Protein 6AIO (pdb70)

Organism: Pseudomonas putida (NCBI:txid303)

Foldseek 3Di:
DAEAAFEEEEELFLLSLLLLLLLLVLPGFYEYEYADLPFAQWKAAQVLLVLCVVSVQNVVLVVWWDWFQWAFEAELQRHTLFIQGLVLCVVPGPRSTMTTATRVVSSVSSVVSSVVGPSYHYDYNKDFPAWDDDQAWIKTWIQGPVGIDIYIYRAYEYEDADCVLVRYDWDKPPKDKFAKKKKWKKQAQLVVLPHGQWYFYAEQALTWIWHCHTPVRIIITMGHDHRPDDPVVVVVCPQVSCCRSGHPRDGPVRMDTPDMDIDMDIWIAIPWQDDNRYGYAFNSGTDAPRSLQRNLSLSSLLSVQQSVLSCCVSPVVDDCVSVRVSRVQQSCLVVVPRRVRSVVSVCLRNPDDPVVVVVSSVVNSCCRPDSVSSVVVSCSSNSSNGPD/DAEAAFEEEEALFLLSLLLLLLLLVLPGFYEYEHQAQQQQWKAAQVLLVLCVVSVQNVVQVVKWDWFQKEFEAALQRHTLFIFGLVLCVVPGPRSTMTGADRSVSSVSSVVSVVPRPSYHYQYNKDFPAWDDDQQWIKTWIQHPVGIDIYIYRAYEYAHVPPCVRVPWDWDFDWDQWKKKKWKKQAQQVVVPHGQWYFYAEQALTWIWHCHTPVRIIITMGTDNPPDDPVVVVVCVQVSCCRNGHPRDGPVRMDTPDIDMDIFTFIATPWQDDNRYGYAQPSGGGADCSLLRNPSLSSLLSSQQSVLSCCVSPVVDDCVSVRVSRVQQRCLSVVPRRVSSVVSVCLRNPDDVVVVVVSSVVNNCCNVVSVNSNVVSVSSCSSNGPDD

Solvent-accessible surface area: 32015 Å² total; per-residue (Å²): 122,68,37,0,108,1,0,0,0,17,1,15,21,12,23,0,2,1,0,0,2,52,0,3,113,42,42,2,100,1,0,0,2,33,18,188,97,68,25,100,34,10,12,15,5,1,4,13,0,20,0,0,57,138,7,44,0,5,103,44,0,117,152,114,5,11,142,0,42,22,8,0,30,14,55,12,112,8,113,85,14,4,64,4,49,0,67,34,0,54,170,56,26,125,34,38,11,1,2,0,2,2,54,76,47,1,18,84,1,0,13,86,22,2,163,141,31,136,45,16,78,27,38,124,70,43,83,16,61,107,20,97,34,86,137,76,28,0,42,0,71,6,16,20,114,109,34,161,57,42,3,81,0,48,16,0,0,1,6,58,17,83,101,17,6,39,96,7,68,27,83,31,64,59,33,68,24,11,66,38,0,0,2,0,4,0,73,13,82,0,41,135,65,49,14,10,77,0,0,24,3,13,29,41,103,10,17,0,9,0,3,12,1,18,142,96,25,18,5,18,0,10,0,9,20,57,67,61,28,63,74,53,46,0,118,164,88,10,53,83,22,0,114,101,2,2,14,60,63,1,70,82,125,91,23,187,60,89,61,10,35,21,44,60,27,16,39,15,5,0,30,114,0,40,96,38,43,0,0,0,0,3,72,0,0,9,16,11,7,25,7,2,10,28,14,2,44,12,5,13,3,1,0,3,4,0,0,70,4,0,22,18,23,53,106,132,70,33,69,52,147,38,0,51,63,0,9,89,8,7,61,85,10,10,82,122,15,3,22,62,40,0,65,34,39,15,62,83,3,77,36,80,68,100,54,57,65,66,140,11,31,64,82,12,56,96,5,17,148,52,105,146,49,4,63,102,71,2,44,61,25,68,108,2,39,39,161,102,142,69,38,0,106,1,0,0,0,10,5,7,32,14,27,0,0,1,0,0,1,45,0,3,107,42,40,2,99,0,0,0,2,19,48,125,84,77,162,44,4,7,11,4,1,4,14,0,19,0,0,60,133,4,43,0,9,106,48,0,105,138,78,4,12,140,0,38,28,8,0,29,16,60,27,117,12,113,56,15,6,28,5,26,0,40,0,1,35,31,39,12,93,35,36,20,0,1,0,1,10,61,96,40,1,20,68,5,0,23,67,45,3,153,122,31,136,45,16,78,43,42,68,55,43,79,13,60,89,18,90,57,92,134,77,32,0,39,0,89,5,16,21,119,114,35,161,59,47,4,77,0,45,15,0,0,0,10,50,92,63,0,19,47,89,21,58,16,53,41,73,50,91,52,28,78,49,33,5,0,6,0,21,0,72,22,79,0,40,136,72,52,16,12,83,0,0,20,6,13,31,43,94,20,7,0,4,0,1,14,0,10,136,97,26,18,6,22,0,8,0,8,20,59,51,128,31,66,74,45,55,0,118,168,92,10,46,99,20,0,84,113,6,2,22,62,60,0,61,74,132,99,19,184,57,91,92,9,43,24,43,113,10,51,16,54,6,0,42,91,0,49,89,38,44,0,0,0,0,3,98,0,0,9,27,21,0,37,1,2,5,15,14,2,43,10,5,15,3,1,0,2,9,0,0,72,4,0,22,17,24,53,107,133,72,32,74,57,155,48,0,55,64,0,11,76,1,5,72,80,9,5,79,111,20,2,12,62,43,0,44,33,39,0,55,80,2,48,39,77,66,104,55,61,70,64,134,8,33,64,76,14,52,94,7,16,145,49,32,147,31,5,52,84,65,2,49,60,26,64,110,1,41,31,134,62,189

Sequence (775 aa):
METIEGVVVVGGGPVGLLTALKLGKAGVRVVVLESEPSPRAVAYMPPTAAALDRFGLLDDIRKRAVWCPDFAYRHGNGELIAKMDWAVLAQDTDYPYMLLLAQNHVSNVIVEHLRKLPNVEIRWNHKVEEIDQDDDYVTMETSGPAGKASLRAKWVAATDGARVRGKIGLTFDGITWSERLVATNVFYDFSLHGYSRANFVHDPVDWAVVVQLDKTGLWRVCYGEDPDISEAEVRRRLPERFKRLLPGAPTPDQYRVDYLNPYRVHQRCAAEFRRGRVILAGDAAHATNPMGGLGLSGGVLDAEHLAEALIAVIKEGASTKVLDEYSVDRRKVFLEFTSPTATANFTWMKESDPAQRARDNAMFDHAGKDLKVMREILLDFEKLNGRRMETIEGVVVVGGGPVGLLTALKLGKAGVRVVVLESESGRAVAYMPPTAAALDRFGLLDDIRKRAVWCPDFAYRHGNGELIAKMDWAVLAQDTDYPYMLLLAQNHVSNVIVEHLRKLPNVEIRWNHKVEEIDQDDDYVTMETSGPAGKASLRAKWVAATDSTVRGKIGLTFDGITWSERLVATNVFYDFSLHGYSRANFVHDPVDWAVVVQLDKTGLWRVCYGEDPDISEAEVRRRLPERFKRLLPGAPTPDQYRVDYLNPYRVHQRCAAEFRRGRVILAGDAAHATNPMGGLGLSGGVLDAEHLAEALIAVIKEGASTKVLDEYSVDRRKVFLEFTSPTATANFTWMKESDPAQRARDNAMFDHAGKDLKVMREILLDFEKLNGRRV

InterPro domains:
  IPR002938 FAD-binding domain [PF01494] (15-347)
  IPR036188 FAD/NAD(P)-binding domain superfamily [G3DSA:3.50.50.60] (15-348)
  IPR036188 FAD/NAD(P)-binding domain superfamily [SSF51905] (15-377)
  IPR050631 PheA/TfdB FAD monooxygenase [PTHR43476] (15-374)

Nearest PDB structures (foldseek):
  6aio-assembly2_B  TM=1.003E+00  e=2.250E-89  Pseudomonas putida
  6ain-assembly2_B  TM=9.996E-01  e=2.953E-83  Pseudomonas putida
  6aio-assembly1_A  TM=9.840E-01  e=1.663E-80  Pseudomonas putida
  6ain-assembly1_A  TM=9.833E-01  e=2.372E-80  Pseudomonas putida
  7vwp-assembly1_A  TM=8.084E-01  e=1.422E-26  Micromonospora rosaria

Secondary structure (DSSP, 8-state):
-EEEEEEEEE--SHHHHHHHHHHHHTT-EEEEE-----S---EE-HHHHHHHHHTT-HHHHHHHSEEESEEEEEETTS-EEEEEEGGGGTTT-S--SEEE--HHHHHHHHHHHHTT-TTEEEETT-EEEEEEE-SS-EEEEEEETTEEEEEEEEEEEE------TTTTTPPEEEEEE---EEEEEEE--TGGGT--SEEEEE-SSS-EEEEE-STTSEEEEEEE--SSS-HHHHHHHHHHHHHHHSTT---GGG-EEEEEEEE--EEEEES-SEETTEEE-GGGTEE--TTT-TT---HHHHHHHHHHHHHHHHHH---THHHHHHHHHHHHHIIIIIHHHHHHHHHHHH---HHHHHHHHHHHHHHHH-HHHHHHHHHGGGGGGTT-/-EEEEEEEEE--SHHHHHHHHHHHHTT--EEEEESS-----EE-HHHHHHHHHTT-HHHHHHHSEEESEEEEEETTS-EEEEEEGGGGTTT-S--SEEE--HHHHHHHHHHHHHT-TTEEEEET-EEEEEEE-SS-EEEEEEETTEEEEEEEEEEEE----HHHHTT---EEEE-SSEEEEEEEE--TGGGT--SEEEEE-SSS-EEEEE--TTSEEEEEEEE-SSS-HHHHHHHHHHHHHHHSTT---GGG-EEEEEEEE--EEEE-S-SEETTEEE-GGGTEE--TTTTTT---HHHHHHHHHHHHHHHHHH---THHHHHHHHHHHHHIIIIIHHHHHHHHHHHH---HHHHHHHHHHHHHHHH-HHHHHHHHHGGGGGGTT--

Structure (mmCIF, N/CA/C/O backbone):
data_6AIO
#
_entry.id   6AIO
#
_cell.length_a   53.845
_cell.length_b   76.323
_cell.length_c   208.250
_cell.angle_alpha   90.00
_cell.angle_beta   90.00
_cell.angle_gamma   90.00
#
_symmetry.space_group_name_H-M   'P 21 21 21'
#
loop_
_entity.id
_entity.type
_entity.pdbx_description
1 polymer PnpA
2 water water
#
loop_
_atom_site.group_PDB
_atom_site.id
_atom_site.type_symbol
_atom_site.label_atom_id
_atom_site.label_alt_id
_atom_site.label_comp_id
_atom_site.label_asym_id
_atom_site.label_entity_id
_atom_site.label_seq_id
_atom_site.pdbx_PDB_ins_code
_atom_site.Cartn_x
_atom_site.Cartn_y
_atom_site.Cartn_z
_atom_site.occupancy
_atom_site.B_iso_or_equiv
_atom_site.auth_seq_id
_atom_site.auth_comp_id
_atom_site.auth_asym_id
_atom_site.auth_atom_id
_atom_site.pdbx_PDB_model_num
ATOM 1 N N . MET A 1 9 ? 46.493 89.138 9.041 1.00 58.94 9 MET A N 1
ATOM 2 C CA . MET A 1 9 ? 46.067 88.621 10.369 1.00 49.41 9 MET A CA 1
ATOM 3 C C . MET A 1 9 ? 46.635 87.224 10.600 1.00 38.61 9 MET A C 1
ATOM 4 O O . MET A 1 9 ? 47.166 86.567 9.698 1.00 42.55 9 MET A O 1
ATOM 9 N N . GLU A 1 10 ? 46.448 86.744 11.802 1.00 29.21 10 GLU A N 1
ATOM 10 C CA . GLU A 1 10 ? 47.003 85.460 12.195 1.00 23.73 10 GLU A CA 1
ATOM 11 C C . GLU A 1 10 ? 46.243 84.278 11.605 1.00 22.07 10 GLU A C 1
ATOM 12 O O . GLU A 1 10 ? 45.038 84.149 11.770 1.00 19.42 10 GLU A O 1
ATOM 18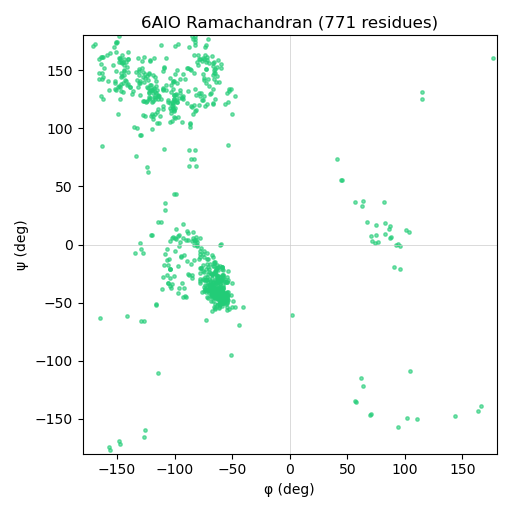 N N . THR A 1 11 ? 46.954 83.414 10.909 1.00 20.59 11 THR A N 1
ATOM 19 C CA . THR A 1 11 ? 46.331 82.242 10.289 1.00 20.51 11 THR A CA 1
ATOM 20 C C . THR A 1 11 ? 46.899 80.978 10.858 1.00 20.25 11 THR A C 1
ATOM 21 O O . THR A 1 11 ? 48.104 80.779 10.826 1.00 17.86 11 THR A O 1
ATOM 25 N N . ILE A 1 12 ? 45.993 80.109 11.328 1.00 21.42 12 ILE A N 1
ATOM 26 C CA . ILE A 1 12 ? 46.337 78.801 11.823 1.00 21.00 12 ILE A CA 1
ATOM 27 C C . ILE A 1 12 ? 45.999 77.720 10.786 1.00 22.17 12 ILE A C 1
ATOM 28 O O . ILE A 1 12 ? 44.806 77.425 10.527 1.00 21.81 12 ILE A O 1
ATOM 33 N N . GLU A 1 13 ? 47.046 77.078 10.265 1.00 21.81 13 GLU A N 1
ATOM 34 C CA . GLU A 1 13 ? 46.898 75.979 9.308 1.00 24.68 13 GLU A CA 1
ATOM 35 C C . GLU A 1 13 ? 46.710 74.711 10.124 1.00 23.99 13 GLU A C 1
ATOM 36 O O . GLU A 1 13 ? 47.617 73.881 10.276 1.00 24.83 13 GLU A O 1
ATOM 42 N N . GLY A 1 14 ? 45.526 74.598 10.696 1.00 22.73 14 GLY A N 1
ATOM 43 C CA . GLY A 1 14 ? 45.237 73.536 11.659 1.00 19.86 14 GLY A CA 1
ATOM 44 C C . GLY A 1 14 ? 43.942 73.922 12.352 1.00 19.73 14 GLY A C 1
ATOM 45 O O . GLY A 1 14 ? 43.018 74.483 11.719 1.00 18.03 14 GLY A O 1
ATOM 46 N N . VAL A 1 15 ? 43.896 73.703 13.664 1.00 17.12 15 VAL A N 1
ATOM 47 C CA . VAL A 1 15 ? 42.611 73.793 14.387 1.00 15.51 15 VAL A CA 1
ATOM 48 C C . VAL A 1 15 ? 42.708 74.778 15.524 1.00 14.64 15 VAL A C 1
ATOM 49 O O . VAL A 1 15 ? 43.677 74.763 16.311 1.00 13.45 15 VAL A O 1
ATOM 53 N N . VAL A 1 16 ? 41.691 75.603 15.653 1.00 13.84 16 VAL A N 1
ATOM 54 C CA . VAL A 1 16 ? 41.509 76.357 16.855 1.00 14.33 16 VAL A CA 1
ATOM 55 C C . VAL A 1 16 ? 40.434 75.647 17.685 1.00 13.99 16 VAL A C 1
ATOM 56 O O . VAL A 1 16 ? 39.329 75.361 17.200 1.00 14.52 16 VAL A O 1
ATOM 60 N N . VAL A 1 17 ? 40.799 75.331 18.917 1.00 13.84 17 VAL A N 1
ATOM 61 C CA . VAL A 1 17 ? 39.882 74.753 19.886 1.00 13.61 17 VAL A CA 1
ATOM 62 C C . VAL A 1 17 ? 39.354 75.854 20.809 1.00 13.49 17 VAL A C 1
ATOM 63 O O . VAL A 1 17 ? 40.124 76.573 21.403 1.00 12.15 17 VAL A O 1
ATOM 67 N N . VAL A 1 18 ? 38.037 76.017 20.864 1.00 13.71 18 VAL A N 1
ATOM 68 C CA . VAL A 1 18 ? 37.450 77.014 21.737 1.00 15.57 18 VAL A CA 1
ATOM 69 C C . VAL A 1 18 ? 36.945 76.300 22.982 1.00 16.73 18 VAL A C 1
ATOM 70 O O . VAL A 1 18 ? 36.004 75.503 22.918 1.00 16.20 18 VAL A O 1
ATOM 74 N N . GLY A 1 19 ? 37.562 76.651 24.107 1.00 18.82 19 GLY A N 1
ATOM 75 C CA . GLY A 1 19 ? 37.190 76.205 25.434 1.00 17.32 19 GLY A CA 1
ATOM 76 C C . GLY A 1 19 ? 38.356 75.376 25.943 1.00 18.33 19 GLY A C 1
ATOM 77 O O . GLY A 1 19 ? 38.839 74.489 25.230 1.00 20.19 19 GLY A O 1
ATOM 78 N N . GLY A 1 20 ? 38.783 75.666 27.170 1.00 17.61 20 GLY A N 1
ATOM 79 C CA . GLY A 1 20 ? 39.874 74.957 27.828 1.00 18.36 20 GLY A CA 1
ATOM 80 C C . GLY A 1 20 ? 39.459 74.043 28.975 1.00 17.55 20 GLY A C 1
ATOM 81 O O . GLY A 1 20 ? 40.237 73.816 29.888 1.00 16.82 20 GLY A O 1
ATOM 82 N N . GLY A 1 21 ? 38.240 73.497 28.889 1.00 15.73 21 GLY A N 1
ATOM 83 C CA . GLY A 1 21 ? 37.805 72.469 29.752 1.00 15.55 21 GLY A CA 1
ATOM 84 C C . GLY A 1 21 ? 38.328 71.177 29.236 1.00 15.63 21 GLY A C 1
ATOM 85 O O . GLY A 1 21 ? 38.947 71.117 28.144 1.00 16.15 21 GLY A O 1
ATOM 86 N N . PRO A 1 22 ? 38.024 70.084 29.936 1.00 15.70 22 PRO A N 1
ATOM 87 C CA . PRO A 1 22 ? 38.614 68.841 29.546 1.00 14.34 22 PRO A CA 1
ATOM 88 C C . PRO A 1 22 ? 38.299 68.460 28.112 1.00 14.96 22 PRO A C 1
ATOM 89 O O . PRO A 1 22 ? 39.138 67.876 27.443 1.00 16.82 22 PRO A O 1
ATOM 93 N N . VAL A 1 23 ? 37.109 68.788 27.624 1.00 14.69 23 VAL A N 1
ATOM 94 C CA . VAL A 1 23 ? 36.718 68.338 26.280 1.00 14.68 23 VAL A CA 1
ATOM 95 C C . VAL A 1 23 ? 37.596 69.031 25.202 1.00 15.54 23 VAL A C 1
ATOM 96 O O . VAL A 1 23 ? 38.126 68.383 24.294 1.00 15.48 23 VAL A O 1
ATOM 100 N N . GLY A 1 24 ? 37.789 70.323 25.385 1.00 14.73 24 GLY A N 1
ATOM 101 C CA . GLY A 1 24 ? 38.669 71.091 24.523 1.00 16.25 24 GLY A CA 1
ATOM 102 C C . GLY A 1 24 ? 40.113 70.645 24.630 1.00 15.02 24 GLY A C 1
ATOM 103 O O . GLY A 1 24 ? 40.772 70.443 23.624 1.00 15.37 24 GLY A O 1
ATOM 104 N N . LEU A 1 25 ? 40.577 70.407 25.845 1.00 13.44 25 LEU A N 1
ATOM 105 C CA . LEU A 1 25 ? 41.969 70.011 26.032 1.00 14.17 25 LEU A CA 1
ATOM 106 C C . LEU A 1 25 ? 42.280 68.655 25.482 1.00 13.46 25 LEU A C 1
ATOM 107 O O . LEU A 1 25 ? 43.346 68.416 24.909 1.00 12.56 25 LEU A O 1
ATOM 112 N N . LEU A 1 26 ? 41.341 67.737 25.654 1.00 13.89 26 LEU A N 1
ATOM 113 C CA . LEU A 1 26 ? 41.484 66.424 25.061 1.00 14.03 26 LEU A CA 1
ATOM 114 C C . LEU A 1 26 ? 41.529 66.423 23.528 1.00 14.01 26 LEU A C 1
ATOM 115 O O . LEU A 1 26 ? 42.289 65.639 22.900 1.00 13.83 26 LEU A O 1
ATOM 120 N N . THR A 1 27 ? 40.656 67.204 22.935 1.00 14.67 27 THR A N 1
ATOM 121 C CA . THR A 1 27 ? 40.602 67.291 21.494 1.00 14.40 27 THR A CA 1
ATOM 122 C C . THR A 1 27 ? 41.959 67.807 21.012 1.00 15.70 27 THR A C 1
ATOM 123 O O . THR A 1 27 ? 42.568 67.266 20.095 1.00 15.95 27 THR A O 1
ATOM 127 N N . ALA A 1 28 ? 42.459 68.843 21.660 1.00 14.91 28 ALA A N 1
ATOM 128 C CA . ALA A 1 28 ? 43.776 69.321 21.357 1.00 14.26 28 ALA A CA 1
ATOM 129 C C . ALA A 1 28 ? 44.906 68.297 21.526 1.00 14.73 28 ALA A C 1
ATOM 130 O O . ALA A 1 28 ? 45.856 68.301 20.754 1.00 16.48 28 ALA A O 1
ATOM 132 N N . LEU A 1 29 ? 44.856 67.531 22.599 1.00 15.04 29 LEU A N 1
ATOM 133 C CA . LEU A 1 29 ? 45.871 66.556 22.898 1.00 16.02 29 LEU A CA 1
ATOM 134 C C . LEU A 1 29 ? 45.950 65.532 21.802 1.00 15.49 29 LEU A C 1
ATOM 135 O O . LEU A 1 29 ? 47.032 65.263 21.311 1.00 16.11 29 LEU A O 1
ATOM 140 N N . LYS A 1 30 ? 44.827 64.961 21.402 1.00 16.74 30 LYS A N 1
ATOM 141 C CA . LYS A 1 30 ? 44.877 63.944 20.361 1.00 18.35 30 LYS A CA 1
ATOM 142 C C . LYS A 1 30 ? 45.233 64.568 18.992 1.00 16.52 30 LYS A C 1
ATOM 143 O O . LYS A 1 30 ? 46.062 64.007 18.260 1.00 16.56 30 LYS A O 1
ATOM 149 N N . LEU A 1 31 ? 44.705 65.738 18.678 1.00 16.25 31 LEU A N 1
ATOM 150 C CA . LEU A 1 31 ? 45.182 66.478 17.463 1.00 16.43 31 LEU A CA 1
ATOM 151 C C . LEU A 1 31 ? 46.703 66.711 17.510 1.00 16.93 31 LEU A C 1
ATOM 152 O O . LEU A 1 31 ? 47.417 66.461 16.526 1.00 16.51 31 LEU A O 1
ATOM 157 N N . GLY A 1 32 ? 47.173 67.195 18.650 1.00 16.94 32 GLY A N 1
ATOM 158 C CA . GLY A 1 32 ? 48.552 67.594 18.824 1.00 17.51 32 GLY A CA 1
ATOM 159 C C . GLY A 1 32 ? 49.488 66.423 18.618 1.00 20.15 32 GLY A C 1
ATOM 160 O O . GLY A 1 32 ? 50.511 66.517 17.920 1.00 21.36 32 GLY A O 1
ATOM 161 N N . LYS A 1 33 ? 49.146 65.309 19.233 1.00 20.34 33 LYS A N 1
ATOM 162 C CA . LYS A 1 33 ? 49.978 64.153 19.144 1.00 23.36 33 LYS A CA 1
ATOM 163 C C . LYS A 1 33 ? 50.068 63.590 17.716 1.00 23.40 33 LYS A C 1
ATOM 164 O O . LYS A 1 33 ? 51.044 62.936 17.369 1.00 21.21 33 LYS A O 1
ATOM 170 N N . ALA A 1 34 ? 49.072 63.850 16.900 1.00 22.63 34 ALA A N 1
ATOM 171 C CA . ALA A 1 34 ? 49.116 63.453 15.503 1.00 22.74 34 ALA A CA 1
ATOM 172 C C . ALA A 1 34 ? 49.836 64.464 14.612 1.00 23.28 34 ALA A C 1
ATOM 173 O O . ALA A 1 34 ? 49.921 64.269 13.420 1.00 25.71 34 ALA A O 1
ATOM 175 N N . GLY A 1 35 ? 50.387 65.519 15.177 1.00 21.42 35 GLY A N 1
ATOM 176 C CA . GLY A 1 35 ? 51.111 66.503 14.391 1.00 21.48 35 GLY A CA 1
ATOM 177 C C . GLY A 1 35 ? 50.284 67.667 13.912 1.00 21.98 35 GLY A C 1
ATOM 178 O O . GLY A 1 35 ? 50.811 68.548 13.280 1.00 25.25 35 GLY A O 1
ATOM 179 N N . VAL A 1 36 ? 48.988 67.732 14.206 1.00 19.68 36 VAL A N 1
ATOM 180 C CA . VAL A 1 36 ? 48.205 68.868 13.757 1.00 18.60 36 VAL A CA 1
ATOM 181 C C . VAL A 1 36 ? 48.535 70.096 14.618 1.00 18.43 36 VAL A C 1
ATOM 182 O O . VAL A 1 36 ? 48.772 69.964 15.819 1.00 21.33 36 VAL A O 1
ATOM 186 N N . ARG A 1 37 ? 48.595 71.278 14.013 1.00 17.32 37 ARG A N 1
ATOM 187 C CA . ARG A 1 37 ? 48.841 72.500 14.784 1.00 17.34 37 ARG A CA 1
ATOM 188 C C . ARG A 1 37 ? 47.588 72.908 15.490 1.00 16.34 37 ARG A C 1
ATOM 189 O O . ARG A 1 37 ? 46.527 72.997 14.860 1.00 18.07 37 ARG A O 1
ATOM 197 N N . VAL A 1 38 ? 47.689 73.174 16.787 1.00 15.52 38 VAL A N 1
ATOM 198 C CA . VAL A 1 38 ? 46.502 73.533 17.541 1.00 14.84 38 VAL A CA 1
ATOM 199 C C . VAL A 1 38 ? 46.699 74.778 18.340 1.00 13.84 38 VAL A C 1
ATOM 200 O O . VAL A 1 38 ? 47.746 74.924 19.018 1.00 13.13 38 VAL A O 1
ATOM 204 N N . VAL A 1 39 ? 45.675 75.623 18.356 1.00 12.99 39 VAL A N 1
ATOM 205 C CA . VAL A 1 39 ? 45.625 76.718 19.310 1.00 13.37 39 VAL A CA 1
ATOM 206 C C . VAL A 1 39 ? 44.353 76.599 20.128 1.00 13.72 39 VAL A C 1
ATOM 207 O O . VAL A 1 39 ? 43.246 76.571 19.557 1.00 14.56 39 VAL A O 1
ATOM 211 N N . VAL A 1 40 ? 44.492 76.563 21.440 1.00 11.76 40 VAL A N 1
ATOM 212 C CA . VAL A 1 40 ? 43.378 76.518 22.351 1.00 12.55 40 VAL A CA 1
ATOM 213 C C . VAL A 1 40 ? 43.101 77.888 22.931 1.00 12.47 40 VAL A C 1
ATOM 214 O O . VAL A 1 40 ? 43.988 78.529 23.502 1.00 13.24 40 VAL A O 1
ATOM 218 N N . LEU A 1 41 ? 41.879 78.363 22.759 1.00 11.94 41 LEU A N 1
ATOM 219 C CA . LEU A 1 41 ? 41.432 79.581 23.418 1.00 12.47 41 LEU A CA 1
ATOM 220 C C . LEU A 1 41 ? 40.667 79.196 24.679 1.00 13.45 41 LEU A C 1
ATOM 221 O O . LEU A 1 41 ? 39.553 78.672 24.599 1.00 12.71 41 LEU A O 1
ATOM 226 N N . GLU A 1 42 ? 41.257 79.472 25.835 1.00 14.46 42 GLU A N 1
ATOM 227 C CA . GLU A 1 42 ? 40.695 79.106 27.127 1.00 18.70 42 GLU A CA 1
ATOM 228 C C . GLU A 1 42 ? 40.041 80.360 27.730 1.00 20.05 42 GLU A C 1
ATOM 229 O O . GLU A 1 42 ? 40.616 81.454 27.630 1.00 18.11 42 GLU A O 1
ATOM 235 N N . SER A 1 43 ? 38.882 80.182 28.382 1.00 21.63 43 SER A N 1
ATOM 236 C CA . SER A 1 43 ? 38.191 81.249 29.124 1.00 28.67 43 SER A CA 1
ATOM 237 C C . SER A 1 43 ? 37.122 80.755 30.128 1.00 35.26 43 SER A C 1
ATOM 238 O O . SER A 1 43 ? 35.987 80.608 29.753 1.00 33.52 43 SER A O 1
ATOM 241 N N . GLU A 1 44 ? 37.575 80.408 31.343 1.00 44.65 44 GLU A N 1
ATOM 242 C CA . GLU A 1 44 ? 36.880 80.410 32.722 1.00 53.57 44 GLU A CA 1
ATOM 243 C C . GLU A 1 44 ? 36.223 79.128 33.225 1.00 56.43 44 GLU A C 1
ATOM 244 O O . GLU A 1 44 ? 36.488 78.694 34.351 1.00 47.36 44 GLU A O 1
ATOM 250 N N . PRO A 1 49 ? 29.821 77.302 39.144 1.00 46.59 49 PRO A N 1
ATOM 251 C CA . PRO A 1 49 ? 29.493 75.919 39.548 1.00 48.08 49 PRO A CA 1
ATOM 252 C C . PRO A 1 49 ? 30.877 75.269 39.671 1.00 45.54 49 PRO A C 1
ATOM 253 O O . PRO A 1 49 ? 31.223 74.473 38.856 1.00 41.81 49 PRO A O 1
ATOM 257 N N . SER A 1 50 ? 31.600 75.619 40.739 1.00 41.10 50 SER A N 1
ATOM 258 C CA . SER A 1 50 ? 33.040 75.264 40.854 1.00 43.11 50 SER A CA 1
ATOM 259 C C . SER A 1 50 ? 33.346 74.256 41.961 1.00 41.61 50 SER A C 1
ATOM 260 O O . SER A 1 50 ? 33.225 74.639 43.095 1.00 33.15 50 SER A O 1
ATOM 263 N N . PRO A 1 51 ? 33.743 72.999 41.652 1.00 43.94 51 PRO A N 1
ATOM 264 C CA . PRO A 1 51 ? 33.816 72.440 40.258 1.00 43.46 51 PRO A CA 1
ATOM 265 C C . PRO A 1 51 ? 32.654 71.591 39.687 1.00 45.03 51 PRO A C 1
ATOM 266 O O . PRO A 1 51 ? 31.846 71.177 40.498 1.00 36.81 51 PRO A O 1
ATOM 270 N N . ARG A 1 52 ? 32.664 71.216 38.381 1.00 49.08 52 ARG A N 1
ATOM 271 C CA . ARG A 1 52 ? 31.468 70.531 37.737 1.00 51.59 52 ARG A CA 1
ATOM 272 C C . ARG A 1 52 ? 31.533 69.056 37.216 1.00 51.15 52 ARG A C 1
ATOM 273 O O . ARG A 1 52 ? 31.461 68.167 38.066 1.00 52.67 52 ARG A O 1
ATOM 281 N N . ALA A 1 53 ? 31.500 68.777 35.888 1.00 50.24 53 ALA A N 1
ATOM 282 C CA . ALA A 1 53 ? 31.485 67.367 35.386 1.00 41.56 53 ALA A CA 1
ATOM 283 C C . ALA A 1 53 ? 32.593 66.503 36.010 1.00 38.68 53 ALA A C 1
ATOM 284 O O . ALA A 1 53 ? 33.738 66.776 35.728 1.00 31.00 53 ALA A O 1
ATOM 286 N N . VAL A 1 54 ? 32.253 65.506 36.851 1.00 30.55 54 VAL A N 1
ATOM 287 C CA . VAL A 1 54 ? 33.298 64.852 37.700 1.00 24.36 54 VAL A CA 1
ATOM 288 C C . VAL A 1 54 ? 33.417 63.301 37.701 1.00 20.40 54 VAL A C 1
ATOM 289 O O . VAL A 1 54 ? 34.296 62.851 38.388 1.00 14.94 54 VAL A O 1
ATOM 293 N N . ALA A 1 55 ? 32.572 62.511 37.036 1.00 17.33 55 ALA A N 1
ATOM 294 C CA . ALA A 1 55 ? 32.690 61.036 37.185 1.00 17.32 55 ALA A CA 1
ATOM 295 C C . ALA A 1 55 ? 33.058 60.295 35.891 1.00 16.76 55 ALA A C 1
ATOM 296 O O . ALA A 1 55 ? 32.447 60.558 34.883 1.00 17.15 55 ALA A O 1
ATOM 298 N N . TYR A 1 56 ? 33.970 59.331 35.974 1.00 13.89 56 TYR A N 1
ATOM 299 C CA . TYR A 1 56 ? 34.430 58.613 34.826 1.00 14.85 56 TYR A CA 1
ATOM 300 C C . TYR A 1 56 ? 34.110 57.152 34.973 1.00 15.65 56 TYR A C 1
ATOM 301 O O . TYR A 1 56 ? 34.709 56.473 35.790 1.00 12.94 56 TYR A O 1
ATOM 310 N N . MET A 1 57 ? 33.134 56.683 34.184 1.00 14.40 57 MET A N 1
ATOM 311 C CA . MET A 1 57 ? 32.728 55.252 34.149 1.00 15.74 57 MET A CA 1
ATOM 312 C C . MET A 1 57 ? 33.680 54.455 33.229 1.00 14.33 57 MET A C 1
ATOM 313 O O . MET A 1 57 ? 34.510 55.021 32.536 1.00 15.34 57 MET A O 1
ATOM 318 N N . PRO A 1 58 ? 33.537 53.122 33.178 1.00 13.56 58 PRO A N 1
ATOM 319 C CA . PRO A 1 58 ? 34.590 52.366 32.517 1.00 13.53 58 PRO A CA 1
ATOM 320 C C . PRO A 1 58 ? 34.889 52.671 31.066 1.00 13.07 58 PRO A C 1
ATOM 321 O O . PRO A 1 58 ? 36.089 52.666 30.705 1.00 13.20 58 PRO A O 1
ATOM 325 N N . PRO A 1 59 ? 33.860 52.929 30.228 1.00 12.65 59 PRO A N 1
ATOM 326 C CA . PRO A 1 59 ? 34.179 53.242 28.847 1.00 13.10 59 PRO A CA 1
ATOM 327 C C . PRO A 1 59 ? 34.982 54.554 28.696 1.00 11.81 59 PRO A C 1
ATOM 328 O O . PRO A 1 59 ? 35.780 54.718 27.758 1.00 12.07 59 PRO A O 1
ATOM 332 N N . THR A 1 60 ? 34.696 55.501 29.555 1.00 12.04 60 THR A N 1
ATOM 333 C CA . THR A 1 60 ? 35.429 56.777 29.554 1.00 11.94 60 THR A CA 1
ATOM 334 C C . THR A 1 60 ? 36.846 56.603 30.067 1.00 13.14 60 THR A C 1
ATOM 335 O O . THR A 1 60 ? 37.807 57.152 29.504 1.00 12.01 60 THR A O 1
ATOM 339 N N . ALA A 1 61 ? 37.016 55.754 31.086 1.00 13.63 61 ALA A N 1
ATOM 340 C CA . ALA A 1 61 ? 38.337 55.400 31.516 1.00 14.08 61 ALA A CA 1
ATOM 341 C C . ALA A 1 61 ? 39.134 54.750 30.392 1.00 14.74 61 ALA A C 1
ATOM 342 O O . ALA A 1 61 ? 40.341 54.977 30.267 1.00 13.50 61 ALA A O 1
ATOM 344 N N . ALA A 1 62 ? 38.481 53.860 29.637 1.00 14.53 62 ALA A N 1
ATOM 345 C CA . ALA A 1 62 ? 39.120 53.250 28.475 1.00 14.91 62 ALA A CA 1
ATOM 346 C C . ALA A 1 62 ? 39.611 54.294 27.483 1.00 15.42 62 ALA A C 1
ATOM 347 O O . ALA A 1 62 ? 40.737 54.199 27.013 1.00 14.21 62 ALA A O 1
ATOM 349 N N . ALA A 1 63 ? 38.775 55.288 27.206 1.00 15.22 63 ALA A N 1
ATOM 350 C CA . ALA A 1 63 ? 39.166 56.411 26.367 1.00 14.70 63 ALA A CA 1
ATOM 351 C C . ALA A 1 63 ? 40.346 57.178 26.945 1.00 13.88 63 ALA A C 1
ATOM 352 O O . ALA A 1 63 ? 41.279 57.524 26.222 1.00 12.21 63 ALA A O 1
ATOM 354 N N . LEU A 1 64 ? 40.302 57.477 28.241 1.00 13.69 64 LEU A N 1
ATOM 355 C CA . LEU A 1 64 ? 41.386 58.211 28.889 1.00 13.53 64 LEU A CA 1
ATOM 356 C C . LEU A 1 64 ? 42.691 57.423 28.771 1.00 15.30 64 LEU A C 1
ATOM 357 O O . LEU A 1 64 ? 43.784 58.020 28.578 1.00 14.74 64 LEU A O 1
ATOM 362 N N . ASP A 1 65 ? 42.587 56.092 28.804 1.00 14.79 65 ASP A N 1
ATOM 363 C CA . ASP A 1 65 ? 43.782 55.277 28.624 1.00 15.87 65 ASP A CA 1
ATOM 364 C C . ASP A 1 65 ? 44.268 55.437 27.196 1.00 15.93 65 ASP A C 1
ATOM 365 O O . ASP A 1 65 ? 45.482 55.581 26.969 1.00 14.36 65 ASP A O 1
ATOM 370 N N . ARG A 1 66 ? 43.372 55.425 26.214 1.00 15.97 66 ARG A N 1
ATOM 371 C CA . ARG A 1 66 ? 43.832 55.674 24.817 1.00 17.80 66 ARG A CA 1
ATOM 372 C C . ARG A 1 66 ? 44.482 57.027 24.627 1.00 18.30 66 ARG A C 1
ATOM 373 O O . ARG A 1 66 ? 45.425 57.132 23.869 1.00 17.20 66 ARG A O 1
ATOM 381 N N . PHE A 1 67 ? 44.029 58.054 25.355 1.00 17.23 67 PHE A N 1
ATOM 382 C CA . PHE A 1 67 ? 44.691 59.343 25.295 1.00 17.31 67 PHE A CA 1
ATOM 383 C C . PHE A 1 67 ? 46.055 59.393 25.975 1.00 18.55 67 PHE A C 1
ATOM 384 O O . PHE A 1 67 ? 46.727 60.421 25.867 1.00 18.28 67 PHE A O 1
ATOM 392 N N . GLY A 1 68 ? 46.404 58.355 26.767 1.00 17.33 68 GLY A N 1
ATOM 393 C CA . GLY A 1 68 ? 47.632 58.283 27.522 1.00 19.50 68 GLY A CA 1
ATOM 394 C C . GLY A 1 68 ? 47.564 58.947 28.898 1.00 19.41 68 GLY A C 1
ATOM 395 O O . GLY A 1 68 ? 48.583 59.189 29.545 1.00 18.51 68 GLY A O 1
ATOM 396 N N . LEU A 1 69 ? 46.361 59.243 29.341 1.00 18.54 69 LEU A N 1
ATOM 397 C CA . LEU A 1 69 ? 46.128 60.081 30.522 1.00 19.89 69 LEU A CA 1
ATOM 398 C C . LEU A 1 69 ? 45.704 59.340 31.765 1.00 17.86 69 LEU A C 1
ATOM 399 O O . LEU A 1 69 ? 45.675 59.917 32.865 1.00 18.20 69 LEU A O 1
ATOM 404 N N . LEU A 1 70 ? 45.337 58.080 31.623 1.00 18.59 70 LEU A N 1
ATOM 405 C CA . LEU A 1 70 ? 44.643 57.412 32.717 1.00 19.28 70 LEU A CA 1
ATOM 406 C C . LEU A 1 70 ? 45.505 57.193 33.941 1.00 18.91 70 LEU A C 1
ATOM 407 O O . LEU A 1 70 ? 45.066 57.473 35.063 1.00 17.36 70 LEU A O 1
ATOM 412 N N . ASP A 1 71 ? 46.743 56.763 33.752 1.00 17.82 71 ASP A N 1
ATOM 413 C CA . ASP A 1 71 ? 47.632 56.595 34.901 1.00 21.14 71 ASP A CA 1
ATOM 414 C C . ASP A 1 71 ? 47.722 57.893 35.724 1.00 19.22 71 ASP A C 1
ATOM 415 O O . ASP A 1 71 ? 47.684 57.872 36.980 1.00 19.39 71 ASP A O 1
ATOM 420 N N . ASP A 1 72 ? 47.851 59.030 35.053 1.00 16.17 72 ASP A N 1
ATOM 421 C CA . ASP A 1 72 ? 48.038 60.288 35.816 1.00 16.80 72 ASP A CA 1
ATOM 422 C C . ASP A 1 72 ? 46.764 60.708 36.488 1.00 16.37 72 ASP A C 1
ATOM 423 O O . ASP A 1 72 ? 46.774 61.182 37.621 1.00 17.56 72 ASP A O 1
ATOM 428 N N . ILE A 1 73 ? 45.644 60.536 35.797 1.00 15.94 73 ILE A N 1
ATOM 429 C CA . ILE A 1 73 ? 44.342 60.773 36.441 1.00 16.12 73 ILE A CA 1
ATOM 430 C C . ILE A 1 73 ? 44.106 59.849 37.657 1.00 16.69 73 ILE A C 1
ATOM 431 O O . ILE A 1 73 ? 43.686 60.333 38.728 1.00 15.89 73 ILE A O 1
ATOM 436 N N . ARG A 1 74 ? 44.470 58.552 37.515 1.00 14.13 74 ARG A N 1
ATOM 437 C CA . ARG A 1 74 ? 44.235 57.616 38.613 1.00 16.89 74 ARG A CA 1
ATOM 438 C C . ARG A 1 74 ? 45.041 57.984 39.851 1.00 16.03 74 ARG A C 1
ATOM 439 O O . ARG A 1 74 ? 44.619 57.685 40.974 1.00 15.83 74 ARG A O 1
ATOM 447 N N . LYS A 1 75 ? 46.227 58.577 39.764 1.00 17.55 75 LYS A N 1
ATOM 448 C CA . LYS A 1 75 ? 47.034 59.038 40.888 1.00 19.81 75 LYS A CA 1
ATOM 449 C C . LYS A 1 75 ? 46.336 60.064 41.751 1.00 18.94 75 LYS A C 1
ATOM 450 O O . LYS A 1 75 ? 46.572 60.142 42.939 1.00 21.87 75 LYS A O 1
ATOM 456 N N . ARG A 1 76 ? 45.468 60.858 41.149 1.00 17.02 76 ARG A N 1
ATOM 457 C CA . ARG A 1 76 ? 44.782 61.889 41.855 1.00 17.17 76 ARG A CA 1
ATOM 458 C C . ARG A 1 76 ? 43.288 61.578 42.130 1.00 15.78 76 ARG A C 1
ATOM 459 O O . ARG A 1 76 ? 42.709 62.135 43.046 1.00 17.29 76 ARG A O 1
ATOM 467 N N . ALA A 1 77 ? 42.652 60.756 41.307 1.00 14.10 77 ALA A N 1
ATOM 468 C CA . ALA A 1 77 ? 41.233 60.489 41.456 1.00 13.98 77 ALA A CA 1
ATOM 469 C C . ALA A 1 77 ? 40.853 59.732 42.723 1.00 13.77 77 ALA A C 1
ATOM 470 O O . ALA A 1 77 ? 41.651 58.980 43.318 1.00 14.67 77 ALA A O 1
ATOM 472 N N . VAL A 1 78 ? 39.613 59.910 43.125 1.00 13.27 78 VAL A N 1
ATOM 473 C CA . VAL A 1 78 ? 38.999 59.078 44.125 1.00 12.61 78 VAL A CA 1
ATOM 474 C C . VAL A 1 78 ? 38.519 57.813 43.422 1.00 14.05 78 VAL A C 1
ATOM 475 O O . VAL A 1 78 ? 37.664 57.837 42.519 1.00 12.19 78 VAL A O 1
ATOM 479 N N . TRP A 1 79 ? 39.152 56.679 43.821 1.00 9.05 79 TRP A N 1
ATOM 480 C CA . TRP A 1 79 ? 38.736 55.372 43.330 1.00 16.23 79 TRP A CA 1
ATOM 481 C C . TRP A 1 79 ? 37.367 55.023 43.902 1.00 17.79 79 TRP A C 1
ATOM 482 O O . TRP A 1 79 ? 37.156 55.081 45.118 1.00 19.04 79 TRP A O 1
ATOM 493 N N . CYS A 1 80 ? 36.398 54.608 43.046 1.00 15.66 80 CYS A N 1
ATOM 494 C CA . CYS A 1 80 ? 35.016 54.416 43.442 1.00 17.94 80 CYS A CA 1
ATOM 495 C C . CYS A 1 80 ? 34.582 53.018 42.974 1.00 18.94 80 CYS A C 1
ATOM 496 O O . CYS A 1 80 ? 34.174 52.848 41.854 1.00 20.56 80 CYS A O 1
ATOM 499 N N . PRO A 1 81 ? 34.678 51.999 43.835 1.00 18.89 81 PRO A N 1
ATOM 500 C CA . PRO A 1 81 ? 34.343 50.648 43.407 1.00 19.43 81 PRO A CA 1
ATOM 501 C C . PRO A 1 81 ? 32.862 50.374 43.334 1.00 16.74 81 PRO A C 1
ATOM 502 O O . PRO A 1 81 ? 32.460 49.341 42.827 1.00 14.62 81 PRO A O 1
ATOM 506 N N . ASP A 1 82 ? 32.050 51.278 43.856 1.00 14.86 82 ASP A N 1
ATOM 507 C CA . ASP A 1 82 ? 30.616 51.086 43.792 1.00 16.80 82 ASP A CA 1
ATOM 508 C C . ASP A 1 82 ? 29.893 52.403 43.880 1.00 15.85 82 ASP A C 1
ATOM 509 O O . ASP A 1 82 ? 30.446 53.396 44.327 1.00 14.39 82 ASP A O 1
ATOM 514 N N . PHE A 1 83 ? 28.624 52.405 43.530 1.00 15.44 83 PHE A N 1
ATOM 515 C CA . PHE A 1 83 ? 27.790 53.549 43.876 1.00 15.69 83 PHE A CA 1
ATOM 516 C C . PHE A 1 83 ? 26.509 53.043 44.500 1.00 16.22 83 PHE A C 1
ATOM 517 O O . PHE A 1 83 ? 26.134 51.863 44.335 1.00 16.23 83 PHE A O 1
ATOM 525 N N . ALA A 1 84 ? 25.835 53.929 45.223 1.00 14.08 84 ALA A N 1
ATOM 526 C CA . ALA A 1 84 ? 24.680 53.547 45.982 1.00 13.58 84 ALA A CA 1
ATOM 527 C C . ALA A 1 84 ? 23.425 54.336 45.626 1.00 14.35 84 ALA A C 1
ATOM 528 O O . ALA A 1 84 ? 23.472 55.567 45.433 1.00 15.53 84 ALA A O 1
ATOM 530 N N . TYR A 1 85 ? 22.300 53.642 45.610 1.00 13.94 85 TYR A N 1
ATOM 531 C CA . TYR A 1 85 ? 21.013 54.265 45.733 1.00 13.85 85 TYR A CA 1
ATOM 532 C C . TYR A 1 85 ? 20.605 54.210 47.162 1.00 14.39 85 TYR A C 1
ATOM 533 O O . TYR A 1 85 ? 20.677 53.134 47.806 1.00 13.77 85 TYR A O 1
ATOM 542 N N . ARG A 1 86 ? 20.142 55.344 47.673 1.00 14.30 86 ARG A N 1
ATOM 543 C CA . ARG A 1 86 ? 19.750 55.471 49.062 1.00 16.69 86 ARG A CA 1
ATOM 544 C C . ARG A 1 86 ? 18.393 56.117 49.227 1.00 17.14 86 ARG A C 1
ATOM 545 O O . ARG A 1 86 ? 18.001 56.952 48.461 1.00 15.31 86 ARG A O 1
ATOM 553 N N . HIS A 1 87 ? 17.688 55.741 50.291 1.00 19.41 87 HIS A N 1
ATOM 554 C CA . HIS A 1 87 ? 16.485 56.481 50.668 1.00 20.08 87 HIS A CA 1
ATOM 555 C C . HIS A 1 87 ? 16.905 57.822 51.285 1.00 20.30 87 HIS A C 1
ATOM 556 O O . HIS A 1 87 ? 18.081 58.008 51.664 1.00 18.48 87 HIS A O 1
ATOM 563 N N . GLY A 1 88 ? 15.920 58.692 51.489 1.00 20.70 88 GLY A N 1
ATOM 564 C CA . GLY A 1 88 ? 16.111 59.999 52.070 1.00 24.18 88 GLY A CA 1
ATOM 565 C C . GLY A 1 88 ? 16.681 59.925 53.464 1.00 25.44 88 GLY A C 1
ATOM 566 O O . GLY A 1 88 ? 17.398 60.806 53.861 1.00 25.11 88 GLY A O 1
ATOM 567 N N . ASN A 1 89 ? 16.404 58.840 54.174 1.00 29.00 89 ASN A N 1
ATOM 568 C CA . ASN A 1 89 ? 16.994 58.564 55.479 1.00 29.37 89 ASN A CA 1
ATOM 569 C C . ASN A 1 89 ? 18.376 57.951 55.457 1.00 29.43 89 ASN A C 1
ATOM 570 O O . ASN A 1 89 ? 18.903 57.640 56.495 1.00 27.13 89 ASN A O 1
ATOM 575 N N . GLY A 1 90 ? 18.982 57.766 54.290 1.00 29.02 90 GLY A N 1
ATOM 576 C CA . GLY A 1 90 ? 20.334 57.253 54.243 1.00 27.98 90 GLY A CA 1
ATOM 577 C C . GLY A 1 90 ? 20.403 55.780 54.042 1.00 27.77 90 GLY A C 1
ATOM 578 O O . GLY A 1 90 ? 21.441 55.297 53.559 1.00 25.90 90 GLY A O 1
ATOM 579 N N . GLU A 1 91 ? 19.316 55.056 54.354 1.00 25.72 91 GLU A N 1
ATOM 580 C CA . GLU A 1 91 ? 19.358 53.619 54.202 1.00 29.09 91 GLU A CA 1
ATOM 581 C C . GLU A 1 91 ? 19.545 53.182 52.742 1.00 26.85 91 GLU A C 1
ATOM 582 O O . GLU A 1 91 ? 19.017 53.774 51.817 1.00 24.23 91 GLU A O 1
ATOM 588 N N . LEU A 1 92 ? 20.359 52.154 52.569 1.00 22.20 92 LEU A N 1
ATOM 589 C CA . LEU A 1 92 ? 20.711 51.611 51.287 1.00 22.00 92 LEU A CA 1
ATOM 590 C C . LEU A 1 92 ? 19.527 50.990 50.531 1.00 22.93 92 LEU A C 1
ATOM 591 O O . LEU A 1 92 ? 18.825 50.118 51.055 1.00 21.47 92 LEU A O 1
ATOM 596 N N . ILE A 1 93 ? 19.274 51.429 49.301 1.00 19.73 93 ILE A N 1
ATOM 597 C CA . ILE A 1 93 ? 18.337 50.713 48.475 1.00 20.55 93 ILE A CA 1
ATOM 598 C C . ILE A 1 93 ? 19.050 49.664 47.673 1.00 20.49 93 ILE A C 1
ATOM 599 O O . ILE A 1 93 ? 18.560 48.535 47.520 1.00 20.74 93 ILE A O 1
ATOM 604 N N . ALA A 1 94 ? 20.187 50.036 47.090 1.00 20.06 94 ALA A N 1
ATOM 605 C CA . ALA A 1 94 ? 20.964 49.104 46.286 1.00 17.30 94 ALA A CA 1
ATOM 606 C C . ALA A 1 94 ? 22.350 49.642 46.118 1.00 18.19 94 ALA A C 1
ATOM 607 O O . ALA A 1 94 ? 22.543 50.874 45.935 1.00 16.10 94 ALA A O 1
ATOM 609 N N . LYS A 1 95 ? 23.313 48.747 46.151 1.00 15.71 95 LYS A N 1
ATOM 610 C CA . LYS A 1 95 ? 24.669 49.118 45.877 1.00 18.39 95 LYS A CA 1
ATOM 611 C C . LYS A 1 95 ? 25.137 48.444 44.611 1.00 16.60 95 LYS A C 1
ATOM 612 O O . LYS A 1 95 ? 25.063 47.255 44.494 1.00 19.50 95 LYS A O 1
ATOM 618 N N . MET A 1 96 ? 25.619 49.218 43.649 1.00 16.64 96 MET A N 1
ATOM 619 C CA . MET A 1 96 ? 25.971 48.729 42.372 1.00 15.29 96 MET A CA 1
ATOM 620 C C . MET A 1 96 ? 27.469 48.599 42.370 1.00 16.35 96 MET A C 1
ATOM 621 O O . MET A 1 96 ? 28.178 49.593 42.550 1.00 16.19 96 MET A O 1
ATOM 626 N N . ASP A 1 97 ? 27.981 47.385 42.228 1.00 15.85 97 ASP A N 1
ATOM 627 C CA . ASP A 1 97 ? 29.416 47.086 42.382 1.00 18.65 97 ASP A CA 1
ATOM 628 C C . ASP A 1 97 ? 30.100 46.910 41.037 1.00 14.62 97 ASP A C 1
ATOM 629 O O . ASP A 1 97 ? 29.781 45.991 40.326 1.00 14.44 97 ASP A O 1
ATOM 634 N N . TRP A 1 98 ? 31.030 47.771 40.706 1.00 13.37 98 TRP A N 1
ATOM 635 C CA . TRP A 1 98 ? 31.734 47.680 39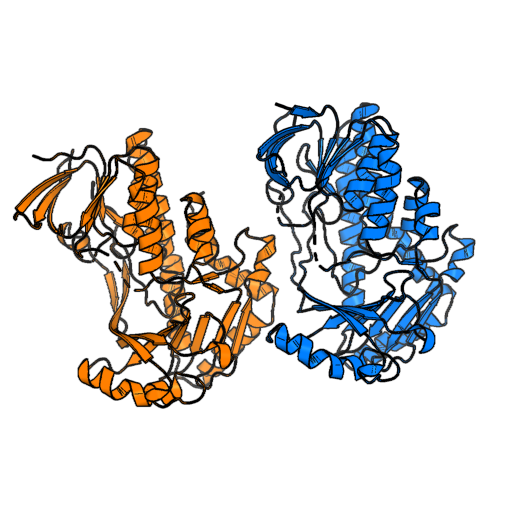.426 1.00 12.46 98 TRP A CA 1
ATOM 636 C C . TRP A 1 98 ? 32.542 46.422 39.250 1.00 13.01 98 TRP A C 1
ATOM 637 O O . TRP A 1 98 ? 32.815 46.072 38.146 1.00 11.87 98 TRP A O 1
ATOM 648 N N . ALA A 1 99 ? 32.891 45.717 40.341 1.00 13.97 99 ALA A N 1
ATOM 649 C CA . ALA A 1 99 ? 33.621 44.498 40.218 1.00 15.45 99 ALA A CA 1
ATOM 650 C C . ALA A 1 99 ? 32.866 43.389 39.467 1.00 16.16 99 ALA A C 1
ATOM 651 O O . ALA A 1 99 ? 33.504 42.459 38.954 1.00 13.74 99 ALA A O 1
ATOM 653 N N . VAL A 1 100 ? 31.538 43.505 39.329 1.00 15.31 100 VAL A N 1
ATOM 654 C CA . VAL A 1 100 ? 30.858 42.534 38.528 1.00 14.54 100 VAL A CA 1
ATOM 655 C C . VAL A 1 100 ? 31.258 42.633 37.054 1.00 15.05 100 VAL A C 1
ATOM 656 O O . VAL A 1 100 ? 30.905 41.745 36.315 1.00 13.04 100 VAL A O 1
ATOM 660 N N . LEU A 1 101 ? 31.983 43.692 36.627 1.00 13.79 101 LEU A N 1
ATOM 661 C CA . LEU A 1 101 ? 32.442 43.811 35.239 1.00 13.88 101 LEU A CA 1
ATOM 662 C C . LEU A 1 101 ? 33.873 43.354 35.031 1.00 15.06 101 LEU A C 1
ATOM 663 O O . LEU A 1 101 ? 34.446 43.585 34.001 1.00 14.45 101 LEU A O 1
ATOM 668 N N . ALA A 1 102 ? 34.468 42.781 36.045 1.00 16.60 102 ALA A N 1
ATOM 669 C CA . ALA A 1 102 ? 35.889 42.420 35.997 1.00 18.62 102 ALA A CA 1
ATOM 670 C C . ALA A 1 102 ? 36.256 41.493 34.869 1.00 19.43 102 ALA A C 1
ATOM 671 O O . ALA A 1 102 ? 37.378 41.518 34.435 1.00 18.54 102 ALA A O 1
ATOM 673 N N . GLN A 1 103 ? 35.309 40.745 34.321 1.00 22.35 103 GLN A N 1
ATOM 674 C CA . GLN A 1 103 ? 35.612 39.934 33.169 1.00 24.86 103 GLN A CA 1
ATOM 675 C C . GLN A 1 103 ? 35.344 40.632 31.869 1.00 24.43 103 GLN A C 1
ATOM 676 O O . GLN A 1 103 ? 35.671 40.109 30.810 1.00 22.83 103 GLN A O 1
ATOM 682 N N . ASP A 1 104 ? 34.712 41.788 31.927 1.00 19.19 104 ASP A N 1
ATOM 683 C CA . ASP A 1 104 ? 34.299 42.457 30.744 1.00 18.84 104 ASP A CA 1
ATOM 684 C C . ASP A 1 104 ? 35.164 43.652 30.371 1.00 19.32 104 ASP A C 1
ATOM 685 O O . ASP A 1 104 ? 35.082 44.109 29.286 1.00 17.44 104 ASP A O 1
ATOM 690 N N . THR A 1 105 ? 35.895 44.228 31.316 1.00 17.85 105 THR A N 1
ATOM 691 C CA . THR A 1 105 ? 36.627 45.454 31.042 1.00 17.33 105 THR A CA 1
ATOM 692 C C . THR A 1 105 ? 37.897 45.453 31.846 1.00 16.39 105 THR A C 1
ATOM 693 O O . THR A 1 105 ? 37.920 44.918 32.963 1.00 16.00 105 THR A O 1
ATOM 697 N N . ASP A 1 106 ? 38.935 46.071 31.288 1.00 16.23 106 ASP A N 1
ATOM 698 C CA . ASP A 1 106 ? 40.148 46.350 32.042 1.00 17.99 106 ASP A CA 1
ATOM 699 C C . ASP A 1 106 ? 39.958 47.519 33.036 1.00 15.86 106 ASP A C 1
ATOM 700 O O . ASP A 1 106 ? 40.840 47.749 33.861 1.00 16.29 106 ASP A O 1
ATOM 705 N N . TYR A 1 107 ? 38.811 48.205 33.028 1.00 15.08 107 TYR A N 1
ATOM 706 C CA . TYR A 1 107 ? 38.551 49.328 33.948 1.00 13.88 107 TYR A CA 1
ATOM 707 C C . TYR A 1 107 ? 37.275 49.149 34.792 1.00 14.74 107 TYR A C 1
ATOM 708 O O . TYR A 1 107 ? 36.381 49.957 34.687 1.00 12.72 107 TYR A O 1
ATOM 717 N N . PRO A 1 108 ? 37.257 48.149 35.722 1.00 14.87 108 PRO A N 1
ATOM 718 C CA . PRO A 1 108 ? 36.017 47.827 36.425 1.00 14.31 108 PRO A CA 1
ATOM 719 C C . PRO A 1 108 ? 35.845 48.677 37.665 1.00 13.56 108 PRO A C 1
ATOM 720 O O . PRO A 1 108 ? 35.889 48.147 38.757 1.00 13.96 108 PRO A O 1
ATOM 724 N N . TYR A 1 109 ? 35.638 49.963 37.476 1.00 11.94 109 TYR A N 1
ATOM 725 C CA . TYR A 1 109 ? 35.502 50.922 38.539 1.00 12.68 109 TYR A CA 1
ATOM 726 C C . TYR A 1 109 ? 35.050 52.258 37.962 1.00 13.45 109 TYR A C 1
ATOM 727 O O . TYR A 1 109 ? 35.039 52.454 36.755 1.00 14.14 109 TYR A O 1
ATOM 736 N N . MET A 1 110 ? 34.691 53.194 38.831 1.00 13.85 110 MET A N 1
ATOM 737 C CA . MET A 1 110 ? 34.497 54.575 38.496 1.00 15.17 110 MET A CA 1
ATOM 738 C C . MET A 1 110 ? 35.630 55.379 39.111 1.00 14.33 110 MET A C 1
ATOM 739 O O . MET A 1 110 ? 36.102 55.056 40.213 1.00 15.67 110 MET A O 1
ATOM 744 N N . LEU A 1 111 ? 35.965 56.489 38.504 1.00 12.48 111 LEU A N 1
ATOM 745 C CA . LEU A 1 111 ? 36.937 57.397 39.090 1.00 12.91 111 LEU A CA 1
ATOM 746 C C . LEU A 1 111 ? 36.223 58.720 39.264 1.00 12.58 111 LEU A C 1
ATOM 747 O O . LEU A 1 111 ? 35.474 59.143 38.367 1.00 13.38 111 LEU A O 1
ATOM 752 N N . LEU A 1 112 ? 36.430 59.372 40.407 1.00 12.29 112 LEU A N 1
ATOM 753 C CA . LEU A 1 112 ? 35.871 60.694 40.691 1.00 12.84 112 LEU A CA 1
ATOM 754 C C . LEU A 1 112 ? 36.979 61.722 40.844 1.00 11.77 112 LEU A C 1
ATOM 755 O O . LEU A 1 112 ? 37.927 61.538 41.598 1.00 12.14 112 LEU A O 1
ATOM 760 N N . LEU A 1 113 ? 36.838 62.853 40.200 1.00 11.78 113 LEU A N 1
ATOM 761 C CA . LEU A 1 113 ? 37.899 63.876 40.269 1.00 13.55 113 LEU A CA 1
ATOM 762 C C . LEU A 1 113 ? 37.349 65.188 39.788 1.00 14.70 113 LEU A C 1
ATOM 763 O O . LEU A 1 113 ? 36.847 65.253 38.676 1.00 19.70 113 LEU A O 1
ATOM 768 N N . ALA A 1 114 ? 37.487 66.265 40.543 1.00 14.88 114 ALA A N 1
ATOM 769 C CA . ALA A 1 114 ? 36.961 67.549 40.096 1.00 15.01 114 ALA A CA 1
ATOM 770 C C . ALA A 1 114 ? 37.622 67.967 38.761 1.00 13.79 114 ALA A C 1
ATOM 771 O O . ALA A 1 114 ? 38.811 67.653 38.461 1.00 13.01 114 ALA A O 1
ATOM 773 N N . GLN A 1 115 ? 36.873 68.745 37.997 1.00 15.58 115 GLN A N 1
ATOM 774 C CA . GLN A 1 115 ? 37.286 69.119 36.680 1.00 18.19 115 GLN A CA 1
ATOM 775 C C . GLN A 1 115 ? 38.596 69.884 36.640 1.00 18.14 115 GLN A C 1
ATOM 776 O O . GLN A 1 115 ? 39.394 69.664 35.742 1.00 17.35 115 GLN A O 1
ATOM 782 N N . ASN A 1 116 ? 38.828 70.770 37.577 1.00 16.81 116 ASN A N 1
ATOM 783 C CA . ASN A 1 116 ? 40.094 71.529 37.536 1.00 19.76 116 ASN A CA 1
ATOM 784 C C . ASN A 1 116 ? 41.321 70.633 37.655 1.00 17.49 116 ASN A C 1
ATOM 785 O O . ASN A 1 116 ? 42.344 70.871 36.997 1.00 17.49 116 ASN A O 1
ATOM 790 N N . HIS A 1 117 ? 41.231 69.578 38.470 1.00 15.90 117 HIS A N 1
ATOM 791 C CA . HIS A 1 117 ? 42.333 68.631 38.561 1.00 15.31 117 HIS A CA 1
ATOM 792 C C . HIS A 1 117 ? 42.532 67.891 37.247 1.00 13.56 117 HIS A C 1
ATOM 793 O O . HIS A 1 117 ? 43.655 67.721 36.770 1.00 13.16 117 HIS A O 1
ATOM 800 N N . VAL A 1 118 ? 41.424 67.476 36.629 1.00 13.13 118 VAL A N 1
ATOM 801 C CA . VAL A 1 118 ? 41.498 66.791 35.355 1.00 13.55 118 VAL A CA 1
ATOM 802 C C . VAL A 1 118 ? 42.146 67.696 34.300 1.00 13.97 118 VAL A C 1
ATOM 803 O O . VAL A 1 118 ? 43.054 67.276 33.583 1.00 13.69 118 VAL A O 1
ATOM 807 N N . SER A 1 119 ? 41.628 68.914 34.178 1.00 14.38 119 SER A N 1
ATOM 808 C CA . SER A 1 119 ? 42.214 69.901 33.277 1.00 14.83 119 SER A CA 1
ATOM 809 C C . SER A 1 119 ? 43.742 70.069 33.503 1.00 15.36 119 SER A C 1
ATOM 810 O O . SER A 1 119 ? 44.512 70.078 32.546 1.00 13.64 119 SER A O 1
ATOM 813 N N . ASN A 1 120 ? 44.174 70.131 34.763 1.00 15.36 120 ASN A N 1
ATOM 814 C CA . ASN A 1 120 ? 45.590 70.297 35.063 1.00 15.49 120 ASN A CA 1
ATOM 815 C C . ASN A 1 120 ? 46.405 69.134 34.563 1.00 15.48 120 ASN A C 1
ATOM 816 O O . ASN A 1 120 ? 47.510 69.331 34.085 1.00 16.05 120 ASN A O 1
ATOM 821 N N . VAL A 1 121 ? 45.893 67.917 34.707 1.00 14.26 121 VAL A N 1
ATOM 822 C CA . VAL A 1 121 ? 46.638 66.785 34.185 1.00 15.21 121 VAL A CA 1
ATOM 823 C C . VAL A 1 121 ? 46.795 66.916 32.677 1.00 14.49 121 VAL A C 1
ATOM 824 O O . VAL A 1 121 ? 47.903 66.672 32.123 1.00 12.51 121 VAL A O 1
ATOM 828 N N . ILE A 1 122 ? 45.718 67.327 32.004 1.00 12.90 122 ILE A N 1
ATOM 829 C CA . ILE A 1 122 ? 45.730 67.297 30.526 1.00 13.21 122 ILE A CA 1
ATOM 830 C C . ILE A 1 122 ? 46.679 68.364 30.051 1.00 13.44 122 ILE A C 1
ATOM 831 O O . ILE A 1 122 ? 47.493 68.135 29.124 1.00 12.85 122 ILE A O 1
ATOM 836 N N . VAL A 1 123 ? 46.626 69.495 30.737 1.00 12.75 123 VAL A N 1
ATOM 837 C CA . VAL A 1 123 ? 47.552 70.606 30.423 1.00 14.08 123 VAL A CA 1
ATOM 838 C C . VAL A 1 123 ? 49.017 70.186 30.562 1.00 15.05 123 VAL A C 1
ATOM 839 O O . VAL A 1 123 ? 49.827 70.522 29.710 1.00 15.06 123 VAL A O 1
ATOM 843 N N . GLU A 1 124 ? 49.356 69.388 31.580 1.00 15.89 124 GLU A N 1
ATOM 844 C CA . GLU A 1 124 ? 50.714 68.821 31.651 1.00 18.59 124 GLU A CA 1
ATOM 845 C C . GLU A 1 124 ? 51.119 68.051 30.396 1.00 19.10 124 GLU A C 1
ATOM 846 O O . GLU A 1 124 ? 52.276 68.139 29.930 1.00 17.64 124 GLU A O 1
ATOM 852 N N . HIS A 1 125 ? 50.206 67.235 29.873 1.00 17.86 125 HIS A N 1
ATOM 853 C CA . HIS A 1 125 ? 50.537 66.452 28.708 1.00 18.10 125 HIS A CA 1
ATOM 854 C C . HIS A 1 125 ? 50.631 67.365 27.466 1.00 18.54 125 HIS A C 1
ATOM 855 O O . HIS A 1 125 ? 51.442 67.125 26.586 1.00 18.41 125 HIS A O 1
ATOM 862 N N . LEU A 1 126 ? 49.800 68.399 27.400 1.00 17.36 126 LEU A N 1
ATOM 863 C CA . LEU A 1 126 ? 49.833 69.298 26.242 1.00 17.91 126 LEU A CA 1
ATOM 864 C C . LEU A 1 126 ? 51.120 70.111 26.181 1.00 19.20 126 LEU A C 1
ATOM 865 O O . LEU A 1 126 ? 51.587 70.429 25.098 1.00 19.47 126 LEU A O 1
ATOM 870 N N . ARG A 1 127 ? 51.716 70.378 27.335 1.00 19.71 127 ARG A N 1
ATOM 871 C CA . ARG A 1 127 ? 52.935 71.117 27.417 1.00 21.65 127 ARG A CA 1
ATOM 872 C C . ARG A 1 127 ? 54.089 70.388 26.753 1.00 22.24 127 ARG A C 1
ATOM 873 O O . ARG A 1 127 ? 55.042 71.017 26.402 1.00 25.75 127 ARG A O 1
ATOM 881 N N . LYS A 1 128 ? 54.013 69.077 26.567 1.00 21.17 128 LYS A N 1
ATOM 882 C CA . LYS A 1 128 ? 55.072 68.364 25.865 1.00 23.46 128 LYS A CA 1
ATOM 883 C C . LYS A 1 128 ? 54.978 68.459 24.347 1.00 22.86 128 LYS A C 1
ATOM 884 O O . LYS A 1 128 ? 55.793 67.862 23.657 1.00 23.97 128 LYS A O 1
ATOM 890 N N . LEU A 1 129 ? 53.959 69.144 23.832 1.00 20.64 129 LEU A N 1
ATOM 891 C CA . LEU A 1 129 ? 53.704 69.173 22.388 1.00 22.27 129 LEU A CA 1
ATOM 892 C C . LEU A 1 129 ? 53.931 70.560 21.878 1.00 21.98 129 LEU A C 1
ATOM 893 O O . LEU A 1 129 ? 53.110 71.425 22.098 1.00 20.10 129 LEU A O 1
ATOM 898 N N . PRO A 1 130 ? 55.068 70.780 21.186 1.00 25.17 130 PRO A N 1
ATOM 899 C CA . PRO A 1 130 ? 55.349 72.170 20.789 1.00 24.64 130 PRO A CA 1
ATOM 900 C C . PRO A 1 130 ? 54.341 72.725 19.764 1.00 22.28 130 PRO A C 1
ATOM 901 O O . PRO A 1 130 ? 54.235 73.922 19.611 1.00 22.05 130 PRO A O 1
ATOM 905 N N . ASN A 1 131 ? 53.604 71.854 19.082 1.00 19.76 131 ASN A N 1
ATOM 906 C CA . ASN A 1 131 ? 52.640 72.278 18.087 1.00 19.23 131 ASN A CA 1
ATOM 907 C C . ASN A 1 131 ? 51.272 72.667 18.651 1.00 17.55 131 ASN A C 1
ATOM 908 O O . ASN A 1 131 ? 50.369 72.930 17.869 1.00 17.16 131 ASN A O 1
ATOM 913 N N . VAL A 1 132 ? 51.131 72.686 19.986 1.00 16.00 132 VAL A N 1
ATOM 914 C CA . VAL A 1 132 ? 49.913 73.101 20.649 1.00 16.49 132 VAL A CA 1
ATOM 915 C C . VAL A 1 132 ? 50.214 74.316 21.533 1.00 15.98 132 VAL A C 1
ATOM 916 O O . VAL A 1 132 ? 51.154 74.279 22.298 1.00 17.18 132 VAL A O 1
ATOM 920 N N . GLU A 1 133 ? 49.421 75.356 21.424 1.00 15.63 133 GLU A N 1
ATOM 921 C CA . GLU A 1 133 ? 49.562 76.543 22.225 1.00 16.73 133 GLU A CA 1
ATOM 922 C C . GLU A 1 133 ? 48.284 76.723 22.956 1.00 16.63 133 GLU A C 1
ATOM 923 O O . GLU A 1 133 ? 47.234 76.687 22.331 1.00 18.28 133 GLU A O 1
ATOM 929 N N . ILE A 1 134 ? 48.341 76.981 24.260 1.00 15.31 134 ILE A N 1
ATOM 930 C CA . ILE A 1 134 ? 47.171 77.352 25.012 1.00 15.02 134 ILE A CA 1
ATOM 931 C C . ILE A 1 134 ? 47.216 78.819 25.274 1.00 14.40 134 ILE A C 1
ATOM 932 O O . ILE A 1 134 ? 48.188 79.332 25.815 1.00 14.32 134 ILE A O 1
ATOM 937 N N . ARG A 1 135 ? 46.182 79.523 24.825 1.00 13.12 135 ARG A N 1
ATOM 938 C CA . ARG A 1 135 ? 46.032 80.935 25.102 1.00 13.60 135 ARG A CA 1
ATOM 939 C C . ARG A 1 135 ? 45.053 81.217 26.258 1.00 13.61 135 ARG A C 1
ATOM 940 O O . ARG A 1 135 ? 43.824 81.052 26.102 1.00 14.52 135 ARG A O 1
ATOM 948 N N . TRP A 1 136 ? 45.579 81.661 27.411 1.00 14.40 136 TRP A N 1
ATOM 949 C CA . TRP A 1 136 ? 44.760 81.789 28.662 1.00 14.48 136 TRP A CA 1
ATOM 950 C C . TRP A 1 136 ? 43.860 83.020 28.687 1.00 13.92 136 TRP A C 1
ATOM 951 O O . TRP A 1 136 ? 44.321 84.167 28.465 1.00 12.12 136 TRP A O 1
ATOM 962 N N . ASN A 1 137 ? 42.572 82.800 28.950 1.00 13.39 137 ASN A N 1
ATOM 963 C CA . ASN A 1 137 ? 41.603 83.899 29.054 1.00 14.27 137 ASN A CA 1
ATOM 964 C C . ASN A 1 137 ? 41.426 84.662 27.726 1.00 14.03 137 ASN A C 1
ATOM 965 O O . ASN A 1 137 ? 41.248 85.868 27.719 1.00 15.29 137 ASN A O 1
ATOM 970 N N . HIS A 1 138 ? 41.454 83.950 26.617 1.00 13.79 138 HIS A N 1
ATOM 971 C CA . HIS A 1 138 ? 41.036 84.482 25.300 1.00 15.58 138 HIS A CA 1
ATOM 972 C C . HIS A 1 138 ? 39.609 84.053 24.950 1.00 18.61 138 HIS A C 1
ATOM 973 O O . HIS A 1 138 ? 39.262 82.849 25.041 1.00 18.65 138 HIS A O 1
ATOM 980 N N . LYS A 1 139 ? 38.785 85.019 24.582 1.00 19.73 139 LYS A N 1
ATOM 981 C CA . LYS A 1 139 ? 37.401 84.740 24.254 1.00 24.75 139 LYS A CA 1
ATOM 982 C C . LYS A 1 139 ? 37.085 85.106 22.802 1.00 21.54 139 LYS A C 1
ATOM 983 O O . LYS A 1 139 ? 37.611 86.070 22.223 1.00 20.32 139 LYS A O 1
ATOM 989 N N . VAL A 1 140 ? 36.210 84.319 22.218 1.00 20.68 140 VAL A N 1
ATOM 990 C CA . VAL A 1 140 ? 35.754 84.592 20.857 1.00 19.33 140 VAL A CA 1
ATOM 991 C C . VAL A 1 140 ? 34.595 85.572 20.928 1.00 20.57 140 VAL A C 1
ATOM 992 O O . VAL A 1 140 ? 33.577 85.293 21.518 1.00 21.31 140 VAL A O 1
ATOM 996 N N . GLU A 1 141 ? 34.770 86.719 20.311 1.00 22.83 141 GLU A N 1
ATOM 997 C CA . GLU A 1 141 ? 33.780 87.772 20.323 1.00 26.17 141 GLU A CA 1
ATOM 998 C C . GLU A 1 141 ? 32.917 87.701 19.044 1.00 25.20 141 GLU A C 1
ATOM 999 O O . GLU A 1 141 ? 31.722 87.962 19.092 1.00 24.08 141 GLU A O 1
ATOM 1005 N N . GLU A 1 142 ? 33.532 87.363 17.914 1.00 26.40 142 GLU A N 1
ATOM 1006 C CA . GLU A 1 142 ? 32.801 87.244 16.635 1.00 27.79 142 GLU A CA 1
ATOM 1007 C C . GLU A 1 142 ? 33.402 86.095 15.825 1.00 27.08 142 GLU A C 1
ATOM 1008 O O . GLU A 1 142 ? 34.583 85.774 15.959 1.00 19.85 142 GLU A O 1
ATOM 1014 N N . ILE A 1 143 ? 32.562 85.453 15.017 1.00 25.38 143 ILE A N 1
ATOM 1015 C CA . ILE A 1 143 ? 32.976 84.283 14.254 1.00 27.86 143 ILE A CA 1
ATOM 1016 C C . ILE A 1 143 ? 32.172 84.274 12.949 1.00 31.25 143 ILE A C 1
ATOM 1017 O O . ILE A 1 143 ? 30.990 84.611 12.927 1.00 29.12 143 ILE A O 1
ATOM 1022 N N . ASP A 1 144 ? 32.874 83.988 11.866 1.00 27.54 144 ASP A N 1
ATOM 1023 C CA . ASP A 1 144 ? 32.282 83.889 10.545 1.00 31.16 144 ASP A CA 1
ATOM 1024 C C . ASP A 1 144 ? 33.135 82.891 9.784 1.00 25.49 144 ASP A C 1
ATOM 1025 O O . ASP A 1 144 ? 34.250 82.595 10.197 1.00 24.20 144 ASP A O 1
ATOM 1030 N N . GLN A 1 145 ? 32.648 82.394 8.656 1.00 23.43 145 GLN A N 1
ATOM 1031 C CA . GLN A 1 145 ? 33.469 81.507 7.887 1.00 23.43 145 GLN A CA 1
ATOM 1032 C C . GLN A 1 145 ? 33.210 81.680 6.406 1.00 25.15 145 GLN A C 1
ATOM 1033 O O . GLN A 1 145 ? 32.133 82.131 5.988 1.00 22.40 145 GLN A O 1
ATOM 1039 N N . ASP A 1 146 ? 34.188 81.300 5.620 1.00 26.81 146 ASP A N 1
ATOM 1040 C CA . ASP A 1 146 ? 34.041 81.224 4.151 1.00 30.36 146 ASP A CA 1
ATOM 1041 C C . ASP A 1 146 ? 34.457 79.818 3.713 1.00 30.85 146 ASP A C 1
ATOM 1042 O O . ASP A 1 146 ? 34.714 78.983 4.550 1.00 28.27 146 ASP A O 1
ATOM 1047 N N . ASP A 1 147 ? 34.675 79.622 2.423 1.00 30.20 147 ASP A N 1
ATOM 1048 C CA . ASP A 1 147 ? 35.020 78.289 1.889 1.00 29.51 147 ASP A CA 1
ATOM 1049 C C . ASP A 1 147 ? 36.346 77.739 2.426 1.00 24.32 147 ASP A C 1
ATOM 1050 O O . ASP A 1 147 ? 36.465 76.548 2.484 1.00 22.75 147 ASP A O 1
ATOM 1055 N N . ASP A 1 148 ? 37.287 78.600 2.773 1.00 22.67 148 ASP A N 1
ATOM 1056 C CA . ASP A 1 148 ? 38.661 78.221 3.154 1.00 23.89 148 ASP A CA 1
ATOM 1057 C C . ASP A 1 148 ? 38.988 78.274 4.649 1.00 21.50 148 ASP A C 1
ATOM 1058 O O . ASP A 1 148 ? 39.794 77.471 5.056 1.00 21.35 148 ASP A O 1
ATOM 1063 N N . TYR A 1 149 ? 38.425 79.231 5.378 1.00 20.90 149 TYR A N 1
ATOM 1064 C CA . TYR A 1 149 ? 38.768 79.446 6.801 1.00 20.66 149 TYR A CA 1
ATOM 1065 C C . TYR A 1 149 ? 37.591 79.961 7.614 1.00 20.33 149 TYR A C 1
ATOM 1066 O O . TYR A 1 149 ? 36.612 80.478 7.067 1.00 19.49 149 TYR A O 1
ATOM 1075 N N . VAL A 1 150 ? 37.745 79.761 8.913 1.00 19.76 150 VAL A N 1
ATOM 1076 C CA . VAL A 1 150 ? 36.856 80.307 9.958 1.00 18.45 150 VAL A CA 1
ATOM 1077 C C . VAL A 1 150 ? 37.621 81.506 10.515 1.00 18.59 150 VAL A C 1
ATOM 1078 O O . VAL A 1 150 ? 38.749 81.345 10.912 1.00 18.02 150 VAL A O 1
ATOM 1082 N N . THR A 1 151 ? 37.021 82.669 10.456 1.00 19.80 151 THR A N 1
ATOM 1083 C CA . THR A 1 151 ? 37.658 83.886 11.001 1.00 22.78 151 THR A CA 1
ATOM 1084 C C . THR A 1 151 ? 36.974 84.330 12.287 1.00 22.61 151 THR A C 1
ATOM 1085 O O . THR A 1 151 ? 35.749 84.362 12.362 1.00 19.68 151 THR A O 1
ATOM 1089 N N . MET A 1 152 ? 37.792 84.636 13.298 1.00 20.78 152 MET A N 1
ATOM 1090 C CA . MET A 1 152 ? 37.300 84.987 14.613 1.00 20.92 152 MET A CA 1
ATOM 1091 C C . MET A 1 152 ? 37.884 86.332 15.034 1.00 22.45 152 MET A C 1
ATOM 1092 O O . MET A 1 152 ? 39.062 86.603 14.746 1.00 20.79 152 MET A O 1
ATOM 1097 N N . GLU A 1 153 ? 37.082 87.137 15.729 1.00 21.97 153 GLU A N 1
ATOM 1098 C CA . GLU A 1 153 ? 37.563 88.297 16.475 1.00 24.92 153 GLU A CA 1
ATOM 1099 C C . GLU A 1 153 ? 37.628 87.823 17.918 1.00 21.79 153 GLU A C 1
ATOM 1100 O O . GLU A 1 153 ? 36.695 87.215 18.399 1.00 21.97 153 GLU A O 1
ATOM 1106 N N . THR A 1 154 ? 38.767 88.023 18.543 1.00 18.65 154 THR A N 1
ATOM 1107 C CA . THR A 1 154 ? 39.024 87.543 19.872 1.00 19.94 154 THR A CA 1
ATOM 1108 C C . THR A 1 154 ? 39.355 88.717 20.768 1.00 20.02 154 THR A C 1
ATOM 1109 O O . THR A 1 154 ? 39.783 89.773 20.297 1.00 19.12 154 THR A O 1
ATOM 1113 N N . SER A 1 155 ? 39.191 88.501 22.065 1.00 21.49 155 SER A N 1
ATOM 1114 C CA . SER A 1 155 ? 39.722 89.397 23.079 1.00 22.69 155 SER A CA 1
ATOM 1115 C C . SER A 1 155 ? 40.444 88.571 24.169 1.00 21.69 155 SER A C 1
ATOM 1116 O O . SER A 1 155 ? 39.992 87.503 24.559 1.00 20.78 155 SER A O 1
ATOM 1119 N N . GLY A 1 156 ? 41.554 89.112 24.637 1.00 18.83 156 GLY A N 1
ATOM 1120 C CA . GLY A 1 156 ? 42.355 88.533 25.686 1.00 17.93 156 GLY A CA 1
ATOM 1121 C C . GLY A 1 156 ? 43.050 89.610 26.518 1.00 17.12 156 GLY A C 1
ATOM 1122 O O . GLY A 1 156 ? 42.772 90.788 26.383 1.00 14.93 156 GLY A O 1
ATOM 1123 N N . PRO A 1 157 ? 43.983 89.211 27.374 1.00 15.53 157 PRO A N 1
ATOM 1124 C CA . PRO A 1 157 ? 44.624 90.243 28.184 1.00 16.29 157 PRO A CA 1
ATOM 1125 C C . PRO A 1 157 ? 45.383 91.331 27.351 1.00 16.34 157 PRO A C 1
ATOM 1126 O O . PRO A 1 157 ? 45.506 92.451 27.787 1.00 16.29 157 PRO A O 1
ATOM 1130 N N . ALA A 1 158 ? 45.864 90.994 26.180 1.00 17.66 158 ALA A N 1
ATOM 1131 C CA . ALA A 1 158 ? 46.484 91.967 25.294 1.00 19.96 158 ALA A CA 1
ATOM 1132 C C . ALA A 1 158 ? 45.506 92.809 24.495 1.00 21.33 158 ALA A C 1
ATOM 1133 O O . ALA A 1 158 ? 45.943 93.650 23.721 1.00 24.31 158 ALA A O 1
ATOM 1135 N N . GLY A 1 159 ? 44.205 92.633 24.684 1.00 21.01 159 GLY A N 1
ATOM 1136 C CA . GLY A 1 159 ? 43.195 93.414 23.957 1.00 23.09 159 GLY A CA 1
ATOM 1137 C C . GLY A 1 159 ? 42.605 92.583 22.811 1.00 23.67 159 GLY A C 1
ATOM 1138 O O . GLY A 1 159 ? 42.529 91.358 22.891 1.00 21.17 159 GLY A O 1
ATOM 1139 N N . LYS A 1 160 ? 42.206 93.246 21.753 1.00 24.05 160 LYS A N 1
ATOM 1140 C CA . LYS A 1 160 ? 41.501 92.610 20.619 1.00 26.61 160 LYS A CA 1
ATOM 1141 C C . LYS A 1 160 ? 42.452 92.095 19.600 1.00 24.67 160 LYS A C 1
ATOM 1142 O O . LYS A 1 160 ? 43.516 92.664 19.412 1.00 24.08 160 LYS A O 1
ATOM 1148 N N . ALA A 1 161 ? 42.027 91.062 18.889 1.00 24.11 161 ALA A N 1
ATOM 1149 C CA . ALA A 1 161 ? 42.867 90.456 17.843 1.00 24.92 161 ALA A CA 1
ATOM 1150 C C . ALA A 1 161 ? 41.997 89.676 16.858 1.00 25.14 161 ALA A C 1
ATOM 1151 O O . ALA A 1 161 ? 40.854 89.410 17.173 1.00 23.92 161 ALA A O 1
ATOM 1153 N N . SER A 1 162 ? 42.563 89.382 15.699 1.00 23.06 162 SER A N 1
ATOM 1154 C CA . SER A 1 162 ? 41.882 88.588 14.656 1.00 25.23 162 SER A CA 1
ATOM 1155 C C . SER A 1 162 ? 42.672 87.308 14.460 1.00 23.58 162 SER A C 1
ATOM 1156 O O . SER A 1 162 ? 43.858 87.363 14.441 1.00 20.86 162 SER A O 1
ATOM 1159 N N . LEU A 1 163 ? 41.960 86.215 14.270 1.00 23.55 163 LEU A N 1
ATOM 1160 C CA . LEU A 1 163 ? 42.561 84.887 14.106 1.00 23.06 163 LEU A CA 1
ATOM 1161 C C . LEU A 1 163 ? 41.682 84.082 13.146 1.00 21.92 163 LEU A C 1
ATOM 1162 O O . LEU A 1 163 ? 40.480 84.182 13.244 1.00 20.70 163 LEU A O 1
ATOM 1167 N N . ARG A 1 164 ? 42.295 83.352 12.237 1.00 17.07 164 ARG A N 1
ATOM 1168 C CA . ARG A 1 164 ? 41.526 82.470 11.335 1.00 19.75 164 ARG A CA 1
ATOM 1169 C C . ARG A 1 164 ? 42.145 81.077 11.390 1.00 17.56 164 ARG A C 1
ATOM 1170 O O . ARG A 1 164 ? 43.309 80.977 11.696 1.00 15.17 164 ARG A O 1
ATOM 1178 N N . ALA A 1 165 ? 41.327 80.064 11.142 1.00 17.29 165 ALA A N 1
ATOM 1179 C CA . ALA A 1 165 ? 41.756 78.652 11.168 1.00 17.63 165 ALA A CA 1
ATOM 1180 C C . ALA A 1 165 ? 41.028 77.839 10.104 1.00 15.57 165 ALA A C 1
ATOM 1181 O O . ALA A 1 165 ? 39.951 78.207 9.707 1.00 14.74 165 ALA A O 1
ATOM 1183 N N . LYS A 1 166 ? 41.644 76.732 9.722 1.00 18.03 166 LYS A N 1
ATOM 1184 C CA . LYS A 1 166 ? 41.048 75.780 8.757 1.00 18.34 166 LYS A CA 1
ATOM 1185 C C . LYS A 1 166 ? 39.830 75.104 9.400 1.00 18.46 166 LYS A C 1
ATOM 1186 O O . LYS A 1 166 ? 38.894 74.835 8.699 1.00 18.45 166 LYS A O 1
ATOM 1192 N N . TRP A 1 167 ? 39.890 74.846 10.706 1.00 16.87 167 TRP A N 1
ATOM 1193 C CA . TRP A 1 167 ? 38.781 74.173 11.429 1.00 16.64 167 TRP A CA 1
ATOM 1194 C C . TRP A 1 167 ? 38.702 74.734 12.829 1.00 17.81 167 TRP A C 1
ATOM 1195 O O . TRP A 1 167 ? 39.746 75.083 13.452 1.00 15.65 167 TRP A O 1
ATOM 1206 N N . VAL A 1 168 ? 37.485 74.826 13.327 1.00 17.39 168 VAL A N 1
ATOM 1207 C CA . VAL A 1 168 ? 37.268 75.200 14.711 1.00 17.44 168 VAL A CA 1
ATOM 1208 C C . VAL A 1 168 ? 36.495 74.092 15.436 1.00 17.58 168 VAL A C 1
ATOM 1209 O O . VAL A 1 168 ? 35.394 73.711 15.003 1.00 21.53 168 VAL A O 1
ATOM 1213 N N . ALA A 1 169 ? 37.067 73.635 16.554 1.00 16.16 169 ALA A N 1
ATOM 1214 C CA . ALA A 1 169 ? 36.379 72.724 17.491 1.00 15.87 169 ALA A CA 1
ATOM 1215 C C . ALA A 1 169 ? 35.902 73.503 18.696 1.00 16.16 169 ALA A C 1
ATOM 1216 O O . ALA A 1 169 ? 36.715 73.953 19.532 1.00 15.04 169 ALA A O 1
ATOM 1218 N N . ALA A 1 170 ? 34.597 73.728 18.753 1.00 15.58 170 ALA A N 1
ATOM 1219 C CA . ALA A 1 170 ? 33.957 74.478 19.834 1.00 15.44 170 ALA A CA 1
ATOM 1220 C C . ALA A 1 170 ? 33.476 73.537 20.912 1.00 15.68 170 ALA A C 1
ATOM 1221 O O . ALA A 1 170 ? 32.715 72.578 20.620 1.00 15.32 170 ALA A O 1
ATOM 1223 N N . THR A 1 171 ? 33.904 73.805 22.146 1.00 15.62 171 THR A N 1
ATOM 1224 C CA . THR A 1 171 ? 33.641 72.921 23.249 1.00 15.85 171 THR A CA 1
ATOM 1225 C C . THR A 1 171 ? 33.014 73.585 24.450 1.00 18.54 171 THR A C 1
ATOM 1226 O O . THR A 1 171 ? 32.725 72.899 25.438 1.00 17.77 171 THR A O 1
ATOM 1230 N N . ASP A 1 172 ? 32.897 74.906 24.441 1.00 19.19 172 ASP A N 1
ATOM 1231 C CA . ASP A 1 172 ? 32.347 75.609 25.578 1.00 24.43 172 ASP A CA 1
ATOM 1232 C C . ASP A 1 172 ? 30.839 75.817 25.493 1.00 22.01 172 ASP A C 1
ATOM 1233 O O . ASP A 1 172 ? 30.304 76.071 24.475 1.00 20.26 172 ASP A O 1
ATOM 1238 N N . GLY A 1 173 ? 30.195 75.714 26.628 1.00 22.17 173 GLY A N 1
ATOM 1239 C CA . GLY A 1 173 ? 28.760 75.694 26.725 1.00 25.13 173 GLY A CA 1
ATOM 1240 C C . GLY A 1 173 ? 27.936 76.978 26.793 1.00 30.29 173 GLY A C 1
ATOM 1241 O O . GLY A 1 173 ? 26.744 76.960 26.575 1.00 36.48 173 GLY A O 1
ATOM 1242 N N . ALA A 1 174 ? 28.573 78.091 27.095 1.00 30.00 174 ALA A N 1
ATOM 1243 C CA . ALA A 1 174 ? 27.884 79.360 27.195 1.00 30.00 174 ALA A CA 1
ATOM 1244 C C . ALA A 1 174 ? 27.338 79.792 25.859 1.00 30.00 174 ALA A C 1
ATOM 1245 O O . ALA A 1 174 ? 27.947 79.603 24.864 1.00 30.00 174 ALA A O 1
ATOM 1247 N N . ARG A 1 175 ? 26.153 80.395 25.865 1.00 30.00 175 ARG A N 1
ATOM 1248 C CA . ARG A 1 175 ? 25.512 80.853 24.607 1.00 30.00 175 ARG A CA 1
ATOM 1249 C C . ARG A 1 175 ? 26.462 81.764 23.805 1.00 30.00 175 ARG A C 1
ATOM 1250 O O . ARG A 1 175 ? 27.340 82.400 24.412 1.00 30.00 175 ARG A O 1
ATOM 1258 N N . VAL A 1 178 ? 30.214 81.028 20.369 1.00 62.27 178 VAL A N 1
ATOM 1259 C CA . VAL A 1 178 ? 30.411 80.245 19.113 1.00 64.18 178 VAL A CA 1
ATOM 1260 C C . VAL A 1 178 ? 29.173 79.475 18.709 1.00 65.68 178 VAL A C 1
ATOM 1261 O O . VAL A 1 178 ? 28.645 79.663 17.618 1.00 65.65 178 VAL A O 1
ATOM 1265 N N . ARG A 1 179 ? 28.758 78.570 19.590 1.00 71.98 179 ARG A N 1
ATOM 1266 C CA . ARG A 1 179 ? 27.570 77.742 19.379 1.00 71.89 179 ARG A CA 1
ATOM 1267 C C . ARG A 1 179 ? 26.447 78.575 18.760 1.00 73.38 179 ARG A C 1
ATOM 1268 O O . ARG A 1 179 ? 25.891 78.211 17.732 1.00 74.89 179 ARG A O 1
ATOM 1276 N N . GLY A 1 180 ? 26.130 79.695 19.419 1.00 72.39 180 GLY A N 1
ATOM 1277 C CA . GLY A 1 180 ? 24.976 80.532 19.096 1.00 68.52 180 GLY A CA 1
ATOM 1278 C C . GLY A 1 180 ? 25.240 81.695 18.173 1.00 68.42 180 GLY A C 1
ATOM 1279 O O . GLY A 1 180 ? 24.286 82.325 17.731 1.00 62.05 180 GLY A O 1
ATOM 1280 N N . LYS A 1 181 ? 26.527 81.983 17.918 1.00 70.22 181 LYS A N 1
ATOM 1281 C CA . LYS A 1 181 ? 26.990 82.926 16.864 1.00 74.51 181 LYS A CA 1
ATOM 1282 C C . LYS A 1 181 ? 26.963 82.370 15.415 1.00 69.91 181 LYS A C 1
ATOM 1283 O O . LYS A 1 181 ? 26.727 83.121 14.467 1.00 62.01 181 LYS A O 1
ATOM 1289 N N . ILE A 1 182 ? 27.140 81.053 15.226 1.00 69.05 182 ILE A N 1
ATOM 1290 C CA . ILE A 1 182 ? 27.241 80.459 13.849 1.00 69.11 182 ILE A CA 1
ATOM 1291 C C . ILE A 1 182 ? 25.901 80.047 13.221 1.00 65.13 182 ILE A C 1
ATOM 1292 O O . ILE A 1 182 ? 25.924 79.468 12.120 1.00 57.64 182 ILE A O 1
ATOM 1297 N N . GLY A 1 183 ? 24.779 80.304 13.866 1.00 66.86 183 GLY A N 1
ATOM 1298 C CA . GLY A 1 183 ? 23.518 79.937 13.203 1.00 67.34 183 GLY A CA 1
ATOM 1299 C C . GLY A 1 183 ? 23.158 78.469 13.363 1.00 64.21 183 GLY A C 1
ATOM 1300 O O . GLY A 1 183 ? 22.660 77.882 12.408 1.00 61.20 183 GLY A O 1
ATOM 1301 N N . LEU A 1 184 ? 23.445 77.874 14.517 1.00 58.63 184 LEU A N 1
ATOM 1302 C CA . LEU A 1 184 ? 22.987 76.486 14.707 1.00 54.81 184 LEU A CA 1
ATOM 1303 C C . LEU A 1 184 ? 21.696 76.555 15.501 1.00 49.12 184 LEU A C 1
ATOM 1304 O O . LEU A 1 184 ? 21.534 77.454 16.301 1.00 50.40 184 LEU A O 1
ATOM 1309 N N . THR A 1 185 ? 20.855 75.580 15.245 1.00 45.80 185 THR A N 1
ATOM 1310 C CA . THR A 1 185 ? 19.574 75.360 15.919 1.00 45.12 185 THR A CA 1
ATOM 1311 C C . THR A 1 185 ? 19.859 74.393 17.070 1.00 39.89 185 THR A C 1
ATOM 1312 O O . THR A 1 185 ? 20.623 73.471 16.852 1.00 31.27 185 THR A O 1
ATOM 1316 N N . PHE A 1 186 ? 19.448 74.750 18.276 1.00 39.79 186 PHE A N 1
ATOM 1317 C CA . PHE A 1 186 ? 19.408 73.804 19.373 1.00 35.04 186 PHE A CA 1
ATOM 1318 C C . PHE A 1 186 ? 17.947 73.405 19.569 1.00 38.33 186 PHE A C 1
ATOM 1319 O O . PHE A 1 186 ? 17.035 74.224 19.447 1.00 37.90 186 PHE A O 1
ATOM 1327 N N . ASP A 1 187 ? 17.725 72.122 19.771 1.00 37.35 187 ASP A N 1
ATOM 1328 C CA . ASP A 1 187 ? 16.414 71.576 20.042 1.00 38.26 187 ASP A CA 1
ATOM 1329 C C . ASP A 1 187 ? 16.377 71.058 21.517 1.00 35.16 187 ASP A C 1
ATOM 1330 O O . ASP A 1 187 ? 17.418 70.966 22.254 1.00 28.78 187 ASP A O 1
ATOM 1335 N N . GLY A 1 188 ? 15.159 70.695 21.924 1.00 31.73 188 GLY A N 1
ATOM 1336 C CA . GLY A 1 188 ? 14.963 69.964 23.173 1.00 31.72 188 GLY A CA 1
ATOM 1337 C C . GLY A 1 188 ? 15.415 70.793 24.358 1.00 28.70 188 GLY A C 1
ATOM 1338 O O . GLY A 1 188 ? 15.914 70.244 25.352 1.00 30.60 188 GLY A O 1
ATOM 1339 N N . ILE A 1 189 ? 15.258 72.109 24.261 1.00 25.28 189 ILE A N 1
ATOM 1340 C CA . ILE A 1 189 ? 15.651 72.965 25.356 1.00 26.48 189 ILE A CA 1
ATOM 1341 C C . ILE A 1 189 ? 14.677 72.888 26.545 1.00 26.91 189 ILE A C 1
ATOM 1342 O O . ILE A 1 189 ? 13.486 73.203 26.412 1.00 23.14 189 ILE A O 1
ATOM 1347 N N . THR A 1 190 ? 15.169 72.470 27.713 1.00 26.37 190 THR A N 1
ATOM 1348 C CA . THR A 1 190 ? 14.337 72.469 28.932 1.00 26.02 190 THR A CA 1
ATOM 1349 C C . THR A 1 190 ? 15.123 72.947 30.135 1.00 24.24 190 THR A C 1
ATOM 1350 O O . THR A 1 190 ? 16.280 72.589 30.300 1.00 25.28 190 THR A O 1
ATOM 1354 N N . TRP A 1 191 ? 14.519 73.799 30.937 1.00 21.13 191 TRP A N 1
ATOM 1355 C CA . TRP A 1 191 ? 15.216 74.433 32.053 1.00 21.34 191 TRP A CA 1
ATOM 1356 C C . TRP A 1 191 ? 15.072 73.553 33.266 1.00 22.69 191 TRP A C 1
ATOM 1357 O O . TRP A 1 191 ? 14.068 72.857 33.396 1.00 22.03 191 TRP A O 1
ATOM 1368 N N . SER A 1 192 ? 16.024 73.592 34.180 1.00 21.80 192 SER A N 1
ATOM 1369 C CA . SER A 1 192 ? 15.893 72.790 35.398 1.00 21.93 192 SER A CA 1
ATOM 1370 C C . SER A 1 192 ? 15.136 73.569 36.467 1.00 20.29 192 SER A C 1
ATOM 1371 O O . SER A 1 192 ? 14.986 74.768 36.367 1.00 17.70 192 SER A O 1
ATOM 1374 N N . GLU A 1 193 ? 14.771 72.873 37.534 1.00 22.62 193 GLU A N 1
ATOM 1375 C CA . GLU A 1 193 ? 14.317 73.492 38.788 1.00 24.52 193 GLU A CA 1
ATOM 1376 C C . GLU A 1 193 ? 15.496 74.134 39.477 1.00 21.66 193 GLU A C 1
ATOM 1377 O O . GLU A 1 193 ? 16.616 73.994 39.016 1.00 19.57 193 GLU A O 1
ATOM 1383 N N . ARG A 1 194 ? 15.269 74.798 40.607 1.00 21.81 194 ARG A N 1
ATOM 1384 C CA . ARG A 1 194 ? 16.389 75.399 41.292 1.00 20.18 194 ARG A CA 1
ATOM 1385 C C . ARG A 1 194 ? 17.153 74.249 42.004 1.00 19.17 194 ARG A C 1
ATOM 1386 O O . ARG A 1 194 ? 16.590 73.456 42.793 1.00 18.36 194 ARG A O 1
ATOM 1394 N N . LEU A 1 195 ? 18.422 74.180 41.689 1.00 16.70 195 LEU A N 1
ATOM 1395 C CA . LEU A 1 195 ? 19.373 73.241 42.275 1.00 15.95 195 LEU A CA 1
ATOM 1396 C C . LEU A 1 195 ? 20.327 74.044 43.167 1.00 15.69 195 LEU A C 1
ATOM 1397 O O . LEU A 1 195 ? 20.571 75.264 42.926 1.00 15.08 195 LEU A O 1
ATOM 1402 N N . VAL A 1 196 ? 20.866 73.384 44.173 1.00 12.10 196 VAL A N 1
ATOM 1403 C CA . VAL A 1 196 ? 21.867 73.949 45.003 1.00 12.20 196 VAL A CA 1
ATOM 1404 C C . VAL A 1 196 ? 23.074 72.994 44.942 1.00 13.52 196 VAL A C 1
ATOM 1405 O O . VAL A 1 196 ? 22.949 71.802 45.247 1.00 14.56 196 VAL A O 1
ATOM 1409 N N . ALA A 1 197 ? 24.215 73.523 44.550 1.00 12.97 197 ALA A N 1
ATOM 1410 C CA . ALA A 1 197 ? 25.497 72.785 44.605 1.00 13.51 197 ALA A CA 1
ATOM 1411 C C . ALA A 1 197 ? 26.286 73.265 45.790 1.00 12.98 197 ALA A C 1
ATOM 1412 O O . ALA A 1 197 ? 26.546 74.483 45.908 1.00 13.13 197 ALA A O 1
ATOM 1414 N N . THR A 1 198 ? 26.642 72.350 46.692 1.00 11.48 198 THR A N 1
ATOM 1415 C CA . THR A 1 198 ? 27.471 72.670 47.828 1.00 12.33 198 THR A CA 1
ATOM 1416 C C . THR A 1 198 ? 28.706 71.776 47.836 1.00 11.65 198 THR A C 1
ATOM 1417 O O . THR A 1 198 ? 28.655 70.593 47.423 1.00 12.79 198 THR A O 1
ATOM 1421 N N . ASN A 1 199 ? 29.821 72.327 48.281 1.00 10.91 199 ASN A N 1
ATOM 1422 C CA . ASN A 1 199 ? 31.035 71.506 48.525 1.00 10.43 199 ASN A CA 1
ATOM 1423 C C . ASN A 1 199 ? 31.226 71.503 50.006 1.00 10.10 199 ASN A C 1
ATOM 1424 O O . ASN A 1 199 ? 31.257 72.589 50.663 1.00 12.18 199 ASN A O 1
ATOM 1429 N N . VAL A 1 200 ? 31.299 70.318 50.560 1.00 9.75 200 VAL A N 1
ATOM 1430 C CA . VAL A 1 200 ? 31.235 70.064 51.976 1.00 9.87 200 VAL A CA 1
ATOM 1431 C C . VAL A 1 200 ? 32.352 69.169 52.518 1.00 10.29 200 VAL A C 1
ATOM 1432 O O . VAL A 1 200 ? 32.540 68.118 51.980 1.00 9.52 200 VAL A O 1
ATOM 1436 N N . PHE A 1 201 ? 33.050 69.593 53.585 1.00 9.76 201 PHE A N 1
ATOM 1437 C CA . PHE A 1 201 ? 33.918 68.664 54.310 1.00 9.70 201 PHE A CA 1
ATOM 1438 C C . PHE A 1 201 ? 33.083 67.935 55.349 1.00 9.71 201 PHE A C 1
ATOM 1439 O O . PHE A 1 201 ? 32.737 68.518 56.398 1.00 9.65 201 PHE A O 1
ATOM 1447 N N . TYR A 1 202 ? 32.762 66.673 55.048 1.00 9.28 202 TYR A N 1
ATOM 1448 C CA . TYR A 1 202 ? 32.096 65.799 55.957 1.00 9.48 202 TYR A CA 1
ATOM 1449 C C . TYR A 1 202 ? 32.537 64.428 55.593 1.00 9.52 202 TYR A C 1
ATOM 1450 O O . TYR A 1 202 ? 32.533 64.087 54.432 1.00 8.85 202 TYR A O 1
ATOM 1459 N N . ASP A 1 203 ? 32.803 63.620 56.602 1.00 9.58 203 ASP A N 1
ATOM 1460 C CA . ASP A 1 203 ? 33.229 62.240 56.384 1.00 10.33 203 ASP A CA 1
ATOM 1461 C C . ASP A 1 203 ? 31.995 61.343 56.129 1.00 10.11 203 ASP A C 1
ATOM 1462 O O . ASP A 1 203 ? 31.530 60.604 56.993 1.00 10.46 203 ASP A O 1
ATOM 1467 N N . PHE A 1 204 ? 31.526 61.374 54.910 1.00 9.68 204 PHE A N 1
ATOM 1468 C CA . PHE A 1 204 ? 30.383 60.581 54.508 1.00 10.06 204 PHE A CA 1
ATOM 1469 C C . PHE A 1 204 ? 30.637 59.085 54.598 1.00 10.91 204 PHE A C 1
ATOM 1470 O O . PHE A 1 204 ? 29.753 58.275 54.976 1.00 10.03 204 PHE A O 1
ATOM 1478 N N . SER A 1 205 ? 31.874 58.720 54.266 1.00 11.86 205 SER A N 1
ATOM 1479 C CA . SER A 1 205 ? 32.269 57.342 54.225 1.00 13.80 205 SER A CA 1
ATOM 1480 C C . SER A 1 205 ? 32.249 56.739 55.656 1.00 15.52 205 SER A C 1
ATOM 1481 O O . SER A 1 205 ? 31.779 55.608 55.879 1.00 16.64 205 SER A O 1
ATOM 1484 N N . LEU A 1 206 ? 32.674 57.486 56.654 1.00 15.42 206 LEU A N 1
ATOM 1485 C CA . LEU A 1 206 ? 32.525 57.031 58.017 1.00 16.39 206 LEU A CA 1
ATOM 1486 C C . LEU A 1 206 ? 31.058 56.733 58.380 1.00 19.45 206 LEU A C 1
ATOM 1487 O O . LEU A 1 206 ? 30.799 55.870 59.216 1.00 17.20 206 LEU A O 1
ATOM 1492 N N . HIS A 1 207 ? 30.088 57.436 57.791 1.00 19.25 207 HIS A N 1
ATOM 1493 C CA . HIS A 1 207 ? 28.666 57.167 58.077 1.00 21.86 207 HIS A CA 1
ATOM 1494 C C . HIS A 1 207 ? 28.084 56.194 57.102 1.00 23.63 207 HIS A C 1
ATOM 1495 O O . HIS A 1 207 ? 26.891 56.111 56.978 1.00 32.36 207 HIS A O 1
ATOM 1502 N N . GLY A 1 208 ? 28.905 55.450 56.384 1.00 21.64 208 GLY A N 1
ATOM 1503 C CA . GLY A 1 208 ? 28.405 54.360 55.552 1.00 22.24 208 GLY A CA 1
ATOM 1504 C C . GLY A 1 208 ? 28.121 54.675 54.067 1.00 20.81 208 GLY A C 1
ATOM 1505 O O . GLY A 1 208 ? 27.694 53.782 53.326 1.00 23.50 208 GLY A O 1
ATOM 1506 N N . TYR A 1 209 ? 28.344 55.906 53.595 1.00 17.65 209 TYR A N 1
ATOM 1507 C CA . TYR A 1 209 ? 28.016 56.212 52.199 1.00 15.36 209 TYR A CA 1
ATOM 1508 C C . TYR A 1 209 ? 29.090 55.647 51.322 1.00 15.05 209 TYR A C 1
ATOM 1509 O O . TYR A 1 209 ? 30.191 55.391 51.779 1.00 16.65 209 TYR A O 1
ATOM 1518 N N . SER A 1 210 ? 28.771 55.450 50.054 1.00 13.69 210 SER A N 1
ATOM 1519 C CA . SER A 1 210 ? 29.744 55.131 49.054 1.00 13.11 210 SER A CA 1
ATOM 1520 C C . SER A 1 210 ? 30.354 56.430 48.550 1.00 11.79 210 SER A C 1
ATOM 1521 O O . SER A 1 210 ? 29.943 57.530 48.976 1.00 12.02 210 SER A O 1
ATOM 1524 N N . ARG A 1 211 ? 31.295 56.338 47.606 1.00 10.81 211 ARG A N 1
ATOM 1525 C CA . ARG A 1 211 ? 31.886 57.519 47.052 1.00 10.65 211 ARG A CA 1
ATOM 1526 C C . ARG A 1 211 ? 30.975 58.298 46.108 1.00 10.18 211 ARG A C 1
ATOM 1527 O O . ARG A 1 211 ? 31.202 59.489 45.894 1.00 9.85 211 ARG A O 1
ATOM 1535 N N . ALA A 1 212 ? 29.956 57.620 45.557 1.00 10.17 212 ALA A N 1
ATOM 1536 C CA . ALA A 1 212 ? 28.915 58.239 44.781 1.00 10.11 212 ALA A CA 1
ATOM 1537 C C . ALA A 1 212 ? 27.605 57.662 45.216 1.00 11.19 212 ALA A C 1
ATOM 1538 O O . ALA A 1 212 ? 27.494 56.465 45.379 1.00 11.22 212 ALA A O 1
ATOM 1540 N N . ASN A 1 213 ? 26.629 58.548 45.467 1.00 10.60 213 ASN A N 1
ATOM 1541 C CA . ASN A 1 213 ? 25.326 58.195 46.035 1.00 11.02 213 ASN A CA 1
ATOM 1542 C C . ASN A 1 213 ? 24.235 59.008 45.373 1.00 11.21 213 ASN A C 1
ATOM 1543 O O . ASN A 1 213 ? 24.361 60.228 45.178 1.00 10.93 213 ASN A O 1
ATOM 1548 N N . PHE A 1 214 ? 23.141 58.320 45.075 1.00 12.43 214 PHE A N 1
ATOM 1549 C CA . PHE A 1 214 ? 21.937 58.933 44.535 1.00 14.62 214 PHE A CA 1
ATOM 1550 C C . PHE A 1 214 ? 20.898 58.728 45.617 1.00 14.05 214 PHE A C 1
ATOM 1551 O O . PHE A 1 214 ? 20.556 57.562 45.958 1.00 13.02 214 PHE A O 1
ATOM 1559 N N . VAL A 1 215 ? 20.423 59.833 46.171 1.00 13.33 215 VAL A N 1
ATOM 1560 C CA . VAL A 1 215 ? 19.464 59.783 47.298 1.00 14.59 215 VAL A CA 1
ATOM 1561 C C . VAL A 1 215 ? 18.061 60.000 46.728 1.00 14.83 215 VAL A C 1
ATOM 1562 O O . VAL A 1 215 ? 17.796 61.031 46.073 1.00 14.77 215 VAL A O 1
ATOM 1566 N N . HIS A 1 216 ? 17.200 58.985 46.877 1.00 13.93 216 HIS A N 1
ATOM 1567 C CA . HIS A 1 216 ? 15.870 59.036 46.285 1.00 14.54 216 HIS A CA 1
ATOM 1568 C C . HIS A 1 216 ? 14.800 59.409 47.303 1.00 16.29 216 HIS A C 1
ATOM 1569 O O . HIS A 1 216 ? 14.567 58.658 48.273 1.00 18.50 216 HIS A O 1
ATOM 1576 N N . ASP A 1 217 ? 14.194 60.573 47.097 1.00 16.08 217 ASP A N 1
ATOM 1577 C CA . ASP A 1 217 ? 13.177 61.127 48.015 1.00 17.72 217 ASP A CA 1
ATOM 1578 C C . ASP A 1 217 ? 12.407 62.180 47.263 1.00 15.73 217 ASP A C 1
ATOM 1579 O O . ASP A 1 217 ? 12.978 62.801 46.419 1.00 16.18 217 ASP A O 1
ATOM 1584 N N . PRO A 1 218 ? 11.135 62.423 47.606 1.00 16.12 218 PRO A N 1
ATOM 1585 C CA . PRO A 1 218 ? 10.410 63.403 46.834 1.00 16.86 218 PRO A CA 1
ATOM 1586 C C . PRO A 1 218 ? 10.793 64.788 47.195 1.00 16.00 218 PRO A C 1
ATOM 1587 O O . PRO A 1 218 ? 10.610 65.669 46.396 1.00 16.01 218 PRO A O 1
ATOM 1591 N N . VAL A 1 219 ? 11.374 64.990 48.365 1.00 15.85 219 VAL A N 1
ATOM 1592 C CA . VAL A 1 219 ? 11.730 66.344 48.766 1.00 16.09 219 VAL A CA 1
ATOM 1593 C C . VAL A 1 219 ? 13.239 66.502 48.915 1.00 15.99 219 VAL A C 1
ATOM 1594 O O . VAL A 1 219 ? 13.842 67.423 48.377 1.00 13.75 219 VAL A O 1
ATOM 1598 N N . ASP A 1 220 ? 13.841 65.587 49.675 1.00 16.29 220 ASP A N 1
ATOM 1599 C CA . ASP A 1 220 ? 15.280 65.670 49.988 1.00 16.02 220 ASP A CA 1
ATOM 1600 C C . ASP A 1 220 ? 16.115 64.747 49.143 1.00 16.08 220 ASP A C 1
ATOM 1601 O O . ASP A 1 220 ? 16.984 64.073 49.660 1.00 14.99 220 ASP A O 1
ATOM 1606 N N . TRP A 1 221 ? 15.827 64.693 47.851 1.00 15.60 221 TRP A N 1
ATOM 1607 C CA . TRP A 1 221 ? 16.654 63.988 46.892 1.00 14.70 221 TRP A CA 1
ATOM 1608 C C . TRP A 1 221 ? 18.007 64.732 46.788 1.00 14.98 221 TRP A C 1
ATOM 1609 O O . TRP A 1 221 ? 18.119 65.924 47.078 1.00 13.74 221 TRP A O 1
ATOM 1620 N N . ALA A 1 222 ? 19.061 63.994 46.416 1.00 15.24 222 ALA A N 1
ATOM 1621 C CA . ALA A 1 222 ? 20.400 64.569 46.284 1.00 13.82 222 ALA A CA 1
ATOM 1622 C C . ALA A 1 222 ? 21.322 63.672 45.487 1.00 13.77 222 ALA A C 1
ATOM 1623 O O . ALA A 1 222 ? 21.084 62.455 45.425 1.00 12.40 222 ALA A O 1
ATOM 1625 N N . VAL A 1 223 ? 22.392 64.275 45.002 1.00 11.99 223 VAL A N 1
ATOM 1626 C CA . VAL A 1 223 ? 23.549 63.539 44.559 1.00 12.49 223 VAL A CA 1
ATOM 1627 C C . VAL A 1 223 ? 24.675 63.914 45.510 1.00 11.18 223 VAL A C 1
ATOM 1628 O O . VAL A 1 223 ? 24.920 65.105 45.797 1.00 10.16 223 VAL A O 1
ATOM 1632 N N . VAL A 1 224 ? 25.320 62.892 46.080 1.00 9.99 224 VAL A N 1
ATOM 1633 C CA . VAL A 1 224 ? 26.387 63.101 47.032 1.00 10.56 224 VAL A CA 1
ATOM 1634 C C . VAL A 1 224 ? 27.579 62.332 46.504 1.00 10.43 224 VAL A C 1
ATOM 1635 O O . VAL A 1 224 ? 27.536 61.074 46.383 1.00 9.68 224 VAL A O 1
ATOM 1639 N N . VAL A 1 225 ? 28.587 63.068 46.065 1.00 11.05 225 VAL A N 1
ATOM 1640 C CA . VAL A 1 225 ? 29.731 62.469 45.384 1.00 11.85 225 VAL A CA 1
ATOM 1641 C C . VAL A 1 225 ? 31.022 63.165 45.826 1.00 11.57 225 VAL A C 1
ATOM 1642 O O . VAL A 1 225 ? 31.065 64.377 45.913 1.00 10.22 225 VAL A O 1
ATOM 1646 N N . GLN A 1 226 ? 32.089 62.393 46.057 1.00 10.49 226 GLN A N 1
ATOM 1647 C CA . GLN A 1 226 ? 33.342 62.958 46.472 1.00 11.04 226 GLN A CA 1
ATOM 1648 C C . GLN A 1 226 ? 34.043 63.693 45.331 1.00 10.72 226 GLN A C 1
ATOM 1649 O O . GLN A 1 226 ? 34.001 63.293 44.184 1.00 10.84 226 GLN A O 1
ATOM 1655 N N . LEU A 1 227 ? 34.630 64.842 45.647 1.00 10.30 227 LEU A N 1
ATOM 1656 C CA . LEU A 1 227 ? 35.303 65.727 44.651 1.00 11.45 227 LEU A CA 1
ATOM 1657 C C . LEU A 1 227 ? 36.805 65.449 44.526 1.00 11.61 227 LEU A C 1
ATOM 1658 O O . LEU A 1 227 ? 37.276 65.440 43.435 1.00 11.49 227 LEU A O 1
ATOM 1663 N N . ASP A 1 228 ? 37.512 65.296 45.634 1.00 11.45 228 ASP A N 1
ATOM 1664 C CA . ASP A 1 228 ? 38.971 65.058 45.579 1.00 12.68 228 ASP A CA 1
ATOM 1665 C C . ASP A 1 228 ? 39.460 64.375 46.858 1.00 11.95 228 ASP A C 1
ATOM 1666 O O . ASP A 1 228 ? 38.660 64.133 47.753 1.00 10.74 228 ASP A O 1
ATOM 1671 N N . LYS A 1 229 ? 40.777 64.230 46.945 1.00 11.29 229 LYS A N 1
ATOM 1672 C CA . LYS A 1 229 ? 41.468 63.558 48.072 1.00 11.55 229 LYS A CA 1
ATOM 1673 C C . LYS A 1 229 ? 41.569 64.416 49.346 1.00 11.09 229 LYS A C 1
ATOM 1674 O O . LYS A 1 229 ? 42.040 63.904 50.341 1.00 10.63 229 LYS A O 1
ATOM 1680 N N . THR A 1 230 ? 41.109 65.662 49.321 1.00 10.06 230 THR A N 1
ATOM 1681 C CA . THR A 1 230 ? 41.098 66.501 50.545 1.00 10.29 230 THR A CA 1
ATOM 1682 C C . THR A 1 230 ? 39.968 66.077 51.491 1.00 9.71 230 THR A C 1
ATOM 1683 O O . THR A 1 230 ? 40.035 66.429 52.618 1.00 10.18 230 THR A O 1
ATOM 1687 N N . GLY A 1 231 ? 38.982 65.345 50.986 1.00 9.63 231 GLY A N 1
ATOM 1688 C CA . GLY A 1 231 ? 37.806 64.948 51.763 1.00 10.17 231 GLY A CA 1
ATOM 1689 C C . GLY A 1 231 ? 36.646 65.864 51.407 1.00 10.11 231 GLY A C 1
ATOM 1690 O O . GLY A 1 231 ? 35.742 65.873 52.122 1.00 10.98 231 GLY A O 1
ATOM 1691 N N . LEU A 1 232 ? 36.776 66.654 50.344 1.00 8.79 232 LEU A N 1
ATOM 1692 C CA . LEU A 1 232 ? 35.686 67.567 49.920 1.00 9.10 232 LEU A CA 1
ATOM 1693 C C . LEU A 1 232 ? 34.648 66.794 49.098 1.00 9.13 232 LEU A C 1
ATOM 1694 O O . LEU A 1 232 ? 35.038 66.130 48.158 1.00 8.19 232 LEU A O 1
ATOM 1699 N N . TRP A 1 233 ? 33.381 66.917 49.461 1.00 9.20 233 TRP A N 1
ATOM 1700 C CA . TRP A 1 233 ? 32.251 66.234 48.781 1.00 9.12 233 TRP A CA 1
ATOM 1701 C C . TRP A 1 233 ? 31.272 67.241 48.143 1.00 10.27 233 TRP A C 1
ATOM 1702 O O . TRP A 1 233 ? 31.041 68.299 48.693 1.00 11.44 233 TRP A O 1
ATOM 1713 N N . ARG A 1 234 ? 30.732 66.876 46.996 1.00 10.54 234 ARG A N 1
ATOM 1714 C CA . ARG A 1 234 ? 29.677 67.627 46.395 1.00 12.20 234 ARG A CA 1
ATOM 1715 C C . ARG A 1 234 ? 28.315 67.090 46.824 1.00 10.96 234 ARG A C 1
ATOM 1716 O O . ARG A 1 234 ? 28.036 65.900 46.671 1.00 9.35 234 ARG A O 1
ATOM 1724 N N . VAL A 1 235 ? 27.498 67.981 47.365 1.00 10.79 235 VAL A N 1
ATOM 1725 C CA . VAL A 1 235 ? 26.114 67.671 47.765 1.00 11.60 235 VAL A CA 1
ATOM 1726 C C . VAL A 1 235 ? 25.208 68.545 46.908 1.00 12.02 235 VAL A C 1
ATOM 1727 O O . VAL A 1 235 ? 25.277 69.782 46.990 1.00 11.87 235 VAL A O 1
ATOM 1731 N N . CYS A 1 236 ? 24.458 67.934 46.030 1.00 13.68 236 CYS A N 1
ATOM 1732 C CA . CYS A 1 236 ? 23.571 68.667 45.082 1.00 16.62 236 CYS A CA 1
ATOM 1733 C C . CYS A 1 236 ? 22.179 68.303 45.443 1.00 15.67 236 CYS A C 1
ATOM 1734 O O . CYS A 1 236 ? 21.905 67.122 45.637 1.00 12.80 236 CYS A O 1
ATOM 1737 N N . TYR A 1 237 ? 21.339 69.329 45.624 1.00 13.81 237 TYR A N 1
ATOM 1738 C CA . TYR A 1 237 ? 19.982 69.140 46.115 1.00 12.84 237 TYR A CA 1
ATOM 1739 C C . TYR A 1 237 ? 19.009 70.227 45.593 1.00 12.81 237 TYR A C 1
ATOM 1740 O O . TYR A 1 237 ? 19.430 71.177 44.923 1.00 12.27 237 TYR A O 1
ATOM 1749 N N . GLY A 1 238 ? 17.726 70.055 45.893 1.00 12.92 238 GLY A N 1
ATOM 1750 C CA . GLY A 1 238 ? 16.669 71.011 45.438 1.00 13.42 238 GLY A CA 1
ATOM 1751 C C . GLY A 1 238 ? 16.273 71.986 46.525 1.00 13.80 238 GLY A C 1
ATOM 1752 O O . GLY A 1 238 ? 16.201 71.624 47.678 1.00 12.64 238 GLY A O 1
ATOM 1753 N N . GLU A 1 239 ? 15.932 73.201 46.141 1.00 15.30 239 GLU A N 1
ATOM 1754 C CA . GLU A 1 239 ? 15.471 74.196 47.073 1.00 17.55 239 GLU A CA 1
ATOM 1755 C C . GLU A 1 239 ? 14.333 74.993 46.423 1.00 17.88 239 GLU A C 1
ATOM 1756 O O . GLU A 1 239 ? 14.206 74.991 45.245 1.00 16.11 239 GLU A O 1
ATOM 1762 N N . ASP A 1 240 ? 13.520 75.650 47.229 1.00 20.26 240 ASP A N 1
ATOM 1763 C CA . ASP A 1 240 ? 12.398 76.476 46.755 1.00 22.03 240 ASP A CA 1
ATOM 1764 C C . ASP A 1 240 ? 12.983 77.495 45.756 1.00 22.65 240 ASP A C 1
ATOM 1765 O O . ASP A 1 240 ? 14.013 78.100 46.022 1.00 20.71 240 ASP A O 1
ATOM 1770 N N . PRO A 1 241 ? 12.381 77.615 44.572 1.00 23.17 241 PRO A N 1
ATOM 1771 C CA . PRO A 1 241 ? 12.918 78.538 43.589 1.00 25.27 241 PRO A CA 1
ATOM 1772 C C . PRO A 1 241 ? 12.618 80.013 43.935 1.00 26.09 241 PRO A C 1
ATOM 1773 O O . PRO A 1 241 ? 13.201 80.888 43.317 1.00 28.04 241 PRO A O 1
ATOM 1777 N N . ASP A 1 242 ? 11.762 80.285 44.918 1.00 25.60 242 ASP A N 1
ATOM 1778 C CA . ASP A 1 242 ? 11.298 81.644 45.078 1.00 29.65 242 ASP A CA 1
ATOM 1779 C C . ASP A 1 242 ? 12.214 82.445 45.947 1.00 32.77 242 ASP A C 1
ATOM 1780 O O . ASP A 1 242 ? 12.308 83.660 45.748 1.00 33.23 242 ASP A O 1
ATOM 1785 N N . ILE A 1 243 ? 12.938 81.778 46.845 1.00 26.94 243 ILE A N 1
ATOM 1786 C CA . ILE A 1 243 ? 13.709 82.474 47.846 1.00 25.91 243 ILE A CA 1
ATOM 1787 C C . ILE A 1 243 ? 15.069 83.045 47.395 1.00 26.12 243 ILE A C 1
ATOM 1788 O O . ILE A 1 243 ? 15.651 82.651 46.379 1.00 24.37 243 ILE A O 1
ATOM 1793 N N . SER A 1 244 ? 15.588 83.964 48.198 1.00 24.97 244 SER A N 1
ATOM 1794 C CA . SER A 1 244 ? 16.886 84.561 47.915 1.00 26.75 244 SER A CA 1
ATOM 1795 C C . SER A 1 244 ? 18.026 83.589 48.192 1.00 26.68 244 SER A C 1
ATOM 1796 O O . SER A 1 244 ? 17.833 82.619 48.922 1.00 23.38 244 SER A O 1
ATOM 1799 N N . GLU A 1 245 ? 19.219 83.885 47.661 1.00 24.52 245 GLU A N 1
ATOM 1800 C CA . GLU A 1 245 ? 20.392 83.115 47.971 1.00 26.44 245 GLU A CA 1
ATOM 1801 C C . GLU A 1 245 ? 20.701 83.210 49.484 1.00 26.41 245 GLU A C 1
ATOM 1802 O O . GLU A 1 245 ? 21.081 82.237 50.101 1.00 20.35 245 GLU A O 1
ATOM 1808 N N . ALA A 1 246 ? 20.492 84.379 50.080 1.00 23.18 246 ALA A N 1
ATOM 1809 C CA . ALA A 1 246 ? 20.626 84.517 51.513 1.00 22.95 246 ALA A CA 1
ATOM 1810 C C . ALA A 1 246 ? 19.750 83.499 52.273 1.00 21.37 246 ALA A C 1
ATOM 1811 O O . ALA A 1 246 ? 20.196 82.911 53.291 1.00 21.97 246 ALA A O 1
ATOM 1813 N N . GLU A 1 247 ? 18.515 83.329 51.834 1.00 18.22 247 GLU A N 1
ATOM 1814 C CA . GLU A 1 247 ? 17.588 82.429 52.522 1.00 20.76 247 GLU A CA 1
ATOM 1815 C C . GLU A 1 247 ? 17.968 80.945 52.261 1.00 18.42 247 GLU A C 1
ATOM 1816 O O . GLU A 1 247 ? 17.842 80.121 53.132 1.00 16.97 247 GLU A O 1
ATOM 1822 N N . VAL A 1 248 ? 18.467 80.640 51.074 1.00 17.94 248 VAL A N 1
ATOM 1823 C CA . VAL A 1 248 ? 19.014 79.276 50.790 1.00 18.82 248 VAL A CA 1
ATOM 1824 C C . VAL A 1 248 ? 20.075 78.928 51.838 1.00 20.00 248 VAL A C 1
ATOM 1825 O O . VAL A 1 248 ? 20.019 77.863 52.432 1.00 17.17 248 VAL A O 1
ATOM 1829 N N . ARG A 1 249 ? 21.014 79.844 52.062 1.00 19.04 249 ARG A N 1
ATOM 1830 C CA . ARG A 1 249 ? 22.099 79.651 53.024 1.00 21.02 249 ARG A CA 1
ATOM 1831 C C . ARG A 1 249 ? 21.578 79.476 54.431 1.00 19.85 249 ARG A C 1
ATOM 1832 O O . ARG A 1 249 ? 22.027 78.616 55.200 1.00 15.62 249 ARG A O 1
ATOM 1840 N N . ARG A 1 250 ? 20.647 80.323 54.806 1.00 18.66 250 ARG A N 1
ATOM 1841 C CA . ARG A 1 250 ? 20.041 80.131 56.128 1.00 19.29 250 ARG A CA 1
ATOM 1842 C C . ARG A 1 250 ? 19.319 78.811 56.285 1.00 16.79 250 ARG A C 1
ATOM 1843 O O . ARG A 1 250 ? 19.220 78.310 57.401 1.00 16.45 250 ARG A O 1
ATOM 1851 N N . ARG A 1 251 ? 18.774 78.291 55.197 1.00 16.58 251 ARG A N 1
ATOM 1852 C CA . ARG A 1 251 ? 18.049 76.998 55.256 1.00 17.07 251 ARG A CA 1
ATOM 1853 C C . ARG A 1 251 ? 18.953 75.745 55.306 1.00 16.92 251 ARG A C 1
ATOM 1854 O O . ARG A 1 251 ? 18.490 74.662 55.696 1.00 15.41 251 ARG A O 1
ATOM 1862 N N . LEU A 1 252 ? 20.198 75.897 54.881 1.00 15.16 252 LEU A N 1
ATOM 1863 C CA . LEU A 1 252 ? 21.088 74.745 54.779 1.00 14.79 252 LEU A CA 1
ATOM 1864 C C . LEU A 1 252 ? 21.266 73.897 56.021 1.00 15.02 252 LEU A C 1
ATOM 1865 O O . LEU A 1 252 ? 21.112 72.670 55.925 1.00 17.29 252 LEU A O 1
ATOM 1870 N N . PRO A 1 253 ? 21.504 74.491 57.216 1.00 15.43 253 PRO A N 1
ATOM 1871 C 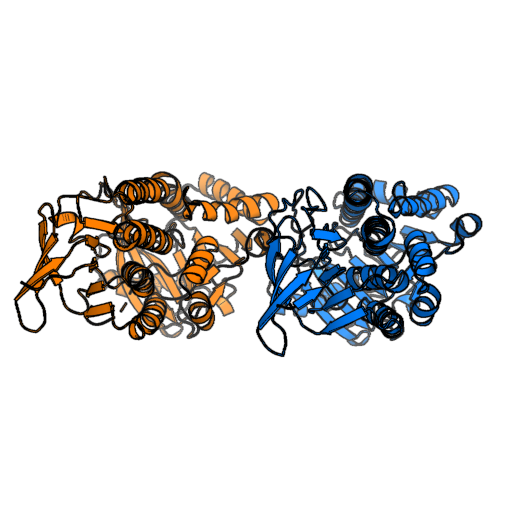CA . PRO A 1 253 ? 21.721 73.656 58.369 1.00 15.39 253 PRO A CA 1
ATOM 1872 C C . PRO A 1 253 ? 20.571 72.666 58.643 1.00 17.21 253 PRO A C 1
ATOM 1873 O O . PRO A 1 253 ? 20.819 71.494 59.031 1.00 16.04 253 PRO A O 1
ATOM 1877 N N . GLU A 1 254 ? 19.339 73.127 58.501 1.00 15.99 254 GLU A N 1
ATOM 1878 C CA . GLU A 1 254 ? 18.224 72.237 58.778 1.00 17.75 254 GLU A CA 1
ATOM 1879 C C . GLU A 1 254 ? 18.059 71.201 57.680 1.00 16.20 254 GLU A C 1
ATOM 1880 O O . GLU A 1 254 ? 17.752 70.026 57.962 1.00 15.65 254 GLU A O 1
ATOM 1886 N N . ARG A 1 255 ? 18.270 71.615 56.435 1.00 15.82 255 ARG A N 1
ATOM 1887 C CA . ARG A 1 255 ? 18.269 70.648 55.318 1.00 14.89 255 ARG A CA 1
ATOM 1888 C C . ARG A 1 255 ? 19.339 69.561 55.540 1.00 14.18 255 ARG A C 1
ATOM 1889 O O . ARG A 1 255 ? 19.114 68.362 55.288 1.00 13.51 255 ARG A O 1
ATOM 1897 N N . PHE A 1 256 ? 20.527 69.956 55.974 1.00 13.68 256 PHE A N 1
ATOM 1898 C CA . PHE A 1 256 ? 21.615 68.990 56.182 1.00 13.23 256 PHE A CA 1
ATOM 1899 C C . PHE A 1 256 ? 21.339 67.955 57.304 1.00 15.48 256 PHE A C 1
ATOM 1900 O O . PHE A 1 256 ? 22.011 66.927 57.376 1.00 13.12 256 PHE A O 1
ATOM 1908 N N . LYS A 1 257 ? 20.333 68.196 58.166 1.00 15.53 257 LYS A N 1
ATOM 1909 C CA . LYS A 1 257 ? 19.888 67.215 59.113 1.00 17.09 257 LYS A CA 1
ATOM 1910 C C . LYS A 1 257 ? 19.351 66.011 58.428 1.00 17.17 257 LYS A C 1
ATOM 1911 O O . LYS A 1 257 ? 19.384 64.949 59.016 1.00 14.93 257 LYS A O 1
ATOM 1917 N N . ARG A 1 258 ? 18.938 66.166 57.166 1.00 15.95 258 ARG A N 1
ATOM 1918 C CA . ARG A 1 258 ? 18.492 65.042 56.372 1.00 16.61 258 ARG A CA 1
ATOM 1919 C C . ARG A 1 258 ? 19.431 64.673 55.222 1.00 16.60 258 ARG A C 1
ATOM 1920 O O . ARG A 1 258 ? 19.578 63.499 54.866 1.00 16.67 258 ARG A O 1
ATOM 1928 N N . LEU A 1 259 ? 20.001 65.658 54.581 1.00 14.53 259 LEU A N 1
ATOM 1929 C CA . LEU A 1 259 ? 20.866 65.356 53.441 1.00 13.96 259 LEU A CA 1
ATOM 1930 C C . LEU A 1 259 ? 22.225 64.701 53.841 1.00 14.53 259 LEU A C 1
ATOM 1931 O O . LEU A 1 259 ? 22.861 64.042 53.019 1.00 15.47 259 LEU A O 1
ATOM 1936 N N . LEU A 1 260 ? 22.699 64.924 55.051 1.00 13.14 260 LEU A N 1
ATOM 1937 C CA . LEU A 1 260 ? 23.922 64.264 55.494 1.00 14.40 260 LEU A CA 1
ATOM 1938 C C . LEU A 1 260 ? 23.558 63.109 56.381 1.00 13.66 260 LEU A C 1
ATOM 1939 O O . LEU A 1 260 ? 22.682 63.248 57.219 1.00 14.84 260 LEU A O 1
ATOM 1944 N N . PRO A 1 261 ? 24.251 61.953 56.265 1.00 15.27 261 PRO A N 1
ATOM 1945 C CA . PRO A 1 261 ? 23.886 60.850 57.146 1.00 14.42 261 PRO A CA 1
ATOM 1946 C C . PRO A 1 261 ? 24.338 61.125 58.535 1.00 16.11 261 PRO A C 1
ATOM 1947 O O . PRO A 1 261 ? 25.371 61.797 58.737 1.00 16.52 261 PRO A O 1
ATOM 1951 N N . GLY A 1 262 ? 23.605 60.575 59.504 1.00 16.63 262 GLY A N 1
ATOM 1952 C CA . GLY A 1 262 ? 23.896 60.799 60.896 1.00 17.61 262 GLY A CA 1
ATOM 1953 C C . GLY A 1 262 ? 23.240 62.040 61.462 1.00 17.09 262 GLY A C 1
ATOM 1954 O O . GLY A 1 262 ? 23.511 62.381 62.583 1.00 17.80 262 GLY A O 1
ATOM 1955 N N . ALA A 1 263 ? 22.394 62.732 60.703 1.00 17.60 263 ALA A N 1
ATOM 1956 C CA . ALA A 1 263 ? 21.743 63.937 61.169 1.00 16.33 263 ALA A CA 1
ATOM 1957 C C . ALA A 1 263 ? 22.707 64.879 61.897 1.00 17.30 263 ALA A C 1
ATOM 1958 O O . ALA A 1 263 ? 22.439 65.261 62.998 1.00 15.76 263 ALA A O 1
ATOM 1960 N N . PRO A 1 264 ? 23.833 65.284 61.250 1.00 15.67 264 PRO A N 1
ATOM 1961 C CA . PRO A 1 264 ? 24.788 66.129 61.952 1.00 15.74 264 PRO A CA 1
ATOM 1962 C C . PRO A 1 264 ? 24.269 67.545 62.299 1.00 15.24 264 PRO A C 1
ATOM 1963 O O . PRO A 1 264 ? 23.545 68.153 61.534 1.00 16.35 264 PRO A O 1
ATOM 1967 N N . THR A 1 265 ? 24.742 68.012 63.440 1.00 16.87 265 THR A N 1
ATOM 1968 C CA . THR A 1 265 ? 24.716 69.413 63.859 1.00 16.51 265 THR A CA 1
ATOM 1969 C C . THR A 1 265 ? 25.811 70.160 63.077 1.00 15.08 265 THR A C 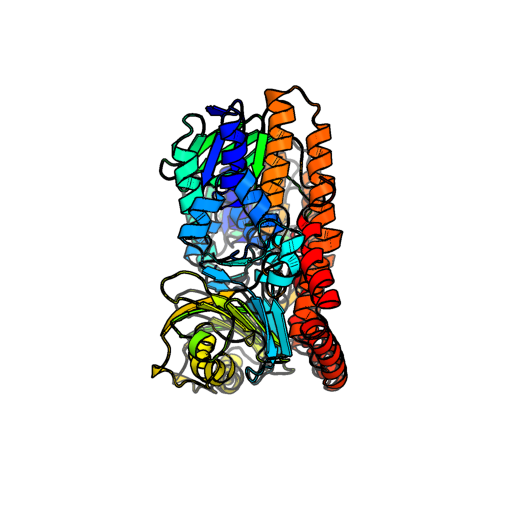1
ATOM 1970 O O . THR A 1 265 ? 26.755 69.536 62.588 1.00 16.01 265 THR A O 1
ATOM 1974 N N . PRO A 1 266 ? 25.708 71.489 62.994 1.00 15.02 266 PRO A N 1
ATOM 1975 C CA . PRO A 1 266 ? 26.622 72.230 62.149 1.00 15.23 266 PRO A CA 1
ATOM 1976 C C . PRO A 1 266 ? 28.109 72.002 62.492 1.00 15.10 266 PRO A C 1
ATOM 1977 O O . PRO A 1 266 ? 28.957 72.080 61.621 1.00 15.55 266 PRO A O 1
ATOM 1981 N N . ASP A 1 267 ? 28.397 71.729 63.757 1.00 14.68 267 ASP A N 1
ATOM 1982 C CA . ASP A 1 267 ? 29.771 71.594 64.187 1.00 17.03 267 ASP A CA 1
ATOM 1983 C C . ASP A 1 267 ? 30.445 70.356 63.598 1.00 15.95 267 ASP A C 1
ATOM 1984 O O . ASP A 1 267 ? 31.658 70.230 63.677 1.00 14.14 267 ASP A O 1
ATOM 1989 N N . GLN A 1 268 ? 29.689 69.477 62.938 1.00 14.32 268 GLN A N 1
ATOM 1990 C CA . GLN A 1 268 ? 30.284 68.210 62.419 1.00 13.49 268 GLN A CA 1
ATOM 1991 C C . GLN A 1 268 ? 30.698 68.302 60.950 1.00 13.20 268 GLN A C 1
ATOM 1992 O O . GLN A 1 268 ? 31.235 67.351 60.390 1.00 13.17 268 GLN A O 1
ATOM 1998 N N . TYR A 1 269 ? 30.465 69.434 60.312 1.00 13.18 269 TYR A N 1
ATOM 1999 C CA . TYR A 1 269 ? 30.779 69.574 58.880 1.00 13.11 269 TYR A CA 1
ATOM 2000 C C . TYR A 1 269 ? 31.185 70.998 58.552 1.00 12.76 269 TYR A C 1
ATOM 2001 O O . TYR A 1 269 ? 30.905 71.896 59.315 1.00 12.11 269 TYR A O 1
ATOM 2010 N N . ARG A 1 270 ? 31.865 71.199 57.433 1.00 12.83 270 ARG A N 1
ATOM 2011 C CA . ARG A 1 270 ? 32.208 72.572 56.982 1.00 15.26 270 ARG A CA 1
ATOM 2012 C C . ARG A 1 270 ? 31.748 72.725 55.586 1.00 13.84 270 ARG A C 1
ATOM 2013 O O . ARG A 1 270 ? 32.159 71.981 54.721 1.00 13.58 270 ARG A O 1
ATOM 2021 N N . VAL A 1 271 ? 30.921 73.725 55.326 1.00 12.90 271 VAL A N 1
ATOM 2022 C CA . VAL A 1 271 ? 30.496 74.015 53.959 1.00 12.88 271 VAL A CA 1
ATOM 2023 C C . VAL A 1 271 ? 31.556 74.891 53.326 1.00 14.60 271 VAL A C 1
ATOM 2024 O O . VAL A 1 271 ? 31.769 75.988 53.814 1.00 16.35 271 VAL A O 1
ATOM 2028 N N . ASP A 1 272 ? 32.205 74.445 52.258 1.00 13.56 272 ASP A N 1
ATOM 2029 C CA . ASP A 1 272 ? 33.311 75.183 51.632 1.00 14.56 272 ASP A CA 1
ATOM 2030 C C . ASP A 1 272 ? 32.809 76.149 50.597 1.00 15.84 272 ASP A C 1
ATOM 2031 O O . ASP A 1 272 ? 33.487 77.098 50.301 1.00 14.27 272 ASP A O 1
ATOM 2036 N N . TYR A 1 273 ? 31.626 75.859 50.034 1.00 16.53 273 TYR A N 1
ATOM 2037 C CA . TYR A 1 273 ? 31.095 76.549 48.857 1.00 17.61 273 TYR A CA 1
ATOM 2038 C C . TYR A 1 273 ? 29.607 76.227 48.711 1.00 16.45 273 TYR A C 1
ATOM 2039 O O . TYR A 1 273 ? 29.174 75.084 48.934 1.00 12.96 273 TYR A O 1
ATOM 2048 N N . LEU A 1 274 ? 28.844 77.219 48.296 1.00 14.14 274 LEU A N 1
ATOM 2049 C CA . LEU A 1 274 ? 27.438 76.996 48.044 1.00 15.81 274 LEU A CA 1
ATOM 2050 C C . LEU A 1 274 ? 27.004 77.892 46.885 1.00 15.11 274 LEU A C 1
ATOM 2051 O O . LEU A 1 274 ? 27.344 79.082 46.841 1.00 14.13 274 LEU A O 1
ATOM 2056 N N . ASN A 1 275 ? 26.309 77.305 45.960 1.00 14.58 275 ASN A N 1
ATOM 2057 C CA . ASN A 1 275 ? 25.826 78.006 44.778 1.00 18.23 275 ASN A CA 1
ATOM 2058 C C . ASN A 1 275 ? 24.529 77.460 44.246 1.00 16.90 275 ASN A C 1
ATOM 2059 O O . ASN A 1 275 ? 24.502 76.351 43.701 1.00 14.63 275 ASN A O 1
ATOM 2064 N N . PRO A 1 276 ? 23.457 78.245 44.352 1.00 17.54 276 PRO A N 1
ATOM 2065 C CA . PRO A 1 276 ? 22.238 77.853 43.708 1.00 18.80 276 PRO A CA 1
ATOM 2066 C C . PRO A 1 276 ? 22.382 78.098 42.211 1.00 19.35 276 PRO A C 1
ATOM 2067 O O . PRO A 1 276 ? 23.077 79.022 41.797 1.00 19.16 276 PRO A O 1
ATOM 2071 N N . TYR A 1 277 ? 21.763 77.258 41.394 1.00 18.03 277 TYR A N 1
ATOM 2072 C CA . TYR A 1 277 ? 21.987 77.396 39.966 1.00 18.32 277 TYR A CA 1
ATOM 2073 C C . TYR A 1 277 ? 20.857 76.640 39.272 1.00 18.86 277 TYR A C 1
ATOM 2074 O O . TYR A 1 277 ? 20.148 75.797 39.864 1.00 16.12 277 TYR A O 1
ATOM 2083 N N . ARG A 1 278 ? 20.690 76.975 38.020 1.00 19.14 278 ARG A N 1
ATOM 2084 C CA . ARG A 1 278 ? 19.753 76.310 37.120 1.00 22.67 278 ARG A CA 1
ATOM 2085 C C . ARG A 1 278 ? 20.540 75.999 35.876 1.00 24.09 278 ARG A C 1
ATOM 2086 O O . ARG A 1 278 ? 21.482 76.691 35.567 1.00 24.76 278 ARG A O 1
ATOM 2094 N N . VAL A 1 279 ? 20.157 74.945 35.191 1.00 25.58 279 VAL A N 1
ATOM 2095 C CA . VAL A 1 279 ? 20.812 74.466 33.954 1.00 29.13 279 VAL A CA 1
ATOM 2096 C C . VAL A 1 279 ? 19.732 74.301 32.862 1.00 26.00 279 VAL A C 1
ATOM 2097 O O . VAL A 1 279 ? 18.614 73.915 33.226 1.00 22.21 279 VAL A O 1
ATOM 2101 N N . HIS A 1 280 ? 20.068 74.591 31.577 1.00 22.39 280 HIS A N 1
ATOM 2102 C CA . HIS A 1 280 ? 19.273 74.070 30.439 1.00 20.70 280 HIS A CA 1
ATOM 2103 C C . HIS A 1 280 ? 19.845 72.773 29.854 1.00 22.93 280 HIS A C 1
ATOM 2104 O O . HIS A 1 280 ? 21.051 72.690 29.547 1.00 20.48 280 HIS A O 1
ATOM 2111 N N . GLN A 1 281 ? 18.988 71.785 29.683 1.00 21.71 281 GLN A N 1
ATOM 2112 C CA . GLN A 1 281 ? 19.224 70.742 28.688 1.00 23.01 281 GLN A CA 1
ATOM 2113 C C . GLN A 1 281 ? 19.024 71.223 27.268 1.00 21.17 281 GLN A C 1
ATOM 2114 O O . GLN A 1 281 ? 18.230 72.132 27.004 1.00 23.82 281 GLN A O 1
ATOM 2120 N N . ARG A 1 282 ? 19.654 70.520 26.339 1.00 19.69 282 ARG A N 1
ATOM 2121 C CA . ARG A 1 282 ? 19.629 70.915 24.935 1.00 18.68 282 ARG A CA 1
ATOM 2122 C C . ARG A 1 282 ? 20.514 69.951 24.130 1.00 17.59 282 ARG A C 1
ATOM 2123 O O . ARG A 1 282 ? 21.406 69.273 24.681 1.00 15.18 282 ARG A O 1
ATOM 2131 N N . CYS A 1 283 ? 20.272 69.926 22.820 1.00 15.78 283 CYS A N 1
ATOM 2132 C CA . CYS A 1 283 ? 21.055 69.173 21.872 1.00 15.85 283 CYS A CA 1
ATOM 2133 C C . CYS A 1 283 ? 21.045 69.946 20.611 1.00 16.17 283 CYS A C 1
ATOM 2134 O O . CYS A 1 283 ? 19.953 70.282 20.088 1.00 16.01 283 CYS A O 1
ATOM 2137 N N . ALA A 1 284 ? 22.217 70.251 20.077 1.00 15.89 284 ALA A N 1
ATOM 2138 C CA . ALA A 1 284 ? 22.241 70.951 18.788 1.00 15.56 284 ALA A CA 1
ATOM 2139 C C . ALA A 1 284 ? 21.677 70.082 17.698 1.00 16.68 284 ALA A C 1
ATOM 2140 O O . ALA A 1 284 ? 21.854 68.818 17.735 1.00 13.09 284 ALA A O 1
ATOM 2142 N N . ALA A 1 285 ? 21.035 70.708 16.705 1.00 16.59 285 ALA A N 1
ATOM 2143 C CA . ALA A 1 285 ? 20.353 69.938 15.657 1.00 19.52 285 ALA A CA 1
ATOM 2144 C C . ALA A 1 285 ? 21.366 69.224 14.769 1.00 20.13 285 ALA A C 1
ATOM 2145 O O . ALA A 1 285 ? 21.128 68.099 14.311 1.00 18.29 285 ALA A O 1
ATOM 2147 N N . GLU A 1 286 ? 22.541 69.843 14.608 1.00 19.71 286 GLU A N 1
ATOM 2148 C CA . GLU A 1 286 ? 23.673 69.245 13.974 1.00 21.53 286 GLU A CA 1
ATOM 2149 C C . GLU A 1 286 ? 24.948 69.742 14.712 1.00 20.27 286 GLU A C 1
ATOM 2150 O O . GLU A 1 286 ? 25.026 70.877 15.169 1.00 18.70 286 GLU A O 1
ATOM 2156 N N . PHE A 1 287 ? 25.938 68.880 14.792 1.00 18.54 287 PHE A N 1
ATOM 2157 C CA . PHE A 1 287 ? 27.146 69.162 15.554 1.00 18.63 287 PHE A CA 1
ATOM 2158 C C . PHE A 1 287 ? 28.175 69.754 14.669 1.00 20.59 287 PHE A C 1
ATOM 2159 O O . PHE A 1 287 ? 29.229 70.048 15.147 1.00 23.29 287 PHE A O 1
ATOM 2167 N N . ARG A 1 288 ? 27.958 70.058 13.476 1.00 18.76 288 ARG A N 1
ATOM 2168 C CA . ARG A 1 288 ? 28.899 70.761 12.621 1.00 25.20 288 ARG A CA 1
ATOM 2169 C C . ARG A 1 288 ? 28.147 71.725 11.722 1.00 22.24 288 ARG A C 1
ATOM 2170 O O . ARG A 1 288 ? 27.045 71.422 11.256 1.00 19.96 288 ARG A O 1
ATOM 2178 N N . ARG A 1 289 ? 28.731 72.906 11.528 1.00 20.02 289 ARG A N 1
ATOM 2179 C CA . ARG A 1 289 ? 28.251 73.886 10.555 1.00 26.28 289 ARG A CA 1
ATOM 2180 C C . ARG A 1 289 ? 29.472 74.355 9.773 1.00 19.57 289 ARG A C 1
ATOM 2181 O O . ARG A 1 289 ? 30.235 75.202 10.249 1.00 14.29 289 ARG A O 1
ATOM 2189 N N . GLY A 1 290 ? 29.653 73.807 8.576 1.00 19.47 290 GLY A N 1
ATOM 2190 C CA . GLY A 1 290 ? 30.826 74.105 7.781 1.00 16.42 290 GLY A CA 1
ATOM 2191 C C . GLY A 1 290 ? 32.108 73.672 8.457 1.00 17.63 290 GLY A C 1
ATOM 2192 O O . GLY A 1 290 ? 32.324 72.477 8.680 1.00 17.13 290 GLY A O 1
ATOM 2193 N N . ARG A 1 291 ? 32.956 74.636 8.807 1.00 15.46 291 ARG A N 1
ATOM 2194 C CA . ARG A 1 291 ? 34.254 74.342 9.394 1.00 13.20 291 ARG A CA 1
ATOM 2195 C C . ARG A 1 291 ? 34.266 74.492 10.910 1.00 15.78 291 ARG A C 1
ATOM 2196 O O . ARG A 1 291 ? 35.332 74.378 11.523 1.00 15.77 291 ARG A O 1
ATOM 2204 N N . VAL A 1 292 ? 33.116 74.747 11.530 1.00 16.30 292 VAL A N 1
ATOM 2205 C CA . VAL A 1 292 ? 32.998 74.786 12.982 1.00 17.61 292 VAL A CA 1
ATOM 2206 C C . VAL A 1 292 ? 32.279 73.524 13.427 1.00 19.62 292 VAL A C 1
ATOM 2207 O O . VAL A 1 292 ? 31.196 73.208 12.921 1.00 17.92 292 VAL A O 1
ATOM 2211 N N . ILE A 1 293 ? 32.938 72.777 14.329 1.00 16.25 293 ILE A N 1
ATOM 2212 C CA . ILE A 1 293 ? 32.402 71.498 14.872 1.00 17.58 293 ILE A CA 1
ATOM 2213 C C . ILE A 1 293 ? 32.240 71.589 16.400 1.00 17.34 293 ILE A C 1
ATOM 2214 O O . ILE A 1 293 ? 33.143 72.065 17.081 1.00 14.50 293 ILE A O 1
ATOM 2219 N N . LEU A 1 294 ? 31.089 71.152 16.880 1.00 15.15 294 LEU A N 1
ATOM 2220 C CA . LEU A 1 294 ? 30.732 71.207 18.311 1.00 15.89 294 LEU A CA 1
ATOM 2221 C C . LEU A 1 294 ? 31.053 69.887 19.003 1.00 14.25 294 LEU A C 1
ATOM 2222 O O . LEU A 1 294 ? 30.884 68.852 18.408 1.00 15.98 294 LEU A O 1
ATOM 2227 N N . ALA A 1 295 ? 31.510 69.993 20.231 1.00 14.29 295 ALA A N 1
ATOM 2228 C CA . ALA A 1 295 ? 31.640 68.817 21.094 1.00 13.97 295 ALA A CA 1
ATOM 2229 C C . ALA A 1 295 ? 31.305 69.179 22.524 1.00 13.11 295 ALA A C 1
ATOM 2230 O O . ALA A 1 295 ? 31.352 70.363 22.912 1.00 11.86 295 ALA A O 1
ATOM 2232 N N . GLY A 1 296 ? 30.973 68.164 23.324 1.00 13.20 296 GLY A N 1
ATOM 2233 C CA . GLY A 1 296 ? 30.739 68.397 24.757 1.00 13.05 296 GLY A CA 1
ATOM 2234 C C . GLY A 1 296 ? 29.669 69.420 25.044 1.00 14.46 296 GLY A C 1
ATOM 2235 O O . GLY A 1 296 ? 28.592 69.393 24.429 1.00 13.12 296 GLY A O 1
ATOM 2236 N N . ASP A 1 297 ? 29.947 70.334 25.989 1.00 15.11 297 ASP A N 1
ATOM 2237 C CA . ASP A 1 297 ? 28.954 71.310 26.431 1.00 17.15 297 ASP A CA 1
ATOM 2238 C C . ASP A 1 297 ? 28.524 72.273 25.323 1.00 17.00 297 ASP A C 1
ATOM 2239 O O . ASP A 1 297 ? 27.481 72.864 25.427 1.00 16.21 297 ASP A O 1
ATOM 2244 N N . ALA A 1 298 ? 29.326 72.458 24.281 1.00 15.54 298 ALA A N 1
ATOM 2245 C CA . ALA A 1 298 ? 28.871 73.308 23.170 1.00 16.84 298 ALA A CA 1
ATOM 2246 C C . ALA A 1 298 ? 27.756 72.574 22.352 1.00 16.25 298 ALA A C 1
ATOM 2247 O O . ALA A 1 298 ? 26.931 73.216 21.748 1.00 15.99 298 ALA A O 1
ATOM 2249 N N . ALA A 1 299 ? 27.779 71.234 22.351 1.00 14.13 299 ALA A N 1
ATOM 2250 C CA . ALA A 1 299 ? 26.869 70.445 21.560 1.00 14.81 299 ALA A CA 1
ATOM 2251 C C . ALA A 1 299 ? 25.589 70.052 22.295 1.00 15.14 299 ALA A C 1
ATOM 2252 O O . ALA A 1 299 ? 24.508 69.962 21.684 1.00 15.63 299 ALA A O 1
ATOM 2254 N N . HIS A 1 300 ? 25.695 69.749 23.590 1.00 13.42 300 HIS A N 1
ATOM 2255 C CA . HIS A 1 300 ? 24.572 69.127 24.296 1.00 14.18 300 HIS A CA 1
ATOM 2256 C C . HIS A 1 300 ? 24.770 69.193 25.807 1.00 13.90 300 HIS A C 1
ATOM 2257 O O . HIS A 1 300 ? 25.901 69.396 26.312 1.00 13.49 300 HIS A O 1
ATOM 2264 N N . ALA A 1 301 ? 23.676 69.064 26.523 1.00 13.13 301 ALA A N 1
ATOM 2265 C CA . ALA A 1 301 ? 23.733 68.959 27.972 1.00 14.83 301 ALA A CA 1
ATOM 2266 C C . ALA A 1 301 ? 22.524 68.159 28.398 1.00 16.52 301 ALA A C 1
ATOM 2267 O O . ALA A 1 301 ? 21.387 68.368 27.930 1.00 14.68 301 ALA A O 1
ATOM 2269 N N . THR A 1 302 ? 22.765 67.305 29.377 1.00 18.65 302 THR A N 1
ATOM 2270 C CA . THR A 1 302 ? 21.781 66.305 29.756 1.00 23.80 302 THR A CA 1
ATOM 2271 C C . THR A 1 302 ? 21.104 66.875 30.986 1.00 26.26 302 THR A C 1
ATOM 2272 O O . THR A 1 302 ? 21.620 67.834 31.622 1.00 21.79 302 THR A O 1
ATOM 2276 N N . ASN A 1 303 ? 20.018 66.231 31.426 1.00 27.72 303 ASN A N 1
ATOM 2277 C CA . ASN A 1 303 ? 19.540 66.643 32.754 1.00 31.35 303 ASN A CA 1
ATOM 2278 C C . ASN A 1 303 ? 20.688 66.595 33.841 1.00 27.34 303 ASN A C 1
ATOM 2279 O O . ASN A 1 303 ? 21.479 65.645 33.976 1.00 27.45 303 ASN A O 1
ATOM 2284 N N . PRO A 1 304 ? 20.790 67.630 34.640 1.00 28.63 304 PRO A N 1
ATOM 2285 C CA . PRO A 1 304 ? 21.996 67.745 35.526 1.00 28.86 304 PRO A CA 1
ATOM 2286 C C . PRO A 1 304 ? 22.082 66.723 36.682 1.00 30.03 304 PRO A C 1
ATOM 2287 O O . PRO A 1 304 ? 23.140 66.157 36.976 1.00 36.64 304 PRO A O 1
ATOM 2291 N N . MET A 1 305 ? 20.942 66.480 37.318 1.00 26.99 305 MET A N 1
ATOM 2292 C CA . MET A 1 305 ? 20.828 65.543 38.451 1.00 23.83 305 MET A CA 1
ATOM 2293 C C . MET A 1 305 ? 20.910 64.019 38.096 1.00 22.34 305 MET A C 1
ATOM 2294 O O . MET A 1 305 ? 21.373 63.241 38.892 1.00 21.70 305 MET A O 1
ATOM 2299 N N . GLY A 1 306 ? 20.475 63.585 36.926 1.00 18.34 306 GLY A N 1
ATOM 2300 C CA . GLY A 1 306 ? 20.627 62.160 36.524 1.00 18.26 306 GLY A CA 1
ATOM 2301 C C . GLY A 1 306 ? 21.817 61.869 35.599 1.00 16.59 306 GLY A C 1
ATOM 2302 O O . GLY A 1 306 ? 21.967 60.753 35.154 1.00 15.37 306 GLY A O 1
ATOM 2303 N N . GLY A 1 307 ? 22.654 62.874 35.320 1.00 16.69 307 GLY A N 1
ATOM 2304 C CA . GLY A 1 307 ? 23.648 62.771 34.273 1.00 18.61 307 GLY A CA 1
ATOM 2305 C C . GLY A 1 307 ? 25.058 62.426 34.756 1.00 16.53 307 GLY A C 1
ATOM 2306 O O . GLY A 1 307 ? 26.010 62.473 33.959 1.00 16.83 307 GLY A O 1
ATOM 2307 N N . LEU A 1 308 ? 25.188 62.003 36.000 1.00 16.03 308 LEU A N 1
ATOM 2308 C CA . LEU A 1 308 ? 26.509 61.670 36.523 1.00 16.95 308 LEU A CA 1
ATOM 2309 C C . LEU A 1 308 ? 27.207 60.616 35.671 1.00 14.89 308 LEU A C 1
ATOM 2310 O O . LEU A 1 308 ? 26.666 59.516 35.456 1.00 12.90 308 LEU A O 1
ATOM 2315 N N . GLY A 1 309 ? 28.381 60.956 35.135 1.00 13.00 309 GLY A N 1
ATOM 2316 C CA . GLY A 1 309 ? 29.087 60.082 34.243 1.00 14.50 309 GLY A CA 1
ATOM 2317 C C . GLY A 1 309 ? 28.594 59.908 32.827 1.00 15.73 309 GLY A C 1
ATOM 2318 O O . GLY A 1 309 ? 29.172 59.090 32.049 1.00 17.55 309 GLY A O 1
ATOM 2319 N N . LEU A 1 310 ? 27.529 60.619 32.480 1.00 15.82 310 LEU A N 1
ATOM 2320 C CA . LEU A 1 310 ? 26.900 60.482 31.144 1.00 16.71 310 LEU A CA 1
ATOM 2321 C C . LEU A 1 310 ? 27.074 61.753 30.277 1.00 18.34 310 LEU A C 1
ATOM 2322 O O . LEU A 1 310 ? 26.274 61.949 29.330 1.00 19.76 310 LEU A O 1
ATOM 2327 N N . SER A 1 311 ? 28.034 62.626 30.587 1.00 17.27 311 SER A N 1
ATOM 2328 C CA . SER A 1 311 ? 28.147 63.891 29.817 1.00 19.02 311 SER A CA 1
ATOM 2329 C C . SER A 1 311 ? 28.589 63.586 28.354 1.00 21.90 311 SER A C 1
ATOM 2330 O O . SER A 1 311 ? 28.242 64.343 27.426 1.00 24.04 311 SER A O 1
ATOM 2333 N N . GLY A 1 312 ? 29.296 62.460 28.158 1.00 19.25 312 GLY A N 1
ATOM 2334 C CA . GLY A 1 312 ? 29.804 62.040 26.865 1.00 18.38 312 GLY A CA 1
ATOM 2335 C C . GLY A 1 312 ? 30.941 62.861 26.287 1.00 19.08 312 GLY A C 1
ATOM 2336 O O . GLY A 1 312 ? 31.367 62.612 25.140 1.00 21.83 312 GLY A O 1
ATOM 2337 N N . GLY A 1 313 ? 31.479 63.790 27.068 1.00 16.84 313 GLY A N 1
ATOM 2338 C CA . GLY A 1 313 ? 32.461 64.729 26.578 1.00 16.16 313 GLY A CA 1
ATOM 2339 C C . GLY A 1 313 ? 33.793 64.129 26.102 1.00 14.56 313 GLY A C 1
ATOM 2340 O O . GLY A 1 313 ? 34.293 64.483 25.035 1.00 15.22 313 GLY A O 1
ATOM 2341 N N . VAL A 1 314 ? 34.320 63.176 26.840 1.00 14.44 314 VAL A N 1
ATOM 2342 C CA . VAL A 1 314 ? 35.603 62.578 26.545 1.00 13.86 314 VAL A CA 1
ATOM 2343 C C . VAL A 1 314 ? 35.522 61.821 25.239 1.00 14.49 314 VAL A C 1
ATOM 2344 O O . VAL A 1 314 ? 36.415 61.946 24.382 1.00 12.78 314 VAL A O 1
ATOM 2348 N N . LEU A 1 315 ? 34.452 61.036 25.064 1.00 13.96 315 LEU A N 1
ATOM 2349 C CA . LEU A 1 315 ? 34.303 60.258 23.871 1.00 14.26 315 LEU A CA 1
ATOM 2350 C C . LEU A 1 315 ? 33.891 61.126 22.651 1.00 15.57 315 LEU A C 1
ATOM 2351 O O . LEU A 1 315 ? 34.302 60.816 21.534 1.00 15.47 315 LEU A O 1
ATOM 2356 N N . ASP A 1 316 ? 33.166 62.217 22.868 1.00 12.89 316 ASP A N 1
ATOM 2357 C CA . ASP A 1 316 ? 33.010 63.251 21.834 1.00 13.68 316 ASP A CA 1
ATOM 2358 C C . ASP A 1 316 ? 34.404 63.756 21.330 1.00 13.26 316 ASP A C 1
ATOM 2359 O O . ASP A 1 316 ? 34.661 63.809 20.126 1.00 13.16 316 ASP A O 1
ATOM 2364 N N . ALA A 1 317 ? 35.231 64.225 22.258 1.00 11.90 317 ALA A N 1
ATOM 2365 C CA . ALA A 1 317 ? 36.549 64.692 21.951 1.00 11.61 317 ALA A CA 1
ATOM 2366 C C . ALA A 1 317 ? 37.392 63.679 21.184 1.00 12.25 317 ALA A C 1
ATOM 2367 O O . ALA A 1 317 ? 38.115 64.067 20.263 1.00 13.04 317 ALA A O 1
ATOM 2369 N N . GLU A 1 318 ? 37.318 62.415 21.550 1.00 12.55 318 GLU A N 1
ATOM 2370 C CA . GLU A 1 318 ? 38.149 61.427 20.912 1.00 14.74 318 GLU A CA 1
ATOM 2371 C C . GLU A 1 318 ? 37.727 61.269 19.433 1.00 16.44 318 GLU A C 1
ATOM 2372 O O . GLU A 1 318 ? 38.562 61.189 18.491 1.00 14.44 318 GLU A O 1
ATOM 2378 N N . HIS A 1 319 ? 36.424 61.124 19.247 1.00 16.11 319 HIS A N 1
ATOM 2379 C CA . HIS A 1 319 ? 35.891 60.959 17.883 1.00 15.81 319 HIS A CA 1
ATOM 2380 C C . HIS A 1 319 ? 36.149 62.229 17.047 1.00 15.26 319 HIS A C 1
ATOM 2381 O O . HIS A 1 319 ? 36.603 62.166 15.902 1.00 14.44 319 HIS A O 1
ATOM 2388 N N . LEU A 1 320 ? 35.947 63.389 17.643 1.00 16.30 320 LEU A N 1
ATOM 2389 C CA . LEU A 1 320 ? 36.161 64.641 16.922 1.00 16.19 320 LEU A CA 1
ATOM 2390 C C . LEU A 1 320 ? 37.624 64.781 16.444 1.00 15.81 320 LEU A C 1
ATOM 2391 O O . LEU A 1 320 ? 37.857 65.047 15.276 1.00 15.04 320 LEU A O 1
ATOM 2396 N N . ALA A 1 321 ? 38.594 64.542 17.326 1.00 14.13 321 ALA A N 1
ATOM 2397 C CA . ALA A 1 321 ? 39.991 64.597 16.945 1.00 14.88 321 ALA A CA 1
ATOM 2398 C C . ALA A 1 321 ? 40.324 63.586 15.867 1.00 16.76 321 ALA A C 1
ATOM 2399 O O . ALA A 1 321 ? 41.056 63.888 14.936 1.00 15.53 321 ALA A O 1
ATOM 2401 N N . GLU A 1 322 ? 39.801 62.378 15.999 1.00 17.34 322 GLU A N 1
ATOM 2402 C CA . GLU A 1 322 ? 40.044 61.358 14.985 1.00 21.64 322 GLU A CA 1
ATOM 2403 C C . GLU A 1 322 ? 39.555 61.795 13.571 1.00 20.05 322 GLU A C 1
ATOM 2404 O O . GLU A 1 322 ? 40.288 61.653 12.614 1.00 19.57 322 GLU A O 1
ATOM 2410 N N . ALA A 1 323 ? 38.343 62.347 13.494 1.00 16.33 323 ALA A N 1
ATOM 2411 C CA . ALA A 1 323 ? 37.781 62.792 12.270 1.00 17.31 323 ALA A CA 1
ATOM 2412 C C . ALA A 1 323 ? 38.563 63.945 11.673 1.00 17.81 323 ALA A C 1
ATOM 2413 O O . ALA A 1 323 ? 38.786 63.979 10.440 1.00 18.70 323 ALA A O 1
ATOM 2415 N N . LEU A 1 324 ? 38.987 64.892 12.509 1.00 17.81 324 LEU A N 1
ATOM 2416 C CA . LEU A 1 324 ? 39.800 66.042 12.042 1.00 18.62 324 LEU A CA 1
ATOM 2417 C C . LEU A 1 324 ? 41.173 65.622 11.581 1.00 20.38 324 LEU A C 1
ATOM 2418 O O . LEU A 1 324 ? 41.656 66.130 10.575 1.00 20.33 324 LEU A O 1
ATOM 2423 N N . ILE A 1 325 ? 41.799 64.711 12.300 1.00 21.73 325 ILE A N 1
ATOM 2424 C CA . ILE A 1 325 ? 43.033 64.131 11.848 1.00 22.33 325 ILE A CA 1
ATOM 2425 C C . ILE A 1 325 ? 42.850 63.511 10.429 1.00 25.65 325 ILE A C 1
ATOM 2426 O O . ILE A 1 325 ? 43.732 63.654 9.571 1.00 24.50 325 ILE A O 1
ATOM 2431 N N . ALA A 1 326 ? 41.762 62.765 10.207 1.00 24.33 326 ALA A N 1
ATOM 2432 C CA . ALA A 1 326 ? 41.568 62.071 8.935 1.00 23.15 326 ALA A CA 1
ATOM 2433 C C . ALA A 1 326 ? 41.496 63.112 7.815 1.00 22.69 326 ALA A C 1
ATOM 2434 O O . ALA A 1 326 ? 42.179 62.969 6.798 1.00 21.45 326 ALA A O 1
ATOM 2436 N N . VAL A 1 327 ? 40.738 64.184 8.035 1.00 20.81 327 VAL A N 1
ATOM 2437 C CA . VAL A 1 327 ? 40.684 65.294 7.087 1.00 23.13 327 VAL A CA 1
ATOM 2438 C C . VAL A 1 327 ? 42.035 65.974 6.895 1.00 26.15 327 VAL A C 1
ATOM 2439 O O . VAL A 1 327 ? 42.550 66.087 5.770 1.00 22.00 327 VAL A O 1
ATOM 2443 N N . ILE A 1 328 ? 42.649 66.391 7.991 1.00 25.18 328 ILE A N 1
ATOM 2444 C CA . ILE A 1 328 ? 43.806 67.248 7.881 1.00 26.99 328 ILE A CA 1
ATOM 2445 C C . ILE A 1 328 ? 45.030 66.505 7.436 1.00 27.05 328 ILE A C 1
ATOM 2446 O O . ILE A 1 328 ? 45.832 67.041 6.686 1.00 27.00 328 ILE A O 1
ATOM 2451 N N . LYS A 1 329 ? 45.226 65.308 7.936 1.00 26.69 329 LYS A N 1
ATOM 2452 C CA . LYS A 1 329 ? 46.445 64.591 7.664 1.00 32.51 329 LYS A CA 1
ATOM 2453 C C . LYS A 1 329 ? 46.301 63.478 6.637 1.00 32.79 329 LYS A C 1
ATOM 2454 O O . LYS A 1 329 ? 47.303 63.014 6.130 1.00 30.75 329 LYS A O 1
ATOM 2460 N N . GLU A 1 330 ? 45.098 62.975 6.411 1.00 32.20 330 GLU A N 1
ATOM 2461 C CA . GLU A 1 330 ? 44.956 61.711 5.671 1.00 33.11 330 GLU A CA 1
ATOM 2462 C C . GLU A 1 330 ? 44.114 61.932 4.414 1.00 35.64 330 GLU A C 1
ATOM 2463 O O . GLU A 1 330 ? 43.746 60.980 3.738 1.00 43.08 330 GLU A O 1
ATOM 2469 N N . GLY A 1 331 ? 43.803 63.192 4.110 1.00 32.73 331 GLY A N 1
ATOM 2470 C CA . GLY A 1 331 ? 43.059 63.570 2.913 1.00 34.65 331 GLY A CA 1
ATOM 2471 C C . GLY A 1 331 ? 41.566 63.330 2.903 1.00 32.92 331 GLY A C 1
ATOM 2472 O O . GLY A 1 331 ? 40.917 63.662 1.913 1.00 30.65 331 GLY A O 1
ATOM 2473 N N . ALA A 1 332 ? 41.007 62.819 4.003 1.00 28.51 332 ALA A N 1
ATOM 2474 C CA . ALA A 1 332 ? 39.671 62.227 3.955 1.00 26.78 332 ALA A CA 1
ATOM 2475 C C . ALA A 1 332 ? 38.707 63.286 3.561 1.00 25.40 332 ALA A C 1
ATOM 2476 O O . ALA A 1 332 ? 38.956 64.470 3.773 1.00 23.19 332 ALA A O 1
ATOM 2478 N N . SER A 1 333 ? 37.560 62.882 3.046 1.00 26.01 333 SER A N 1
ATOM 2479 C CA . SER A 1 333 ? 36.548 63.876 2.768 1.00 27.91 333 SER A CA 1
ATOM 2480 C C . SER A 1 333 ? 35.912 64.282 4.086 1.00 27.93 333 SER A C 1
ATOM 2481 O O . SER A 1 333 ? 35.887 63.512 5.031 1.00 26.85 333 SER A O 1
ATOM 2484 N N . THR A 1 334 ? 35.318 65.458 4.091 1.00 26.90 334 THR A N 1
ATOM 2485 C CA . THR A 1 334 ? 34.553 65.938 5.228 1.00 29.60 334 THR A CA 1
ATOM 2486 C C . THR A 1 334 ? 33.343 65.043 5.596 1.00 27.60 334 THR A C 1
ATOM 2487 O O . THR A 1 334 ? 32.647 65.313 6.566 1.00 30.12 334 THR A O 1
ATOM 2491 N N . LYS A 1 335 ? 33.101 63.967 4.870 1.00 25.55 335 LYS A N 1
ATOM 2492 C CA . LYS A 1 335 ? 32.054 63.045 5.301 1.00 31.23 335 LYS A CA 1
ATOM 2493 C C . LYS A 1 335 ? 32.360 62.404 6.672 1.00 26.83 335 LYS A C 1
ATOM 2494 O O . LYS A 1 335 ? 31.451 62.072 7.392 1.00 26.99 335 LYS A O 1
ATOM 2500 N N . VAL A 1 336 ? 33.633 62.284 7.038 1.00 24.74 336 VAL A N 1
ATOM 2501 C CA . VAL A 1 336 ? 34.000 61.800 8.373 1.00 25.99 336 VAL A CA 1
ATOM 2502 C C . VAL A 1 336 ? 33.504 62.711 9.466 1.00 21.84 336 VAL A C 1
ATOM 2503 O O . VAL A 1 336 ? 33.243 62.250 10.551 1.00 21.34 336 VAL A O 1
ATOM 2507 N N . LEU A 1 337 ? 33.380 63.996 9.157 1.00 21.12 337 LEU A N 1
ATOM 2508 C CA . LEU A 1 337 ? 32.897 64.975 10.107 1.00 20.69 337 LEU A CA 1
ATOM 2509 C C . LEU A 1 337 ? 31.410 64.913 10.253 1.00 21.54 337 LEU A C 1
ATOM 2510 O O . LEU A 1 337 ? 30.875 65.118 11.353 1.00 18.86 337 LEU A O 1
ATOM 2515 N N . ASP A 1 338 ? 30.729 64.546 9.168 1.00 22.09 338 ASP A N 1
ATOM 2516 C CA . ASP A 1 338 ? 29.286 64.327 9.218 1.00 22.86 338 ASP A CA 1
ATOM 2517 C C . ASP A 1 338 ? 28.988 63.089 10.023 1.00 20.65 338 ASP A C 1
ATOM 2518 O O . ASP A 1 338 ? 28.011 63.048 10.751 1.00 20.01 338 ASP A O 1
ATOM 2523 N N . GLU A 1 339 ? 29.824 62.085 9.842 1.00 19.99 339 GLU A N 1
ATOM 2524 C CA . GLU A 1 339 ? 29.732 60.830 10.580 1.00 21.99 339 GLU A CA 1
ATOM 2525 C C . GLU A 1 339 ? 29.944 61.014 12.135 1.00 18.51 339 GLU A C 1
ATOM 2526 O O . GLU A 1 339 ? 29.230 60.435 12.930 1.00 16.13 339 GLU A O 1
ATOM 2532 N N . TYR A 1 340 ? 30.944 61.798 12.518 1.00 16.19 340 TYR A N 1
ATOM 2533 C CA . TYR A 1 340 ? 31.087 62.310 13.898 1.00 15.49 340 TYR A CA 1
ATOM 2534 C C . TYR A 1 340 ? 29.784 62.883 14.423 1.00 14.97 340 TYR A C 1
ATOM 2535 O O . TYR A 1 340 ? 29.303 62.460 15.455 1.00 13.82 340 TYR A O 1
ATOM 2544 N N . SER A 1 341 ? 29.189 63.812 13.682 1.00 14.47 341 SER A N 1
ATOM 2545 C CA . SER A 1 341 ? 27.946 64.470 14.155 1.00 16.44 341 SER A CA 1
ATOM 2546 C C . SER A 1 341 ? 26.853 63.436 14.347 1.00 18.07 341 SER A C 1
ATOM 2547 O O . SER A 1 341 ? 26.272 63.441 15.363 1.00 20.38 341 SER A O 1
ATOM 2550 N N . VAL A 1 342 ? 26.636 62.588 13.362 1.00 16.76 342 VAL A N 1
ATOM 2551 C CA . VAL A 1 342 ? 25.555 61.582 13.454 1.00 18.97 342 VAL A CA 1
ATOM 2552 C C . VAL A 1 342 ? 25.805 60.627 14.630 1.00 17.68 342 VAL A C 1
ATOM 2553 O O . VAL A 1 342 ? 24.901 60.431 15.384 1.00 14.23 342 VAL A O 1
ATOM 2557 N N . ASP A 1 343 ? 27.022 60.134 14.770 1.00 18.15 343 ASP A N 1
ATOM 2558 C CA . ASP A 1 343 ? 27.377 59.176 15.845 1.00 20.97 343 ASP A CA 1
ATOM 2559 C C . ASP A 1 343 ? 27.169 59.791 17.241 1.00 17.24 343 ASP A C 1
ATOM 2560 O O . ASP A 1 343 ? 26.410 59.247 18.000 1.00 15.35 343 ASP A O 1
ATOM 2565 N N . ARG A 1 344 ? 27.778 60.943 17.494 1.00 15.22 344 ARG A N 1
ATOM 2566 C CA . ARG A 1 344 ? 27.751 61.559 18.845 1.00 15.31 344 ARG A CA 1
ATOM 2567 C C . ARG A 1 344 ? 26.351 62.083 19.186 1.00 14.68 344 ARG A C 1
ATOM 2568 O O . ARG A 1 344 ? 25.960 61.996 20.312 1.00 12.54 344 ARG A O 1
ATOM 2576 N N . ARG A 1 345 ? 25.629 62.592 18.199 1.00 15.22 345 ARG A N 1
ATOM 2577 C CA . ARG A 1 345 ? 24.258 63.090 18.459 1.00 16.07 345 ARG A CA 1
ATOM 2578 C C . ARG A 1 345 ? 23.351 61.883 18.746 1.00 16.65 345 ARG A C 1
ATOM 2579 O O . ARG A 1 345 ? 22.477 61.991 19.570 1.00 14.54 345 ARG A O 1
ATOM 2587 N N . LYS A 1 346 ? 23.603 60.764 18.083 1.00 17.46 346 LYS A N 1
ATOM 2588 C CA . LYS A 1 346 ? 22.789 59.563 18.356 1.00 20.27 346 LYS A CA 1
ATOM 2589 C C . LYS A 1 346 ? 23.017 59.094 19.798 1.00 17.53 346 LYS A C 1
ATOM 2590 O O . LYS A 1 346 ? 22.050 58.763 20.442 1.00 16.64 346 LYS A O 1
ATOM 2596 N N . VAL A 1 347 ? 24.271 59.080 20.242 1.00 16.11 347 VAL A N 1
ATOM 2597 C CA . VAL A 1 347 ? 24.607 58.658 21.632 1.00 14.87 347 VAL A CA 1
ATOM 2598 C C . VAL A 1 347 ? 23.787 59.504 22.618 1.00 14.72 347 VAL A C 1
ATOM 2599 O O . VAL A 1 347 ? 23.173 58.948 23.477 1.00 14.13 347 VAL A O 1
ATOM 2603 N N . PHE A 1 348 ? 23.742 60.813 22.398 1.00 13.32 348 PHE A N 1
ATOM 2604 C CA . PHE A 1 348 ? 23.002 61.720 23.299 1.00 12.97 348 PHE A CA 1
ATOM 2605 C C . PHE A 1 348 ? 21.498 61.450 23.285 1.00 13.57 348 PHE A C 1
ATOM 2606 O O . PHE A 1 348 ? 20.946 61.288 24.325 1.00 12.35 348 PHE A O 1
ATOM 2614 N N . LEU A 1 349 ? 20.899 61.478 22.103 1.00 13.49 349 LEU A N 1
ATOM 2615 C CA . LEU A 1 349 ? 19.437 61.340 21.917 1.00 14.74 349 LEU A CA 1
ATOM 2616 C C . LEU A 1 349 ? 18.961 59.932 22.279 1.00 16.48 349 LEU A C 1
ATOM 2617 O O . LEU A 1 349 ? 17.943 59.811 22.866 1.00 15.87 349 LEU A O 1
ATOM 2622 N N . GLU A 1 350 ? 19.749 58.913 21.900 1.00 13.57 350 GLU A N 1
ATOM 2623 C CA . GLU A 1 350 ? 19.303 57.528 22.101 1.00 18.66 350 GLU A CA 1
ATOM 2624 C C . GLU A 1 350 ? 19.616 56.990 23.503 1.00 18.02 350 GLU A C 1
ATOM 2625 O O . GLU A 1 350 ? 18.866 56.157 24.032 1.00 16.58 350 GLU A O 1
ATOM 2631 N N . PHE A 1 351 ? 20.702 57.507 24.132 1.00 15.31 351 PHE A N 1
ATOM 2632 C CA . PHE A 1 351 ? 21.160 56.906 25.402 1.00 14.14 351 PHE A CA 1
ATOM 2633 C C . PHE A 1 351 ? 21.308 57.910 26.549 1.00 15.16 351 PHE A C 1
ATOM 2634 O O . PHE A 1 351 ? 20.580 57.801 27.486 1.00 14.95 351 PHE A O 1
ATOM 2642 N N . THR A 1 352 ? 22.247 58.833 26.429 1.00 12.87 352 THR A N 1
ATOM 2643 C CA . THR A 1 352 ? 22.606 59.804 27.490 1.00 15.06 352 THR A CA 1
ATOM 2644 C C . THR A 1 352 ? 21.400 60.611 27.997 1.00 14.48 352 THR A C 1
ATOM 2645 O O . THR A 1 352 ? 21.164 60.599 29.163 1.00 13.27 352 THR A O 1
ATOM 2649 N N . SER A 1 353 ? 20.664 61.249 27.099 1.00 14.86 353 SER A N 1
ATOM 2650 C CA . SER A 1 353 ? 19.543 62.125 27.504 1.00 14.78 353 SER A CA 1
ATOM 2651 C C . SER A 1 353 ? 18.400 61.323 28.161 1.00 15.18 353 SER A C 1
ATOM 2652 O O . SER A 1 353 ? 18.033 61.660 29.248 1.00 13.37 353 SER A O 1
ATOM 2655 N N . PRO A 1 354 ? 17.855 60.268 27.531 1.00 14.03 354 PRO A N 1
ATOM 2656 C CA . PRO A 1 354 ? 16.780 59.485 28.124 1.00 14.85 354 PRO A CA 1
ATOM 2657 C C . PRO A 1 354 ? 17.186 58.845 29.453 1.00 14.53 354 PRO A C 1
ATOM 2658 O O . PRO A 1 354 ? 16.412 58.846 30.330 1.00 16.21 354 PRO A O 1
ATOM 2662 N N . THR A 1 355 ? 18.419 58.376 29.546 1.00 13.89 355 THR A N 1
ATOM 2663 C CA . THR A 1 355 ? 18.913 57.753 30.792 1.00 14.26 355 THR A CA 1
ATOM 2664 C C . THR A 1 355 ? 18.954 58.791 31.915 1.00 14.80 355 THR A C 1
ATOM 2665 O O . THR A 1 355 ? 18.437 58.501 32.981 1.00 12.73 355 THR A O 1
ATOM 2669 N N . ALA A 1 356 ? 19.578 59.927 31.640 1.00 14.72 356 ALA A N 1
ATOM 2670 C CA . ALA A 1 356 ? 19.693 60.954 32.650 1.00 15.27 356 ALA A CA 1
ATOM 2671 C C . ALA A 1 356 ? 18.288 61.435 33.047 1.00 14.92 356 ALA A C 1
ATOM 2672 O O . ALA A 1 356 ? 17.983 61.667 34.235 1.00 13.13 356 ALA A O 1
ATOM 2674 N N . THR A 1 357 ? 17.403 61.534 32.069 1.00 16.19 357 THR A N 1
ATOM 2675 C CA . THR A 1 357 ? 15.996 61.921 32.373 1.00 17.01 357 THR A CA 1
ATOM 2676 C C . THR A 1 357 ? 15.280 60.862 33.277 1.00 15.92 357 THR A C 1
ATOM 2677 O O . THR A 1 357 ? 14.629 61.210 34.274 1.00 14.80 357 THR A O 1
ATOM 2681 N N . ALA A 1 358 ? 15.416 59.612 32.938 1.00 14.27 358 ALA A N 1
ATOM 2682 C CA . ALA A 1 358 ? 14.803 58.550 33.754 1.00 16.40 358 ALA A CA 1
ATOM 2683 C C . ALA A 1 358 ? 15.397 58.477 35.192 1.00 14.48 358 ALA A C 1
ATOM 2684 O O . ALA A 1 358 ? 14.635 58.343 36.148 1.00 14.63 358 ALA A O 1
ATOM 2686 N N . ASN A 1 359 ? 16.727 58.624 35.309 1.00 12.95 359 ASN A N 1
ATOM 2687 C CA . ASN A 1 359 ? 17.416 58.687 36.596 1.00 13.68 359 ASN A CA 1
ATOM 2688 C C . ASN A 1 359 ? 16.804 59.760 37.491 1.00 13.76 359 ASN A C 1
ATOM 2689 O O . ASN A 1 359 ? 16.521 59.536 38.678 1.00 13.28 359 ASN A O 1
ATOM 2694 N N . PHE A 1 360 ? 16.608 60.952 36.931 1.00 13.91 360 PHE A N 1
ATOM 2695 C CA . PHE A 1 360 ? 16.089 62.013 37.759 1.00 14.89 360 PHE A CA 1
ATOM 2696 C C . PHE A 1 360 ? 14.583 61.798 38.127 1.00 14.73 360 PHE A C 1
ATOM 2697 O O . PHE A 1 360 ? 14.160 62.087 39.266 1.00 15.69 360 PHE A O 1
ATOM 2705 N N . THR A 1 361 ? 13.801 61.292 37.190 1.00 14.90 361 THR A N 1
ATOM 2706 C CA . THR A 1 361 ? 12.397 60.967 37.457 1.00 16.25 361 THR A CA 1
ATOM 2707 C C . THR A 1 361 ? 12.241 59.993 38.609 1.00 15.07 361 THR A C 1
ATOM 2708 O O . THR A 1 361 ? 11.479 60.232 39.548 1.00 14.41 361 THR A O 1
ATOM 2712 N N . TRP A 1 362 ? 13.025 58.933 38.568 1.00 13.90 362 TRP A N 1
ATOM 2713 C CA . TRP A 1 362 ? 13.056 57.965 39.664 1.00 15.43 362 TRP A CA 1
ATOM 2714 C C . TRP A 1 362 ? 13.468 58.642 40.955 1.00 14.57 362 TRP A C 1
ATOM 2715 O O . TRP A 1 362 ? 12.896 58.413 42.021 1.00 12.58 362 TRP A O 1
ATOM 2726 N N . MET A 1 363 ? 14.506 59.449 40.862 1.00 13.64 363 MET A N 1
ATOM 2727 C CA . MET A 1 363 ? 15.029 60.099 42.029 1.00 14.46 363 MET A CA 1
ATOM 2728 C C . MET A 1 363 ? 13.957 60.889 42.801 1.00 13.91 363 MET A C 1
ATOM 2729 O O . MET A 1 363 ? 13.879 60.822 44.033 1.00 13.48 363 MET A O 1
ATOM 2734 N N . LYS A 1 364 ? 13.189 61.665 42.089 1.00 14.78 364 LYS A N 1
ATOM 2735 C CA . LYS A 1 364 ? 12.289 62.584 42.735 1.00 16.98 364 LYS A CA 1
ATOM 2736 C C . LYS A 1 364 ? 10.840 62.080 42.769 1.00 15.79 364 LYS A C 1
ATOM 2737 O O . LYS A 1 364 ? 9.948 62.808 43.171 1.00 18.13 364 LYS A O 1
ATOM 2743 N N . GLU A 1 365 ? 10.581 60.859 42.349 1.00 16.53 365 GLU A N 1
ATOM 2744 C CA . GLU A 1 365 ? 9.191 60.331 42.311 1.00 18.35 365 GLU A CA 1
ATOM 2745 C C . GLU A 1 365 ? 8.419 60.604 43.627 1.00 17.52 365 GLU A C 1
ATOM 2746 O O . GLU A 1 365 ? 8.963 60.337 44.723 1.00 15.89 365 GLU A O 1
ATOM 2752 N N . SER A 1 366 ? 7.219 61.202 43.533 1.00 16.70 366 SER A N 1
ATOM 2753 C CA . SER A 1 366 ? 6.448 61.566 44.720 1.00 20.33 366 SER A CA 1
ATOM 2754 C C . SER A 1 366 ? 5.192 60.721 44.990 1.00 21.27 366 SER A C 1
ATOM 2755 O O . SER A 1 366 ? 4.575 60.884 46.032 1.00 25.28 366 SER A O 1
ATOM 2758 N N . ASP A 1 367 ? 4.821 59.875 44.065 1.00 23.09 367 ASP A N 1
ATOM 2759 C CA . ASP A 1 367 ? 3.728 58.991 44.278 1.00 24.63 367 ASP A CA 1
ATOM 2760 C C . ASP A 1 367 ? 4.191 57.783 45.073 1.00 26.33 367 ASP A C 1
ATOM 2761 O O . ASP A 1 367 ? 5.003 56.999 44.584 1.00 20.57 367 ASP A O 1
ATOM 2766 N N . PRO A 1 368 ? 3.663 57.609 46.293 1.00 27.36 368 PRO A N 1
ATOM 2767 C CA . PRO A 1 368 ? 4.170 56.558 47.174 1.00 27.55 368 PRO A CA 1
ATOM 2768 C C . PRO A 1 368 ? 4.101 55.159 46.601 1.00 26.39 368 PRO A C 1
ATOM 2769 O O . PRO A 1 368 ? 5.003 54.354 46.833 1.00 25.96 368 PRO A O 1
ATOM 2773 N N . ALA A 1 369 ? 3.053 54.860 45.867 1.00 26.20 369 ALA A N 1
ATOM 2774 C CA . ALA A 1 369 ? 2.929 53.561 45.209 1.00 28.15 369 ALA A CA 1
ATOM 2775 C C . ALA A 1 369 ? 3.969 53.365 44.094 1.00 27.61 369 ALA A C 1
ATOM 2776 O O . ALA A 1 369 ? 4.485 52.245 43.905 1.00 25.73 369 ALA A O 1
ATOM 2778 N N . GLN A 1 370 ? 4.220 54.401 43.296 1.00 21.91 370 GLN A N 1
ATOM 2779 C CA . GLN A 1 370 ? 5.200 54.274 42.246 1.00 21.77 370 GLN A CA 1
ATOM 2780 C C . GLN A 1 370 ? 6.600 54.143 42.880 1.00 19.25 370 GLN A C 1
ATOM 2781 O O . GLN A 1 370 ? 7.430 53.374 42.384 1.00 18.37 370 GLN A O 1
ATOM 2787 N N . ARG A 1 371 ? 6.835 54.867 43.969 1.00 18.62 371 ARG A N 1
ATOM 2788 C CA . ARG A 1 371 ? 8.094 54.788 44.665 1.00 21.88 371 ARG A CA 1
ATOM 2789 C C . ARG A 1 371 ? 8.345 53.380 45.136 1.00 23.47 371 ARG A C 1
ATOM 2790 O O . ARG A 1 371 ? 9.460 52.895 45.000 1.00 21.63 371 ARG A O 1
ATOM 2798 N N . ALA A 1 372 ? 7.309 52.738 45.686 1.00 23.59 372 ALA A N 1
ATOM 2799 C CA . ALA A 1 372 ? 7.485 51.389 46.226 1.00 25.71 372 ALA A CA 1
ATOM 2800 C C . ALA A 1 372 ? 7.837 50.453 45.084 1.00 24.34 372 ALA A C 1
ATOM 2801 O O . ALA A 1 372 ? 8.728 49.634 45.227 1.00 25.94 372 ALA A O 1
ATOM 2803 N N . ARG A 1 373 ? 7.218 50.622 43.927 1.00 23.79 373 ARG A N 1
ATOM 2804 C CA . ARG A 1 373 ? 7.580 49.806 42.767 1.00 23.70 373 ARG A CA 1
ATOM 2805 C C . ARG A 1 373 ? 8.993 50.070 42.291 1.00 23.30 373 ARG A C 1
ATOM 2806 O O . ARG A 1 373 ? 9.713 49.121 41.935 1.00 21.33 373 ARG A O 1
ATOM 2814 N N . ASP A 1 374 ? 9.370 51.359 42.205 1.00 18.46 374 ASP A N 1
ATOM 2815 C CA . ASP A 1 374 ? 10.688 51.707 41.780 1.00 18.55 374 ASP A CA 1
ATOM 2816 C C . ASP A 1 374 ? 11.685 51.099 42.758 1.00 15.65 374 ASP A C 1
ATOM 2817 O O . ASP A 1 374 ? 12.714 50.569 42.331 1.00 16.99 374 ASP A O 1
ATOM 2822 N N . ASN A 1 375 ? 11.420 51.178 44.045 1.00 15.43 375 ASN A N 1
ATOM 2823 C CA . ASN A 1 375 ? 12.368 50.656 45.028 1.00 17.28 375 ASN A CA 1
ATOM 2824 C C . ASN A 1 375 ? 12.507 49.142 44.954 1.00 18.51 375 ASN A C 1
ATOM 2825 O O . ASN A 1 375 ? 13.595 48.627 45.181 1.00 16.30 375 ASN A O 1
ATOM 2830 N N . ALA A 1 376 ? 11.415 48.459 44.609 1.00 18.95 376 ALA A N 1
ATOM 2831 C CA . ALA A 1 376 ? 11.491 47.022 44.390 1.00 22.14 376 ALA A CA 1
ATOM 2832 C C . ALA A 1 376 ? 12.392 46.704 43.202 1.00 19.44 376 ALA A C 1
ATOM 2833 O O . ALA A 1 376 ? 13.176 45.764 43.259 1.00 19.71 376 ALA A O 1
ATOM 2835 N N . MET A 1 377 ? 12.295 47.492 42.162 1.00 18.97 377 MET A N 1
ATOM 2836 C CA . MET A 1 377 ? 13.168 47.361 40.970 1.00 21.96 377 MET A CA 1
ATOM 2837 C C . MET A 1 377 ? 14.648 47.567 41.371 1.00 18.52 377 MET A C 1
ATOM 2838 O O . MET A 1 377 ? 15.499 46.712 41.090 1.00 18.72 377 MET A O 1
ATOM 2843 N N . PHE A 1 378 ? 14.953 48.661 42.076 1.00 16.82 378 PHE A N 1
ATOM 2844 C CA . PHE A 1 378 ? 16.354 48.923 42.476 1.00 17.17 378 PHE A CA 1
ATOM 2845 C C . PHE A 1 378 ? 16.894 47.857 43.423 1.00 17.97 378 PHE A C 1
ATOM 2846 O O . PHE A 1 378 ? 18.049 47.456 43.310 1.00 16.54 378 PHE A O 1
ATOM 2854 N N . ASP A 1 379 ? 16.026 47.404 44.337 1.00 17.68 379 ASP A N 1
ATOM 2855 C CA . ASP A 1 379 ? 16.383 46.409 45.334 1.00 18.08 379 ASP A CA 1
ATOM 2856 C C . ASP A 1 379 ? 16.802 45.121 44.595 1.00 17.54 379 ASP A C 1
ATOM 2857 O O . ASP A 1 379 ? 17.865 44.528 44.868 1.00 17.31 379 ASP A O 1
ATOM 2862 N N . HIS A 1 380 ? 16.001 44.730 43.615 1.00 16.77 380 HIS A N 1
ATOM 2863 C CA . HIS A 1 380 ? 16.286 43.556 42.759 1.00 21.98 380 HIS A CA 1
ATOM 2864 C C . HIS A 1 380 ? 17.628 43.738 42.041 1.00 20.61 380 HIS A C 1
ATOM 2865 O O . HIS A 1 380 ? 18.461 42.854 42.131 1.00 20.09 380 HIS A O 1
ATOM 2872 N N . ALA A 1 381 ? 17.798 44.866 41.362 1.00 18.49 381 ALA A N 1
ATOM 2873 C CA . ALA A 1 381 ? 19.029 45.164 40.612 1.00 18.50 381 ALA A CA 1
ATOM 2874 C C . ALA A 1 381 ? 20.271 45.154 41.490 1.00 18.43 381 ALA A C 1
ATOM 2875 O O . ALA A 1 381 ? 21.371 44.877 41.003 1.00 18.60 381 ALA A O 1
ATOM 2877 N N . GLY A 1 382 ? 20.112 45.486 42.759 1.00 17.64 382 GLY A N 1
ATOM 2878 C CA . GLY A 1 382 ? 21.198 45.483 43.689 1.00 18.32 382 GLY A CA 1
ATOM 2879 C C . GLY A 1 382 ? 21.514 44.123 44.299 1.00 20.34 382 GLY A C 1
ATOM 2880 O O . GLY A 1 382 ? 22.566 43.964 44.889 1.00 21.93 382 GLY A O 1
ATOM 2881 N N . LYS A 1 383 ? 20.633 43.147 44.148 1.00 21.76 383 LYS A N 1
ATOM 2882 C CA . LYS A 1 383 ? 20.838 41.819 44.712 1.00 22.13 383 LYS A CA 1
ATOM 2883 C C . LYS A 1 383 ? 21.107 40.724 43.664 1.00 22.00 383 LYS A C 1
ATOM 2884 O O . LYS A 1 383 ? 21.710 39.738 43.970 1.00 25.23 383 LYS A O 1
ATOM 2890 N N . ASP A 1 384 ? 20.605 40.885 42.459 1.00 19.41 384 ASP A N 1
ATOM 2891 C CA . ASP A 1 384 ? 20.882 39.944 41.401 1.00 17.53 384 ASP A CA 1
ATOM 2892 C C . ASP A 1 384 ? 22.077 40.416 40.587 1.00 17.24 384 ASP A C 1
ATOM 2893 O O . ASP A 1 384 ? 21.951 41.364 39.781 1.00 16.02 384 ASP A O 1
ATOM 2898 N N . LEU A 1 385 ? 23.223 39.770 40.779 1.00 15.73 385 LEU A N 1
ATOM 2899 C CA . LEU A 1 385 ? 24.429 40.284 40.191 1.00 16.82 385 LEU A CA 1
ATOM 2900 C C . LEU A 1 385 ? 24.464 40.220 38.678 1.00 15.26 385 LEU A C 1
ATOM 2901 O O . LEU A 1 385 ? 25.199 40.978 38.087 1.00 14.24 385 LEU A O 1
ATOM 2906 N N . LYS A 1 386 ? 23.726 39.296 38.051 1.00 14.68 386 LYS A N 1
ATOM 2907 C CA . LYS A 1 386 ? 23.596 39.312 36.590 1.00 13.82 386 LYS A CA 1
ATOM 2908 C C . LYS A 1 386 ? 22.847 40.524 36.104 1.00 14.36 386 LYS A C 1
ATOM 2909 O O . LYS A 1 386 ? 23.197 41.081 35.063 1.00 12.65 386 LYS A O 1
ATOM 2915 N N . VAL A 1 387 ? 21.815 40.919 36.821 1.00 13.44 387 VAL A N 1
ATOM 2916 C CA . VAL A 1 387 ? 21.039 42.112 36.436 1.00 15.23 387 VAL A CA 1
ATOM 2917 C C . VAL A 1 387 ? 21.855 43.352 36.719 1.00 14.32 387 VAL A C 1
ATOM 2918 O O . VAL A 1 387 ? 21.939 44.241 35.860 1.00 14.57 387 VAL A O 1
ATOM 2922 N N . MET A 1 388 ? 22.568 43.343 37.830 1.00 13.62 388 MET A N 1
ATOM 2923 C CA . MET A 1 388 ? 23.520 44.455 38.143 1.00 13.42 388 MET A CA 1
ATOM 2924 C C . MET A 1 388 ? 24.547 44.639 37.022 1.00 14.17 388 MET A C 1
ATOM 2925 O O . MET A 1 388 ? 24.778 45.749 36.516 1.00 13.68 388 MET A O 1
ATOM 2930 N N . ARG A 1 389 ? 25.126 43.535 36.572 1.00 12.64 389 ARG A N 1
ATOM 2931 C CA . ARG A 1 389 ? 26.052 43.525 35.468 1.00 12.80 389 ARG A CA 1
ATOM 2932 C C . ARG A 1 389 ? 25.428 44.079 34.186 1.00 13.48 389 ARG A C 1
ATOM 2933 O O . ARG A 1 389 ? 26.085 44.853 33.521 1.00 12.67 389 ARG A O 1
ATOM 2941 N N . GLU A 1 390 ? 24.212 43.663 33.805 1.00 13.58 390 GLU A N 1
ATOM 2942 C CA . GLU A 1 390 ? 23.642 44.202 32.586 1.00 15.35 390 GLU A CA 1
ATOM 2943 C C . GLU A 1 390 ? 23.468 45.700 32.663 1.00 15.37 390 GLU A C 1
ATOM 2944 O O . GLU A 1 390 ? 23.671 46.390 31.676 1.00 15.17 390 GLU A O 1
ATOM 2950 N N . ILE A 1 391 ? 23.040 46.183 33.814 1.00 14.34 391 ILE A N 1
ATOM 2951 C CA . ILE A 1 391 ? 22.848 47.585 33.997 1.00 16.42 391 ILE A CA 1
ATOM 2952 C C . ILE A 1 391 ? 24.190 48.361 33.885 1.00 14.67 391 ILE A C 1
ATOM 2953 O O . ILE A 1 391 ? 24.242 49.386 33.243 1.00 15.69 391 ILE A O 1
ATOM 2958 N N . LEU A 1 392 ? 25.245 47.874 34.509 1.00 13.17 392 LEU A N 1
ATOM 2959 C CA . LEU A 1 392 ? 26.538 48.562 34.476 1.00 13.12 392 LEU A CA 1
ATOM 2960 C C . LEU A 1 392 ? 27.199 48.468 33.101 1.00 14.94 392 LEU A C 1
ATOM 2961 O O . LEU A 1 392 ? 27.898 49.402 32.649 1.00 12.70 392 LEU A O 1
ATOM 2966 N N . LEU A 1 393 ? 26.934 47.375 32.407 1.00 14.86 393 LEU A N 1
ATOM 2967 C CA . LEU A 1 393 ? 27.376 47.271 31.021 1.00 16.86 393 LEU A CA 1
ATOM 2968 C C . LEU A 1 393 ? 26.711 48.248 30.074 1.00 18.52 393 LEU A C 1
ATOM 2969 O O . LEU A 1 393 ? 27.286 48.532 29.020 1.00 17.56 393 LEU A O 1
ATOM 2974 N N . ASP A 1 394 ? 25.516 48.729 30.414 1.00 20.53 394 ASP A N 1
ATOM 2975 C CA . ASP A 1 394 ? 24.813 49.730 29.596 1.00 24.12 394 ASP A CA 1
ATOM 2976 C C . ASP A 1 394 ? 25.615 50.963 29.305 1.00 20.14 394 ASP A C 1
ATOM 2977 O O . ASP A 1 394 ? 25.417 51.579 28.259 1.00 17.01 394 ASP A O 1
ATOM 2982 N N . PHE A 1 395 ? 26.485 51.359 30.243 1.00 16.67 395 PHE A N 1
ATOM 2983 C CA . PHE A 1 395 ? 27.337 52.526 30.023 1.00 16.89 395 PHE A CA 1
ATOM 2984 C C . PHE A 1 395 ? 28.241 52.415 28.782 1.00 16.65 395 PHE A C 1
ATOM 2985 O O . PHE A 1 395 ? 28.744 53.471 28.263 1.00 17.57 395 PHE A O 1
ATOM 2993 N N . GLU A 1 396 ? 28.464 51.195 28.275 1.00 15.62 396 GLU A N 1
ATOM 2994 C CA . GLU A 1 396 ? 29.219 51.015 27.010 1.00 17.20 396 GLU A CA 1
ATOM 2995 C C . GLU A 1 396 ? 28.556 51.747 25.813 1.00 15.37 396 GLU A C 1
ATOM 2996 O O . GLU A 1 396 ? 29.213 52.076 24.827 1.00 14.69 396 GLU A O 1
ATOM 3002 N N . LYS A 1 397 ? 27.279 52.042 25.926 1.00 13.93 397 LYS A N 1
ATOM 3003 C CA . LYS A 1 397 ? 26.591 52.786 24.912 1.00 15.26 397 LYS A CA 1
ATOM 3004 C C . LYS A 1 397 ? 27.094 54.224 24.770 1.00 15.09 397 LYS A C 1
ATOM 3005 O O . LYS A 1 397 ? 26.840 54.877 23.763 1.00 14.66 397 LYS A O 1
ATOM 3011 N N . LEU A 1 398 ? 27.844 54.713 25.743 1.00 14.40 398 LEU A N 1
ATOM 3012 C CA . LEU A 1 398 ? 28.587 55.960 25.559 1.00 15.62 398 LEU A CA 1
ATOM 3013 C C . LEU A 1 398 ? 29.479 55.939 24.336 1.00 17.12 398 LEU A C 1
ATOM 3014 O O . LEU A 1 398 ? 29.768 56.988 23.784 1.00 18.60 398 LEU A O 1
ATOM 3019 N N . ASN A 1 399 ? 29.927 54.755 23.941 1.00 18.75 399 ASN A N 1
ATOM 3020 C CA . ASN A 1 399 ? 30.835 54.581 22.784 1.00 23.31 399 ASN A CA 1
ATOM 3021 C C . ASN A 1 399 ? 30.118 54.723 21.442 1.00 24.02 399 ASN A C 1
ATOM 3022 O O . ASN A 1 399 ? 30.798 54.965 20.496 1.00 28.30 399 ASN A O 1
ATOM 3027 N N . GLY A 1 400 ? 28.850 54.531 21.395 1.00 23.91 400 GLY A N 1
ATOM 3028 C CA . GLY A 1 400 ? 28.175 54.573 20.109 1.00 29.89 400 GLY A CA 1
ATOM 3029 C C . GLY A 1 400 ? 28.529 53.366 19.255 1.00 37.18 400 GLY A C 1
ATOM 3030 O O . GLY A 1 400 ? 28.737 52.256 19.750 1.00 41.19 400 GLY A O 1
ATOM 3031 N N . ARG A 1 401 ? 28.599 53.591 17.942 1.00 37.97 401 ARG A N 1
ATOM 3032 C CA . ARG A 1 401 ? 28.947 52.536 17.000 1.00 47.83 401 ARG A CA 1
ATOM 3033 C C . ARG A 1 401 ? 30.407 52.577 16.569 1.00 55.47 401 ARG A C 1
ATOM 3034 O O . ARG A 1 401 ? 30.852 51.670 15.857 1.00 53.40 401 ARG A O 1
ATOM 3042 N N . ARG A 1 402 ? 31.156 53.595 16.981 1.00 55.01 402 ARG A N 1
ATOM 3043 C CA . ARG A 1 402 ? 32.566 53.716 16.632 1.00 57.88 402 ARG A CA 1
ATOM 3044 C C . ARG A 1 402 ? 33.388 52.618 17.294 1.00 57.50 402 ARG A C 1
ATOM 3045 O O . ARG A 1 402 ? 32.934 51.975 18.241 1.00 50.18 402 ARG A O 1
ATOM 3053 N N . MET B 1 9 ? 15.753 131.480 4.895 1.00 56.29 9 MET B N 1
ATOM 3054 C CA . MET B 1 9 ? 15.201 130.704 6.045 1.00 51.09 9 MET B CA 1
ATOM 3055 C C . MET B 1 9 ? 16.219 129.684 6.500 1.00 49.58 9 MET B C 1
ATOM 3056 O O . MET B 1 9 ? 16.985 129.166 5.666 1.00 46.69 9 MET B O 1
ATOM 3061 N N . GLU B 1 10 ? 16.184 129.331 7.789 1.00 46.01 10 GLU B N 1
ATOM 3062 C CA . GLU B 1 10 ? 17.050 128.268 8.280 1.00 39.68 10 GLU B CA 1
ATOM 3063 C C . GLU B 1 10 ? 16.616 126.936 7.643 1.00 34.35 10 GLU B C 1
ATOM 3064 O O . GLU B 1 10 ? 15.478 126.496 7.801 1.00 31.42 10 GLU B O 1
ATOM 3070 N N . THR B 1 11 ? 17.538 126.313 6.934 1.00 28.38 11 THR B N 1
ATOM 3071 C CA . THR B 1 11 ? 17.245 125.089 6.235 1.00 30.34 11 THR B CA 1
ATOM 3072 C C . THR B 1 11 ? 18.149 123.983 6.765 1.00 30.76 11 THR B C 1
ATOM 3073 O O . THR B 1 11 ? 19.352 124.134 6.739 1.00 27.93 11 THR B O 1
ATOM 3077 N N . ILE B 1 12 ? 17.535 122.895 7.254 1.00 28.73 12 ILE B N 1
ATOM 3078 C CA . ILE B 1 12 ? 18.239 121.717 7.738 1.00 28.26 12 ILE B CA 1
ATOM 3079 C C . ILE B 1 12 ? 18.236 120.608 6.681 1.00 27.76 12 ILE B C 1
ATOM 3080 O O . ILE B 1 12 ? 17.172 120.039 6.380 1.00 25.65 12 ILE B O 1
ATOM 3085 N N . GLU B 1 13 ? 19.415 120.341 6.091 1.00 28.80 13 GLU B N 1
ATOM 3086 C CA . GLU B 1 13 ? 19.546 119.303 5.057 1.00 33.33 13 GLU B CA 1
ATOM 3087 C C . GLU B 1 13 ? 19.711 117.990 5.795 1.00 31.15 13 GLU B C 1
ATOM 3088 O O . GLU B 1 13 ? 20.814 117.467 5.920 1.00 36.22 13 GLU B O 1
ATOM 3094 N N . GLY B 1 14 ? 18.609 117.514 6.362 1.00 28.80 14 GLY B N 1
ATOM 3095 C CA . GLY B 1 14 ? 18.638 116.420 7.325 1.00 26.67 14 GLY B CA 1
ATOM 3096 C C . GLY B 1 14 ? 17.299 116.410 8.072 1.00 25.94 14 GLY B C 1
ATOM 3097 O O . GLY B 1 14 ? 16.237 116.674 7.486 1.00 24.33 14 GLY B O 1
ATOM 3098 N N . VAL B 1 15 ? 17.352 116.097 9.363 1.00 22.95 15 VAL B N 1
ATOM 3099 C CA . VAL B 1 15 ? 16.160 115.725 10.111 1.00 19.91 15 VAL B CA 1
ATOM 3100 C C . VAL B 1 15 ? 15.959 116.640 11.303 1.00 19.33 15 VAL B C 1
ATOM 3101 O O . VAL B 1 15 ? 16.905 116.926 12.059 1.00 18.49 15 VAL B O 1
ATOM 3105 N N . VAL B 1 16 ? 14.755 117.137 11.451 1.00 17.49 16 VAL B N 1
ATOM 3106 C CA . VAL B 1 16 ? 14.416 117.788 12.677 1.00 19.53 16 VAL B CA 1
ATOM 3107 C C . VAL B 1 16 ? 13.623 116.734 13.466 1.00 19.46 16 VAL B C 1
ATOM 3108 O O . VAL B 1 16 ? 12.620 116.165 12.997 1.00 17.24 16 VAL B O 1
ATOM 3112 N N . VAL B 1 17 ? 14.090 116.472 14.675 1.00 18.52 17 VAL B N 1
ATOM 3113 C CA . VAL B 1 17 ? 13.340 115.618 15.625 1.00 18.93 17 VAL B CA 1
ATOM 3114 C C . VAL B 1 17 ? 12.528 116.496 16.557 1.00 18.58 17 VAL B C 1
ATOM 3115 O O . VAL B 1 17 ? 13.081 117.393 17.262 1.00 18.77 17 VAL B O 1
ATOM 3119 N N . VAL B 1 18 ? 11.246 116.248 16.650 1.00 17.94 18 VAL B N 1
ATOM 3120 C CA . VAL B 1 18 ? 10.448 116.959 17.607 1.00 16.90 18 VAL B CA 1
ATOM 3121 C C . VAL B 1 18 ? 10.125 116.059 18.836 1.00 20.01 18 VAL B C 1
ATOM 3122 O O . VAL B 1 18 ? 9.444 115.014 18.715 1.00 19.52 18 VAL B O 1
ATOM 3126 N N . GLY B 1 19 ? 10.611 116.489 20.000 1.00 18.64 19 GLY B N 1
ATOM 3127 C CA . GLY B 1 19 ? 10.396 115.801 21.332 1.00 20.03 19 GLY B CA 1
ATOM 3128 C C . GLY B 1 19 ? 11.754 115.324 21.793 1.00 19.44 19 GLY B C 1
ATOM 3129 O O . GLY B 1 19 ? 12.459 114.678 21.031 1.00 20.63 19 GLY B O 1
ATOM 3130 N N . GLY B 1 20 ? 12.158 115.704 22.997 1.00 19.22 20 GLY B N 1
ATOM 3131 C CA . GLY B 1 20 ? 13.443 115.273 23.540 1.00 20.30 20 GLY B CA 1
ATOM 3132 C C . GLY B 1 20 ? 13.348 114.258 24.659 1.00 21.34 20 GLY B C 1
ATOM 3133 O O . GLY B 1 20 ? 14.186 114.266 25.563 1.00 21.37 20 GLY B O 1
ATOM 3134 N N . GLY B 1 21 ? 12.360 113.356 24.573 1.00 19.88 21 GLY B N 1
ATOM 3135 C CA . GLY B 1 21 ? 12.306 112.174 25.423 1.00 20.35 21 GLY B CA 1
ATOM 3136 C C . GLY B 1 21 ? 13.190 111.088 24.857 1.00 19.69 21 GLY B C 1
ATOM 3137 O O . GLY B 1 21 ? 13.823 111.293 23.822 1.00 19.53 21 GLY B O 1
ATOM 3138 N N . PRO B 1 22 ? 13.299 109.942 25.563 1.00 17.86 22 PRO B N 1
ATOM 3139 C CA . PRO B 1 22 ? 14.257 108.973 25.060 1.00 17.23 22 PRO B CA 1
ATOM 3140 C C . PRO B 1 22 ? 14.014 108.607 23.601 1.00 15.48 22 PRO B C 1
ATOM 3141 O O . PRO B 1 22 ? 14.982 108.327 22.888 1.00 17.51 22 PRO B O 1
ATOM 3145 N N . VAL B 1 23 ? 12.768 108.608 23.156 1.00 13.97 23 VAL B N 1
ATOM 3146 C CA . VAL B 1 23 ? 12.481 108.142 21.795 1.00 14.64 23 VAL B CA 1
ATOM 3147 C C . VAL B 1 23 ? 13.054 109.109 20.753 1.00 14.23 23 VAL B C 1
ATOM 3148 O O . VAL B 1 23 ? 13.731 108.697 19.797 1.00 14.16 23 VAL B O 1
ATOM 3152 N N . GLY B 1 24 ? 12.850 110.374 21.008 1.00 13.71 24 GLY B N 1
ATOM 3153 C CA . GLY B 1 24 ? 13.447 111.432 20.191 1.00 15.68 24 GLY B CA 1
ATOM 3154 C C . GLY B 1 24 ? 14.954 111.474 20.261 1.00 15.70 24 GLY B C 1
ATOM 3155 O O . GLY B 1 24 ? 15.624 111.593 19.212 1.00 15.46 24 GLY B O 1
ATOM 3156 N N . LEU B 1 25 ? 15.513 111.293 21.435 1.00 14.94 25 LEU B N 1
ATOM 3157 C CA . LEU B 1 25 ? 16.985 111.317 21.577 1.00 14.94 25 LEU B CA 1
ATOM 3158 C C . LEU B 1 25 ? 17.654 110.126 20.928 1.00 13.61 25 LEU B C 1
ATOM 3159 O O . LEU B 1 25 ? 18.691 110.273 20.327 1.00 13.19 25 LEU B O 1
ATOM 3164 N N . LEU B 1 26 ? 17.041 108.958 21.034 1.00 14.14 26 LEU B N 1
ATOM 3165 C CA . LEU B 1 26 ? 17.531 107.766 20.360 1.00 14.77 26 LEU B CA 1
ATOM 3166 C C . LEU B 1 26 ? 17.528 107.903 18.830 1.00 15.09 26 LEU B C 1
ATOM 3167 O O . LEU B 1 26 ? 18.491 107.517 18.159 1.00 16.16 26 LEU B O 1
ATOM 3172 N N . THR B 1 27 ? 16.434 108.433 18.296 1.00 16.22 27 THR B N 1
ATOM 3173 C CA . THR B 1 27 ? 16.311 108.617 16.897 1.00 16.73 27 THR B CA 1
ATOM 3174 C C . THR B 1 27 ? 17.457 109.545 16.467 1.00 18.63 27 THR B C 1
ATOM 3175 O O . THR B 1 27 ? 18.158 109.299 15.476 1.00 18.30 27 THR B O 1
ATOM 3179 N N . ALA B 1 28 ? 17.624 110.647 17.183 1.00 17.17 28 ALA B N 1
ATOM 3180 C CA . ALA B 1 28 ? 18.701 111.574 16.865 1.00 17.31 28 ALA B CA 1
ATOM 3181 C C . ALA B 1 28 ? 20.106 110.982 16.959 1.00 17.05 28 ALA B C 1
ATOM 3182 O O . ALA B 1 28 ? 20.973 111.291 16.144 1.00 15.89 28 ALA B O 1
ATOM 3184 N N . LEU B 1 29 ? 20.342 110.141 17.962 1.00 15.94 29 LEU B N 1
ATOM 3185 C CA . LEU B 1 29 ? 21.616 109.482 18.145 1.00 16.32 29 LEU B CA 1
ATOM 3186 C C . LEU B 1 29 ? 21.966 108.574 16.981 1.00 19.35 29 LEU B C 1
ATOM 3187 O O . LEU B 1 29 ? 23.084 108.644 16.464 1.00 20.26 29 LEU B O 1
ATOM 3192 N N . LYS B 1 30 ? 21.049 107.688 16.591 1.00 18.29 30 LYS B N 1
ATOM 3193 C CA . LYS B 1 30 ? 21.380 106.779 15.531 1.00 21.19 30 LYS B CA 1
ATOM 3194 C C . LYS B 1 30 ? 21.505 107.550 14.199 1.00 18.69 30 LYS B C 1
ATOM 3195 O O . LYS B 1 30 ? 22.463 107.301 13.438 1.00 18.60 30 LYS B O 1
ATOM 3201 N N . LEU B 1 31 ? 20.627 108.533 13.968 1.00 17.13 31 LEU B N 1
ATOM 3202 C CA . LEU B 1 31 ? 20.820 109.445 12.812 1.00 17.99 31 LEU B CA 1
ATOM 3203 C C . LEU B 1 31 ? 22.196 110.106 12.842 1.00 19.36 31 LEU B C 1
ATOM 3204 O O . LEU B 1 31 ? 22.933 110.108 11.846 1.00 21.01 31 LEU B O 1
ATOM 3209 N N . GLY B 1 32 ? 22.523 110.689 13.992 1.00 19.80 32 GLY B N 1
ATOM 3210 C CA . GLY B 1 32 ? 23.707 111.515 14.167 1.00 19.66 32 GLY B CA 1
ATOM 3211 C C . GLY B 1 32 ? 24.953 110.690 13.899 1.00 23.06 32 GLY B C 1
ATOM 3212 O O . GLY B 1 32 ? 25.908 111.146 13.207 1.00 20.07 32 GLY B O 1
ATOM 3213 N N . LYS B 1 33 ? 24.975 109.478 14.434 1.00 21.47 33 LYS B N 1
ATOM 3214 C CA . LYS B 1 33 ? 26.161 108.666 14.273 1.00 24.40 33 LYS B CA 1
ATOM 3215 C C . LYS B 1 33 ? 26.428 108.216 12.851 1.00 24.19 33 LYS B C 1
ATOM 3216 O O . LYS B 1 33 ? 27.561 107.907 12.498 1.00 23.23 33 LYS B O 1
ATOM 3222 N N . ALA B 1 34 ? 25.378 108.138 12.065 1.00 21.30 34 ALA B N 1
ATOM 3223 C CA . ALA B 1 34 ? 25.509 107.845 10.668 1.00 23.74 34 ALA B CA 1
ATOM 3224 C C . ALA B 1 34 ? 25.897 109.077 9.825 1.00 26.86 34 ALA B C 1
ATOM 3225 O O . ALA B 1 34 ? 25.994 108.976 8.623 1.00 29.66 34 ALA B O 1
ATOM 3227 N N . GLY B 1 35 ? 26.060 110.241 10.430 1.00 24.45 35 GLY B N 1
ATOM 3228 C CA . GLY B 1 35 ? 26.413 111.426 9.705 1.00 22.74 35 GLY B CA 1
ATOM 3229 C C . GLY B 1 35 ? 25.260 112.300 9.324 1.00 23.48 35 GLY B C 1
ATOM 3230 O O . GLY B 1 35 ? 25.471 113.320 8.728 1.00 24.71 35 GLY B O 1
ATOM 3231 N N . VAL B 1 36 ? 24.030 111.942 9.631 1.00 21.92 36 VAL B N 1
ATOM 3232 C CA . VAL B 1 36 ? 22.949 112.793 9.245 1.00 22.31 36 VAL B CA 1
ATOM 3233 C C . VAL B 1 36 ? 22.927 114.015 10.142 1.00 23.80 36 VAL B C 1
ATOM 3234 O O . VAL B 1 36 ? 23.202 113.931 11.340 1.00 21.19 36 VAL B O 1
ATOM 3238 N N . ARG B 1 37 ? 22.586 115.172 9.577 1.00 24.14 37 ARG B N 1
ATOM 3239 C CA . ARG B 1 37 ? 22.462 116.379 10.406 1.00 24.09 37 ARG B CA 1
ATOM 3240 C C . ARG B 1 37 ? 21.142 116.360 11.131 1.00 20.25 37 ARG B C 1
ATOM 3241 O O . ARG B 1 37 ? 20.128 116.158 10.514 1.00 17.86 37 ARG B O 1
ATOM 3249 N N . VAL B 1 38 ? 21.169 116.591 12.439 1.00 19.24 38 VAL B N 1
ATOM 3250 C CA . VAL B 1 38 ? 19.949 116.556 13.220 1.00 18.85 38 VAL B CA 1
ATOM 3251 C C . VAL B 1 38 ? 19.807 117.770 14.112 1.00 17.55 38 VAL B C 1
ATOM 3252 O O . VAL B 1 38 ? 20.770 118.192 14.759 1.00 15.87 38 VAL B O 1
ATOM 3256 N N . VAL B 1 39 ? 18.586 118.280 14.175 1.00 17.91 39 VAL B N 1
ATOM 3257 C CA . VAL B 1 39 ? 18.231 119.311 15.163 1.00 20.83 39 VAL B CA 1
ATOM 3258 C C . VAL B 1 39 ? 17.026 118.790 15.946 1.00 19.78 39 VAL B C 1
ATOM 3259 O O . VAL B 1 39 ? 16.020 118.426 15.365 1.00 18.90 39 VAL B O 1
ATOM 3263 N N . VAL B 1 40 ? 17.170 118.711 17.255 1.00 19.18 40 VAL B N 1
ATOM 3264 C CA . VAL B 1 40 ? 16.117 118.274 18.149 1.00 19.34 40 VAL B CA 1
ATOM 3265 C C . VAL B 1 40 ? 15.445 119.488 18.726 1.00 18.28 40 VAL B C 1
ATOM 3266 O O . VAL B 1 40 ? 16.118 120.324 19.356 1.00 21.86 40 VAL B O 1
ATOM 3270 N N . LEU B 1 41 ? 14.155 119.614 18.540 1.00 18.83 41 LEU B N 1
ATOM 3271 C CA . LEU B 1 41 ? 13.380 120.648 19.209 1.00 21.61 41 LEU B CA 1
ATOM 3272 C C . LEU B 1 41 ? 12.632 120.007 20.363 1.00 27.19 41 LEU B C 1
ATOM 3273 O O . LEU B 1 41 ? 11.915 119.041 20.149 1.00 23.20 41 LEU B O 1
ATOM 3278 N N . GLU B 1 42 ? 12.910 120.459 21.596 1.00 34.38 42 GLU B N 1
ATOM 3279 C CA . GLU B 1 42 ? 12.143 120.002 22.781 1.00 35.81 42 GLU B CA 1
ATOM 3280 C C . GLU B 1 42 ? 11.516 121.143 23.516 1.00 39.13 42 GLU B C 1
ATOM 3281 O O . GLU B 1 42 ? 12.185 122.184 23.800 1.00 38.14 42 GLU B O 1
ATOM 3287 N N . SER B 1 43 ? 10.230 120.941 23.774 1.00 41.47 43 SER B N 1
ATOM 3288 C CA . SER B 1 43 ? 9.398 121.804 24.600 1.00 57.61 43 SER B CA 1
ATOM 3289 C C . SER B 1 43 ? 10.159 122.201 25.865 1.00 63.91 43 SER B C 1
ATOM 3290 O O . SER B 1 43 ? 10.579 123.362 26.003 1.00 56.46 43 SER B O 1
ATOM 3293 N N . GLU B 1 44 ? 10.367 121.203 26.736 1.00 67.02 44 GLU B N 1
ATOM 3294 C CA . GLU B 1 44 ? 10.824 121.403 28.126 1.00 69.66 44 GLU B CA 1
ATOM 3295 C C . GLU B 1 44 ? 12.366 121.651 28.181 1.00 67.60 44 GLU B C 1
ATOM 3296 O O . GLU B 1 44 ? 13.134 121.220 27.268 1.00 58.42 44 GLU B O 1
ATOM 3302 N N . SER B 1 45 ? 12.779 122.354 29.256 1.00 63.39 45 SER B N 1
ATOM 3303 C CA . SER B 1 45 ? 14.160 122.910 29.407 1.00 56.88 45 SER B CA 1
ATOM 3304 C C . SER B 1 45 ? 15.271 121.903 29.677 1.00 56.74 45 SER B C 1
ATOM 3305 O O . SER B 1 45 ? 16.428 122.304 29.638 1.00 53.32 45 SER B O 1
ATOM 3308 N N . GLY B 1 46 ? 14.940 120.616 29.906 1.00 58.14 46 GLY B N 1
ATOM 3309 C CA . GLY B 1 46 ? 15.952 119.579 30.161 1.00 56.59 46 GLY B CA 1
ATOM 3310 C C . GLY B 1 46 ? 15.447 118.151 30.049 1.00 61.04 46 GLY B C 1
ATOM 3311 O O . GLY B 1 46 ? 14.551 117.872 29.258 1.00 63.05 46 GLY B O 1
ATOM 3312 N N . ARG B 1 52 ? 7.761 107.355 33.473 1.00 44.40 52 ARG B N 1
ATOM 3313 C CA . ARG B 1 52 ? 6.881 106.769 32.407 1.00 51.24 52 ARG B CA 1
ATOM 3314 C C . ARG B 1 52 ? 7.501 105.460 31.891 1.00 46.45 52 ARG B C 1
ATOM 3315 O O . ARG B 1 52 ? 7.408 104.500 32.643 1.00 57.07 52 ARG B O 1
ATOM 3323 N N . ALA B 1 53 ? 8.039 105.374 30.669 1.00 44.76 53 ALA B N 1
ATOM 3324 C CA . ALA B 1 53 ? 8.675 104.083 30.293 1.00 42.36 53 ALA B CA 1
ATOM 3325 C C . ALA B 1 53 ? 9.901 103.901 31.189 1.00 37.74 53 ALA B C 1
ATOM 3326 O O . ALA B 1 53 ? 10.715 104.790 31.186 1.00 35.16 53 ALA B O 1
ATOM 3328 N N . VAL B 1 54 ? 9.979 102.809 31.958 1.00 32.20 54 VAL B N 1
ATOM 3329 C CA . VAL B 1 54 ? 11.099 102.609 32.927 1.00 25.87 54 VAL B CA 1
ATOM 3330 C C . VAL B 1 54 ? 11.695 101.180 32.850 1.00 19.77 54 VAL B C 1
ATOM 3331 O O . VAL B 1 54 ? 12.691 100.956 33.487 1.00 14.52 54 VAL B O 1
ATOM 3335 N N . ALA B 1 55 ? 11.088 100.261 32.086 1.00 17.30 55 ALA B N 1
ATOM 3336 C CA . ALA B 1 55 ? 11.548 98.852 32.032 1.00 17.27 55 ALA B CA 1
ATOM 3337 C C . ALA B 1 55 ? 12.001 98.416 30.639 1.00 17.03 55 ALA B C 1
ATOM 3338 O O . ALA B 1 55 ? 11.268 98.627 29.713 1.00 15.58 55 ALA B O 1
ATOM 3340 N N . TYR B 1 56 ? 13.141 97.744 30.562 1.00 16.45 56 TYR B N 1
ATOM 3341 C CA . TYR B 1 56 ? 13.692 97.294 29.287 1.00 16.94 56 TYR B CA 1
ATOM 3342 C C . TYR B 1 56 ? 13.843 95.772 29.287 1.00 16.31 56 TYR B C 1
ATOM 3343 O O . TYR B 1 56 ? 14.659 95.245 30.015 1.00 15.83 56 TYR B O 1
ATOM 3352 N N . MET B 1 57 ? 13.021 95.109 28.480 1.00 15.42 57 MET B N 1
ATOM 3353 C CA . MET B 1 57 ? 13.017 93.652 28.300 1.00 15.00 57 MET B CA 1
ATOM 3354 C C . MET B 1 57 ? 14.095 93.234 27.308 1.00 14.28 57 MET B C 1
ATOM 3355 O O . MET B 1 57 ? 14.703 94.081 26.651 1.00 14.42 57 MET B O 1
ATOM 3360 N N . PRO B 1 58 ? 14.343 91.917 27.167 1.00 13.45 58 PRO B N 1
ATOM 3361 C CA . PRO B 1 58 ? 15.512 91.540 26.384 1.00 14.15 58 PRO B CA 1
ATOM 3362 C C . PRO B 1 58 ? 15.613 92.085 24.952 1.00 13.46 58 PRO B C 1
ATOM 3363 O O . PRO B 1 58 ? 16.723 92.482 24.538 1.00 13.02 58 PRO B O 1
ATOM 3367 N N . PRO B 1 59 ? 14.519 92.101 24.200 1.00 14.11 59 PRO B N 1
ATOM 3368 C CA . PRO B 1 59 ? 14.692 92.656 22.822 1.00 15.23 59 PRO B CA 1
ATOM 3369 C C . PRO B 1 59 ? 15.078 94.144 22.794 1.00 14.35 59 PRO B C 1
ATOM 3370 O O . PRO B 1 59 ? 15.739 94.636 21.864 1.00 14.10 59 PRO B O 1
ATOM 3374 N N . THR B 1 60 ? 14.597 94.877 23.774 1.00 14.01 60 THR B N 1
ATOM 3375 C CA . THR B 1 60 ? 14.883 96.293 23.870 1.00 13.83 60 THR B CA 1
ATOM 3376 C C . THR B 1 60 ? 16.334 96.508 24.349 1.00 13.93 60 THR B C 1
ATOM 3377 O O . THR B 1 60 ? 17.021 97.412 23.880 1.00 15.04 60 THR B O 1
ATOM 3381 N N . ALA B 1 61 ? 16.808 95.652 25.249 1.00 14.18 61 ALA B N 1
ATOM 3382 C CA . ALA B 1 61 ? 18.189 95.692 25.637 1.00 14.50 61 ALA B CA 1
ATOM 3383 C C . ALA B 1 61 ? 19.070 95.423 24.427 1.00 14.54 61 ALA B C 1
ATOM 3384 O O . ALA B 1 61 ? 20.142 95.997 24.290 1.00 13.82 61 ALA B O 1
ATOM 3386 N N . ALA B 1 62 ? 18.658 94.471 23.606 1.00 13.99 62 ALA B N 1
ATOM 3387 C CA . ALA B 1 62 ? 19.428 94.173 22.393 1.00 15.74 62 ALA B CA 1
ATOM 3388 C C . ALA B 1 62 ? 19.513 95.424 21.526 1.00 15.35 62 ALA B C 1
ATOM 3389 O O . ALA B 1 62 ? 20.600 95.745 21.025 1.00 17.74 62 ALA B O 1
ATOM 3391 N N . ALA B 1 63 ? 18.383 96.106 21.341 1.00 14.49 63 ALA B N 1
ATOM 3392 C CA . ALA B 1 63 ? 18.360 97.411 20.625 1.00 15.52 63 ALA B CA 1
ATOM 3393 C C . ALA B 1 63 ? 19.274 98.465 21.274 1.00 15.95 63 ALA B C 1
ATOM 3394 O O . ALA B 1 63 ? 20.082 99.114 20.586 1.00 15.76 63 ALA B O 1
ATOM 3396 N N . LEU B 1 64 ? 19.202 98.599 22.593 1.00 15.57 64 LEU B N 1
ATOM 3397 C CA . LEU B 1 64 ? 20.103 99.555 23.268 1.00 16.25 64 LEU B CA 1
ATOM 3398 C C . LEU B 1 64 ? 21.580 99.206 22.981 1.00 16.14 64 LEU B C 1
ATOM 3399 O O . LEU B 1 64 ? 22.448 100.117 22.905 1.00 15.71 64 LEU B O 1
ATOM 3404 N N . ASP B 1 65 ? 21.884 97.914 22.904 1.00 16.27 65 ASP B N 1
ATOM 3405 C CA . ASP B 1 65 ? 23.256 97.495 22.624 1.00 18.08 65 ASP B CA 1
ATOM 3406 C C . ASP B 1 65 ? 23.661 97.929 21.197 1.00 19.21 65 ASP B C 1
ATOM 3407 O O . ASP B 1 65 ? 24.734 98.474 20.999 1.00 19.53 65 ASP B O 1
ATOM 3412 N N . ARG B 1 66 ? 22.765 97.771 20.225 1.00 19.30 66 ARG B N 1
ATOM 3413 C CA . ARG B 1 66 ? 23.044 98.269 18.860 1.00 18.90 66 ARG B CA 1
ATOM 3414 C C . ARG B 1 66 ? 23.211 99.765 18.817 1.00 19.94 66 ARG B C 1
ATOM 3415 O O . ARG B 1 66 ? 24.033 100.245 18.060 1.00 21.13 66 ARG B O 1
ATOM 3423 N N . PHE B 1 67 ? 22.511 100.515 19.648 1.00 18.58 67 PHE B N 1
ATOM 3424 C CA . PHE B 1 67 ? 22.740 101.977 19.715 1.00 18.14 67 PHE B CA 1
ATOM 3425 C C . PHE B 1 67 ? 24.078 102.358 20.371 1.00 18.09 67 PHE B C 1
ATOM 3426 O O . PHE B 1 67 ? 24.416 103.555 20.382 1.00 19.26 67 PHE B O 1
ATOM 3434 N N . GLY B 1 68 ? 24.752 101.405 21.019 1.00 17.44 68 GLY B N 1
ATOM 3435 C CA . GLY B 1 68 ? 26.012 101.660 21.743 1.00 19.75 68 GLY B CA 1
ATOM 3436 C C . GLY B 1 68 ? 25.809 102.207 23.157 1.00 20.88 68 GLY B C 1
ATOM 3437 O O . GLY B 1 68 ? 26.736 102.716 23.772 1.00 20.25 68 GLY B O 1
ATOM 3438 N N . LEU B 1 69 ? 24.606 102.021 23.684 1.00 19.23 69 LEU B N 1
ATOM 3439 C CA . LEU B 1 69 ? 24.198 102.624 24.941 1.00 21.48 69 LEU B CA 1
ATOM 3440 C C . LEU B 1 69 ? 24.121 101.656 26.126 1.00 20.31 69 LEU B C 1
ATOM 3441 O O . LEU B 1 69 ? 23.995 102.092 27.268 1.00 19.65 69 LEU B O 1
ATOM 3446 N N . LEU B 1 70 ? 24.158 100.358 25.875 1.00 20.40 70 LEU B N 1
ATOM 3447 C CA . LEU B 1 70 ? 23.793 99.399 26.904 1.00 20.61 70 LEU B CA 1
ATOM 3448 C C . LEU B 1 70 ? 24.770 99.385 28.064 1.00 20.05 70 LEU B C 1
ATOM 3449 O O . LEU B 1 70 ? 24.315 99.336 29.212 1.00 18.19 70 LEU B O 1
ATOM 3454 N N . ASP B 1 71 ? 26.076 99.415 27.797 1.00 17.71 71 ASP B N 1
ATOM 3455 C CA . ASP B 1 71 ? 27.062 99.426 28.838 1.00 20.18 71 ASP B CA 1
ATOM 3456 C C . ASP B 1 71 ? 26.787 100.576 29.808 1.00 19.82 71 ASP B C 1
ATOM 3457 O O . ASP B 1 71 ? 26.797 100.373 31.024 1.00 19.23 71 ASP B O 1
ATOM 3462 N N . ASP B 1 72 ? 26.488 101.754 29.279 1.00 18.25 72 ASP B N 1
ATOM 3463 C CA . ASP B 1 72 ? 26.321 102.876 30.171 1.00 18.93 72 ASP B CA 1
ATOM 3464 C C . ASP B 1 72 ? 25.011 102.707 30.913 1.00 18.56 72 ASP B C 1
ATOM 3465 O O . ASP B 1 72 ? 24.938 103.079 32.082 1.00 17.59 72 ASP B O 1
ATOM 3470 N N . ILE B 1 73 ? 23.967 102.259 30.209 1.00 15.22 73 ILE B N 1
ATOM 3471 C CA . ILE B 1 73 ? 22.673 102.037 30.895 1.00 17.08 73 ILE B CA 1
ATOM 3472 C C . ILE B 1 73 ? 22.791 100.992 32.044 1.00 16.73 73 ILE B C 1
ATOM 3473 O O . ILE B 1 73 ? 22.307 101.229 33.164 1.00 15.91 73 ILE B O 1
ATOM 3478 N N . ARG B 1 74 ? 23.498 99.891 31.738 1.00 15.05 74 ARG B N 1
ATOM 3479 C CA . ARG B 1 74 ? 23.638 98.813 32.716 1.00 17.77 74 ARG B CA 1
ATOM 3480 C C . ARG B 1 74 ? 24.374 99.274 33.966 1.00 17.87 74 ARG B C 1
ATOM 3481 O O . ARG B 1 74 ? 24.164 98.714 35.049 1.00 18.51 74 ARG B O 1
ATOM 3489 N N . LYS B 1 75 ? 25.304 100.265 33.830 1.00 20.63 75 LYS B N 1
ATOM 3490 C CA . LYS B 1 75 ? 25.992 100.824 35.002 1.00 22.72 75 LYS B CA 1
ATOM 3491 C C . LYS B 1 75 ? 25.035 101.438 35.998 1.00 20.45 75 LYS B C 1
ATOM 3492 O O . LYS B 1 75 ? 25.326 101.467 37.174 1.00 20.43 75 LYS B O 1
ATOM 3498 N N . ARG B 1 76 ? 23.948 101.969 35.512 1.00 17.96 76 ARG B N 1
ATOM 3499 C CA . ARG B 1 76 ? 23.033 102.709 36.302 1.00 18.83 76 ARG B CA 1
ATOM 3500 C C . ARG B 1 76 ? 21.749 101.936 36.643 1.00 17.62 76 ARG B C 1
ATOM 3501 O O . ARG B 1 76 ? 21.140 102.144 37.638 1.00 19.04 76 ARG B O 1
ATOM 3509 N N . ALA B 1 77 ? 21.377 101.033 35.773 1.00 15.67 77 ALA B N 1
ATOM 3510 C CA . ALA B 1 77 ? 20.107 100.340 35.922 1.00 15.60 77 ALA B CA 1
ATOM 3511 C C . ALA B 1 77 ? 20.065 99.351 37.089 1.00 13.65 77 ALA B C 1
ATOM 3512 O O . ALA B 1 77 ? 21.075 98.783 37.502 1.00 12.95 77 ALA B O 1
ATOM 3514 N N . VAL B 1 78 ? 18.852 99.099 37.553 1.00 12.74 78 VAL B N 1
ATOM 3515 C CA . VAL B 1 78 ? 18.581 98.015 38.457 1.00 13.24 78 VAL B CA 1
ATOM 3516 C C . VAL B 1 78 ? 18.417 96.742 37.658 1.00 13.66 78 VAL B C 1
ATOM 3517 O O . VAL B 1 78 ? 17.540 96.616 36.786 1.00 12.50 78 VAL B O 1
ATOM 3521 N N . TRP B 1 79 ? 19.270 95.800 37.964 1.00 13.49 79 TRP B N 1
ATOM 3522 C CA . TRP B 1 79 ? 19.194 94.500 37.336 1.00 17.09 79 TRP B CA 1
ATOM 3523 C C . TRP B 1 79 ? 18.009 93.709 37.912 1.00 15.60 79 TRP B C 1
ATOM 3524 O O . TRP B 1 79 ? 17.844 93.613 39.119 1.00 15.98 79 TRP B O 1
ATOM 3535 N N . CYS B 1 80 ? 17.155 93.188 37.049 1.00 14.96 80 CYS B N 1
ATOM 3536 C CA . CYS B 1 80 ? 15.885 92.612 37.504 1.00 15.29 80 CYS B CA 1
ATOM 3537 C C . CYS B 1 80 ? 15.790 91.225 36.865 1.00 15.51 80 CYS B C 1
ATOM 3538 O O . CYS B 1 80 ? 15.450 91.074 35.728 1.00 15.15 80 CYS B O 1
ATOM 3541 N N . PRO B 1 81 ? 16.220 90.196 37.563 1.00 16.73 81 PRO B N 1
ATOM 3542 C CA . PRO B 1 81 ? 16.277 88.859 36.937 1.00 17.57 81 PRO B CA 1
ATOM 3543 C C . PRO B 1 81 ? 14.919 88.182 36.874 1.00 18.27 81 PRO B C 1
ATOM 3544 O O . PRO B 1 81 ? 14.802 87.118 36.273 1.00 16.77 81 PRO B O 1
ATOM 3548 N N . ASP B 1 82 ? 13.939 88.733 37.590 1.00 17.07 82 ASP B N 1
ATOM 3549 C CA . ASP B 1 82 ? 12.636 88.125 37.667 1.00 18.62 82 ASP B CA 1
ATOM 3550 C C . ASP B 1 82 ? 11.558 89.154 37.924 1.00 18.73 82 ASP B C 1
ATOM 3551 O O . ASP B 1 82 ? 11.862 90.324 38.096 1.00 21.87 82 ASP B O 1
ATOM 3556 N N . PHE B 1 83 ? 10.308 88.767 37.815 1.00 15.76 83 PHE B N 1
ATOM 3557 C CA . PHE B 1 83 ? 9.266 89.655 38.197 1.00 14.78 83 PHE B CA 1
ATOM 3558 C C . PHE B 1 83 ? 8.139 88.834 38.795 1.00 15.20 83 PHE B C 1
ATOM 3559 O O . PHE B 1 83 ? 8.045 87.623 38.528 1.00 13.80 83 PHE B O 1
ATOM 3567 N N . ALA B 1 84 ? 7.331 89.493 39.625 1.00 12.09 84 ALA B N 1
ATOM 3568 C CA . ALA B 1 84 ? 6.322 88.801 40.378 1.00 11.65 84 ALA B CA 1
ATOM 3569 C C . ALA B 1 84 ? 4.915 89.291 40.139 1.00 11.13 84 ALA B C 1
ATOM 3570 O O . ALA B 1 84 ? 4.674 90.491 40.009 1.00 11.91 84 ALA B O 1
ATOM 3572 N N . TYR B 1 85 ? 3.955 88.365 40.200 1.00 10.64 85 TYR B N 1
ATOM 3573 C CA . TYR B 1 85 ? 2.570 88.681 40.371 1.00 10.08 85 TYR B CA 1
ATOM 3574 C C . TYR B 1 85 ? 2.247 88.431 41.821 1.00 10.43 85 TYR B C 1
ATOM 3575 O O . TYR B 1 85 ? 2.628 87.361 42.385 1.00 11.53 85 TYR B O 1
ATOM 3584 N N . ARG B 1 86 ? 1.567 89.363 42.428 1.00 9.71 86 ARG B N 1
ATOM 3585 C CA . ARG B 1 86 ? 1.284 89.297 43.870 1.00 11.45 86 ARG B CA 1
ATOM 3586 C C . ARG B 1 86 ? -0.180 89.617 44.145 1.00 12.97 86 ARG B C 1
ATOM 3587 O O . ARG B 1 86 ? -0.783 90.420 43.457 1.00 11.39 86 ARG B O 1
ATOM 3595 N N . HIS B 1 87 ? -0.715 89.005 45.194 1.00 13.59 87 HIS B N 1
ATOM 3596 C CA . HIS B 1 87 ? -2.010 89.459 45.699 1.00 17.02 87 HIS B CA 1
ATOM 3597 C C . HIS B 1 87 ? -1.830 90.833 46.438 1.00 17.22 87 HIS B C 1
ATOM 3598 O O . HIS B 1 87 ? -0.696 91.247 46.756 1.00 16.88 87 HIS B O 1
ATOM 3605 N N . GLY B 1 88 ? -2.943 91.463 46.797 1.00 19.35 88 GLY B N 1
ATOM 3606 C CA . GLY B 1 88 ? -2.931 92.732 47.546 1.00 22.23 88 GLY B CA 1
ATOM 3607 C C . GLY B 1 88 ? -2.162 92.697 48.836 1.00 24.76 88 GLY B C 1
ATOM 3608 O O . GLY B 1 88 ? -1.587 93.701 49.221 1.00 33.60 88 GLY B O 1
ATOM 3609 N N . ASN B 1 89 ? -2.156 91.535 49.500 1.00 24.73 89 ASN B N 1
ATOM 3610 C CA . ASN B 1 89 ? -1.411 91.311 50.743 1.00 24.60 89 ASN B CA 1
ATOM 3611 C C . ASN B 1 89 ? 0.047 91.007 50.536 1.00 23.54 89 ASN B C 1
ATOM 3612 O O . ASN B 1 89 ? 0.737 90.675 51.465 1.00 24.00 89 ASN B O 1
ATOM 3617 N N . GLY B 1 90 ? 0.534 91.100 49.307 1.00 19.92 90 GLY B N 1
ATOM 3618 C CA . GLY B 1 90 ? 1.919 90.846 49.111 1.00 20.42 90 GLY B CA 1
ATOM 3619 C C . GLY B 1 90 ? 2.268 89.424 48.797 1.00 19.83 90 GLY B C 1
ATOM 3620 O O . GLY B 1 90 ? 3.345 89.189 48.259 1.00 19.53 90 GLY B O 1
ATOM 3621 N N . GLU B 1 91 ? 1.380 88.455 49.111 1.00 20.28 91 GLU B N 1
ATOM 3622 C CA . GLU B 1 91 ? 1.671 87.030 48.835 1.00 21.35 91 GLU B CA 1
ATOM 3623 C C . GLU B 1 91 ? 1.863 86.766 47.318 1.00 17.53 91 GLU B C 1
ATOM 3624 O O . GLU B 1 91 ? 1.180 87.338 46.480 1.00 14.39 91 GLU B O 1
ATOM 3630 N N . LEU B 1 92 ? 2.837 85.921 47.015 1.00 16.27 92 LEU B N 1
ATOM 3631 C CA . LEU B 1 92 ? 3.230 85.632 45.681 1.00 16.96 92 LEU B CA 1
ATOM 3632 C C . LEU B 1 92 ? 2.118 84.858 44.984 1.00 18.17 92 LEU B C 1
ATOM 3633 O O . LEU B 1 92 ? 1.625 83.854 45.492 1.00 17.81 92 LEU B O 1
ATOM 3638 N N . ILE B 1 93 ? 1.726 85.293 43.801 1.00 15.51 93 ILE B N 1
ATOM 3639 C CA . ILE B 1 93 ? 0.930 84.434 42.941 1.00 15.44 93 ILE B CA 1
ATOM 3640 C C . ILE B 1 93 ? 1.829 83.615 42.024 1.00 16.01 93 ILE B C 1
ATOM 3641 O O . ILE B 1 93 ? 1.568 82.431 41.823 1.00 15.38 93 ILE B O 1
ATOM 3646 N N . ALA B 1 94 ? 2.840 84.259 41.424 1.00 13.74 94 ALA B N 1
ATOM 3647 C CA . ALA B 1 94 ? 3.757 83.597 40.514 1.00 13.83 94 ALA B CA 1
ATOM 3648 C C . ALA B 1 94 ? 4.955 84.476 40.282 1.00 14.22 94 ALA B C 1
ATOM 3649 O O . ALA B 1 94 ? 4.847 85.701 40.278 1.00 13.23 94 ALA B O 1
ATOM 3651 N N . LYS B 1 95 ? 6.095 83.849 40.079 1.00 14.02 95 LYS B N 1
ATOM 3652 C CA . LYS B 1 95 ? 7.286 84.551 39.755 1.00 17.43 95 LYS B CA 1
ATOM 3653 C C . LYS B 1 95 ? 7.758 84.089 38.354 1.00 17.26 95 LYS B C 1
ATOM 3654 O O . LYS B 1 95 ? 7.742 82.913 38.063 1.00 18.50 95 LYS B O 1
ATOM 3660 N N . MET B 1 96 ? 8.146 85.003 37.480 1.00 15.25 96 MET B N 1
ATOM 3661 C CA . MET B 1 96 ? 8.664 84.671 36.134 1.00 15.91 96 MET B CA 1
ATOM 3662 C C . MET B 1 96 ? 10.153 84.984 36.118 1.00 16.14 96 MET B C 1
ATOM 3663 O O . MET B 1 96 ? 10.545 86.084 36.536 1.00 15.18 96 MET B O 1
ATOM 3668 N N . ASP B 1 97 ? 10.963 84.072 35.588 1.00 15.21 97 ASP B N 1
ATOM 3669 C CA . ASP B 1 97 ? 12.408 84.172 35.728 1.00 17.72 97 ASP B CA 1
ATOM 3670 C C . ASP B 1 97 ? 13.086 84.298 34.375 1.00 16.65 97 ASP B C 1
ATOM 3671 O O . ASP B 1 97 ? 13.069 83.360 33.560 1.00 15.94 97 ASP B O 1
ATOM 3676 N N . TRP B 1 98 ? 13.632 85.479 34.101 1.00 15.93 98 TRP B N 1
ATOM 3677 C CA . TRP B 1 98 ? 14.279 85.713 32.797 1.00 16.27 98 TRP B CA 1
ATOM 3678 C C . TRP B 1 98 ? 15.432 84.751 32.464 1.00 15.81 98 TRP B C 1
ATOM 3679 O O . TRP B 1 98 ? 15.710 84.561 31.306 1.00 15.78 98 TRP B O 1
ATOM 3690 N N . ALA B 1 99 ? 16.098 84.186 33.453 1.00 15.47 99 ALA B N 1
ATOM 3691 C CA . ALA B 1 99 ? 17.146 83.228 33.178 1.00 18.42 99 ALA B CA 1
ATOM 3692 C C . ALA B 1 99 ? 16.648 82.009 32.376 1.00 17.53 99 ALA B C 1
ATOM 3693 O O . ALA B 1 99 ? 17.461 81.291 31.798 1.00 18.24 99 ALA B O 1
ATOM 3695 N N . VAL B 1 100 ? 15.343 81.750 32.353 1.00 15.34 100 VAL B N 1
ATOM 3696 C CA . VAL B 1 100 ? 14.823 80.689 31.513 1.00 16.00 100 VAL B CA 1
ATOM 3697 C C . VAL B 1 100 ? 15.166 80.932 30.020 1.00 17.64 100 VAL B C 1
ATOM 3698 O O . VAL B 1 100 ? 15.077 80.004 29.208 1.00 15.54 100 VAL B O 1
ATOM 3702 N N . LEU B 1 101 ? 15.505 82.189 29.649 1.00 16.11 101 LEU B N 1
ATOM 3703 C CA . LEU B 1 101 ? 15.834 82.542 28.271 1.00 17.00 101 LEU B CA 1
ATOM 3704 C C . LEU B 1 101 ? 17.331 82.544 27.974 1.00 16.63 101 LEU B C 1
ATOM 3705 O O . LEU B 1 101 ? 17.746 82.998 26.906 1.00 18.25 101 LEU B O 1
ATOM 3710 N N . ALA B 1 102 ? 18.133 82.093 28.895 1.00 17.89 102 ALA B N 1
ATOM 3711 C CA . ALA B 1 102 ? 19.565 82.123 28.730 1.00 21.26 102 ALA B CA 1
ATOM 3712 C C . ALA B 1 102 ? 20.108 81.469 27.446 1.00 23.39 102 ALA B C 1
ATOM 3713 O O . ALA B 1 102 ? 21.178 81.832 27.039 1.00 24.50 102 ALA B O 1
ATOM 3715 N N . GLN B 1 103 ? 19.381 80.554 26.820 1.00 24.59 103 GLN B N 1
ATOM 3716 C CA . GLN B 1 103 ? 19.816 79.927 25.592 1.00 26.14 103 GLN B CA 1
ATOM 3717 C C . GLN B 1 103 ? 19.262 80.642 24.394 1.00 26.98 103 GLN B C 1
ATOM 3718 O O . GLN B 1 103 ? 19.630 80.327 23.253 1.00 25.37 103 GLN B O 1
ATOM 3724 N N . ASP B 1 104 ? 18.336 81.558 24.624 1.00 21.02 104 ASP B N 1
ATOM 3725 C CA . ASP B 1 104 ? 17.670 82.204 23.534 1.00 21.80 104 ASP B CA 1
ATOM 3726 C C . ASP B 1 104 ? 18.148 83.646 23.328 1.00 21.06 104 ASP B C 1
ATOM 3727 O O . ASP B 1 104 ? 17.860 84.225 22.313 1.00 19.28 104 ASP B O 1
ATOM 3732 N N . THR B 1 105 ? 18.800 84.261 24.295 1.00 21.82 105 THR B N 1
ATOM 3733 C CA . THR B 1 105 ? 19.161 85.695 24.116 1.00 22.24 105 THR B CA 1
ATOM 3734 C C . THR B 1 105 ? 20.409 85.987 24.881 1.00 20.57 105 THR B C 1
ATOM 3735 O O . THR B 1 105 ? 20.674 85.347 25.923 1.00 18.55 105 THR B O 1
ATOM 3739 N N . ASP B 1 106 ? 21.192 86.927 24.376 1.00 18.62 106 ASP B N 1
ATOM 3740 C CA . ASP B 1 106 ? 22.367 87.429 25.121 1.00 20.02 106 ASP B CA 1
ATOM 3741 C C . ASP B 1 106 ? 21.950 88.370 26.259 1.00 19.15 106 ASP B C 1
ATOM 3742 O O . ASP B 1 106 ? 22.792 88.769 27.047 1.00 17.85 106 ASP B O 1
ATOM 3747 N N . TYR B 1 107 ? 20.661 88.752 26.346 1.00 18.06 107 TYR B N 1
ATOM 3748 C CA . TYR B 1 107 ? 20.199 89.680 27.416 1.00 17.54 107 TYR B CA 1
ATOM 3749 C C . TYR B 1 107 ? 19.055 89.090 28.299 1.00 17.46 107 TYR B C 1
ATOM 3750 O O . TYR B 1 107 ? 17.942 89.607 28.259 1.00 17.23 107 TYR B O 1
ATOM 3759 N N . PRO B 1 108 ? 19.299 87.982 29.020 1.00 18.14 108 PRO B N 1
ATOM 3760 C CA . PRO B 1 108 ? 18.214 87.250 29.729 1.00 17.81 108 PRO B CA 1
ATOM 3761 C C . PRO B 1 108 ? 17.886 87.895 31.062 1.00 16.66 108 PRO B C 1
ATOM 3762 O O . PRO B 1 108 ? 18.119 87.307 32.074 1.00 16.03 108 PRO B O 1
ATOM 3766 N N . TYR B 1 109 ? 17.330 89.101 31.026 1.00 14.83 109 TYR B N 1
ATOM 3767 C CA . TYR B 1 109 ? 17.000 89.872 32.194 1.00 15.64 109 TYR B CA 1
ATOM 3768 C C . TYR B 1 109 ? 16.143 91.062 31.766 1.00 15.04 109 TYR B C 1
ATOM 3769 O O . TYR B 1 109 ? 16.004 91.322 30.603 1.00 14.39 109 TYR B O 1
ATOM 3778 N N . MET B 1 110 ? 15.630 91.783 32.746 1.00 15.02 110 MET B N 1
ATOM 3779 C CA . MET B 1 110 ? 15.067 93.101 32.587 1.00 17.40 110 MET B CA 1
ATOM 3780 C C . MET B 1 110 ? 15.985 94.111 33.243 1.00 15.14 110 MET B C 1
ATOM 3781 O O . MET B 1 110 ? 16.633 93.804 34.226 1.00 15.54 110 MET B O 1
ATOM 3786 N N . LEU B 1 111 ? 16.014 95.322 32.719 1.00 14.12 111 LEU B N 1
ATOM 3787 C CA . LEU B 1 111 ? 16.739 96.405 33.342 1.00 13.14 111 LEU B CA 1
ATOM 3788 C C . LEU B 1 111 ? 15.719 97.491 33.648 1.00 12.74 111 LEU B C 1
ATOM 3789 O O . LEU B 1 111 ? 14.822 97.727 32.851 1.00 11.93 111 LEU B O 1
ATOM 3794 N N . LEU B 1 112 ? 15.831 98.070 34.847 1.00 11.73 112 LEU B N 1
ATOM 3795 C CA . LEU B 1 112 ? 14.971 99.116 35.297 1.00 12.68 112 LEU B CA 1
ATOM 3796 C C . LEU B 1 112 ? 15.774 100.378 35.497 1.00 11.90 112 LEU B C 1
ATOM 3797 O O . LEU B 1 112 ? 16.769 100.385 36.214 1.00 12.11 112 LEU B O 1
ATOM 3802 N N . LEU B 1 113 ? 15.283 101.461 34.941 1.00 12.92 113 LEU B N 1
ATOM 3803 C CA . LEU B 1 113 ? 15.941 102.766 35.073 1.00 15.02 113 LEU B CA 1
ATOM 3804 C C . LEU B 1 113 ? 15.017 103.914 34.732 1.00 15.15 113 LEU B C 1
ATOM 3805 O O . LEU B 1 113 ? 14.420 103.912 33.669 1.00 17.19 113 LEU B O 1
ATOM 3810 N N . ALA B 1 114 ? 14.844 104.881 35.610 1.00 14.30 114 ALA B N 1
ATOM 3811 C CA . ALA B 1 114 ? 13.951 105.982 35.342 1.00 13.57 114 ALA B CA 1
ATOM 3812 C C . ALA B 1 114 ? 14.362 106.728 34.114 1.00 14.30 114 ALA B C 1
ATOM 3813 O O . ALA B 1 114 ? 15.549 106.768 33.766 1.00 11.97 114 ALA B O 1
ATOM 3815 N N . GLN B 1 115 ? 13.381 107.395 33.505 1.00 13.54 115 GLN B N 1
ATOM 3816 C CA . GLN B 1 115 ? 13.579 108.064 32.265 1.00 18.70 115 GLN B CA 1
ATOM 3817 C C . GLN B 1 115 ? 14.566 109.227 32.321 1.00 16.56 115 GLN B C 1
ATOM 3818 O O . GLN B 1 115 ? 15.249 109.463 31.399 1.00 15.92 115 GLN B O 1
ATOM 3824 N N . ASN B 1 116 ? 14.634 109.940 33.416 1.00 17.04 116 ASN B N 1
ATOM 3825 C CA . ASN B 1 116 ? 15.645 111.010 33.521 1.00 18.47 116 ASN B CA 1
ATOM 3826 C C . ASN B 1 116 ? 17.048 110.450 33.410 1.00 16.62 116 ASN B C 1
ATOM 3827 O O . ASN B 1 116 ? 17.915 111.065 32.808 1.00 16.84 116 ASN B O 1
ATOM 3832 N N . HIS B 1 117 ? 17.283 109.281 33.980 1.00 14.01 117 HIS B N 1
ATOM 3833 C CA . HIS B 1 117 ? 18.623 108.712 33.902 1.00 14.18 117 HIS B CA 1
ATOM 3834 C C . HIS B 1 117 ? 18.913 108.228 32.494 1.00 14.30 117 HIS B C 1
ATOM 3835 O O . HIS B 1 117 ? 19.989 108.483 31.930 1.00 13.60 117 HIS B O 1
ATOM 3842 N N . VAL B 1 118 ? 17.959 107.538 31.891 1.00 13.38 118 VAL B N 1
ATOM 3843 C CA . VAL B 1 118 ? 18.141 107.091 30.505 1.00 13.39 118 VAL B CA 1
ATOM 3844 C C . VAL B 1 118 ? 18.405 108.315 29.605 1.00 13.57 118 VAL B C 1
ATOM 3845 O O . VAL B 1 118 ? 19.334 108.281 28.800 1.00 13.64 118 VAL B O 1
ATOM 3849 N N . SER B 1 119 ? 17.579 109.364 29.688 1.00 13.73 119 SER B N 1
ATOM 3850 C CA . SER B 1 119 ? 17.768 110.567 28.836 1.00 14.91 119 SER B CA 1
ATOM 3851 C C . SER B 1 119 ? 19.153 111.197 29.038 1.00 16.63 119 SER B C 1
ATOM 3852 O O . SER B 1 119 ? 19.815 111.543 28.046 1.00 16.75 119 SER B O 1
ATOM 3855 N N . ASN B 1 120 ? 19.604 111.282 30.268 1.00 17.49 120 ASN B N 1
ATOM 3856 C CA . ASN B 1 120 ? 20.931 111.775 30.574 1.00 19.64 120 ASN B CA 1
ATOM 3857 C C . ASN B 1 120 ? 22.041 110.951 29.910 1.00 18.35 120 ASN B C 1
ATOM 3858 O O . ASN B 1 120 ? 22.969 111.471 29.421 1.00 16.57 120 ASN B O 1
ATOM 3863 N N . VAL B 1 121 ? 21.899 109.651 29.893 1.00 16.35 121 VAL B N 1
ATOM 3864 C CA . VAL B 1 121 ? 22.869 108.828 29.218 1.00 16.90 121 VAL B CA 1
ATOM 3865 C C . VAL B 1 121 ? 22.879 109.167 27.733 1.00 16.94 121 VAL B C 1
ATOM 3866 O O . VAL B 1 121 ? 23.969 109.311 27.135 1.00 17.32 121 VAL B O 1
ATOM 3870 N N . ILE B 1 122 ? 2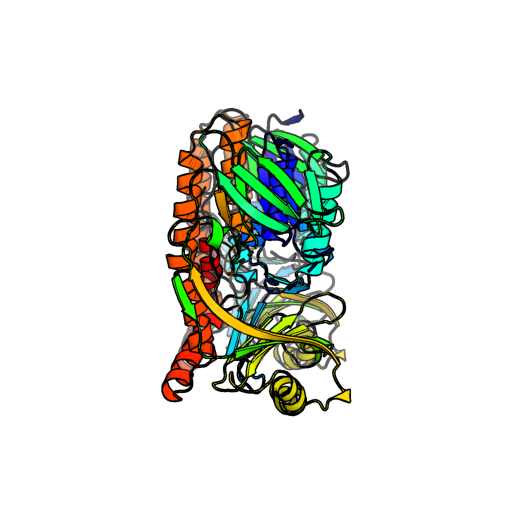1.705 109.278 27.130 1.00 16.00 122 ILE B N 1
ATOM 3871 C CA . ILE B 1 122 ? 21.644 109.447 25.681 1.00 17.11 122 ILE B CA 1
ATOM 3872 C C . ILE B 1 122 ? 22.224 110.846 25.311 1.00 17.64 122 ILE B C 1
ATOM 3873 O O . ILE B 1 122 ? 22.995 110.974 24.352 1.00 15.88 122 ILE B O 1
ATOM 3878 N N . VAL B 1 123 ? 21.859 111.854 26.093 1.00 17.63 123 VAL B N 1
ATOM 3879 C CA . VAL B 1 123 ? 22.341 113.233 25.898 1.00 17.43 123 VAL B CA 1
ATOM 3880 C C . VAL B 1 123 ? 23.870 113.231 25.978 1.00 16.82 123 VAL B C 1
ATOM 3881 O O . VAL B 1 123 ? 24.480 113.916 25.184 1.00 17.49 123 VAL B O 1
ATOM 3885 N N . GLU B 1 124 ? 24.479 112.440 26.881 1.00 16.99 124 GLU B N 1
ATOM 3886 C CA . GLU B 1 124 ? 25.945 112.312 26.934 1.00 19.62 124 GLU B CA 1
ATOM 3887 C C . GLU B 1 124 ? 26.532 111.792 25.612 1.00 19.28 124 GLU B C 1
ATOM 3888 O O . GLU B 1 124 ? 27.528 112.312 25.092 1.00 17.51 124 GLU B O 1
ATOM 3894 N N . HIS B 1 125 ? 25.912 110.768 25.037 1.00 17.81 125 HIS B N 1
ATOM 3895 C CA . HIS B 1 125 ? 26.388 110.279 23.755 1.00 19.09 125 HIS B CA 1
ATOM 3896 C C . HIS B 1 125 ? 26.118 111.301 22.621 1.00 18.18 125 HIS B C 1
ATOM 3897 O O . HIS B 1 125 ? 26.928 111.422 21.721 1.00 21.42 125 HIS B O 1
ATOM 3904 N N . LEU B 1 126 ? 25.022 112.028 22.668 1.00 18.23 126 LEU B N 1
ATOM 3905 C CA . LEU B 1 126 ? 24.737 113.026 21.623 1.00 18.95 126 LEU B CA 1
ATOM 3906 C C . LEU B 1 126 ? 25.738 114.138 21.645 1.00 21.55 126 LEU B C 1
ATOM 3907 O O . LEU B 1 126 ? 26.015 114.745 20.601 1.00 22.22 126 LEU B O 1
ATOM 3912 N N . ARG B 1 127 ? 26.215 114.509 22.909 1.00 20.81 127 ARG B N 1
ATOM 3913 C CA . ARG B 1 127 ? 27.097 115.662 23.049 1.00 24.59 127 ARG B CA 1
ATOM 3914 C C . ARG B 1 127 ? 28.362 115.509 22.211 1.00 25.61 127 ARG B C 1
ATOM 3915 O O . ARG B 1 127 ? 28.983 116.509 21.837 1.00 26.25 127 ARG B O 1
ATOM 3923 N N . LYS B 1 128 ? 28.795 114.226 21.925 1.00 29.03 128 LYS B N 1
ATOM 3924 C CA . LYS B 1 128 ? 29.984 113.960 21.160 1.00 31.08 128 LYS B CA 1
ATOM 3925 C C . LYS B 1 128 ? 29.806 114.049 19.623 1.00 32.15 128 LYS B C 1
ATOM 3926 O O . LYS B 1 128 ? 30.717 113.760 18.888 1.00 33.12 128 LYS B O 1
ATOM 3932 N N . LEU B 1 129 ? 28.629 114.424 19.173 1.00 26.98 129 LEU B N 1
ATOM 3933 C CA . LEU B 1 129 ? 28.326 114.448 17.741 1.00 24.85 129 LEU B CA 1
ATOM 3934 C C . LEU B 1 129 ? 28.076 115.868 17.355 1.00 25.66 129 LEU B C 1
ATOM 3935 O O . LEU B 1 129 ? 27.030 116.393 17.654 1.00 23.59 129 LEU B O 1
ATOM 3940 N N . PRO B 1 130 ? 29.048 116.510 16.679 1.00 27.27 130 PRO B N 1
ATOM 3941 C CA . PRO B 1 130 ? 28.869 117.931 16.341 1.00 26.73 130 PRO B CA 1
ATOM 3942 C C . PRO B 1 130 ? 27.731 118.166 15.332 1.00 25.49 130 PRO B C 1
ATOM 3943 O O . PRO B 1 130 ? 27.200 119.246 15.271 1.00 24.17 130 PRO B O 1
ATOM 3947 N N . ASN B 1 131 ? 27.310 117.134 14.603 1.00 24.00 131 ASN B N 1
ATOM 3948 C CA . ASN B 1 131 ? 26.231 117.281 13.663 1.00 24.03 131 ASN B CA 1
ATOM 3949 C C . ASN B 1 131 ? 24.840 117.183 14.284 1.00 23.57 131 ASN B C 1
ATOM 3950 O O . ASN B 1 131 ? 23.865 117.188 13.547 1.00 21.35 131 ASN B O 1
ATOM 3955 N N . VAL B 1 132 ? 24.749 117.055 15.613 1.00 22.56 132 VAL B N 1
ATOM 3956 C CA . VAL B 1 132 ? 23.445 117.036 16.296 1.00 21.18 132 VAL B CA 1
ATOM 3957 C C . VAL B 1 132 ? 23.382 118.229 17.223 1.00 20.98 132 VAL B C 1
ATOM 3958 O O . VAL B 1 132 ? 24.285 118.434 18.012 1.00 20.70 132 VAL B O 1
ATOM 3962 N N . GLU B 1 133 ? 22.301 118.968 17.165 1.00 20.83 133 GLU B N 1
ATOM 3963 C CA . GLU B 1 133 ? 22.093 120.101 18.061 1.00 23.72 133 GLU B CA 1
ATOM 3964 C C . GLU B 1 133 ? 20.777 119.871 18.809 1.00 23.90 133 GLU B C 1
ATOM 3965 O O . GLU B 1 133 ? 19.790 119.529 18.172 1.00 22.27 133 GLU B O 1
ATOM 3971 N N . ILE B 1 134 ? 20.745 120.086 20.125 1.00 21.30 134 ILE B N 1
ATOM 3972 C CA . ILE B 1 134 ? 19.510 119.973 20.868 1.00 22.87 134 ILE B CA 1
ATOM 3973 C C . ILE B 1 134 ? 19.095 121.380 21.184 1.00 22.49 134 ILE B C 1
ATOM 3974 O O . ILE B 1 134 ? 19.825 122.093 21.862 1.00 22.23 134 ILE B O 1
ATOM 3979 N N . ARG B 1 135 ? 17.866 121.745 20.749 1.00 24.92 135 ARG B N 1
ATOM 3980 C CA . ARG B 1 135 ? 17.323 123.071 21.024 1.00 28.43 135 ARG B CA 1
ATOM 3981 C C . ARG B 1 135 ? 16.194 122.914 22.038 1.00 30.41 135 ARG B C 1
ATOM 3982 O O . ARG B 1 135 ? 15.015 122.855 21.685 1.00 29.34 135 ARG B O 1
ATOM 3990 N N . TRP B 1 136 ? 16.518 122.824 23.304 1.00 32.87 136 TRP B N 1
ATOM 3991 C CA . TRP B 1 136 ? 15.542 122.809 24.389 1.00 38.46 136 TRP B CA 1
ATOM 3992 C C . TRP B 1 136 ? 14.802 124.135 24.462 1.00 33.01 136 TRP B C 1
ATOM 3993 O O . TRP B 1 136 ? 15.340 125.208 24.195 1.00 42.86 136 TRP B O 1
ATOM 4004 N N . ASN B 1 137 ? 13.593 124.053 24.936 1.00 38.83 137 ASN B N 1
ATOM 4005 C CA . ASN B 1 137 ? 12.723 125.219 25.004 1.00 45.89 137 ASN B CA 1
ATOM 4006 C C . ASN B 1 137 ? 12.527 125.866 23.652 1.00 40.25 137 ASN B C 1
ATOM 4007 O O . ASN B 1 137 ? 12.462 127.078 23.574 1.00 31.77 137 ASN B O 1
ATOM 4012 N N . HIS B 1 138 ? 12.458 125.044 22.603 1.00 42.38 138 HIS B N 1
ATOM 4013 C CA . HIS B 1 138 ? 11.956 125.446 21.287 1.00 37.19 138 HIS B CA 1
ATOM 4014 C C . HIS B 1 138 ? 10.748 124.573 21.000 1.00 38.86 138 HIS B C 1
ATOM 4015 O O . HIS B 1 138 ? 10.809 123.325 21.083 1.00 37.93 138 HIS B O 1
ATOM 4022 N N . LYS B 1 139 ? 9.633 125.252 20.745 1.00 31.34 139 LYS B N 1
ATOM 4023 C CA . LYS B 1 139 ? 8.350 124.651 20.489 1.00 31.54 139 LYS B CA 1
ATOM 4024 C C . LYS B 1 139 ? 8.058 124.814 19.016 1.00 30.99 139 LYS B C 1
ATOM 4025 O O . LYS B 1 139 ? 8.226 125.908 18.477 1.00 24.23 139 LYS B O 1
ATOM 4031 N N . VAL B 1 140 ? 7.539 123.753 18.414 1.00 28.43 140 VAL B N 1
ATOM 4032 C CA . VAL B 1 140 ? 6.898 123.828 17.130 1.00 27.33 140 VAL B CA 1
ATOM 4033 C C . VAL B 1 140 ? 5.513 124.368 17.346 1.00 28.94 140 VAL B C 1
ATOM 4034 O O . VAL B 1 140 ? 4.724 123.769 18.037 1.00 29.28 140 VAL B O 1
ATOM 4038 N N . GLU B 1 141 ? 5.217 125.503 16.715 1.00 26.81 141 GLU B N 1
ATOM 4039 C CA . GLU B 1 141 ? 3.914 126.159 16.815 1.00 29.43 141 GLU B CA 1
ATOM 4040 C C . GLU B 1 141 ? 3.057 125.888 15.563 1.00 27.12 141 GLU B C 1
ATOM 4041 O O . GLU B 1 141 ? 1.833 125.866 15.634 1.00 26.44 141 GLU B O 1
ATOM 4047 N N . GLU B 1 142 ? 3.706 125.780 14.393 1.00 28.21 142 GLU B N 1
ATOM 4048 C CA . GLU B 1 142 ? 2.992 125.530 13.129 1.00 27.24 142 GLU B CA 1
ATOM 4049 C C . GLU B 1 142 ? 3.858 124.630 12.272 1.00 25.59 142 GLU B C 1
ATOM 4050 O O . GLU B 1 142 ? 5.081 124.693 12.345 1.00 23.81 142 GLU B O 1
ATOM 4056 N N . ILE B 1 143 ? 3.224 123.823 11.437 1.00 24.64 143 ILE B N 1
ATOM 4057 C CA . ILE B 1 143 ? 3.959 122.893 10.588 1.00 28.15 143 ILE B CA 1
ATOM 4058 C C . ILE B 1 143 ? 3.180 122.636 9.294 1.00 29.82 143 ILE B C 1
ATOM 4059 O O . ILE B 1 143 ? 1.981 122.484 9.308 1.00 27.26 143 ILE B O 1
ATOM 4064 N N . ASP B 1 144 ? 3.877 122.703 8.184 1.00 31.80 144 ASP B N 1
ATOM 4065 C CA . ASP B 1 144 ? 3.293 122.380 6.920 1.00 38.69 144 ASP B CA 1
ATOM 4066 C C . ASP B 1 144 ? 4.411 121.811 6.076 1.00 33.49 144 ASP B C 1
ATOM 4067 O O . ASP B 1 144 ? 5.536 121.762 6.495 1.00 35.21 144 ASP B O 1
ATOM 4072 N N . GLN B 1 145 ? 4.095 121.432 4.876 1.00 28.64 145 GLN B N 1
ATOM 4073 C CA . GLN B 1 145 ? 5.119 120.862 4.033 1.00 29.76 145 GLN B CA 1
ATOM 4074 C C . GLN B 1 145 ? 4.803 121.081 2.557 1.00 28.22 145 GLN B C 1
ATOM 4075 O O . GLN B 1 145 ? 3.644 121.211 2.205 1.00 25.81 145 GLN B O 1
ATOM 4081 N N . ASP B 1 146 ? 5.842 121.090 1.730 1.00 31.18 146 ASP B N 1
ATOM 4082 C CA . ASP B 1 146 ? 5.696 120.994 0.271 1.00 35.70 146 ASP B CA 1
ATOM 4083 C C . ASP B 1 146 ? 6.557 119.821 -0.202 1.00 39.64 146 ASP B C 1
ATOM 4084 O O . ASP B 1 146 ? 6.906 118.951 0.614 1.00 30.21 146 ASP B O 1
ATOM 4089 N N . ASP B 1 147 ? 6.927 119.766 -1.484 1.00 35.26 147 ASP B N 1
ATOM 4090 C CA . ASP B 1 147 ? 7.463 118.500 -2.017 1.00 34.68 147 ASP B CA 1
ATOM 4091 C C . ASP B 1 147 ? 8.857 118.227 -1.558 1.00 28.60 147 ASP B C 1
ATOM 4092 O O . ASP B 1 147 ? 9.290 117.103 -1.526 1.00 25.27 147 ASP B O 1
ATOM 4097 N N . ASP B 1 148 ? 9.552 119.273 -1.204 1.00 27.66 148 ASP B N 1
ATOM 4098 C CA . ASP B 1 148 ? 10.932 119.218 -0.904 1.00 27.63 148 ASP B CA 1
ATOM 4099 C C . ASP B 1 148 ? 11.289 119.327 0.574 1.00 28.49 148 ASP B C 1
ATOM 4100 O O . ASP B 1 148 ? 12.343 118.822 0.994 1.00 23.79 148 ASP B O 1
ATOM 4105 N N . TYR B 1 149 ? 10.471 120.099 1.308 1.00 26.67 149 TYR B N 1
ATOM 4106 C CA . TYR B 1 149 ? 10.744 120.447 2.678 1.00 26.13 149 TYR B CA 1
ATOM 4107 C C . TYR B 1 149 ? 9.517 120.512 3.533 1.00 24.91 149 TYR B C 1
ATOM 4108 O O . TYR B 1 149 ? 8.409 120.800 3.068 1.00 22.26 149 TYR B O 1
ATOM 4117 N N . VAL B 1 150 ? 9.758 120.300 4.840 1.00 25.37 150 VAL B N 1
ATOM 4118 C CA . VAL B 1 150 ? 8.771 120.580 5.894 1.00 23.91 150 VAL B CA 1
ATOM 4119 C C . VAL B 1 150 ? 9.200 121.912 6.484 1.00 23.73 150 VAL B C 1
ATOM 4120 O O . VAL B 1 150 ? 10.353 122.061 6.895 1.00 23.97 150 VAL B O 1
ATOM 4124 N N . THR B 1 151 ? 8.248 122.849 6.575 1.00 25.50 151 THR B N 1
ATOM 4125 C CA . THR B 1 151 ? 8.490 124.137 7.209 1.00 26.68 151 THR B CA 1
ATOM 4126 C C . THR B 1 151 ? 7.726 124.269 8.540 1.00 26.43 151 THR B C 1
ATOM 4127 O O . THR B 1 151 ? 6.526 123.959 8.634 1.00 25.18 151 THR B O 1
ATOM 4131 N N . MET B 1 152 ? 8.441 124.764 9.543 1.00 25.17 152 MET B N 1
ATOM 4132 C CA . MET B 1 152 ? 7.921 124.873 10.897 1.00 27.95 152 MET B CA 1
ATOM 4133 C C . MET B 1 152 ? 8.102 126.303 11.369 1.00 28.40 152 MET B C 1
ATOM 4134 O O . MET B 1 152 ? 9.096 126.971 11.036 1.00 26.53 152 MET B O 1
ATOM 4139 N N . GLU B 1 153 ? 7.103 126.812 12.073 1.00 27.62 153 GLU B N 1
ATOM 4140 C CA . GLU B 1 153 ? 7.229 128.040 12.827 1.00 31.12 153 GLU B CA 1
ATOM 4141 C C . GLU B 1 153 ? 7.482 127.598 14.241 1.00 26.71 153 GLU B C 1
ATOM 4142 O O . GLU B 1 153 ? 6.770 126.780 14.746 1.00 25.08 153 GLU B O 1
ATOM 4148 N N . THR B 1 154 ? 8.508 128.148 14.857 1.00 24.86 154 THR B N 1
ATOM 4149 C CA . THR B 1 154 ? 8.953 127.782 16.153 1.00 24.34 154 THR B CA 1
ATOM 4150 C C . THR B 1 154 ? 8.925 129.003 17.081 1.00 26.91 154 THR B C 1
ATOM 4151 O O . THR B 1 154 ? 8.931 130.166 16.635 1.00 23.47 154 THR B O 1
ATOM 4155 N N . SER B 1 155 ? 8.874 128.743 18.376 1.00 26.12 155 SER B N 1
ATOM 4156 C CA . SER B 1 155 ? 9.105 129.788 19.395 1.00 27.93 155 SER B CA 1
ATOM 4157 C C . SER B 1 155 ? 10.119 129.296 20.405 1.00 27.89 155 SER B C 1
ATOM 4158 O O . SER B 1 155 ? 10.123 128.108 20.802 1.00 29.52 155 SER B O 1
ATOM 4161 N N . GLY B 1 156 ? 10.976 130.215 20.813 1.00 28.99 156 GLY B N 1
ATOM 4162 C CA . GLY B 1 156 ? 12.096 129.948 21.690 1.00 27.70 156 GLY B CA 1
ATOM 4163 C C . GLY B 1 156 ? 12.395 131.145 22.589 1.00 27.24 156 GLY B C 1
ATOM 4164 O O . GLY B 1 156 ? 11.656 132.124 22.619 1.00 23.85 156 GLY B O 1
ATOM 4165 N N . PRO B 1 157 ? 13.509 131.088 23.309 1.00 27.74 157 PRO B N 1
ATOM 4166 C CA . PRO B 1 157 ? 13.778 132.228 24.207 1.00 27.90 157 PRO B CA 1
ATOM 4167 C C . PRO B 1 157 ? 13.905 133.593 23.488 1.00 25.20 157 PRO B C 1
ATOM 4168 O O . PRO B 1 157 ? 13.580 134.589 24.061 1.00 26.50 157 PRO B O 1
ATOM 4172 N N . ALA B 1 158 ? 14.381 133.635 22.242 1.00 24.67 158 ALA B N 1
ATOM 4173 C CA . ALA B 1 158 ? 14.483 134.876 21.516 1.00 24.75 158 ALA B CA 1
ATOM 4174 C C . ALA B 1 158 ? 13.195 135.315 20.826 1.00 27.55 158 ALA B C 1
ATOM 4175 O O . ALA B 1 158 ? 13.207 136.371 20.209 1.00 34.72 158 ALA B O 1
ATOM 4177 N N . GLY B 1 159 ? 12.109 134.549 20.921 1.00 25.90 159 GLY B N 1
ATOM 4178 C CA . GLY B 1 159 ? 10.843 134.864 20.220 1.00 25.43 159 GLY B CA 1
ATOM 4179 C C . GLY B 1 159 ? 10.547 133.864 19.082 1.00 25.82 159 GLY B C 1
ATOM 4180 O O . GLY B 1 159 ? 10.941 132.702 19.152 1.00 25.64 159 GLY B O 1
ATOM 4181 N N . LYS B 1 160 ? 9.871 134.301 18.038 1.00 25.19 160 LYS B N 1
ATOM 4182 C CA . LYS B 1 160 ? 9.486 133.420 16.955 1.00 30.89 160 LYS B CA 1
ATOM 4183 C C . LYS B 1 160 ? 10.556 133.248 15.876 1.00 30.83 160 LYS B C 1
ATOM 4184 O O . LYS B 1 160 ? 11.319 134.138 15.630 1.00 28.90 160 LYS B O 1
ATOM 4190 N N . ALA B 1 161 ? 10.565 132.089 15.254 1.00 28.99 161 ALA B N 1
ATOM 4191 C CA . ALA B 1 161 ? 11.513 131.823 14.163 1.00 28.40 161 ALA B CA 1
ATOM 4192 C C . ALA B 1 161 ? 10.880 130.814 13.198 1.00 28.79 161 ALA B C 1
ATOM 4193 O O . ALA B 1 161 ? 9.816 130.302 13.481 1.00 30.20 161 ALA B O 1
ATOM 4195 N N . SER B 1 162 ? 11.545 130.573 12.090 1.00 28.41 162 SER B N 1
ATOM 4196 C CA . SER B 1 162 ? 11.069 129.661 11.033 1.00 31.62 162 SER B CA 1
ATOM 4197 C C . SER B 1 162 ? 12.221 128.724 10.689 1.00 30.35 162 SER B C 1
ATOM 4198 O O . SER B 1 162 ? 13.363 129.144 10.727 1.00 28.07 162 SER B O 1
ATOM 4201 N N . LEU B 1 163 ? 11.864 127.551 10.379 1.00 24.93 163 LEU B N 1
ATOM 4202 C CA . LEU B 1 163 ? 12.809 126.462 10.193 1.00 30.32 163 LEU B CA 1
ATOM 4203 C C . LEU B 1 163 ? 12.244 125.500 9.160 1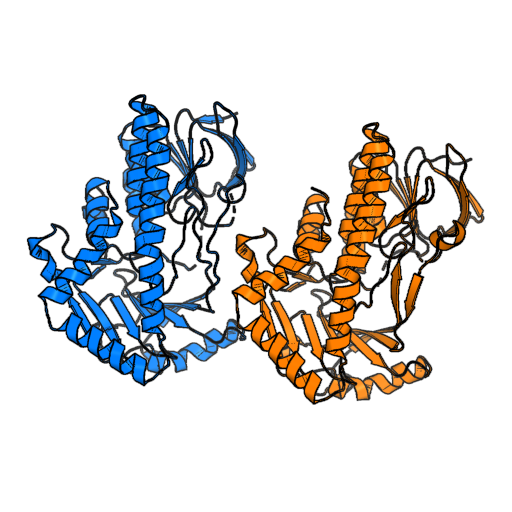.00 31.12 163 LEU B C 1
ATOM 4204 O O . LEU B 1 163 ? 11.058 125.163 9.207 1.00 26.60 163 LEU B O 1
ATOM 4209 N N . ARG B 1 164 ? 13.091 125.059 8.230 1.00 24.44 164 ARG B N 1
ATOM 4210 C CA . ARG B 1 164 ? 12.689 124.076 7.234 1.00 26.69 164 ARG B CA 1
ATOM 4211 C C . ARG B 1 164 ? 13.658 122.900 7.257 1.00 27.26 164 ARG B C 1
ATOM 4212 O O . ARG B 1 164 ? 14.850 123.060 7.536 1.00 27.68 164 ARG B O 1
ATOM 4220 N N . ALA B 1 165 ? 13.132 121.708 6.976 1.00 18.06 165 ALA B N 1
ATOM 4221 C CA . ALA B 1 165 ? 13.935 120.496 7.051 1.00 21.91 165 ALA B CA 1
ATOM 4222 C C . ALA B 1 165 ? 13.460 119.489 6.014 1.00 20.73 165 ALA B C 1
ATOM 4223 O O . ALA B 1 165 ? 12.314 119.525 5.557 1.00 18.64 165 ALA B O 1
ATOM 4225 N N . LYS B 1 166 ? 14.399 118.493 5.601 1.00 20.02 166 LYS B N 1
ATOM 4226 C CA . LYS B 1 166 ? 14.052 117.458 4.609 1.00 22.64 166 LYS B CA 1
ATOM 4227 C C . LYS B 1 166 ? 13.032 116.469 5.198 1.00 23.07 166 LYS B C 1
ATOM 4228 O O . LYS B 1 166 ? 12.168 116.042 4.458 1.00 21.44 166 LYS B O 1
ATOM 4234 N N . TRP B 1 167 ? 13.143 116.159 6.492 1.00 20.29 167 TRP B N 1
ATOM 4235 C CA . TRP B 1 167 ? 12.325 115.160 7.194 1.00 19.60 167 TRP B CA 1
ATOM 4236 C C . TRP B 1 167 ? 12.091 115.592 8.640 1.00 19.24 167 TRP B C 1
ATOM 4237 O O . TRP B 1 167 ? 13.001 116.152 9.280 1.00 19.85 167 TRP B O 1
ATOM 4248 N N . VAL B 1 168 ? 10.910 115.302 9.144 1.00 18.50 168 VAL B N 1
ATOM 4249 C CA . VAL B 1 168 ? 10.628 115.531 10.542 1.00 18.58 168 VAL B CA 1
ATOM 4250 C C . VAL B 1 168 ? 10.193 114.239 11.235 1.00 18.25 168 VAL B C 1
ATOM 4251 O O . VAL B 1 168 ? 9.306 113.507 10.737 1.00 20.10 168 VAL B O 1
ATOM 4255 N N . ALA B 1 169 ? 10.881 113.921 12.329 1.00 16.27 169 ALA B N 1
ATOM 4256 C CA . ALA B 1 169 ? 10.533 112.774 13.176 1.00 17.33 169 ALA B CA 1
ATOM 4257 C C . ALA B 1 169 ? 9.862 113.322 14.406 1.00 18.17 169 ALA B C 1
ATOM 4258 O O . ALA B 1 169 ? 10.520 113.944 15.252 1.00 19.94 169 ALA B O 1
ATOM 4260 N N . ALA B 1 170 ? 8.550 113.164 14.474 1.00 18.30 170 ALA B N 1
ATOM 4261 C CA . ALA B 1 170 ? 7.718 113.633 15.594 1.00 18.55 170 ALA B CA 1
ATOM 4262 C C . ALA B 1 170 ? 7.637 112.544 16.660 1.00 19.41 170 ALA B C 1
ATOM 4263 O O . ALA B 1 170 ? 7.225 111.454 16.341 1.00 20.13 170 ALA B O 1
ATOM 4265 N N . THR B 1 171 ? 8.067 112.856 17.877 1.00 18.86 171 THR B N 1
ATOM 4266 C CA . THR B 1 171 ? 8.053 111.888 19.000 1.00 21.09 171 THR B CA 1
ATOM 4267 C C . THR B 1 171 ? 7.386 112.520 20.230 1.00 22.83 171 THR B C 1
ATOM 4268 O O . THR B 1 171 ? 7.279 111.840 21.233 1.00 28.88 171 THR B O 1
ATOM 4272 N N . ASP B 1 172 ? 6.929 113.753 20.096 1.00 19.94 172 ASP B N 1
ATOM 4273 C CA . ASP B 1 172 ? 6.338 114.581 21.178 1.00 24.49 172 ASP B CA 1
ATOM 4274 C C . ASP B 1 172 ? 5.236 113.822 21.923 1.00 28.56 172 ASP B C 1
ATOM 4275 O O . ASP B 1 172 ? 4.247 114.438 22.177 1.00 41.18 172 ASP B O 1
ATOM 4280 N N . SER B 1 176 ? 1.402 114.438 20.669 1.00 35.29 176 SER B N 1
ATOM 4281 C CA . SER B 1 176 ? 0.150 115.121 21.047 1.00 31.84 176 SER B CA 1
ATOM 4282 C C . SER B 1 176 ? 0.194 116.549 20.504 1.00 30.14 176 SER B C 1
ATOM 4283 O O . SER B 1 176 ? -0.606 117.325 21.032 1.00 22.37 176 SER B O 1
ATOM 4286 N N . THR B 1 177 ? 1.085 116.886 19.553 1.00 37.68 177 THR B N 1
ATOM 4287 C CA . THR B 1 177 ? 1.079 118.268 18.973 1.00 30.02 177 THR B CA 1
ATOM 4288 C C . THR B 1 177 ? 1.355 118.236 17.465 1.00 28.08 177 THR B C 1
ATOM 4289 O O . THR B 1 177 ? 0.536 118.718 16.746 1.00 24.13 177 THR B O 1
ATOM 4293 N N . VAL B 1 178 ? 2.517 117.753 17.038 1.00 25.31 178 VAL B N 1
ATOM 4294 C CA . VAL B 1 178 ? 2.809 117.690 15.581 1.00 25.90 178 VAL B CA 1
ATOM 4295 C C . VAL B 1 178 ? 1.772 116.770 14.935 1.00 24.08 178 VAL B C 1
ATOM 4296 O O . VAL B 1 178 ? 1.254 117.126 13.916 1.00 21.32 178 VAL B O 1
ATOM 4300 N N . ARG B 1 179 ? 1.453 115.657 15.584 1.00 24.55 179 ARG B N 1
ATOM 4301 C CA . ARG B 1 179 ? 0.451 114.712 15.026 1.00 22.62 179 ARG B CA 1
ATOM 4302 C C . ARG B 1 179 ? -0.863 115.448 14.739 1.00 25.25 179 ARG B C 1
ATOM 4303 O O . ARG B 1 179 ? -1.402 115.249 13.684 1.00 25.16 179 ARG B O 1
ATOM 4311 N N . GLY B 1 180 ? -1.269 116.343 15.629 1.00 25.35 180 GLY B N 1
ATOM 4312 C CA . GLY B 1 180 ? -2.543 117.004 15.462 1.00 26.18 180 GLY B CA 1
ATOM 4313 C C . GLY B 1 180 ? -2.399 117.964 14.289 1.00 26.29 180 GLY B C 1
ATOM 4314 O O . GLY B 1 180 ? -3.210 117.971 13.413 1.00 24.19 180 GLY B O 1
ATOM 4315 N N . LYS B 1 181 ? -1.318 118.727 14.247 1.00 28.97 181 LYS B N 1
ATOM 4316 C CA . LYS B 1 181 ? -1.214 119.789 13.284 1.00 31.91 181 LYS B CA 1
ATOM 4317 C C . LYS B 1 181 ? -1.136 119.261 11.870 1.00 33.89 181 LYS B C 1
ATOM 4318 O O . LYS B 1 181 ? -1.672 119.901 10.972 1.00 33.98 181 LYS B O 1
ATOM 4324 N N . ILE B 1 182 ? -0.534 118.087 11.660 1.00 32.18 182 ILE B N 1
ATOM 4325 C CA . ILE B 1 182 ? -0.588 117.460 10.331 1.00 32.12 182 ILE B CA 1
ATOM 4326 C C . ILE B 1 182 ? -1.872 116.627 10.072 1.00 32.76 182 ILE B C 1
ATOM 4327 O O . ILE B 1 182 ? -1.948 115.878 9.083 1.00 32.61 182 ILE B O 1
ATOM 4332 N N . GLY B 1 183 ? -2.856 116.758 10.973 1.00 32.29 183 GLY B N 1
ATOM 4333 C CA . GLY B 1 183 ? -4.221 116.265 10.813 1.00 32.17 183 GLY B CA 1
ATOM 4334 C C . GLY B 1 183 ? -4.362 114.768 10.979 1.00 38.00 183 GLY B C 1
ATOM 4335 O O . GLY B 1 183 ? -5.363 114.201 10.548 1.00 36.67 183 GLY B O 1
ATOM 4336 N N . LEU B 1 184 ? -3.358 114.114 11.582 1.00 35.98 184 LEU B N 1
ATOM 4337 C CA . LEU B 1 184 ? -3.521 112.735 11.956 1.00 36.77 184 LEU B CA 1
ATOM 4338 C C . LEU B 1 184 ? -4.321 112.635 13.228 1.00 37.52 184 LEU B C 1
ATOM 4339 O O . LEU B 1 184 ? -4.477 113.545 14.032 1.00 43.87 184 LEU B O 1
ATOM 4344 N N . THR B 1 185 ? -4.831 111.452 13.350 1.00 37.91 185 THR B N 1
ATOM 4345 C CA . THR B 1 185 ? -5.801 111.079 14.292 1.00 37.89 185 THR B CA 1
ATOM 4346 C C . THR B 1 185 ? -5.126 110.188 15.368 1.00 31.77 185 THR B C 1
ATOM 4347 O O . THR B 1 185 ? -4.061 109.635 15.141 1.00 31.97 185 THR B O 1
ATOM 4351 N N . PHE B 1 186 ? -5.744 110.058 16.532 1.00 31.42 186 PHE B N 1
ATOM 4352 C CA . PHE B 1 186 ? -5.210 109.210 17.629 1.00 28.93 186 PHE B CA 1
ATOM 4353 C C . PHE B 1 186 ? -6.377 108.380 18.154 1.00 27.40 186 PHE B C 1
ATOM 4354 O O . PHE B 1 186 ? -6.953 108.654 19.177 1.00 26.94 186 PHE B O 1
ATOM 4362 N N . ASP B 1 187 ? -6.718 107.370 17.390 1.00 30.67 187 ASP B N 1
ATOM 4363 C CA . ASP B 1 187 ? -7.915 106.560 17.589 1.00 30.71 187 ASP B CA 1
ATOM 4364 C C . ASP B 1 187 ? -7.749 105.438 18.626 1.00 29.52 187 ASP B C 1
ATOM 4365 O O . ASP B 1 187 ? -6.692 104.807 18.704 1.00 24.14 187 ASP B O 1
ATOM 4370 N N . GLY B 1 188 ? -8.833 105.127 19.337 1.00 27.38 188 GLY B N 1
ATOM 4371 C CA . GLY B 1 188 ? -8.816 104.083 20.370 1.00 28.20 188 GLY B CA 1
ATOM 4372 C C . GLY B 1 188 ? -9.700 104.474 21.539 1.00 29.51 188 GLY B C 1
ATOM 4373 O O . GLY B 1 188 ? -10.691 105.216 21.358 1.00 27.24 188 GLY B O 1
ATOM 4374 N N . ILE B 1 189 ? -9.294 104.043 22.735 1.00 26.66 189 ILE B N 1
ATOM 4375 C CA . ILE B 1 189 ? -10.074 104.190 23.947 1.00 28.16 189 ILE B CA 1
ATOM 4376 C C . ILE B 1 189 ? -9.271 104.863 25.036 1.00 27.17 189 ILE B C 1
ATOM 4377 O O . ILE B 1 189 ? -8.014 104.866 25.012 1.00 25.34 189 ILE B O 1
ATOM 4382 N N . THR B 1 190 ? -10.005 105.375 26.017 1.00 25.13 190 THR B N 1
ATOM 4383 C CA . THR B 1 190 ? -9.414 105.873 27.242 1.00 25.32 190 THR B CA 1
ATOM 4384 C C . THR B 1 190 ? -9.939 105.020 28.357 1.00 26.83 190 THR B C 1
ATOM 4385 O O . THR B 1 190 ? -11.122 104.832 28.457 1.00 26.11 190 THR B O 1
ATOM 4389 N N . TRP B 1 191 ? -9.053 104.458 29.183 1.00 24.63 191 TRP B N 1
ATOM 4390 C CA . TRP B 1 191 ? -9.504 103.684 30.327 1.00 21.28 191 TRP B CA 1
ATOM 4391 C C . TRP B 1 191 ? -10.270 104.599 31.283 1.00 21.73 191 TRP B C 1
ATOM 4392 O O . TRP B 1 191 ? -9.925 105.764 31.436 1.00 19.71 191 TRP B O 1
ATOM 4403 N N . SER B 1 192 ? -11.307 104.088 31.947 1.00 21.91 192 SER B N 1
ATOM 4404 C CA . SER B 1 192 ? -12.026 104.974 32.888 1.00 25.11 192 SER B CA 1
ATOM 4405 C C . SER B 1 192 ? -11.250 105.161 34.218 1.00 24.05 192 SER B C 1
ATOM 4406 O O . SER B 1 192 ? -11.415 106.165 34.905 1.00 21.71 192 SER B O 1
ATOM 4409 N N . GLU B 1 193 ? -10.334 104.247 34.511 1.00 23.38 193 GLU B N 1
ATOM 4410 C CA . GLU B 1 193 ? -9.540 104.309 35.727 1.00 22.96 193 GLU B CA 1
ATOM 4411 C C . GLU B 1 193 ? -8.548 105.451 35.661 1.00 22.04 193 GLU B C 1
ATOM 4412 O O . GLU B 1 193 ? -7.860 105.649 34.656 1.00 22.52 193 GLU B O 1
ATOM 4418 N N . ARG B 1 194 ? -8.441 106.182 36.766 1.00 20.96 194 ARG B N 1
ATOM 4419 C CA . ARG B 1 194 ? -7.377 107.149 36.912 1.00 20.20 194 ARG B CA 1
ATOM 4420 C C . ARG B 1 194 ? -6.080 106.502 37.520 1.00 19.93 194 ARG B C 1
ATOM 4421 O O . ARG B 1 194 ? -6.102 105.837 38.555 1.00 19.04 194 ARG B O 1
ATOM 4429 N N . LEU B 1 195 ? -4.951 106.778 36.904 1.00 17.30 195 LEU B N 1
ATOM 4430 C CA . LEU B 1 195 ? -3.710 106.212 37.370 1.00 16.67 195 LEU B CA 1
ATOM 4431 C C . LEU B 1 195 ? -3.064 107.282 38.217 1.00 15.71 195 LEU B C 1
ATOM 4432 O O . LEU B 1 195 ? -3.089 108.486 37.854 1.00 17.00 195 LEU B O 1
ATOM 4437 N N . VAL B 1 196 ? -2.475 106.875 39.332 1.00 14.29 196 VAL B N 1
ATOM 4438 C CA . VAL B 1 196 ? -1.644 107.745 40.145 1.00 13.73 196 VAL B CA 1
ATOM 4439 C C . VAL B 1 196 ? -0.237 107.163 40.099 1.00 13.44 196 VAL B C 1
ATOM 4440 O O . VAL B 1 196 ? -0.005 106.015 40.493 1.00 11.61 196 VAL B O 1
ATOM 4444 N N . ALA B 1 197 ? 0.686 107.906 39.487 1.00 13.06 197 ALA B N 1
ATOM 4445 C CA . ALA B 1 197 ? 2.116 107.483 39.421 1.00 13.26 197 ALA B CA 1
ATOM 4446 C C . ALA B 1 197 ? 2.888 108.222 40.516 1.00 13.17 197 ALA B C 1
ATOM 4447 O O . ALA B 1 197 ? 2.785 109.438 40.601 1.00 13.64 197 ALA B O 1
ATOM 4449 N N . THR B 1 198 ? 3.578 107.481 41.389 1.00 12.03 198 THR B N 1
ATOM 4450 C CA . THR B 1 198 ? 4.343 108.044 42.479 1.00 12.37 198 THR B CA 1
ATOM 4451 C C . THR B 1 198 ? 5.732 107.517 42.447 1.00 13.54 198 THR B C 1
ATOM 4452 O O . THR B 1 198 ? 5.951 106.356 42.046 1.00 15.64 198 THR B O 1
ATOM 4456 N N . ASN B 1 199 ? 6.694 108.322 42.889 1.00 12.82 199 ASN B N 1
ATOM 4457 C CA . ASN B 1 199 ? 8.034 107.825 43.129 1.00 12.37 199 ASN B CA 1
ATOM 4458 C C . ASN B 1 199 ? 8.202 107.931 44.627 1.00 11.92 199 ASN B C 1
ATOM 4459 O O . ASN B 1 199 ? 7.978 109.013 45.209 1.00 11.73 199 ASN B O 1
ATOM 4464 N N . VAL B 1 200 ? 8.592 106.836 45.229 1.00 10.43 200 VAL B N 1
ATOM 4465 C CA . VAL B 1 200 ? 8.668 106.666 46.635 1.00 12.10 200 VAL B CA 1
ATOM 4466 C C . VAL B 1 200 ? 9.990 106.071 47.100 1.00 11.41 200 VAL B C 1
ATOM 4467 O O . VAL B 1 200 ? 10.496 105.114 46.499 1.00 10.31 200 VAL B O 1
ATOM 4471 N N . PHE B 1 201 ? 10.552 106.650 48.161 1.00 10.26 201 PHE B N 1
ATOM 4472 C CA . PHE B 1 201 ? 11.598 105.975 48.929 1.00 10.31 201 PHE B CA 1
ATOM 4473 C C . PHE B 1 201 ? 10.972 105.091 50.002 1.00 9.79 201 PHE B C 1
ATOM 4474 O O . PHE B 1 201 ? 10.515 105.616 51.065 1.00 10.55 201 PHE B O 1
ATOM 4482 N N . TYR B 1 202 ? 10.983 103.769 49.758 1.00 8.88 202 TYR B N 1
ATOM 4483 C CA . TYR B 1 202 ? 10.570 102.776 50.718 1.00 8.60 202 TYR B CA 1
ATOM 4484 C C . TYR B 1 202 ? 11.210 101.446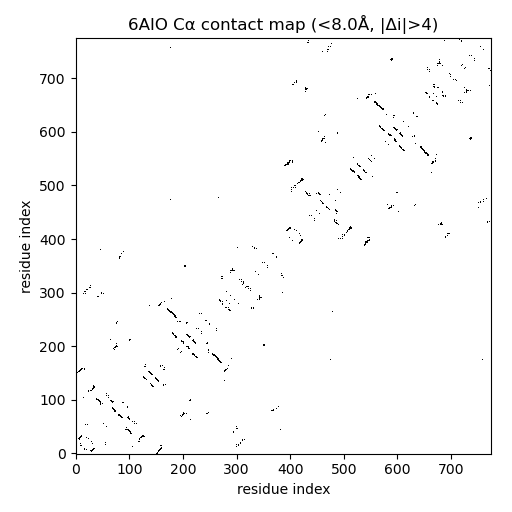 50.341 1.00 8.84 202 TYR B C 1
ATOM 4485 O O . TYR B 1 202 ? 11.348 101.145 49.170 1.00 8.19 202 TYR B O 1
ATOM 4494 N N . ASP B 1 203 ? 11.650 100.703 51.330 1.00 9.06 203 ASP B N 1
ATOM 4495 C CA . ASP B 1 203 ? 12.479 99.578 51.083 1.00 9.14 203 ASP B CA 1
ATOM 4496 C C . ASP B 1 203 ? 11.593 98.392 50.828 1.00 9.15 203 ASP B C 1
ATOM 4497 O O . ASP B 1 203 ? 11.357 97.563 51.697 1.00 8.86 203 ASP B O 1
ATOM 4502 N N . PHE B 1 204 ? 11.102 98.292 49.585 1.00 10.22 204 PHE B N 1
ATOM 4503 C CA . PHE B 1 204 ? 10.192 97.162 49.217 1.00 10.59 204 PHE B CA 1
ATOM 4504 C C . PHE B 1 204 ? 10.893 95.834 49.236 1.00 11.14 204 PHE B C 1
ATOM 4505 O O . PHE B 1 204 ? 10.317 94.786 49.654 1.00 11.68 204 PHE B O 1
ATOM 4513 N N . SER B 1 205 ? 12.162 95.847 48.860 1.00 10.88 205 SER B N 1
ATOM 4514 C CA . SER B 1 205 ? 12.931 94.610 48.838 1.00 12.54 205 SER B CA 1
ATOM 4515 C C . SER B 1 205 ? 13.141 94.019 50.264 1.00 12.46 205 SER B C 1
ATOM 4516 O O . SER B 1 205 ? 13.093 92.809 50.476 1.00 12.26 205 SER B O 1
ATOM 4519 N N . LEU B 1 206 ? 13.348 94.883 51.243 1.00 11.28 206 LEU B N 1
ATOM 4520 C CA . LEU B 1 206 ? 13.416 94.404 52.632 1.00 11.66 206 LEU B CA 1
ATOM 4521 C C . LEU B 1 206 ? 12.152 93.640 53.002 1.00 12.42 206 LEU B C 1
ATOM 4522 O O . LEU B 1 206 ? 12.196 92.743 53.824 1.00 13.22 206 LEU B O 1
ATOM 4527 N N . HIS B 1 207 ? 11.018 94.008 52.439 1.00 12.73 207 HIS B N 1
ATOM 4528 C CA . HIS B 1 207 ? 9.780 93.309 52.773 1.00 15.99 207 HIS B CA 1
ATOM 4529 C C . HIS B 1 207 ? 9.508 92.117 51.881 1.00 16.28 207 HIS B C 1
ATOM 4530 O O . HIS B 1 207 ? 8.407 91.626 51.855 1.00 19.09 207 HIS B O 1
ATOM 4537 N N . GLY B 1 208 ? 10.479 91.694 51.093 1.00 16.67 208 GLY B N 1
ATOM 4538 C CA . GLY B 1 208 ? 10.256 90.529 50.231 1.00 17.11 208 GLY B CA 1
ATOM 4539 C C . GLY B 1 208 ? 9.658 90.795 48.845 1.00 16.35 208 GLY B C 1
ATOM 4540 O O . GLY B 1 208 ? 9.428 89.860 48.103 1.00 15.65 208 GLY B O 1
ATOM 4541 N N . TYR B 1 209 ? 9.477 92.045 48.414 1.00 13.47 209 TYR B N 1
ATOM 4542 C CA . TYR B 1 209 ? 9.029 92.257 47.046 1.00 12.97 209 TYR B CA 1
ATOM 4543 C C . TYR B 1 209 ? 10.175 91.990 46.086 1.00 12.70 209 TYR B C 1
ATOM 4544 O O . TYR B 1 209 ? 11.361 92.102 46.446 1.00 13.32 209 TYR B O 1
ATOM 4553 N N . SER B 1 210 ? 9.842 91.732 44.847 1.00 11.58 210 SER B N 1
ATOM 4554 C CA . SER B 1 210 ? 10.850 91.639 43.769 1.00 11.97 210 SER B CA 1
ATOM 4555 C C . SER B 1 210 ? 11.150 93.040 43.271 1.00 11.08 210 SER B C 1
ATOM 4556 O O . SER B 1 210 ? 10.500 94.018 43.696 1.00 10.39 210 SER B O 1
ATOM 4559 N N . ARG B 1 211 ? 12.072 93.156 42.347 1.00 11.10 211 ARG B N 1
ATOM 4560 C CA . ARG B 1 211 ? 12.336 94.464 41.748 1.00 11.54 211 ARG B CA 1
ATOM 4561 C C . ARG B 1 211 ? 11.217 94.990 40.834 1.00 9.96 211 ARG B C 1
ATOM 4562 O O . ARG B 1 211 ? 11.149 96.200 40.618 1.00 8.83 211 ARG B O 1
ATOM 4570 N N . ALA B 1 212 ? 10.386 94.088 40.285 1.00 8.83 212 ALA B N 1
ATOM 4571 C CA . ALA B 1 212 ? 9.225 94.439 39.527 1.00 8.85 212 ALA B CA 1
ATOM 4572 C C . ALA B 1 212 ? 8.123 93.558 39.936 1.00 9.50 212 ALA B C 1
ATOM 4573 O O . ALA B 1 212 ? 8.269 92.334 39.954 1.00 9.95 212 ALA B O 1
ATOM 4575 N N . ASN B 1 213 ? 6.980 94.178 40.264 1.00 9.66 213 ASN B N 1
ATOM 4576 C CA . ASN B 1 213 ? 5.817 93.500 40.820 1.00 10.17 213 ASN B CA 1
ATOM 4577 C C . ASN B 1 213 ? 4.515 94.027 40.213 1.00 11.06 213 ASN B C 1
ATOM 4578 O O . ASN B 1 213 ? 4.342 95.244 40.042 1.00 10.05 213 ASN B O 1
ATOM 4583 N N . PHE B 1 214 ? 3.631 93.085 39.862 1.00 11.66 214 PHE B N 1
ATOM 4584 C CA . PHE B 1 214 ? 2.283 93.384 39.452 1.00 12.44 214 PHE B CA 1
ATOM 4585 C C . PHE B 1 214 ? 1.416 92.894 40.549 1.00 11.69 214 PHE B C 1
ATOM 4586 O O . PHE B 1 214 ? 1.406 91.694 40.855 1.00 11.18 214 PHE B O 1
ATOM 4594 N N . VAL B 1 215 ? 0.701 93.810 41.194 1.00 11.75 215 VAL B N 1
ATOM 4595 C CA . VAL B 1 215 ? -0.141 93.483 42.310 1.00 12.35 215 VAL B CA 1
ATOM 4596 C C . VAL B 1 215 ? -1.561 93.428 41.795 1.00 12.26 215 VAL B C 1
ATOM 4597 O O . VAL B 1 215 ? -2.097 94.421 41.320 1.00 11.62 215 VAL B O 1
ATOM 4601 N N . HIS B 1 216 ? -2.190 92.267 41.932 1.00 11.92 216 HIS B N 1
ATOM 4602 C CA . HIS B 1 216 ? -3.576 92.051 41.382 1.00 12.62 216 HIS B CA 1
ATOM 4603 C C . HIS B 1 216 ? -4.676 92.149 42.463 1.00 12.64 216 HIS B C 1
ATOM 4604 O O . HIS B 1 216 ? -4.673 91.395 43.429 1.00 14.15 216 HIS B O 1
ATOM 4611 N N . ASP B 1 217 ? -5.554 93.125 42.298 1.00 13.30 217 ASP B N 1
ATOM 4612 C CA . ASP B 1 217 ? -6.662 93.375 43.205 1.00 13.14 217 ASP B CA 1
ATOM 4613 C C . ASP B 1 217 ? -7.650 94.257 42.513 1.00 13.89 217 ASP B C 1
ATOM 4614 O O . ASP B 1 217 ? -7.242 95.080 41.685 1.00 13.27 217 ASP B O 1
ATOM 4619 N N . PRO B 1 218 ? -8.961 94.109 42.798 1.00 13.47 218 PRO B N 1
ATOM 4620 C CA . PRO B 1 218 ? -9.898 94.934 42.100 1.00 13.89 218 PRO B CA 1
ATOM 4621 C C . PRO B 1 218 ? -9.818 96.438 42.472 1.00 13.19 218 PRO B C 1
ATOM 4622 O O . PRO B 1 218 ? -10.228 97.247 41.719 1.00 12.88 218 PRO B O 1
ATOM 4626 N N . VAL B 1 219 ? -9.329 96.775 43.630 1.00 13.89 219 VAL B N 1
ATOM 4627 C CA . VAL B 1 219 ? -9.253 98.159 44.067 1.00 14.54 219 VAL B CA 1
ATOM 4628 C C . VAL B 1 219 ? -7.795 98.640 44.270 1.00 14.67 219 VAL B C 1
ATOM 4629 O O . VAL B 1 219 ? -7.390 99.667 43.726 1.00 14.48 219 VAL B O 1
ATOM 4633 N N . ASP B 1 220 ? -7.018 97.887 45.041 1.00 13.80 220 ASP B N 1
ATOM 4634 C CA . ASP B 1 220 ? -5.645 98.225 45.366 1.00 14.24 220 ASP B CA 1
ATOM 4635 C C . ASP B 1 220 ? -4.656 97.480 44.485 1.00 13.00 220 ASP B C 1
ATOM 4636 O O . ASP B 1 220 ? -3.662 96.939 44.957 1.00 10.85 220 ASP B O 1
ATOM 4641 N N . TRP B 1 221 ? -4.955 97.417 43.174 1.00 11.36 221 TRP B N 1
ATOM 4642 C CA . TRP B 1 221 ? -3.953 96.927 42.198 1.00 10.66 221 TRP B CA 1
ATOM 4643 C C . TRP B 1 221 ? -2.788 97.922 42.174 1.00 10.12 221 TRP B C 1
ATOM 4644 O O . TRP B 1 221 ? -2.971 99.079 42.514 1.00 9.81 221 TRP B O 1
ATOM 4655 N N . ALA B 1 222 ? -1.611 97.477 41.747 1.00 9.59 222 ALA B N 1
ATOM 4656 C CA . ALA B 1 222 ? -0.470 98.374 41.590 1.00 9.78 222 ALA B CA 1
ATOM 4657 C C . ALA B 1 222 ? 0.608 97.781 40.745 1.00 10.45 222 ALA B C 1
ATOM 4658 O O . ALA B 1 222 ? 0.650 96.549 40.540 1.00 10.54 222 ALA B O 1
ATOM 4660 N N . VAL B 1 223 ? 1.461 98.649 40.248 1.00 11.11 223 VAL B N 1
ATOM 4661 C CA . VAL B 1 223 ? 2.744 98.246 39.675 1.00 12.59 223 VAL B CA 1
ATOM 4662 C C . VAL B 1 223 ? 3.802 98.886 40.566 1.00 12.10 223 VAL B C 1
ATOM 4663 O O . VAL B 1 223 ? 3.712 100.074 40.889 1.00 12.66 223 VAL B O 1
ATOM 4667 N N . VAL B 1 224 ? 4.694 98.053 41.083 1.00 10.63 224 VAL B N 1
ATOM 4668 C CA . VAL B 1 224 ? 5.675 98.476 42.041 1.00 10.66 224 VAL B CA 1
ATOM 4669 C C . VAL B 1 224 ? 7.006 98.012 41.458 1.00 11.06 224 VAL B C 1
ATOM 4670 O O . VAL B 1 224 ? 7.233 96.811 41.256 1.00 11.01 224 VAL B O 1
ATOM 4674 N N . VAL B 1 225 ? 7.814 98.963 41.060 1.00 10.67 225 VAL B N 1
ATOM 4675 C CA . VAL B 1 225 ? 8.983 98.676 40.276 1.00 11.45 225 VAL B CA 1
ATOM 4676 C C . VAL B 1 225 ? 10.110 99.617 40.634 1.00 10.59 225 VAL B C 1
ATOM 4677 O O . VAL B 1 225 ? 9.913 100.768 40.747 1.00 11.16 225 VAL B O 1
ATOM 4681 N N . GLN B 1 226 ? 11.282 99.100 40.871 1.00 9.26 226 GLN B N 1
ATOM 4682 C CA . GLN B 1 226 ? 12.367 100.002 41.313 1.00 9.85 226 GLN B CA 1
ATOM 4683 C C . GLN B 1 226 ? 12.842 100.920 40.173 1.00 9.90 226 GLN B C 1
ATOM 4684 O O . GLN B 1 226 ? 12.844 100.543 38.998 1.00 8.54 226 GLN B O 1
ATOM 4690 N N . LEU B 1 227 ? 13.149 102.158 40.530 1.00 9.86 227 LEU B N 1
ATOM 4691 C CA . LEU B 1 227 ? 13.524 103.187 39.528 1.00 10.68 227 LEU B CA 1
ATOM 4692 C C . LEU B 1 227 ? 15.038 103.345 39.367 1.00 11.92 227 LEU B C 1
ATOM 4693 O O . LEU B 1 227 ? 15.457 103.522 38.263 1.00 12.90 227 LEU B O 1
ATOM 4698 N N . ASP B 1 228 ? 15.788 103.336 40.461 1.00 12.76 228 ASP B N 1
ATOM 4699 C CA . ASP B 1 228 ? 17.250 103.506 40.376 1.00 13.00 228 ASP B CA 1
ATOM 4700 C C . ASP B 1 228 ? 17.955 102.907 41.596 1.00 12.09 228 ASP B C 1
ATOM 4701 O O . ASP B 1 228 ? 17.304 102.401 42.462 1.00 12.57 228 ASP B O 1
ATOM 4706 N N . LYS B 1 229 ? 19.269 103.069 41.626 1.00 11.89 229 LYS B N 1
ATOM 4707 C CA . LYS B 1 229 ? 20.141 102.552 42.703 1.00 11.95 229 LYS B CA 1
ATOM 4708 C C . LYS B 1 229 ? 20.091 103.412 43.974 1.00 11.01 229 LYS B C 1
ATOM 4709 O O . LYS B 1 229 ? 20.632 102.968 44.955 1.00 9.93 229 LYS B O 1
ATOM 4715 N N . THR B 1 230 ? 19.437 104.574 43.935 1.00 9.32 230 THR B N 1
ATOM 4716 C CA . THR B 1 230 ? 19.212 105.399 45.152 1.00 9.99 230 THR B CA 1
ATOM 4717 C C . THR B 1 230 ? 18.200 104.728 46.103 1.00 10.30 230 THR B C 1
ATOM 4718 O O . THR B 1 230 ? 18.212 105.078 47.233 1.00 11.84 230 THR B O 1
ATOM 4722 N N . GLY B 1 231 ? 17.360 103.816 45.623 1.00 9.99 231 GLY B N 1
ATOM 4723 C CA . GLY B 1 231 ? 16.300 103.203 46.442 1.00 9.29 231 GLY B CA 1
ATOM 4724 C C . GLY B 1 231 ? 14.942 103.805 46.088 1.00 9.21 231 GLY B C 1
ATOM 4725 O O . GLY B 1 231 ? 14.024 103.552 46.771 1.00 7.82 231 GLY B O 1
ATOM 4726 N N . LEU B 1 232 ? 14.884 104.580 45.009 1.00 9.14 232 LEU B N 1
ATOM 4727 C CA . LEU B 1 232 ? 13.637 105.163 44.628 1.00 10.02 232 LEU B CA 1
ATOM 4728 C C . LEU B 1 232 ? 12.810 104.143 43.845 1.00 9.69 232 LEU B C 1
ATOM 4729 O O . LEU B 1 232 ? 13.362 103.484 42.954 1.00 9.06 232 LEU B O 1
ATOM 4734 N N . TRP B 1 233 ? 11.518 104.006 44.180 1.00 9.37 233 TRP B N 1
ATOM 4735 C CA . TRP B 1 233 ? 10.635 103.034 43.556 1.00 9.78 233 TRP B CA 1
ATOM 4736 C C . TRP B 1 233 ? 9.427 103.739 42.915 1.00 10.12 233 TRP B C 1
ATOM 4737 O O . TRP B 1 233 ? 8.935 104.759 43.424 1.00 10.17 233 TRP B O 1
ATOM 4748 N N . ARG B 1 234 ? 8.941 103.191 41.834 1.00 10.60 234 ARG B N 1
ATOM 4749 C CA . ARG B 1 234 ? 7.682 103.661 41.214 1.00 12.52 234 ARG B CA 1
ATOM 4750 C C . ARG B 1 234 ? 6.536 102.802 41.761 1.00 11.51 234 ARG B C 1
ATOM 4751 O O . ARG B 1 234 ? 6.593 101.568 41.684 1.00 10.77 234 ARG B O 1
ATOM 4759 N N . VAL B 1 235 ? 5.517 103.471 42.293 1.00 11.11 235 VAL B N 1
ATOM 4760 C CA . VAL B 1 235 ? 4.280 102.872 42.747 1.00 11.11 235 VAL B CA 1
ATOM 4761 C C . VAL B 1 235 ? 3.167 103.526 41.909 1.00 11.50 235 VAL B C 1
ATOM 4762 O O . VAL B 1 235 ? 2.889 104.729 42.042 1.00 10.32 235 VAL B O 1
ATOM 4766 N N . CYS B 1 236 ? 2.549 102.719 41.051 1.00 10.90 236 CYS B N 1
ATOM 4767 C CA . CYS B 1 236 ? 1.437 103.157 40.249 1.00 12.54 236 CYS B CA 1
ATOM 4768 C C . CYS B 1 236 ? 0.221 102.456 40.774 1.00 12.72 236 CYS B C 1
ATOM 4769 O O . CYS B 1 236 ? 0.272 101.220 40.918 1.00 12.37 236 CYS B O 1
ATOM 4772 N N . TYR B 1 237 ? -0.867 103.202 40.989 1.00 11.72 237 TYR B N 1
ATOM 4773 C CA . TYR B 1 237 ? -2.089 102.653 41.518 1.00 11.34 237 TYR B CA 1
ATOM 4774 C C . TYR B 1 237 ? -3.274 103.424 40.999 1.00 12.01 237 TYR B C 1
ATOM 4775 O O . TYR B 1 237 ? -3.130 104.420 40.267 1.00 12.37 237 TYR B O 1
ATOM 4784 N N . GLY B 1 238 ? -4.441 102.927 41.338 1.00 11.95 238 GLY B N 1
ATOM 4785 C CA . GLY B 1 238 ? -5.761 103.460 40.822 1.00 12.79 238 GLY B CA 1
ATOM 4786 C C . GLY B 1 238 ? -6.418 104.335 41.842 1.00 12.92 238 GLY B C 1
ATOM 4787 O O . GLY B 1 238 ? -6.405 104.022 43.027 1.00 12.13 238 GLY B O 1
ATOM 4788 N N . GLU B 1 239 ? -7.028 105.407 41.386 1.00 14.90 239 GLU B N 1
ATOM 4789 C CA . GLU B 1 239 ? -7.771 106.314 42.284 1.00 17.92 239 GLU B CA 1
ATOM 4790 C C . GLU B 1 239 ? -9.041 106.784 41.598 1.00 17.53 239 GLU B C 1
ATOM 4791 O O . GLU B 1 239 ? -9.159 106.689 40.388 1.00 15.89 239 GLU B O 1
ATOM 4797 N N . ASP B 1 240 ? -10.008 107.240 42.380 1.00 18.74 240 ASP B N 1
ATOM 4798 C CA . ASP B 1 240 ? -11.272 107.744 41.798 1.00 20.72 240 ASP B CA 1
ATOM 4799 C C . ASP B 1 240 ? -10.932 108.803 40.741 1.00 20.88 240 ASP B C 1
ATOM 4800 O O . ASP B 1 240 ? -10.111 109.680 41.016 1.00 20.11 240 ASP B O 1
ATOM 4805 N N . PRO B 1 241 ? -11.528 108.725 39.529 1.00 21.22 241 PRO B N 1
ATOM 4806 C CA . PRO B 1 241 ? -11.135 109.671 38.492 1.00 24.98 241 PRO B CA 1
ATOM 4807 C C . PRO B 1 241 ? -11.743 111.086 38.652 1.00 28.34 241 PRO B C 1
ATOM 4808 O O . PRO B 1 241 ? -11.369 111.984 37.904 1.00 27.06 241 PRO B O 1
ATOM 4812 N N . ASP B 1 242 ? -12.640 111.292 39.629 1.00 30.68 242 ASP B N 1
ATOM 4813 C CA . ASP B 1 242 ? -13.397 112.565 39.685 1.00 33.36 242 ASP B CA 1
ATOM 4814 C C . ASP B 1 242 ? -12.863 113.540 40.687 1.00 30.93 242 ASP B C 1
ATOM 4815 O O . ASP B 1 242 ? -12.940 114.730 40.455 1.00 29.69 242 ASP B O 1
ATOM 4820 N N . ILE B 1 243 ? -12.218 113.037 41.733 1.00 26.85 243 ILE B N 1
ATOM 4821 C CA . ILE B 1 243 ? -11.736 113.889 42.772 1.00 23.15 243 ILE B CA 1
ATOM 4822 C C . ILE B 1 243 ? -10.594 114.808 42.293 1.00 22.02 243 ILE B C 1
ATOM 4823 O O . ILE B 1 243 ? -9.925 114.557 41.272 1.00 23.51 243 ILE B O 1
ATOM 4828 N N . SER B 1 244 ? -10.364 115.834 43.070 1.00 21.69 244 SER B N 1
ATOM 4829 C CA . SER B 1 244 ? -9.310 116.790 42.774 1.00 24.07 244 SER B CA 1
ATOM 4830 C C . SER B 1 244 ? -7.919 116.149 43.029 1.00 24.93 244 SER B C 1
ATOM 4831 O O . SER B 1 244 ? -7.793 115.158 43.783 1.00 21.35 244 SER B O 1
ATOM 4834 N N . GLU B 1 245 ? -6.884 116.745 42.455 1.00 24.17 245 GLU B N 1
ATOM 4835 C CA . GLU B 1 245 ? -5.527 116.316 42.771 1.00 25.27 245 GLU B CA 1
ATOM 4836 C C . GLU B 1 245 ? -5.232 116.484 44.260 1.00 25.10 245 GLU B C 1
ATOM 4837 O O . GLU B 1 245 ? -4.544 115.642 44.875 1.00 22.68 245 GLU B O 1
ATOM 4843 N N . ALA B 1 246 ? -5.745 117.543 44.882 1.00 22.63 246 ALA B N 1
ATOM 4844 C CA . ALA B 1 246 ? -5.575 117.674 46.323 1.00 22.59 246 ALA B CA 1
ATOM 4845 C C . ALA B 1 246 ? -6.103 116.472 47.096 1.00 20.53 246 ALA B C 1
ATOM 4846 O O . ALA B 1 246 ? -5.490 116.001 48.095 1.00 19.46 246 ALA B O 1
ATOM 4848 N N . GLU B 1 247 ? -7.265 116.007 46.683 1.00 20.31 247 GLU B N 1
ATOM 4849 C CA . GLU B 1 247 ? -7.892 114.899 47.393 1.00 20.66 247 GLU B CA 1
ATOM 4850 C C . GLU B 1 247 ? -7.107 113.584 47.132 1.00 15.24 247 GLU B C 1
ATOM 4851 O O . GLU B 1 247 ? -7.025 112.759 48.002 1.00 15.01 247 GLU B O 1
ATOM 4857 N N . VAL B 1 248 ? -6.524 113.440 45.950 1.00 15.13 248 VAL B N 1
ATOM 4858 C CA . VAL B 1 248 ? -5.668 112.261 45.623 1.00 14.12 248 VAL B CA 1
ATOM 4859 C C . VAL B 1 248 ? -4.522 112.221 46.638 1.00 14.98 248 VAL B C 1
ATOM 4860 O O . VAL B 1 248 ? -4.339 111.221 47.261 1.00 14.50 248 VAL B O 1
ATOM 4864 N N . ARG B 1 249 ? -3.866 113.355 46.832 1.00 14.82 249 ARG B N 1
ATOM 4865 C CA . ARG B 1 249 ? -2.726 113.499 47.768 1.00 16.44 249 ARG B CA 1
ATOM 4866 C C . ARG B 1 249 ? -3.159 113.193 49.200 1.00 16.75 249 ARG B C 1
ATOM 4867 O O . ARG B 1 249 ? -2.492 112.463 49.862 1.00 14.29 249 ARG B O 1
ATOM 4875 N N . ARG B 1 250 ? -4.321 113.749 49.645 1.00 16.71 250 ARG B N 1
ATOM 4876 C CA . ARG B 1 250 ? -4.801 113.482 51.002 1.00 16.14 250 ARG B CA 1
ATOM 4877 C C . ARG B 1 250 ? -5.159 112.009 51.194 1.00 11.31 250 ARG B C 1
ATOM 4878 O O . ARG B 1 250 ? -5.058 111.483 52.311 1.00 13.27 250 ARG B O 1
ATOM 4886 N N . ARG B 1 251 ? -5.607 111.294 50.163 1.00 14.87 251 ARG B N 1
ATOM 4887 C CA . ARG B 1 251 ? -6.017 109.876 50.262 1.00 14.14 251 ARG B CA 1
ATOM 4888 C C . ARG B 1 251 ? -4.792 108.955 50.304 1.00 13.78 251 ARG B C 1
ATOM 4889 O O . ARG B 1 251 ? -4.907 107.869 50.829 1.00 12.51 251 ARG B O 1
ATOM 4897 N N . LEU B 1 252 ? -3.674 109.421 49.775 1.00 13.86 252 LEU B N 1
ATOM 4898 C CA . LEU B 1 252 ? -2.451 108.580 49.648 1.00 12.60 252 LEU B CA 1
ATOM 4899 C C . LEU B 1 252 ? -2.052 107.851 50.946 1.00 13.00 252 LEU B C 1
ATOM 4900 O O . LEU B 1 252 ? -1.772 106.679 50.882 1.00 13.25 252 LEU B O 1
ATOM 4905 N N . PRO B 1 253 ? -1.983 108.507 52.112 1.00 14.37 253 PRO B N 1
ATOM 4906 C CA . PRO B 1 253 ? -1.539 107.836 53.339 1.00 15.06 253 PRO B CA 1
ATOM 4907 C C . PRO B 1 253 ? -2.359 106.571 53.661 1.00 15.68 253 PRO B C 1
ATOM 4908 O O . PRO B 1 253 ? -1.780 105.566 53.856 1.00 14.14 253 PRO B O 1
ATOM 4912 N N . GLU B 1 254 ? -3.684 106.656 53.582 1.00 14.80 254 GLU B N 1
ATOM 4913 C CA . GLU B 1 254 ? -4.520 105.460 53.830 1.00 15.97 254 GLU B CA 1
ATOM 4914 C C . GLU B 1 254 ? -4.290 104.440 52.697 1.00 13.62 254 GLU B C 1
ATOM 4915 O O . GLU B 1 254 ? -4.221 103.291 52.999 1.00 13.07 254 GLU B O 1
ATOM 4921 N N . ARG B 1 255 ? -4.090 104.888 51.463 1.00 12.19 255 ARG B N 1
ATOM 4922 C CA . ARG B 1 255 ? -3.899 103.912 50.360 1.00 12.50 255 ARG B CA 1
ATOM 4923 C C . ARG B 1 255 ? -2.580 103.150 50.573 1.00 12.98 255 ARG B C 1
ATOM 4924 O O . ARG B 1 255 ? -2.561 101.959 50.382 1.00 12.19 255 ARG B O 1
ATOM 4932 N N . PHE B 1 256 ? -1.549 103.861 51.006 1.00 11.62 256 PHE B N 1
ATOM 4933 C CA . PHE B 1 256 ? -0.248 103.255 51.215 1.00 12.94 256 PHE B CA 1
ATOM 4934 C C . PHE B 1 256 ? -0.201 102.268 52.401 1.00 13.85 256 PHE B C 1
ATOM 4935 O O . PHE B 1 256 ? 0.687 101.433 52.451 1.00 13.63 256 PHE B O 1
ATOM 4943 N N . LYS B 1 257 ? -1.193 102.304 53.312 1.00 13.81 257 LYS B N 1
ATOM 4944 C CA . LYS B 1 257 ? -1.289 101.293 54.329 1.00 15.71 257 LYS B CA 1
ATOM 4945 C C . LYS B 1 257 ? -1.522 99.987 53.709 1.00 13.90 257 LYS B C 1
ATOM 4946 O O . LYS B 1 257 ? -1.110 98.994 54.317 1.00 13.11 257 LYS B O 1
ATOM 4952 N N . ARG B 1 258 ? -2.118 99.968 52.517 1.00 12.91 258 ARG B N 1
ATOM 4953 C CA . ARG B 1 258 ? -2.391 98.688 51.832 1.00 14.39 258 ARG B CA 1
ATOM 4954 C C . ARG B 1 258 ? -1.386 98.432 50.702 1.00 14.21 258 ARG B C 1
ATOM 4955 O O . ARG B 1 258 ? -0.986 97.292 50.463 1.00 14.62 258 ARG B O 1
ATOM 4963 N N . LEU B 1 259 ? -1.005 99.490 50.008 1.00 12.70 259 LEU B N 1
ATOM 4964 C CA . LEU B 1 259 ? -0.114 99.340 48.850 1.00 13.24 259 LEU B CA 1
ATOM 4965 C C . LEU B 1 259 ? 1.330 99.031 49.197 1.00 13.43 259 LEU B C 1
ATOM 4966 O O . LEU B 1 259 ? 2.020 98.471 48.375 1.00 13.19 259 LEU B O 1
ATOM 4971 N N . LEU B 1 260 ? 1.802 99.449 50.362 1.00 12.57 260 LEU B N 1
ATOM 4972 C CA . LEU B 1 260 ? 3.174 99.218 50.744 1.00 13.11 260 LEU B CA 1
ATOM 4973 C C . LEU B 1 260 ? 3.209 98.066 51.762 1.00 13.60 260 LEU B C 1
ATOM 4974 O O . LEU B 1 260 ? 2.446 98.075 52.689 1.00 13.96 260 LEU B O 1
ATOM 4979 N N . PRO B 1 261 ? 4.070 97.076 51.581 1.00 13.54 261 PRO B N 1
ATOM 4980 C CA . PRO B 1 261 ? 4.098 96.013 52.577 1.00 15.25 261 PRO B CA 1
ATOM 4981 C C . PRO B 1 261 ? 4.591 96.535 53.927 1.00 16.45 261 PRO B C 1
ATOM 4982 O O . PRO B 1 261 ? 5.370 97.498 53.979 1.00 16.20 261 PRO B O 1
ATOM 4986 N N . GLY B 1 262 ? 4.105 95.919 55.001 1.00 16.69 262 GLY B N 1
ATOM 4987 C CA . GLY B 1 262 ? 4.369 96.380 56.353 1.00 17.20 262 GLY B CA 1
ATOM 4988 C C . GLY B 1 262 ? 3.478 97.519 56.858 1.00 17.58 262 GLY B C 1
ATOM 4989 O O . GLY B 1 262 ? 3.691 97.999 57.927 1.00 18.67 262 GLY B O 1
ATOM 4990 N N . ALA B 1 263 ? 2.432 97.887 56.123 1.00 16.61 263 ALA B N 1
ATOM 4991 C CA . ALA B 1 263 ? 1.473 98.898 56.537 1.00 15.57 263 ALA B CA 1
ATOM 4992 C C . ALA B 1 263 ? 2.045 100.157 57.119 1.00 14.72 263 ALA B C 1
ATOM 4993 O O . ALA B 1 263 ? 1.688 100.536 58.232 1.00 15.18 263 ALA B O 1
ATOM 4995 N N . PRO B 1 264 ? 2.939 100.828 56.389 1.00 14.82 264 PRO B N 1
ATOM 4996 C CA . PRO B 1 264 ? 3.632 101.942 56.997 1.00 14.09 264 PRO B CA 1
ATOM 4997 C C . PRO B 1 264 ? 2.773 103.174 57.200 1.00 14.76 264 PRO B C 1
ATOM 4998 O O . PRO B 1 264 ? 1.864 103.488 56.415 1.00 13.07 264 PRO B O 1
ATOM 5002 N N . THR B 1 265 ? 3.149 103.917 58.228 1.00 15.76 265 THR B N 1
ATOM 5003 C CA . THR B 1 265 ? 2.595 105.262 58.492 1.00 15.87 265 THR B CA 1
ATOM 5004 C C . THR B 1 265 ? 3.374 106.257 57.610 1.00 15.45 265 THR B C 1
ATOM 5005 O O . THR B 1 265 ? 4.460 105.931 57.176 1.00 12.84 265 THR B O 1
ATOM 5009 N N . PRO B 1 266 ? 2.883 107.489 57.382 1.00 15.49 266 PRO B N 1
ATOM 5010 C CA . PRO B 1 266 ? 3.575 108.484 56.552 1.00 15.04 266 PRO B CA 1
ATOM 5011 C C . PRO B 1 266 ? 5.055 108.739 56.869 1.00 16.69 266 PRO B C 1
ATOM 5012 O O . PRO B 1 266 ? 5.802 108.909 56.003 1.00 16.04 266 PRO B O 1
ATOM 5016 N N . ASP B 1 267 ? 5.461 108.645 58.122 1.00 16.80 267 ASP B N 1
ATOM 5017 C CA . ASP B 1 267 ? 6.875 108.878 58.500 1.00 19.70 267 ASP B CA 1
ATOM 5018 C C . ASP B 1 267 ? 7.809 107.688 58.185 1.00 17.92 267 ASP B C 1
ATOM 5019 O O . ASP B 1 267 ? 8.929 107.780 58.565 1.00 18.57 267 ASP B O 1
ATOM 5024 N N . GLN B 1 268 ? 7.353 106.628 57.528 1.00 14.84 268 GLN B N 1
ATOM 5025 C CA . GLN B 1 268 ? 8.176 105.433 57.226 1.00 15.63 268 GLN B CA 1
ATOM 5026 C C . GLN B 1 268 ? 8.554 105.389 55.739 1.00 13.65 268 GLN B C 1
ATOM 5027 O O . GLN B 1 268 ? 9.275 104.482 55.343 1.00 13.94 268 GLN B O 1
ATOM 5033 N N . TYR B 1 269 ? 8.044 106.340 54.970 1.00 11.59 269 TYR B N 1
ATOM 5034 C CA . TYR B 1 269 ? 8.366 106.435 53.532 1.00 11.40 269 TYR B CA 1
ATOM 5035 C C . TYR B 1 269 ? 8.409 107.902 53.101 1.00 12.05 269 TYR B C 1
ATOM 5036 O O . TYR B 1 269 ? 7.855 108.732 53.751 1.00 11.19 269 TYR B O 1
ATOM 5045 N N . ARG B 1 270 ? 9.006 108.152 51.957 1.00 11.29 270 ARG B N 1
ATOM 5046 C CA . ARG B 1 270 ? 8.978 109.504 51.415 1.00 12.77 270 ARG B CA 1
ATOM 5047 C C . ARG B 1 270 ? 8.453 109.488 50.006 1.00 13.39 270 ARG B C 1
ATOM 5048 O O . ARG B 1 270 ? 9.057 108.804 49.130 1.00 13.53 270 ARG B O 1
ATOM 5056 N N . VAL B 1 271 ? 7.406 110.244 49.761 1.00 11.77 271 VAL B N 1
ATOM 5057 C CA . VAL B 1 271 ? 6.873 110.410 48.424 1.00 12.27 271 VAL B CA 1
ATOM 5058 C C . VAL B 1 271 ? 7.677 111.505 47.773 1.00 13.34 271 VAL B C 1
ATOM 5059 O O . VAL B 1 271 ? 7.543 112.659 48.168 1.00 12.97 271 VAL B O 1
ATOM 5063 N N . ASP B 1 272 ? 8.468 111.151 46.752 1.00 13.99 272 ASP B N 1
ATOM 5064 C CA . ASP B 1 272 ? 9.330 112.076 46.012 1.00 15.78 272 ASP B CA 1
ATOM 5065 C C . ASP B 1 272 ? 8.599 112.812 44.860 1.00 16.58 272 ASP B C 1
ATOM 5066 O O . ASP B 1 272 ? 8.967 113.942 44.533 1.00 14.37 272 ASP B O 1
ATOM 5071 N N . TYR B 1 273 ? 7.545 112.201 44.320 1.00 16.13 273 TYR B N 1
ATOM 5072 C CA . TYR B 1 273 ? 6.839 112.699 43.199 1.00 17.85 273 TYR B CA 1
ATOM 5073 C C . TYR B 1 273 ? 5.482 112.026 43.134 1.00 18.44 273 TYR B C 1
ATOM 5074 O O . TYR B 1 273 ? 5.341 110.827 43.414 1.00 14.01 273 TYR B O 1
ATOM 5083 N N . LEU B 1 274 ? 4.476 112.779 42.718 1.00 16.62 274 LEU B N 1
ATOM 5084 C CA . LEU B 1 274 ? 3.167 112.213 42.500 1.00 17.27 274 LEU B CA 1
ATOM 5085 C C . LEU B 1 274 ? 2.510 112.939 41.366 1.00 18.51 274 LEU B C 1
ATOM 5086 O O . LEU B 1 274 ? 2.476 114.176 41.379 1.00 17.91 274 LEU B O 1
ATOM 5091 N N . ASN B 1 275 ? 1.895 112.194 40.462 1.00 17.39 275 ASN B N 1
ATOM 5092 C CA . ASN B 1 275 ? 1.081 112.806 39.417 1.00 18.85 275 ASN B CA 1
ATOM 5093 C C . ASN B 1 275 ? -0.030 111.886 38.943 1.00 18.99 275 ASN B C 1
ATOM 5094 O O . ASN B 1 275 ? 0.261 110.721 38.634 1.00 17.97 275 ASN B O 1
ATOM 5099 N N . PRO B 1 276 ? -1.278 112.412 38.820 1.00 19.43 276 PRO B N 1
ATOM 5100 C CA . PRO B 1 276 ? -2.348 111.598 38.258 1.00 19.66 276 PRO B CA 1
ATOM 5101 C C . PRO B 1 276 ? -2.390 111.670 36.741 1.00 19.48 276 PRO B C 1
ATOM 5102 O O . PRO B 1 276 ? -1.967 112.657 36.162 1.00 20.16 276 PRO B O 1
ATOM 5106 N N . TYR B 1 277 ? -2.856 110.625 36.094 1.00 19.65 277 TYR B N 1
ATOM 5107 C CA . TYR B 1 277 ? -2.943 110.538 34.659 1.00 21.99 277 TYR B CA 1
ATOM 5108 C C . TYR B 1 277 ? -4.197 109.828 34.189 1.00 21.12 277 TYR B C 1
ATOM 5109 O O . TYR B 1 277 ? -4.686 108.935 34.862 1.00 18.14 277 TYR B O 1
ATOM 5118 N N . ARG B 1 278 ? -4.586 110.115 32.945 1.00 21.40 278 ARG B N 1
ATOM 5119 C CA . ARG B 1 278 ? -5.560 109.297 32.219 1.00 23.63 278 ARG B CA 1
ATOM 5120 C C . ARG B 1 278 ? -4.736 108.484 31.224 1.00 22.14 278 ARG B C 1
ATOM 5121 O O . ARG B 1 278 ? -3.726 108.945 30.745 1.00 21.31 278 ARG B O 1
ATOM 5129 N N . VAL B 1 279 ? -5.107 107.256 30.993 1.00 19.16 279 VAL B N 1
ATOM 5130 C CA . VAL B 1 279 ? -4.280 106.381 30.185 1.00 19.00 279 VAL B CA 1
ATOM 5131 C C . VAL B 1 279 ? -5.143 105.770 29.109 1.00 19.55 279 VAL B C 1
ATOM 5132 O O . VAL B 1 279 ? -6.367 105.731 29.257 1.00 17.86 279 VAL B O 1
ATOM 5136 N N . HIS B 1 280 ? -4.512 105.317 28.026 1.00 21.15 280 HIS B N 1
ATOM 5137 C CA . HIS B 1 280 ? -5.230 104.976 26.802 1.00 21.32 280 HIS B CA 1
ATOM 5138 C C . HIS B 1 280 ? -4.696 103.747 26.153 1.00 20.25 280 HIS B C 1
ATOM 5139 O O . HIS B 1 280 ? -3.616 103.266 26.505 1.00 20.61 280 HIS B O 1
ATOM 5146 N N . GLN B 1 281 ? -5.481 103.213 25.208 1.00 18.23 281 GLN B N 1
ATOM 5147 C CA . GLN B 1 281 ? -4.981 102.368 24.141 1.00 18.80 281 GLN B CA 1
ATOM 5148 C C . GLN B 1 281 ? -5.347 103.123 22.817 1.00 22.26 281 GLN B C 1
ATOM 5149 O O . GLN B 1 281 ? -6.529 103.100 22.417 1.00 22.64 281 GLN B O 1
ATOM 5155 N N . ARG B 1 282 ? -4.375 103.841 22.236 1.00 21.53 282 ARG B N 1
ATOM 5156 C CA . ARG B 1 282 ? -4.588 104.761 21.104 1.00 21.98 282 ARG B CA 1
ATOM 5157 C C . ARG B 1 282 ? -3.440 104.676 20.129 1.00 24.02 282 ARG B C 1
ATOM 5158 O O . ARG B 1 282 ? -2.283 104.342 20.516 1.00 20.30 282 ARG B O 1
ATOM 5166 N N . CYS B 1 283 ? -3.752 104.981 18.852 1.00 23.54 283 CYS B N 1
ATOM 5167 C CA . CYS B 1 283 ? -2.837 104.710 17.741 1.00 25.59 283 CYS B CA 1
ATOM 5168 C C . CYS B 1 283 ? -3.188 105.634 16.578 1.00 25.32 283 CYS B C 1
ATOM 5169 O O . CYS B 1 283 ? -4.348 105.701 16.198 1.00 23.30 283 CYS B O 1
ATOM 5172 N N . ALA B 1 284 ? -2.195 106.281 15.985 1.00 23.37 284 ALA B N 1
ATOM 5173 C CA . ALA B 1 284 ? -2.446 107.046 14.750 1.00 23.03 284 ALA B CA 1
ATOM 5174 C C . ALA B 1 284 ? -2.821 106.099 13.654 1.00 22.61 284 ALA B C 1
ATOM 5175 O O . ALA B 1 284 ? -2.315 104.945 13.603 1.00 22.84 284 ALA B O 1
ATOM 5177 N N . ALA B 1 285 ? -3.677 106.566 12.748 1.00 27.14 285 ALA B N 1
ATOM 5178 C CA . ALA B 1 285 ? -4.153 105.708 11.653 1.00 29.32 285 ALA B CA 1
ATOM 5179 C C . ALA B 1 285 ? -3.008 105.388 10.672 1.00 27.17 285 ALA B C 1
ATOM 5180 O O . ALA B 1 285 ? -2.932 104.295 10.122 1.00 26.12 285 ALA B O 1
ATOM 5182 N N . GLU B 1 286 ? -2.079 106.327 10.516 1.00 24.86 286 GLU B N 1
ATOM 5183 C CA . GLU B 1 286 ? -0.845 106.113 9.753 1.00 27.18 286 GLU B CA 1
ATOM 5184 C C . GLU B 1 286 ? 0.270 106.812 10.502 1.00 21.38 286 GLU B C 1
ATOM 5185 O O . GLU B 1 286 ? 0.040 107.845 11.106 1.00 21.83 286 GLU B O 1
ATOM 5191 N N . PHE B 1 287 ? 1.468 106.291 10.436 1.00 18.01 287 PHE B N 1
ATOM 5192 C CA . PHE B 1 287 ? 2.574 106.888 11.166 1.00 21.10 287 PHE B CA 1
ATOM 5193 C C . PHE B 1 287 ? 3.384 107.837 10.320 1.00 22.19 287 PHE B C 1
ATOM 5194 O O . PHE B 1 287 ? 4.381 108.333 10.797 1.00 24.26 287 PHE B O 1
ATOM 5202 N N . ARG B 1 288 ? 3.032 108.049 9.140 1.00 22.55 288 ARG B N 1
ATOM 5203 C CA . ARG B 1 288 ? 3.729 109.018 8.312 1.00 24.55 288 ARG B CA 1
ATOM 5204 C C . ARG B 1 288 ? 2.719 109.733 7.427 1.00 25.47 288 ARG B C 1
ATOM 5205 O O . ARG B 1 288 ? 1.732 109.136 6.991 1.00 26.60 288 ARG B O 1
ATOM 5213 N N . ARG B 1 289 ? 2.983 111.063 7.257 1.00 22.72 289 ARG B N 1
ATOM 5214 C CA . ARG B 1 289 ? 2.244 111.906 6.324 1.00 27.03 289 ARG B CA 1
ATOM 5215 C C . ARG B 1 289 ? 3.287 112.714 5.609 1.00 25.67 289 ARG B C 1
ATOM 5216 O O . ARG B 1 289 ? 3.861 113.668 6.153 1.00 22.39 289 ARG B O 1
ATOM 5224 N N . GLY B 1 290 ? 3.596 112.298 4.398 1.00 23.04 290 GLY B N 1
ATOM 5225 C CA . GLY B 1 290 ? 4.624 113.000 3.630 1.00 21.04 290 GLY B CA 1
ATOM 5226 C C . GLY B 1 290 ? 5.996 112.921 4.269 1.00 19.50 290 GLY B C 1
ATOM 5227 O O . GLY B 1 290 ? 6.483 111.848 4.431 1.00 20.98 290 GLY B O 1
ATOM 5228 N N . ARG B 1 291 ? 6.574 114.069 4.573 1.00 19.04 291 ARG B N 1
ATOM 5229 C CA . ARG B 1 291 ? 7.930 114.166 5.162 1.00 20.58 291 ARG B CA 1
ATOM 5230 C C . ARG B 1 291 ? 7.886 114.152 6.704 1.00 18.65 291 ARG B C 1
ATOM 5231 O O . ARG B 1 291 ? 8.916 114.290 7.313 1.00 17.85 291 ARG B O 1
ATOM 5239 N N . VAL B 1 292 ? 6.710 113.986 7.284 1.00 19.00 292 VAL B N 1
ATOM 5240 C CA . VAL B 1 292 ? 6.540 113.953 8.764 1.00 21.16 292 VAL B CA 1
ATOM 5241 C C . VAL B 1 292 ? 6.186 112.521 9.184 1.00 20.22 292 VAL B C 1
ATOM 5242 O O . VAL B 1 292 ? 5.183 111.984 8.716 1.00 21.01 292 VAL B O 1
ATOM 5246 N N . ILE B 1 293 ? 7.046 111.949 10.007 1.00 17.76 293 ILE B N 1
ATOM 5247 C CA . ILE B 1 293 ? 6.899 110.558 10.504 1.00 18.93 293 ILE B CA 1
ATOM 5248 C C . ILE B 1 293 ? 6.815 110.544 12.038 1.00 19.11 293 ILE B C 1
ATOM 5249 O O . ILE B 1 293 ? 7.616 111.159 12.696 1.00 19.18 293 ILE B O 1
ATOM 5254 N N . LEU B 1 294 ? 5.858 109.808 12.548 1.00 19.14 294 LEU B N 1
ATOM 5255 C CA . LEU B 1 294 ? 5.630 109.632 14.003 1.00 20.15 294 LEU B CA 1
ATOM 5256 C C . LEU B 1 294 ? 6.333 108.418 14.600 1.00 19.06 294 LEU B C 1
ATOM 5257 O O . LEU B 1 294 ? 6.479 107.375 13.948 1.00 18.14 294 LEU B O 1
ATOM 5262 N N . ALA B 1 295 ? 6.765 108.548 15.861 1.00 18.50 295 ALA B N 1
ATOM 5263 C CA . ALA B 1 295 ? 7.305 107.410 16.622 1.00 17.03 295 ALA B CA 1
ATOM 5264 C C . ALA B 1 295 ? 6.965 107.584 18.109 1.00 17.41 295 ALA B C 1
ATOM 5265 O O . ALA B 1 295 ? 6.692 108.692 18.571 1.00 14.61 295 ALA B O 1
ATOM 5267 N N . GLY B 1 296 ? 7.017 106.470 18.832 1.00 18.38 296 GLY B N 1
ATOM 5268 C CA . GLY B 1 296 ? 6.795 106.475 20.291 1.00 19.33 296 GLY B CA 1
ATOM 5269 C C . GLY B 1 296 ? 5.441 107.052 20.654 1.00 20.30 296 GLY B C 1
ATOM 5270 O O . GLY B 1 296 ? 4.450 106.756 19.991 1.00 20.89 296 GLY B O 1
ATOM 5271 N N . ASP B 1 297 ? 5.418 107.911 21.659 1.00 23.84 297 ASP B N 1
ATOM 5272 C CA . ASP B 1 297 ? 4.181 108.511 22.172 1.00 26.20 297 ASP B CA 1
ATOM 5273 C C . ASP B 1 297 ? 3.409 109.309 21.119 1.00 22.97 297 ASP B C 1
ATOM 5274 O O . ASP B 1 297 ? 2.212 109.464 21.262 1.00 23.93 297 ASP B O 1
ATOM 5279 N N . ALA B 1 298 ? 4.072 109.845 20.105 1.00 21.09 298 ALA B N 1
ATOM 5280 C CA . ALA B 1 298 ? 3.334 110.571 19.067 1.00 20.27 298 ALA B CA 1
ATOM 5281 C C . ALA B 1 298 ? 2.488 109.582 18.220 1.00 18.85 298 ALA B C 1
ATOM 5282 O O . ALA B 1 298 ? 1.472 109.969 17.695 1.00 22.23 298 ALA B O 1
ATOM 5284 N N . ALA B 1 299 ? 2.950 108.338 18.084 1.00 16.46 299 ALA B N 1
ATOM 5285 C CA . ALA B 1 299 ? 2.351 107.372 17.222 1.00 16.88 299 ALA B CA 1
ATOM 5286 C C . ALA B 1 299 ? 1.342 106.497 17.934 1.00 19.37 299 ALA B C 1
ATOM 5287 O O . ALA B 1 299 ? 0.340 106.092 17.330 1.00 18.19 299 ALA B O 1
ATOM 5289 N N . HIS B 1 300 ? 1.594 106.210 19.227 1.00 18.95 300 HIS B N 1
ATOM 5290 C CA . HIS B 1 300 ? 0.744 105.274 19.966 1.00 19.37 300 HIS B CA 1
ATOM 5291 C C . HIS B 1 300 ? 0.939 105.363 21.486 1.00 21.11 300 HIS B C 1
ATOM 5292 O O . HIS B 1 300 ? 1.974 105.858 21.969 1.00 21.65 300 HIS B O 1
ATOM 5299 N N . ALA B 1 301 ? -0.082 104.958 22.242 1.00 20.63 301 ALA B N 1
ATOM 5300 C CA . ALA B 1 301 ? 0.012 104.918 23.706 1.00 18.69 301 ALA B CA 1
ATOM 5301 C C . ALA B 1 301 ? -0.782 103.725 24.219 1.00 20.00 301 ALA B C 1
ATOM 5302 O O . ALA B 1 301 ? -1.861 103.413 23.712 1.00 16.32 301 ALA B O 1
ATOM 5304 N N . THR B 1 302 ? -0.183 103.067 25.210 1.00 18.49 302 THR B N 1
ATOM 5305 C CA . THR B 1 302 ? -0.739 101.966 25.972 1.00 17.36 302 THR B CA 1
ATOM 5306 C C . THR B 1 302 ? -0.864 102.355 27.470 1.00 17.77 302 THR B C 1
ATOM 5307 O O . THR B 1 302 ? -0.167 103.267 27.949 1.00 15.70 302 THR B O 1
ATOM 5311 N N . ASN B 1 303 ? -1.688 101.650 28.241 1.00 15.87 303 ASN B N 1
ATOM 5312 C CA . ASN B 1 303 ? -1.645 101.847 29.683 1.00 16.62 303 ASN B CA 1
ATOM 5313 C C . ASN B 1 303 ? -0.278 101.345 30.200 1.00 16.68 303 ASN B C 1
ATOM 5314 O O . ASN B 1 303 ? 0.179 100.301 29.780 1.00 16.25 303 ASN B O 1
ATOM 5319 N N . PRO B 1 304 ? 0.399 102.116 31.065 1.00 17.09 304 PRO B N 1
ATOM 5320 C CA . PRO B 1 304 ? 1.738 101.727 31.576 1.00 17.79 304 PRO B CA 1
ATOM 5321 C C . PRO B 1 304 ? 1.778 100.573 32.572 1.00 18.08 304 PRO B C 1
ATOM 5322 O O . PRO B 1 304 ? 2.848 99.970 32.785 1.00 20.56 304 PRO B O 1
ATOM 5326 N N . MET B 1 305 ? 0.643 100.227 33.167 1.00 17.65 305 MET B N 1
ATOM 5327 C CA . MET B 1 305 ? 0.595 99.156 34.169 1.00 20.09 305 MET B CA 1
ATOM 5328 C C . MET B 1 305 ? 0.761 97.778 33.485 1.00 20.77 305 MET B C 1
ATOM 5329 O O . MET B 1 305 ? 1.817 97.126 33.578 1.00 20.60 305 MET B O 1
ATOM 5334 N N . GLY B 1 306 ? -0.218 97.416 32.655 1.00 19.53 306 GLY B N 1
ATOM 5335 C CA . GLY B 1 306 ? -0.059 96.294 31.765 1.00 16.45 306 GLY B CA 1
ATOM 5336 C C . GLY B 1 306 ? 0.999 96.440 30.707 1.00 16.38 306 GLY B C 1
ATOM 5337 O O . GLY B 1 306 ? 1.452 95.466 30.164 1.00 14.33 306 GLY B O 1
ATOM 5338 N N . GLY B 1 307 ? 1.337 97.687 30.386 1.00 16.83 307 GLY B N 1
ATOM 5339 C CA . GLY B 1 307 ? 2.273 98.024 29.330 1.00 17.26 307 GLY B CA 1
ATOM 5340 C C . GLY B 1 307 ? 3.732 98.097 29.758 1.00 17.65 307 GLY B C 1
ATOM 5341 O O . GLY B 1 307 ? 4.586 98.596 28.979 1.00 15.28 307 GLY B O 1
ATOM 5342 N N . LEU B 1 308 ? 4.027 97.649 30.986 1.00 16.80 308 LEU B N 1
ATOM 5343 C CA . LEU B 1 308 ? 5.399 97.682 31.486 1.00 16.85 308 LEU B CA 1
ATOM 5344 C C . LEU B 1 308 ? 6.321 96.978 30.492 1.00 16.02 308 LEU B C 1
ATOM 5345 O O . LEU B 1 308 ? 6.120 95.811 30.164 1.00 15.62 308 LEU B O 1
ATOM 5350 N N . GLY B 1 309 ? 7.331 97.690 30.012 1.00 14.77 309 GLY B N 1
ATOM 5351 C CA . GLY B 1 309 ? 8.226 97.144 29.011 1.00 14.22 309 GLY B CA 1
ATOM 5352 C C . GLY B 1 309 ? 7.704 96.942 27.578 1.00 13.67 309 GLY B C 1
ATOM 5353 O O . GLY B 1 309 ? 8.426 96.428 26.729 1.00 12.77 309 GLY B O 1
ATOM 5354 N N . LEU B 1 310 ? 6.464 97.342 27.327 1.00 12.98 310 LEU B N 1
ATOM 5355 C CA . LEU B 1 310 ? 5.804 97.166 26.051 1.00 14.11 310 LEU B CA 1
ATOM 5356 C C . LEU B 1 310 ? 5.507 98.491 25.349 1.00 15.85 310 LEU B C 1
ATOM 5357 O O . LEU B 1 310 ? 4.672 98.507 24.393 1.00 17.75 310 LEU B O 1
ATOM 5362 N N . SER B 1 311 ? 6.176 99.609 25.704 1.00 15.08 311 SER B N 1
ATOM 5363 C CA . SER B 1 311 ? 5.814 100.848 25.008 1.00 15.75 311 SER B CA 1
ATOM 5364 C C . SER B 1 311 ? 6.235 100.728 23.494 1.00 16.58 311 SER B C 1
ATOM 5365 O O . SER B 1 311 ? 5.584 101.311 22.628 1.00 18.56 311 SER B O 1
ATOM 5368 N N . GLY B 1 312 ? 7.327 99.998 23.216 1.00 15.10 312 GLY B N 1
ATOM 5369 C CA . GLY B 1 312 ? 7.882 99.844 21.880 1.00 16.34 312 GLY B CA 1
ATOM 5370 C C . GLY B 1 312 ? 8.638 101.040 21.346 1.00 16.81 312 GLY B C 1
ATOM 5371 O O . GLY B 1 312 ? 9.040 101.042 20.198 1.00 17.99 312 GLY B O 1
ATOM 5372 N N . GLY B 1 313 ? 8.870 102.039 22.182 1.00 17.29 313 GLY B N 1
ATOM 5373 C CA . GLY B 1 313 ? 9.522 103.300 21.768 1.00 15.90 313 GLY B CA 1
ATOM 5374 C C . GLY B 1 313 ? 10.913 103.116 21.239 1.00 16.12 313 GLY B C 1
ATOM 5375 O O . GLY B 1 313 ? 11.262 103.724 20.231 1.00 15.36 313 GLY B O 1
ATOM 5376 N N . VAL B 1 314 ? 11.730 102.303 21.903 1.00 15.95 314 VAL B N 1
ATOM 5377 C CA . VAL B 1 314 ? 13.139 102.159 21.537 1.00 16.17 314 VAL B CA 1
ATOM 5378 C C . VAL B 1 314 ? 13.260 101.496 20.167 1.00 17.88 314 VAL B C 1
ATOM 5379 O O . VAL B 1 314 ? 14.052 101.952 19.307 1.00 15.59 314 VAL B O 1
ATOM 5383 N N . LEU B 1 315 ? 12.457 100.454 19.962 1.00 16.53 315 LEU B N 1
ATOM 5384 C CA . LEU B 1 315 ? 12.507 99.775 18.694 1.00 17.63 315 LEU B CA 1
ATOM 5385 C C . LEU B 1 315 ? 11.831 100.609 17.599 1.00 17.40 315 LEU B C 1
ATOM 5386 O O . LEU B 1 315 ? 12.240 100.491 16.444 1.00 16.27 315 LEU B O 1
ATOM 5391 N N . ASP B 1 316 ? 10.799 101.422 17.982 1.00 14.31 316 ASP B N 1
ATOM 5392 C CA . ASP B 1 316 ? 10.290 102.457 17.088 1.00 14.66 316 ASP B CA 1
ATOM 5393 C C . ASP B 1 316 ? 11.426 103.341 16.589 1.00 13.48 316 ASP B C 1
ATOM 5394 O O . ASP B 1 316 ? 11.607 103.521 15.379 1.00 13.21 316 ASP B O 1
ATOM 5399 N N . ALA B 1 317 ? 12.203 103.945 17.476 1.00 14.65 317 ALA B N 1
ATOM 5400 C CA . ALA B 1 317 ? 13.274 104.848 17.160 1.00 15.66 317 ALA B CA 1
ATOM 5401 C C . ALA B 1 317 ? 14.327 104.199 16.296 1.00 15.80 317 ALA B C 1
ATOM 5402 O O . ALA B 1 317 ? 14.858 104.852 15.400 1.00 15.11 317 ALA B O 1
ATOM 5404 N N . GLU B 1 318 ? 14.664 102.949 16.585 1.00 15.56 318 GLU B N 1
ATOM 5405 C CA . GLU B 1 318 ? 15.749 102.270 15.887 1.00 16.55 318 GLU B CA 1
ATOM 5406 C C . GLU B 1 318 ? 15.366 102.032 14.408 1.00 16.67 318 GLU B C 1
ATOM 5407 O O . GLU B 1 318 ? 16.153 102.339 13.470 1.00 15.96 318 GLU B O 1
ATOM 5413 N N . HIS B 1 319 ? 14.147 101.573 14.215 1.00 15.03 319 HIS B N 1
ATOM 5414 C CA . HIS B 1 319 ? 13.605 101.379 12.871 1.00 15.50 319 HIS B CA 1
ATOM 5415 C C . HIS B 1 319 ? 13.442 102.718 12.137 1.00 15.49 319 HIS B C 1
ATOM 5416 O O . HIS B 1 319 ? 13.904 102.852 10.996 1.00 16.69 319 HIS B O 1
ATOM 5423 N N . LEU B 1 320 ? 12.901 103.728 12.793 1.00 14.85 320 LEU B N 1
ATOM 5424 C CA . LEU B 1 320 ? 12.760 105.007 12.141 1.00 15.35 320 LEU B CA 1
ATOM 5425 C C . LEU B 1 320 ? 14.118 105.563 11.668 1.00 17.23 320 LEU B C 1
ATOM 5426 O O . LEU B 1 320 ? 14.243 105.972 10.519 1.00 19.10 320 LEU B O 1
ATOM 5431 N N . ALA B 1 321 ? 15.120 105.599 12.525 1.00 17.38 321 ALA B N 1
ATOM 5432 C CA . ALA B 1 321 ? 16.433 106.106 12.167 1.00 18.32 321 ALA B CA 1
ATOM 5433 C C . ALA B 1 321 ? 17.051 105.294 11.058 1.00 22.38 321 ALA B C 1
ATOM 5434 O O . ALA B 1 321 ? 17.655 105.852 10.128 1.00 19.21 321 ALA B O 1
ATOM 5436 N N . GLU B 1 322 ? 16.934 103.979 11.134 1.00 22.00 322 GLU B N 1
ATOM 5437 C CA . GLU B 1 322 ? 17.470 103.141 10.045 1.00 24.09 322 GLU B CA 1
ATOM 5438 C C . GLU B 1 322 ? 16.865 103.512 8.699 1.00 20.87 322 GLU B C 1
ATOM 5439 O O . GLU B 1 322 ? 17.593 103.587 7.696 1.00 20.09 322 GLU B O 1
ATOM 5445 N N . ALA B 1 323 ? 15.557 103.700 8.675 1.00 18.17 323 ALA B N 1
ATOM 5446 C CA . ALA B 1 323 ? 14.834 103.957 7.446 1.00 19.32 323 ALA B CA 1
ATOM 5447 C C . ALA B 1 323 ? 15.227 105.310 6.865 1.00 20.46 323 ALA B C 1
ATOM 5448 O O . ALA B 1 323 ? 15.442 105.421 5.664 1.00 16.83 323 ALA B O 1
ATOM 5450 N N . LEU B 1 324 ? 15.338 106.310 7.740 1.00 18.50 324 LEU B N 1
ATOM 5451 C CA . LEU B 1 324 ? 15.768 107.636 7.358 1.00 18.89 324 LEU B CA 1
ATOM 5452 C C . LEU B 1 324 ? 17.211 107.656 6.896 1.00 21.77 324 LEU B C 1
ATOM 5453 O O . LEU B 1 324 ? 17.532 108.354 5.937 1.00 20.40 324 LEU B O 1
ATOM 5458 N N . ILE B 1 325 ? 18.087 106.937 7.564 1.00 21.00 325 ILE B N 1
ATOM 5459 C CA . ILE B 1 325 ? 19.443 106.779 7.078 1.00 21.87 325 ILE B CA 1
ATOM 5460 C C . ILE B 1 325 ? 19.489 106.165 5.656 1.00 23.11 325 ILE B C 1
ATOM 5461 O O . ILE B 1 325 ? 20.252 106.652 4.794 1.00 23.72 325 ILE B O 1
ATOM 5466 N N . ALA B 1 326 ? 18.689 105.145 5.407 1.00 21.50 326 ALA B N 1
ATOM 5467 C CA . ALA B 1 326 ? 18.673 104.496 4.116 1.00 23.72 326 ALA B CA 1
ATOM 5468 C C . ALA B 1 326 ? 18.281 105.531 3.029 1.00 22.78 326 ALA B C 1
ATOM 5469 O O . ALA B 1 326 ? 18.934 105.616 1.997 1.00 22.43 326 ALA B O 1
ATOM 5471 N N . VAL B 1 327 ? 17.234 106.305 3.288 1.00 22.41 327 VAL B N 1
ATOM 5472 C CA . VAL B 1 327 ? 16.793 107.359 2.372 1.00 23.52 327 VAL B CA 1
ATOM 5473 C C . VAL B 1 327 ? 17.868 108.431 2.222 1.00 25.65 327 VAL B C 1
ATOM 5474 O O . VAL B 1 327 ? 18.292 108.734 1.111 1.00 28.32 327 VAL B O 1
ATOM 5478 N N . ILE B 1 328 ? 18.353 108.961 3.324 1.00 23.72 328 ILE B N 1
ATOM 5479 C CA . ILE B 1 328 ? 19.158 110.164 3.261 1.00 24.15 328 ILE B CA 1
ATOM 5480 C C . ILE B 1 328 ? 20.552 109.847 2.783 1.00 26.12 328 ILE B C 1
ATOM 5481 O O . ILE B 1 328 ? 21.100 110.612 2.052 1.00 25.46 328 ILE B O 1
ATOM 5486 N N . LYS B 1 329 ? 21.142 108.751 3.239 1.00 25.84 329 LYS B N 1
ATOM 5487 C CA . LYS B 1 329 ? 22.501 108.445 2.925 1.00 31.17 329 LYS B CA 1
ATOM 5488 C C . LYS B 1 329 ? 22.696 107.365 1.873 1.00 32.15 329 LYS B C 1
ATOM 5489 O O . LYS B 1 329 ? 23.772 107.268 1.324 1.00 35.04 329 LYS B O 1
ATOM 5495 N N . GLU B 1 330 ? 21.712 106.515 1.643 1.00 32.36 330 GLU B N 1
ATOM 5496 C CA . GLU B 1 330 ? 21.918 105.295 0.836 1.00 34.37 330 GLU B CA 1
ATOM 5497 C C . GLU B 1 330 ? 21.016 105.271 -0.426 1.00 32.74 330 GLU B C 1
ATOM 5498 O O . GLU B 1 330 ? 20.911 104.247 -1.102 1.00 31.99 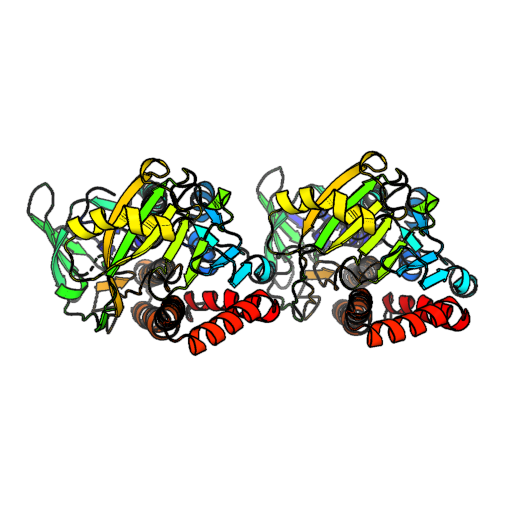330 GLU B O 1
ATOM 5504 N N . GLY B 1 331 ? 20.340 106.380 -0.701 1.00 29.23 331 GLY B N 1
ATOM 5505 C CA . GLY B 1 331 ? 19.514 106.493 -1.879 1.00 30.70 331 GLY B CA 1
ATOM 5506 C C . GLY B 1 331 ? 18.282 105.593 -1.900 1.00 33.36 331 GLY B C 1
ATOM 5507 O O . GLY B 1 331 ? 17.702 105.366 -2.961 1.00 28.13 331 GLY B O 1
ATOM 5508 N N . ALA B 1 332 ? 17.829 105.081 -0.754 1.00 25.59 332 ALA B N 1
ATOM 5509 C CA . ALA B 1 332 ? 16.679 104.196 -0.796 1.00 23.49 332 ALA B CA 1
ATOM 5510 C C . ALA B 1 332 ? 15.420 104.931 -1.083 1.00 20.92 332 ALA B C 1
ATOM 5511 O O . ALA B 1 332 ? 15.318 106.137 -0.870 1.00 21.93 332 ALA B O 1
ATOM 5513 N N . SER B 1 333 ? 14.433 104.220 -1.554 1.00 20.25 333 SER B N 1
ATOM 5514 C CA . SER B 1 333 ? 13.187 104.876 -1.858 1.00 22.91 333 SER B CA 1
ATOM 5515 C C . SER B 1 333 ? 12.423 105.044 -0.586 1.00 23.07 333 SER B C 1
ATOM 5516 O O . SER B 1 333 ? 12.638 104.281 0.334 1.00 24.40 333 SER B O 1
ATOM 5519 N N . THR B 1 334 ? 11.515 105.992 -0.555 1.00 23.54 334 THR B N 1
ATOM 5520 C CA . THR B 1 334 ? 10.666 106.179 0.589 1.00 26.36 334 THR B CA 1
ATOM 5521 C C . THR B 1 334 ? 9.802 104.950 0.918 1.00 29.25 334 THR B C 1
ATOM 5522 O O . THR B 1 334 ? 9.051 104.973 1.905 1.00 26.33 334 THR B O 1
ATOM 5526 N N . LYS B 1 335 ? 9.919 103.863 0.152 1.00 27.19 335 LYS B N 1
ATOM 5527 C CA . LYS B 1 335 ? 9.219 102.660 0.561 1.00 31.94 335 LYS B CA 1
ATOM 5528 C C . LYS B 1 335 ? 9.724 102.093 1.932 1.00 27.09 335 LYS B C 1
ATOM 5529 O O . LYS B 1 335 ? 8.982 101.454 2.643 1.00 23.62 335 LYS B O 1
ATOM 5535 N N . VAL B 1 336 ? 10.972 102.333 2.264 1.00 24.14 336 VAL B N 1
ATOM 5536 C CA . VAL B 1 336 ? 11.481 101.933 3.552 1.00 24.33 336 VAL B CA 1
ATOM 5537 C C . VAL B 1 336 ? 10.758 102.665 4.673 1.00 21.95 336 VAL B C 1
ATOM 5538 O O . VAL B 1 336 ? 10.627 102.119 5.765 1.00 23.36 336 VAL B O 1
ATOM 5542 N N . LEU B 1 337 ? 10.234 103.854 4.402 1.00 22.24 337 LEU B N 1
ATOM 5543 C CA . LEU B 1 337 ? 9.481 104.623 5.391 1.00 22.08 337 LEU B CA 1
ATOM 5544 C C . LEU B 1 337 ? 8.068 104.104 5.548 1.00 25.35 337 LEU B C 1
ATOM 5545 O O . LEU B 1 337 ? 7.491 104.173 6.654 1.00 24.37 337 LEU B O 1
ATOM 5550 N N . ASP B 1 338 ? 7.498 103.599 4.453 1.00 24.22 338 ASP B N 1
ATOM 5551 C CA . ASP B 1 338 ? 6.190 102.999 4.496 1.00 25.27 338 ASP B CA 1
ATOM 5552 C C . ASP B 1 338 ? 6.277 101.715 5.264 1.00 21.86 338 ASP B C 1
ATOM 5553 O O . ASP B 1 338 ? 5.353 101.381 5.960 1.00 21.68 338 ASP B O 1
ATOM 5558 N N . GLU B 1 339 ? 7.380 101.008 5.111 1.00 21.40 339 GLU B N 1
ATOM 5559 C CA . GLU B 1 339 ? 7.607 99.761 5.811 1.00 25.74 339 GLU B CA 1
ATOM 5560 C C . GLU B 1 339 ? 7.786 99.988 7.297 1.00 22.90 339 GLU B C 1
ATOM 5561 O O . GLU B 1 339 ? 7.279 99.256 8.043 1.00 22.96 339 GLU B O 1
ATOM 5567 N N . TYR B 1 340 ? 8.525 101.006 7.662 1.00 20.62 340 TYR B N 1
ATOM 5568 C CA . TYR B 1 340 ? 8.538 101.475 9.067 1.00 19.70 340 TYR B CA 1
ATOM 5569 C C . TYR B 1 340 ? 7.091 101.670 9.600 1.00 19.09 340 TYR B C 1
ATOM 5570 O O . TYR B 1 340 ? 6.750 101.106 10.624 1.00 17.57 340 TYR B O 1
ATOM 5579 N N . SER B 1 341 ? 6.246 102.439 8.905 1.00 18.92 341 SER B N 1
ATOM 5580 C CA . SER B 1 341 ? 4.929 102.773 9.422 1.00 22.97 341 SER B CA 1
ATOM 5581 C C . SER B 1 341 ? 4.056 101.530 9.536 1.00 24.11 341 SER B C 1
ATOM 5582 O O . SER B 1 341 ? 3.346 101.344 10.530 1.00 24.12 341 SER B O 1
ATOM 5585 N N . VAL B 1 342 ? 4.149 100.654 8.554 1.00 22.28 342 VAL B N 1
ATOM 5586 C CA . VAL B 1 342 ? 3.305 99.438 8.598 1.00 21.96 342 VAL B CA 1
ATOM 5587 C C . VAL B 1 342 ? 3.751 98.521 9.741 1.00 20.49 342 VAL B C 1
ATOM 5588 O O . VAL B 1 342 ? 2.891 98.083 10.455 1.00 20.77 342 VAL B O 1
ATOM 5592 N N . ASP B 1 343 ? 5.053 98.252 9.854 1.00 18.33 343 ASP B N 1
ATOM 5593 C CA . ASP B 1 343 ? 5.634 97.342 10.877 1.00 18.31 343 ASP B CA 1
ATOM 5594 C C . ASP B 1 343 ? 5.359 97.812 12.309 1.00 18.64 343 ASP B C 1
ATOM 5595 O O . ASP B 1 343 ? 4.903 97.021 13.062 1.00 18.34 343 ASP B O 1
ATOM 5600 N N . ARG B 1 344 ? 5.663 99.071 12.613 1.00 17.81 344 ARG B N 1
ATOM 5601 C CA . ARG B 1 344 ? 5.514 99.599 13.992 1.00 18.74 344 ARG B CA 1
ATOM 5602 C C . ARG B 1 344 ? 4.031 99.644 14.362 1.00 20.07 344 ARG B C 1
ATOM 5603 O O . ARG B 1 344 ? 3.712 99.240 15.430 1.00 18.29 344 ARG B O 1
ATOM 5611 N N . ARG B 1 345 ? 3.181 100.067 13.433 1.00 18.15 345 ARG B N 1
ATOM 5612 C CA . ARG B 1 345 ? 1.724 100.090 13.683 1.00 19.43 345 ARG B CA 1
ATOM 5613 C C . ARG B 1 345 ? 1.216 98.660 13.925 1.00 20.25 345 ARG B C 1
ATOM 5614 O O . ARG B 1 345 ? 0.373 98.491 14.745 1.00 19.83 345 ARG B O 1
ATOM 5622 N N . LYS B 1 346 ? 1.736 97.690 13.184 1.00 19.51 346 LYS B N 1
ATOM 5623 C CA . LYS B 1 346 ? 1.376 96.273 13.376 1.00 21.56 346 LYS B CA 1
ATOM 5624 C C . LYS B 1 346 ? 1.804 95.810 14.773 1.00 20.49 346 LYS B C 1
ATOM 5625 O O . LYS B 1 346 ? 1.041 95.167 15.415 1.00 20.56 346 LYS B O 1
ATOM 5631 N N . VAL B 1 347 ? 3.018 96.129 15.181 1.00 17.92 347 VAL B N 1
ATOM 5632 C CA . VAL B 1 347 ? 3.539 95.698 16.501 1.00 17.50 347 VAL B CA 1
ATOM 5633 C C . VAL B 1 347 ? 2.602 96.247 17.588 1.00 16.14 347 VAL B C 1
ATOM 5634 O O . VAL B 1 347 ? 2.241 95.520 18.485 1.00 15.63 347 VAL B O 1
ATOM 5638 N N . PHE B 1 348 ? 2.178 97.487 17.433 1.00 16.34 348 PHE B N 1
ATOM 5639 C CA . PHE B 1 348 ? 1.282 98.077 18.442 1.00 15.01 348 PHE B CA 1
ATOM 5640 C C . PHE B 1 348 ? -0.100 97.402 18.435 1.00 18.50 348 PHE B C 1
ATOM 5641 O O . PHE B 1 348 ? -0.535 96.946 19.444 1.00 15.66 348 PHE B O 1
ATOM 5649 N N . LEU B 1 349 ? -0.774 97.406 17.290 1.00 18.91 349 LEU B N 1
ATOM 5650 C CA . LEU B 1 349 ? -2.150 96.879 17.187 1.00 19.22 349 LEU B CA 1
ATOM 5651 C C . LEU B 1 349 ? -2.200 95.369 17.399 1.00 17.93 349 LEU B C 1
ATOM 5652 O O . LEU B 1 349 ? -3.130 94.924 17.981 1.00 18.12 349 LEU B O 1
ATOM 5657 N N . GLU B 1 350 ? -1.206 94.628 16.945 1.00 19.03 350 GLU B N 1
ATOM 5658 C CA . GLU B 1 350 ? -1.304 93.160 17.039 1.00 20.12 350 GLU B CA 1
ATOM 5659 C C . GLU B 1 350 ? -0.591 92.579 18.266 1.00 18.93 350 GLU B C 1
ATOM 5660 O O . GLU B 1 350 ? -0.876 91.453 18.583 1.00 15.09 350 GLU B O 1
ATOM 5666 N N . PHE B 1 351 ? 0.323 93.312 18.886 1.00 17.50 351 PHE B N 1
ATOM 5667 C CA . PHE B 1 351 ? 1.034 92.719 20.036 1.00 18.26 351 PHE B CA 1
ATOM 5668 C C . PHE B 1 351 ? 1.012 93.624 21.266 1.00 18.14 351 PHE B C 1
ATOM 5669 O O . PHE B 1 351 ? 0.381 93.232 22.197 1.00 17.00 351 PHE B O 1
ATOM 5677 N N . THR B 1 352 ? 1.645 94.787 21.227 1.00 16.42 352 THR B N 1
ATOM 5678 C CA . THR B 1 352 ? 1.781 95.568 22.480 1.00 17.97 352 THR B CA 1
ATOM 5679 C C . THR B 1 352 ? 0.424 95.992 23.076 1.00 18.54 352 THR B C 1
ATOM 5680 O O . THR B 1 352 ? 0.241 95.813 24.258 1.00 17.01 352 THR B O 1
ATOM 5684 N N . SER B 1 353 ? -0.476 96.531 22.261 1.00 15.55 353 SER B N 1
ATOM 5685 C CA . SER B 1 353 ? -1.746 97.063 22.804 1.00 15.90 353 SER B CA 1
ATOM 5686 C C . SER B 1 353 ? -2.603 95.944 23.400 1.00 16.24 353 SER B C 1
ATOM 5687 O O . SER B 1 353 ? -2.931 96.043 24.532 1.00 18.08 353 SER B O 1
ATOM 5690 N N . PRO B 1 354 ? -2.939 94.874 22.668 1.00 17.20 354 PRO B N 1
ATOM 5691 C CA . PRO B 1 354 ? -3.750 93.808 23.235 1.00 16.72 354 PRO B CA 1
ATOM 5692 C C . PRO B 1 354 ? -3.092 93.165 24.468 1.00 16.05 354 PRO B C 1
ATOM 5693 O O . PRO B 1 354 ? -3.770 92.957 25.386 1.00 15.72 354 PRO B O 1
ATOM 5697 N N . THR B 1 355 ? -1.791 92.904 24.421 1.00 14.33 355 THR B N 1
ATOM 5698 C CA . THR B 1 355 ? -1.063 92.297 25.563 1.00 15.60 355 THR B CA 1
ATOM 5699 C C . THR B 1 355 ? -1.207 93.186 26.810 1.00 16.34 355 THR B C 1
ATOM 5700 O O . THR B 1 355 ? -1.595 92.680 27.854 1.00 16.35 355 THR B O 1
ATOM 5704 N N . ALA B 1 356 ? -0.945 94.473 26.648 1.00 14.27 356 ALA B N 1
ATOM 5705 C CA . ALA B 1 356 ? -1.037 95.437 27.761 1.00 13.85 356 ALA B CA 1
ATOM 5706 C C . ALA B 1 356 ? -2.492 95.531 28.238 1.00 13.93 356 ALA B C 1
ATOM 5707 O O . ALA B 1 356 ? -2.711 95.722 29.387 1.00 11.58 356 ALA B O 1
ATOM 5709 N N . THR B 1 357 ? -3.432 95.460 27.312 1.00 12.98 357 THR B N 1
ATOM 5710 C CA . THR B 1 357 ? -4.833 95.501 27.683 1.00 13.12 357 THR B CA 1
ATOM 5711 C C . THR B 1 357 ? -5.264 94.292 28.530 1.00 12.67 357 THR B C 1
ATOM 5712 O O . THR B 1 357 ? -5.898 94.437 29.556 1.00 12.62 357 THR B O 1
ATOM 5716 N N . ALA B 1 358 ? -4.861 93.104 28.106 1.00 12.95 358 ALA B N 1
ATOM 5717 C CA . ALA B 1 358 ? -5.140 91.908 28.856 1.00 13.95 358 ALA B CA 1
ATOM 5718 C C . ALA B 1 358 ? -4.463 91.933 30.233 1.00 13.98 358 ALA B C 1
ATOM 5719 O O . ALA B 1 358 ? -5.077 91.552 31.227 1.00 11.98 358 ALA B O 1
ATOM 5721 N N . ASN B 1 359 ? -3.182 92.340 30.268 1.00 13.04 359 ASN B N 1
ATOM 5722 C CA . ASN B 1 359 ? -2.463 92.446 31.514 1.00 13.01 359 ASN B CA 1
ATOM 5723 C C . ASN B 1 359 ? -3.223 93.322 32.521 1.00 12.99 359 ASN B C 1
ATOM 5724 O O . ASN B 1 359 ? -3.343 92.992 33.739 1.00 12.94 359 ASN B O 1
ATOM 5729 N N . PHE B 1 360 ? -3.756 94.456 32.054 1.00 11.93 360 PHE B N 1
ATOM 5730 C CA . PHE B 1 360 ? -4.481 95.336 32.968 1.00 12.24 360 PHE B CA 1
ATOM 5731 C C . PHE B 1 360 ? -5.870 94.805 33.383 1.00 13.53 360 PHE B C 1
ATOM 5732 O O . PHE B 1 360 ? -6.249 94.878 34.604 1.00 12.91 360 PHE B O 1
ATOM 5740 N N . THR B 1 361 ? -6.589 94.179 32.448 1.00 12.58 361 THR B N 1
ATOM 5741 C CA . THR B 1 361 ? -7.833 93.472 32.757 1.00 12.64 361 THR B CA 1
ATOM 5742 C C . THR B 1 361 ? -7.658 92.423 33.866 1.00 13.15 361 THR B C 1
ATOM 5743 O O . THR B 1 361 ? -8.396 92.414 34.830 1.00 13.73 361 THR B O 1
ATOM 5747 N N . TRP B 1 362 ? -6.646 91.561 33.722 1.00 12.57 362 TRP B N 1
ATOM 5748 C CA . TRP B 1 362 ? -6.337 90.564 34.749 1.00 12.63 362 TRP B CA 1
ATOM 5749 C C . TRP B 1 362 ? -6.010 91.232 36.071 1.00 12.40 362 TRP B C 1
ATOM 5750 O O . TRP B 1 362 ? -6.487 90.806 37.166 1.00 12.27 362 TRP B O 1
ATOM 5761 N N . MET B 1 363 ? -5.221 92.306 35.999 1.00 11.47 363 MET B N 1
ATOM 5762 C CA . MET B 1 363 ? -4.805 93.007 37.186 1.00 12.11 363 MET B CA 1
ATOM 5763 C C . MET B 1 363 ? -5.992 93.494 38.031 1.00 12.85 363 MET B C 1
ATOM 5764 O O . MET B 1 363 ? -6.010 93.357 39.268 1.00 12.46 363 MET B O 1
ATOM 5769 N N . LYS B 1 364 ? -6.980 94.070 37.377 1.00 12.92 364 LYS B N 1
ATOM 5770 C CA . LYS B 1 364 ? -8.061 94.740 38.081 1.00 14.36 364 LYS B CA 1
ATOM 5771 C C . LYS B 1 364 ? -9.359 93.912 38.154 1.00 15.14 364 LYS B C 1
ATOM 5772 O O . LYS B 1 364 ? -10.363 94.392 38.643 1.00 14.28 364 LYS B O 1
ATOM 5778 N N . GLU B 1 365 ? -9.332 92.657 37.683 1.00 14.20 365 GLU B N 1
ATOM 5779 C CA . GLU B 1 365 ? -10.518 91.838 37.667 1.00 14.55 365 GLU B CA 1
ATOM 5780 C C . GLU B 1 365 ? -11.236 91.791 39.033 1.00 15.00 365 GLU B C 1
ATOM 5781 O O . GLU B 1 365 ? -10.585 91.563 40.070 1.00 13.00 365 GLU B O 1
ATOM 5787 N N . SER B 1 366 ? -12.562 91.966 39.031 1.00 14.84 366 SER B N 1
ATOM 5788 C CA . SER B 1 366 ? -13.308 91.994 40.289 1.00 18.55 366 SER B CA 1
ATOM 5789 C C . SER B 1 366 ? -14.196 90.735 40.519 1.00 19.33 366 SER B C 1
ATOM 5790 O O . SER B 1 366 ? -14.592 90.437 41.642 1.00 18.90 366 SER B O 1
ATOM 5793 N N . ASP B 1 367 ? -14.484 89.978 39.473 1.00 18.42 367 ASP B N 1
ATOM 5794 C CA . ASP B 1 367 ? -15.314 88.797 39.622 1.00 20.68 367 ASP B CA 1
ATOM 5795 C C . ASP B 1 367 ? -14.540 87.729 40.346 1.00 19.82 367 ASP B C 1
ATOM 5796 O O . ASP B 1 367 ? -13.500 87.272 39.853 1.00 18.04 367 ASP B O 1
ATOM 5801 N N . PRO B 1 368 ? -15.050 87.283 41.491 1.00 20.48 368 PRO B N 1
ATOM 5802 C CA . PRO B 1 368 ? -14.238 86.343 42.301 1.00 22.01 368 PRO B CA 1
ATOM 5803 C C . PRO B 1 368 ? -13.884 85.016 41.643 1.00 19.63 368 PRO B C 1
ATOM 5804 O O . PRO B 1 368 ? -12.758 84.517 41.772 1.00 16.75 368 PRO B O 1
ATOM 5808 N N . ALA B 1 369 ? -14.826 84.450 40.922 1.00 17.58 369 ALA B N 1
ATOM 5809 C CA . ALA B 1 369 ? -14.584 83.192 40.237 1.00 16.66 369 ALA B CA 1
ATOM 5810 C C . ALA B 1 369 ? -13.553 83.396 39.116 1.00 15.02 369 ALA B C 1
ATOM 5811 O O . ALA B 1 369 ? -12.736 82.535 38.888 1.00 14.47 369 ALA B O 1
ATOM 5813 N N . GLN B 1 370 ? -13.636 84.520 38.389 1.00 14.63 370 GLN B N 1
ATOM 5814 C CA . GLN B 1 370 ? -12.688 84.770 37.348 1.00 13.57 370 GLN B CA 1
ATOM 5815 C C . GLN B 1 370 ? -11.286 85.069 37.910 1.00 14.02 370 GLN B C 1
ATOM 5816 O O . GLN B 1 370 ? -10.268 84.611 37.329 1.00 13.45 370 GLN B O 1
ATOM 5822 N N . ARG B 1 371 ? -11.210 85.804 39.030 1.00 14.06 371 ARG B N 1
ATOM 5823 C CA . ARG B 1 371 ? -9.916 86.007 39.694 1.00 14.04 371 ARG B CA 1
ATOM 5824 C C . ARG B 1 371 ? -9.262 84.678 40.016 1.00 13.47 371 ARG B C 1
ATOM 5825 O O . ARG B 1 371 ? -8.058 84.509 39.797 1.00 15.16 371 ARG B O 1
ATOM 5833 N N . ALA B 1 372 ? -10.032 83.705 40.496 1.00 13.31 372 ALA B N 1
ATOM 5834 C CA . ALA B 1 372 ? -9.422 82.415 40.848 1.00 14.01 372 ALA B CA 1
ATOM 5835 C C . ALA B 1 372 ? -8.869 81.738 39.595 1.00 13.75 372 ALA B C 1
ATOM 5836 O O . ALA B 1 372 ? -7.827 81.141 39.642 1.00 10.97 372 ALA B O 1
ATOM 5838 N N . ARG B 1 373 ? -9.590 81.856 38.496 1.00 14.73 373 ARG B N 1
ATOM 5839 C CA . ARG B 1 373 ? -9.170 81.268 37.253 1.00 17.57 373 ARG B CA 1
ATOM 5840 C C . ARG B 1 373 ? -7.891 81.951 36.752 1.00 15.91 373 ARG B C 1
ATOM 5841 O O . ARG B 1 373 ? -6.954 81.310 36.428 1.00 14.83 373 ARG B O 1
ATOM 5849 N N . ASP B 1 374 ? -7.870 83.264 36.842 1.00 14.80 374 ASP B N 1
ATOM 5850 C CA . ASP B 1 374 ? -6.712 84.037 36.419 1.00 14.16 374 ASP B CA 1
ATOM 5851 C C . ASP B 1 374 ? -5.479 83.647 37.270 1.00 14.64 374 ASP B C 1
ATOM 5852 O O . ASP B 1 374 ? -4.369 83.476 36.729 1.00 13.74 374 ASP B O 1
ATOM 5857 N N . ASN B 1 375 ? -5.669 83.472 38.576 1.00 14.59 375 ASN B N 1
ATOM 5858 C CA . ASN B 1 375 ? -4.555 83.160 39.461 1.00 15.74 375 ASN B CA 1
ATOM 5859 C C . ASN B 1 375 ? -4.012 81.778 39.185 1.00 15.75 375 ASN B C 1
ATOM 5860 O O . ASN B 1 375 ? -2.797 81.588 39.245 1.00 14.09 375 ASN B O 1
ATOM 5865 N N . ALA B 1 376 ? -4.889 80.837 38.847 1.00 13.91 376 ALA B N 1
ATOM 5866 C CA . ALA B 1 376 ? -4.440 79.486 38.467 1.00 14.35 376 ALA B CA 1
ATOM 5867 C C . ALA B 1 376 ? -3.612 79.582 37.171 1.00 14.19 376 ALA B C 1
ATOM 5868 O O . ALA B 1 376 ? -2.645 78.915 37.066 1.00 14.72 376 ALA B O 1
ATOM 5870 N N . MET B 1 377 ? -4.018 80.441 36.241 1.00 12.78 377 MET B N 1
ATOM 5871 C CA . MET B 1 377 ? -3.296 80.650 34.963 1.00 12.51 377 MET B CA 1
ATOM 5872 C C . MET B 1 377 ? -1.870 81.139 35.245 1.00 12.12 377 MET B C 1
ATOM 5873 O O . MET B 1 377 ? -0.952 80.553 34.733 1.00 12.28 377 MET B O 1
ATOM 5878 N N . PHE B 1 378 ? -1.744 82.196 36.042 1.00 11.70 378 PHE B N 1
ATOM 5879 C CA . PHE B 1 378 ? -0.427 82.778 36.392 1.00 11.69 378 PHE B CA 1
ATOM 5880 C C . PHE B 1 378 ? 0.410 81.741 37.137 1.00 12.37 378 PHE B C 1
ATOM 5881 O O . PHE B 1 378 ? 1.558 81.611 36.840 1.00 14.23 378 PHE B O 1
ATOM 5889 N N . ASP B 1 379 ? -0.220 81.038 38.064 1.00 13.91 379 ASP B N 1
ATOM 5890 C CA . ASP B 1 379 ? 0.455 79.996 38.875 1.00 17.18 379 ASP B CA 1
ATOM 5891 C C . ASP B 1 379 ? 1.053 78.949 37.936 1.00 16.10 379 ASP B C 1
ATOM 5892 O O . ASP B 1 379 ? 2.191 78.663 38.055 1.00 15.78 379 ASP B O 1
ATOM 5897 N N . HIS B 1 380 ? 0.254 78.443 37.011 1.00 15.68 380 HIS B N 1
ATOM 5898 C CA . HIS B 1 380 ? 0.719 77.420 36.054 1.00 18.99 380 HIS B CA 1
ATOM 5899 C C . HIS B 1 380 ? 1.887 77.967 35.219 1.00 17.33 380 HIS B C 1
ATOM 5900 O O . HIS B 1 380 ? 2.862 77.292 35.113 1.00 14.94 380 HIS B O 1
ATOM 5907 N N . ALA B 1 381 ? 1.788 79.201 34.736 1.00 15.32 381 ALA B N 1
ATOM 5908 C CA . ALA B 1 381 ? 2.839 79.836 33.911 1.00 16.62 381 ALA B CA 1
ATOM 5909 C C . ALA B 1 381 ? 4.163 80.050 34.677 1.00 16.51 381 ALA B C 1
ATOM 5910 O O . ALA B 1 381 ? 5.167 80.186 34.031 1.00 18.96 381 ALA B O 1
ATOM 5912 N N . GLY B 1 382 ? 4.110 80.153 35.993 1.00 16.27 382 GLY B N 1
ATOM 5913 C CA . GLY B 1 382 ? 5.278 80.314 36.863 1.00 17.52 382 GLY B CA 1
ATOM 5914 C C . GLY B 1 382 ? 5.854 78.978 37.307 1.00 20.48 382 GLY B C 1
ATOM 5915 O O . GLY B 1 382 ? 6.948 78.984 37.762 1.00 20.72 382 GLY B O 1
ATOM 5916 N N . LYS B 1 383 ? 5.125 77.874 37.133 1.00 20.39 383 LYS B N 1
ATOM 5917 C CA . LYS B 1 383 ? 5.604 76.531 37.550 1.00 23.62 383 LYS B CA 1
ATOM 5918 C C . LYS B 1 383 ? 6.029 75.675 36.352 1.00 20.47 383 LYS B C 1
ATOM 5919 O O . LYS B 1 383 ? 6.896 74.848 36.514 1.00 20.70 383 LYS B O 1
ATOM 5925 N N . ASP B 1 384 ? 5.369 75.851 35.221 1.00 18.32 384 ASP B N 1
ATOM 5926 C CA . ASP B 1 384 ? 5.694 75.118 33.981 1.00 18.24 384 ASP B CA 1
ATOM 5927 C C . ASP B 1 384 ? 6.787 75.916 33.256 1.00 17.42 384 ASP B C 1
ATOM 5928 O O . ASP B 1 384 ? 6.460 76.908 32.645 1.00 15.87 384 ASP B O 1
ATOM 5933 N N . LEU B 1 385 ? 8.031 75.465 33.386 1.00 16.87 385 LEU B N 1
ATOM 5934 C CA . LEU B 1 385 ? 9.214 76.161 32.827 1.00 18.34 385 LEU B CA 1
ATOM 5935 C C . LEU B 1 385 ? 9.154 76.254 31.296 1.00 19.45 385 LEU B C 1
ATOM 5936 O O . LEU B 1 385 ? 9.631 77.208 30.789 1.00 16.68 385 LEU B O 1
ATOM 5941 N N . LYS B 1 386 ? 8.543 75.282 30.627 1.00 19.46 386 LYS B N 1
ATOM 5942 C CA . LYS B 1 386 ? 8.343 75.352 29.190 1.00 20.33 386 LYS B CA 1
ATOM 5943 C C . LYS B 1 386 ? 7.418 76.481 28.847 1.00 18.02 386 LYS B C 1
ATOM 5944 O O . LYS B 1 386 ? 7.682 77.226 27.894 1.00 16.01 386 LYS B O 1
ATOM 5950 N N . VAL B 1 387 ? 6.326 76.585 29.594 1.00 16.29 387 VAL B N 1
ATOM 5951 C CA . VAL B 1 387 ? 5.363 77.644 29.377 1.00 16.16 387 VAL B CA 1
ATOM 5952 C C . VAL B 1 387 ? 5.943 78.988 29.784 1.00 15.58 387 VAL B C 1
ATOM 5953 O O . VAL B 1 387 ? 5.743 80.001 29.089 1.00 15.17 387 VAL B O 1
ATOM 5957 N N . MET B 1 388 ? 6.696 79.008 30.867 1.00 13.00 388 MET B N 1
ATOM 5958 C CA . MET B 1 388 ? 7.317 80.263 31.284 1.00 13.59 388 MET B CA 1
ATOM 5959 C C . MET B 1 388 ? 8.214 80.809 30.167 1.00 12.93 388 MET B C 1
ATOM 5960 O O . MET B 1 388 ? 8.160 82.000 29.822 1.00 13.82 388 MET B O 1
ATOM 5965 N N . ARG B 1 389 ? 9.028 79.944 29.610 1.00 13.48 389 ARG B N 1
ATOM 5966 C CA . ARG B 1 389 ? 9.902 80.335 28.511 1.00 14.25 389 ARG B CA 1
ATOM 5967 C C . ARG B 1 389 ? 9.098 80.799 27.329 1.00 15.03 389 ARG B C 1
ATOM 5968 O O . ARG B 1 389 ? 9.451 81.834 26.731 1.00 16.13 389 ARG B O 1
ATOM 5976 N N . GLU B 1 390 ? 8.006 80.117 26.974 1.00 14.91 390 GLU B N 1
ATOM 5977 C CA . GLU B 1 390 ? 7.208 80.628 25.820 1.00 17.69 390 GLU B CA 1
ATOM 5978 C C . GLU B 1 390 ? 6.651 82.016 26.037 1.00 17.57 390 GLU B C 1
ATOM 5979 O O . GLU B 1 390 ? 6.603 82.856 25.112 1.00 15.61 390 GLU B O 1
ATOM 5985 N N . ILE B 1 391 ? 6.184 82.272 27.250 1.00 16.80 391 ILE B N 1
ATOM 5986 C CA . ILE B 1 391 ? 5.621 83.583 27.597 1.00 18.35 391 ILE B CA 1
ATOM 5987 C C . ILE B 1 391 ? 6.676 84.689 27.529 1.00 17.82 391 ILE B C 1
ATOM 5988 O O . ILE B 1 391 ? 6.418 85.764 27.002 1.00 17.70 391 ILE B O 1
ATOM 5993 N N . LEU B 1 392 ? 7.859 84.427 28.074 1.00 17.11 392 LEU B N 1
ATOM 5994 C CA . LEU B 1 392 ? 8.865 85.464 28.128 1.00 16.58 392 LEU B CA 1
ATOM 5995 C C . LEU B 1 392 ? 9.436 85.684 26.735 1.00 18.33 392 LEU B C 1
ATOM 5996 O O . LEU B 1 392 ? 9.874 86.808 26.405 1.00 18.83 392 LEU B O 1
ATOM 6001 N N . LEU B 1 393 ? 9.465 84.628 25.914 1.00 19.52 393 LEU B N 1
ATOM 6002 C CA . LEU B 1 393 ? 9.869 84.768 24.498 1.00 22.65 393 LEU B CA 1
ATOM 6003 C C . LEU B 1 393 ? 8.947 85.607 23.637 1.00 23.49 393 LEU B C 1
ATOM 6004 O O . LEU B 1 393 ? 9.395 86.200 22.672 1.00 23.07 393 LEU B O 1
ATOM 6009 N N . ASP B 1 394 ? 7.704 85.721 24.043 1.00 24.42 394 ASP B N 1
ATOM 6010 C CA . ASP B 1 394 ? 6.748 86.536 23.355 1.00 24.55 394 ASP B CA 1
ATOM 6011 C C . ASP B 1 394 ? 7.159 87.995 23.234 1.00 22.24 394 ASP B C 1
ATOM 6012 O O . ASP B 1 394 ? 6.704 88.649 22.322 1.00 19.74 394 ASP B O 1
ATOM 6017 N N . PHE B 1 395 ? 7.957 88.517 24.172 1.00 20.08 395 PHE B N 1
ATOM 6018 C CA . PHE B 1 395 ? 8.411 89.916 24.093 1.00 18.08 395 PHE B CA 1
ATOM 6019 C C . PHE B 1 395 ? 9.227 90.180 22.800 1.00 17.14 395 PHE B C 1
ATOM 6020 O O . PHE B 1 395 ? 9.365 91.329 22.376 1.00 15.68 395 PHE B O 1
ATOM 6028 N N . GLU B 1 396 ? 9.730 89.134 22.153 1.00 17.66 396 GLU B N 1
ATOM 6029 C CA . GLU B 1 396 ? 10.468 89.286 20.877 1.00 19.36 396 GLU B CA 1
ATOM 6030 C C . GLU B 1 396 ? 9.590 89.875 19.776 1.00 17.90 396 GLU B C 1
ATOM 6031 O O . GLU B 1 396 ? 10.085 90.412 18.798 1.00 17.63 396 GLU B O 1
ATOM 6037 N N . LYS B 1 397 ? 8.280 89.792 19.950 1.00 16.71 397 LYS B N 1
ATOM 6038 C CA . LYS B 1 397 ? 7.371 90.382 19.033 1.00 18.20 397 LYS B CA 1
ATOM 6039 C C . LYS B 1 397 ? 7.453 91.893 19.005 1.00 17.56 397 LYS B C 1
ATOM 6040 O O . LYS B 1 397 ? 6.911 92.526 18.094 1.00 15.82 397 LYS B O 1
ATOM 6046 N N . LEU B 1 398 ? 8.079 92.478 20.004 1.00 15.52 398 LEU B N 1
ATOM 6047 C CA . LEU B 1 398 ? 8.423 93.863 19.920 1.00 17.12 398 LEU B CA 1
ATOM 6048 C C . LEU B 1 398 ? 9.233 94.191 18.622 1.00 17.58 398 LEU B C 1
ATOM 6049 O O . LEU B 1 398 ? 9.200 95.317 18.194 1.00 16.25 398 LEU B O 1
ATOM 6054 N N . ASN B 1 399 ? 10.017 93.232 18.111 1.00 19.44 399 ASN B N 1
ATOM 6055 C CA . ASN B 1 399 ? 10.876 93.443 16.954 1.00 21.59 399 ASN B CA 1
ATOM 6056 C C . ASN B 1 399 ? 10.120 93.576 15.653 1.00 22.66 399 ASN B C 1
ATOM 6057 O O . ASN B 1 399 ? 10.673 94.061 14.685 1.00 28.11 399 ASN B O 1
ATOM 6062 N N . GLY B 1 400 ? 8.880 93.123 15.607 1.00 21.01 400 GLY B N 1
ATOM 6063 C CA . GLY B 1 400 ? 8.065 93.171 14.390 1.00 22.04 400 GLY B CA 1
ATOM 6064 C C . GLY B 1 400 ? 8.592 92.204 13.379 1.00 22.85 400 GLY B C 1
ATOM 6065 O O . GLY B 1 400 ? 9.191 91.212 13.738 1.00 22.53 400 GLY B O 1
ATOM 6066 N N . ARG B 1 401 ? 8.481 92.535 12.100 1.00 25.62 401 ARG B N 1
ATOM 6067 C CA . ARG B 1 401 ? 8.963 91.598 11.055 1.00 30.38 401 ARG B CA 1
ATOM 6068 C C . ARG B 1 401 ? 10.292 92.067 10.461 1.00 31.15 401 ARG B C 1
ATOM 6069 O O . ARG B 1 401 ? 10.831 91.461 9.604 1.00 33.89 401 ARG B O 1
ATOM 6077 N N . ARG B 1 402 ? 10.841 93.147 10.963 1.00 33.92 402 ARG B N 1
ATOM 6078 C CA . ARG B 1 402 ? 12.129 93.615 10.481 1.00 37.12 402 ARG B CA 1
ATOM 6079 C C . ARG B 1 402 ? 13.207 92.567 10.794 1.00 40.73 402 ARG B C 1
ATOM 6080 O O . ARG B 1 402 ? 13.072 91.822 11.764 1.00 42.26 402 ARG B O 1
ATOM 6088 N N . VAL B 1 403 ? 14.272 92.524 9.992 1.00 43.69 403 VAL B N 1
ATOM 6089 C CA . VAL B 1 403 ? 15.290 91.490 10.137 1.00 48.98 403 VAL B CA 1
ATOM 6090 C C . VAL B 1 403 ? 16.434 91.915 11.080 1.00 45.80 403 VAL B C 1
ATOM 6091 O O . VAL B 1 403 ? 17.129 92.872 10.818 1.00 42.88 403 VAL B O 1
#

Radius of gyration: 30.72 Å; Cα contacts (8 Å, |Δi|>4): 1690; chains: 2; bounding box: 71×96×66 Å

B-factor: mean 22.64, std 10.45, range [2.95, 92.13]